Protein AF-0000000070714371 (afdb_homodimer)

Nearest PDB structures (foldseek):
  6lke-assembly1_B  TM=9.193E-01  e=9.922E-43  Rattus norvegicus
  6foz-assembly2_B  TM=9.085E-01  e=3.001E-38  Pseudomonas fluorescens
  5x68-assembly2_B  TM=9.202E-01  e=1.089E-36  Homo sapiens
  5x68-assembly1_A  TM=9.246E-01  e=1.220E-36  Homo sapiens
  6foy-assembly1_A  TM=8.933E-01  e=9.713E-37  Pseudomonas fluorescens

Organism: Caenorhabditis briggsae (NCBI:txid6238)

Solvent-accessible surface area (backbone atoms only — not comparable to full-atom values): 45301 Å² total; per-residue (Å²): 120,60,30,35,36,28,32,17,60,47,65,49,24,22,52,42,40,32,55,42,23,73,72,57,25,39,30,41,33,28,15,54,53,70,65,81,81,48,89,62,75,68,80,64,85,72,48,72,39,55,34,26,41,34,26,46,52,35,33,46,74,70,69,46,37,70,63,49,58,70,61,28,42,58,33,57,35,31,34,42,26,44,78,96,41,74,64,41,79,41,73,60,74,64,79,51,91,84,62,56,35,34,34,32,55,44,63,61,52,43,46,51,36,45,54,56,19,54,69,30,87,46,30,46,79,39,59,31,20,29,57,56,34,48,41,77,91,78,65,32,38,32,32,32,38,79,87,66,49,76,46,78,46,79,56,66,28,35,39,37,26,49,30,72,78,24,44,42,58,62,55,47,60,79,44,82,76,44,26,37,37,36,42,52,59,68,42,26,37,46,76,45,74,42,82,41,85,88,60,85,88,60,54,77,37,38,41,37,33,37,47,41,81,44,31,41,35,36,39,39,50,46,84,84,40,30,35,42,35,39,40,36,29,30,52,68,50,41,60,72,41,43,69,40,31,69,40,36,38,52,45,34,50,72,77,33,46,70,59,33,67,70,62,34,61,64,52,48,28,52,48,50,66,75,47,74,71,40,78,44,55,30,31,44,39,39,59,29,41,45,93,50,29,34,34,45,35,34,34,40,25,45,18,43,54,70,88,73,45,43,45,66,21,50,18,32,35,50,46,45,54,47,50,55,42,47,69,69,52,45,90,91,20,52,49,55,36,29,52,51,47,19,59,56,47,31,52,23,49,52,40,44,47,51,50,36,52,53,51,45,55,51,47,52,53,40,20,70,39,67,72,66,66,72,38,76,68,37,54,56,48,46,57,50,42,57,64,40,27,77,79,50,59,48,70,62,34,43,57,38,60,33,78,63,52,42,44,56,51,51,50,54,49,50,51,50,47,53,48,48,50,50,46,48,53,48,47,49,50,48,48,52,49,48,53,52,51,51,53,51,56,52,67,74,96,120,61,31,35,35,28,31,16,61,45,64,49,25,22,51,42,41,31,54,42,24,74,72,58,26,38,32,40,30,26,16,55,54,71,66,80,83,48,89,62,74,67,80,64,86,72,50,72,41,54,35,25,40,33,25,46,53,35,32,47,76,70,67,46,36,70,63,49,57,70,62,28,40,58,33,58,35,32,34,41,26,44,79,96,42,74,64,42,79,41,72,60,75,64,78,50,93,83,61,56,34,34,34,32,55,44,63,61,51,44,47,52,38,46,53,58,18,53,69,31,87,47,30,43,79,38,61,31,20,29,60,56,34,48,40,76,90,80,66,32,39,32,30,31,38,77,86,67,49,76,44,78,46,79,57,66,28,37,40,36,25,50,30,73,77,25,45,43,57,61,54,47,61,78,44,81,75,45,25,38,35,35,41,53,59,69,42,25,36,44,76,45,74,41,81,40,85,88,60,84,88,60,54,76,38,39,42,37,34,38,46,42,80,45,31,39,37,36,40,40,50,44,83,85,37,30,37,42,35,40,38,36,28,32,50,67,50,41,61,72,42,43,69,40,31,68,41,35,38,51,44,33,49,71,75,33,47,69,59,33,69,70,63,33,63,66,53,48,28,51,50,51,66,74,46,73,71,40,79,43,55,30,31,44,39,40,59,29,41,45,95,48,30,34,34,44,34,35,34,39,26,44,18,42,55,70,87,72,44,43,45,67,20,50,20,32,35,50,46,45,53,48,50,54,45,48,66,69,54,45,90,90,20,52,49,54,36,28,50,52,47,20,59,57,47,30,53,22,50,53,40,43,47,51,50,36,52,55,50,44,54,52,47,54,52,39,21,70,39,67,72,66,66,73,38,76,68,37,52,57,46,45,56,50,41,57,62,41,28,76,78,50,60,48,70,64,34,43,58,36,62,33,78,63,51,43,45,54,52,51,50,54,49,51,52,49,47,53,48,49,50,50,47,50,52,48,46,50,49,47,49,52,48,48,52,52,50,51,53,50,56,52,66,74,96

Secondary structure (DSSP, 8-state):
--EEEEE--SHHHHHHHHHHHHTT-EEEEEESSPPTTSSS---S---EEEE-HHHHHHHHHHT-HHHHHHHSEEE-EEEEE-TTS--EEEE---SSTT--EEEEEHHHHHHHHHHHHHTSTTEEEEET-EEEEEETTTTEEEEE-TTS-EEEE--SEEEE---TT-HHHHHTTTSTT-EEEEEEEEEEEEEEEEE-SS-SSS-TTEEEEEEETTEEEEEEE-TTSEEEEEEEEEHHHHHHH-SSHHHHHHHHHHH-HHHHHHH-HHHHHHHHHH--PEEEEEEEEE-SEETTTEEE-THHHH---GGGS-HHHHHHHHHHHHHHHHHHH-GGGHHHHHHHHHHHHHHHHHHHHHHHHHHHHHHHHHHH-TTGGGSHHHHHHHHHHHHHHHHS--HHHHHHH----HHHHHHHHHHHHHHHHHHHHHHHHHHHHHHHHHHHHHHH-/--EEEEE--SHHHHHHHHHHHHTT-EEEEEESSPPTTSSS---S---EEEE-HHHHHHHHHHT-HHHHHHHSEEE-EEEEE-TTS--EEEE---SSTT--EEEEEHHHHHHHHHHHHHTSTTEEEEET-EEEEEETTTTEEEEE-TTS-EEEE--SEEEE---TT-HHHHHTTTSTT-EEEEEEEEEEEEEEEEE-S--SSS-TTEEEEEEETTEEEEEEE-TTSEEEEEEEEEHHHHHHH-SSHHHHHHHHHHH-HHHHHHH-HHHHHHHHHH--PEEEEEEEEE-SEETTTEEE-THHHH---GGGS-HHHHHHHHHHHHHHHHHHH-TT-HHHHHHHHHHHHHHHHHHHHHHHHHHHHHHHHHHH-TTGGGSHHHHHHHHHHHHHHHHS--HHHHHHH----HHHHHHHHHHHHHHHHHHHHHHHHHHHHHHHHHHHHHHH-

pLDDT: mean 87.04, std 13.79, range [39.34, 98.81]

InterPro domains:
  IPR002938 FAD-binding domain [PF01494] (3-346)
  IPR036188 FAD/NAD(P)-binding domain superfamily [G3DSA:3.50.50.60] (1-364)
  IPR036188 FAD/NAD(P)-binding domain superfamily [SSF51905] (3-361)

Radius of gyration: 31.08 Å; Cα contacts (8 Å, |Δi|>4): 1631; chains: 2; bounding box: 62×80×95 Å

Foldseek 3Di:
DFEEEEAALADLSLLLLLLVLVVPHQYEYEHQAADLPDPPPPVDFWDKAKAFDLLLVSCVVSPCSVVQQVFWFWAFKEWEAEPPDDTDIDGDQALDPPGTITIHTRSVSSNVSNVSSVVRVSYYYDYNKHFAEQDPVVRWIWIAHNVRDIDTDDGQAYEYDHALPGNHLVNCVPPPPKDKDKDWDQKFKFKAKDAFDDDPPDDTNYWYWYAAQQKIKIWHAGPVRMIMIMIIGGPVCCVVQVVALVSQLVVCCVRPVSVCVGCDSVRSSVRSVVDDTGIAMWMAIQFQFDPLHYGYAQSSHTRADPLLSCRSSLRSSLSVVLSVLPVVQDPVRSSVSRVVSRVQSNLQSVLVRVVRVVSVVVVNVCSNPVPPCPDPVNVVVVVVCSVCCNVVNDLSNCSRHHVPRNNVSNVVVVVVVVVVVVVVVVVVVVVVVVVVVVVVVVVVD/DFEEEEAALADLSLLLLLLVLVVPHQYEYEHQAADLPDPPPPVDFWDKAKAFDLLLVSCVVSPCSVVQQVFWFWAFKEWEAEPPDDTDIDGDQALDPPGTITIHTRSVSSNVSNVSSVVRVSYYYDYNKHFAEQDPVVRWIWIAHNVRDIDTDDGQAYEYDHALPGNHLVNCVPPPPKDKDKDWDQKFKFKAKDAFDDDPPDDTNYWYWYAAQQKIKIWHAGPVRMIMIMIIGGVVCCVVQVVALVSQLVVCCVRPVSVCVGCDSVRSSVRSVVDDTGIAMWMAIQFQFDPLHYGYAQSSHTRADPLLSCRSSLRSSLSVVLSVLDVVQDPVQSSVSRVVSRVQSNLQSVLVRVVRVVSVVVVNVCSNPVPPCPDPVNVVVVVVCSVCCNVVNDLSNCSRHHVPRNNVSNVVVVVVVVVVVVVVVVVVVVVVVVVVVVVVVVVVD

Structure (mmCIF, N/CA/C/O backbone):
data_AF-0000000070714371-model_v1
#
loop_
_entity.id
_entity.type
_entity.pdbx_description
1 polymer 'Protein CBG23367'
#
loop_
_atom_site.group_PDB
_atom_site.id
_atom_site.type_symbol
_atom_site.label_atom_id
_atom_site.label_alt_id
_atom_site.label_comp_id
_atom_site.label_asym_id
_atom_site.label_entity_id
_atom_site.label_seq_id
_atom_site.pdbx_PDB_ins_code
_atom_site.Cartn_x
_atom_site.Cartn_y
_atom_site.Cartn_z
_atom_site.occupancy
_atom_site.B_iso_or_equiv
_atom_site.auth_seq_id
_atom_site.auth_comp_id
_atom_site.auth_asym_id
_atom_site.auth_atom_id
_atom_site.pdbx_PDB_model_num
ATOM 1 N N . MET A 1 1 ? 25.922 26.562 -10.766 1 81.81 1 MET A N 1
ATOM 2 C CA . MET A 1 1 ? 24.953 26.531 -9.68 1 81.81 1 MET A CA 1
ATOM 3 C C . MET A 1 1 ? 24.047 25.297 -9.789 1 81.81 1 MET A C 1
ATOM 5 O O . MET A 1 1 ? 23.453 25.047 -10.836 1 81.81 1 MET A O 1
ATOM 9 N N . PRO A 1 2 ? 24.094 24.469 -8.773 1 92.38 2 PRO A N 1
ATOM 10 C CA . PRO A 1 2 ? 23.234 23.297 -8.875 1 92.38 2 PRO A CA 1
ATOM 11 C C . PRO A 1 2 ? 21.75 23.656 -8.906 1 92.38 2 PRO A C 1
ATOM 13 O O . PRO A 1 2 ? 21.359 24.719 -8.43 1 92.38 2 PRO A O 1
ATOM 16 N N . SER A 1 3 ? 20.984 22.891 -9.547 1 96.75 3 SER A N 1
ATOM 17 C CA . SER A 1 3 ? 19.562 23.188 -9.711 1 96.75 3 SER A CA 1
ATOM 18 C C . SER A 1 3 ? 18.688 22.156 -8.992 1 96.75 3 SER A C 1
ATOM 20 O O . SER A 1 3 ? 19.062 20.969 -8.906 1 96.75 3 SER A O 1
ATOM 22 N N . VAL A 1 4 ? 17.594 22.656 -8.5 1 97.69 4 VAL A N 1
ATOM 23 C CA . VAL A 1 4 ? 16.625 21.766 -7.871 1 97.69 4 VAL A CA 1
ATOM 24 C C . VAL A 1 4 ? 15.219 22.078 -8.391 1 97.69 4 VAL A C 1
ATOM 26 O O . VAL A 1 4 ? 14.836 23.234 -8.484 1 97.69 4 VAL A O 1
ATOM 29 N N . LEU A 1 5 ? 14.539 21.094 -8.859 1 98.56 5 LEU A N 1
ATOM 30 C CA . LEU A 1 5 ? 13.133 21.172 -9.242 1 98.56 5 LEU A CA 1
ATOM 31 C C . LEU A 1 5 ? 12.234 20.672 -8.125 1 98.56 5 LEU A C 1
ATOM 33 O O . LEU A 1 5 ? 12.492 19.609 -7.547 1 98.56 5 LEU A O 1
ATOM 37 N N . ILE A 1 6 ? 11.234 21.391 -7.812 1 98.81 6 ILE A N 1
ATOM 38 C CA . ILE A 1 6 ? 10.297 21 -6.766 1 98.81 6 ILE A CA 1
ATOM 39 C C . ILE A 1 6 ? 8.898 20.844 -7.359 1 98.81 6 ILE A C 1
ATOM 41 O O . ILE A 1 6 ? 8.328 21.797 -7.895 1 98.81 6 ILE A O 1
ATOM 45 N N . ALA A 1 7 ? 8.367 19.625 -7.305 1 98.62 7 ALA A N 1
ATOM 46 C CA . ALA A 1 7 ? 6.988 19.375 -7.73 1 98.62 7 ALA A CA 1
ATOM 47 C C . ALA A 1 7 ? 6.012 19.578 -6.578 1 98.62 7 ALA A C 1
ATOM 49 O O . ALA A 1 7 ? 5.883 18.719 -5.703 1 98.62 7 ALA A O 1
ATOM 50 N N . GLY A 1 8 ? 5.258 20.641 -6.602 1 98.12 8 GLY A N 1
ATOM 51 C CA . GLY A 1 8 ? 4.332 20.969 -5.531 1 98.12 8 GLY A CA 1
ATOM 52 C C . GLY A 1 8 ? 4.781 22.172 -4.715 1 98.12 8 GLY A C 1
ATOM 53 O O . GLY A 1 8 ? 5.855 22.156 -4.113 1 98.12 8 GLY A O 1
ATOM 54 N N . GLY A 1 9 ? 3.951 23.141 -4.715 1 97.31 9 GLY A N 1
ATOM 55 C CA . GLY A 1 9 ? 4.25 24.344 -3.959 1 97.31 9 GLY A CA 1
ATOM 56 C C . GLY A 1 9 ? 3.463 24.453 -2.666 1 97.31 9 GLY A C 1
ATOM 57 O O . GLY A 1 9 ? 3.072 25.547 -2.258 1 97.31 9 GLY A O 1
ATOM 58 N N . GLY A 1 10 ? 3.137 23.312 -2.066 1 95.94 10 GLY A N 1
ATOM 59 C CA . GLY A 1 10 ? 2.514 23.312 -0.751 1 95.94 10 GLY A CA 1
ATOM 60 C C . GLY A 1 10 ? 3.48 23.656 0.367 1 95.94 10 GLY A C 1
ATOM 61 O O . GLY A 1 10 ? 4.527 24.25 0.128 1 95.94 10 GLY A O 1
ATOM 62 N N . LEU A 1 11 ? 3.162 23.234 1.542 1 96.81 11 LEU A N 1
ATOM 63 C CA . LEU A 1 11 ? 3.963 23.594 2.711 1 96.81 11 LEU A CA 1
ATOM 64 C C . LEU A 1 11 ? 5.379 23.047 2.584 1 96.81 11 LEU A C 1
ATOM 66 O O . LEU A 1 11 ? 6.352 23.797 2.643 1 96.81 11 LEU A O 1
ATOM 70 N N . VAL A 1 12 ? 5.523 21.781 2.316 1 98.5 12 VAL A N 1
ATOM 71 C CA . VAL A 1 12 ? 6.824 21.125 2.27 1 98.5 12 VAL A CA 1
ATOM 72 C C . VAL A 1 12 ? 7.625 21.656 1.08 1 98.5 12 VAL A C 1
ATOM 74 O O . VAL A 1 12 ? 8.828 21.906 1.195 1 98.5 12 VAL A O 1
ATOM 77 N N . GLY A 1 13 ? 6.969 21.812 -0.07 1 98.75 13 GLY A N 1
ATOM 78 C CA . GLY A 1 13 ? 7.637 22.375 -1.237 1 98.75 13 GLY A CA 1
ATOM 79 C C . GLY A 1 13 ? 8.164 23.781 -1.012 1 98.75 13 GLY A C 1
ATOM 80 O O . GLY A 1 13 ? 9.289 24.094 -1.404 1 98.75 13 GLY A O 1
ATOM 81 N N . SER A 1 14 ? 7.391 24.578 -0.401 1 98.62 14 SER A N 1
ATOM 82 C CA . SER A 1 14 ? 7.773 25.969 -0.151 1 98.62 14 SER A CA 1
ATOM 83 C C . SER A 1 14 ? 8.914 26.047 0.858 1 98.62 14 SER A C 1
ATOM 85 O O . SER A 1 14 ? 9.789 26.906 0.741 1 98.62 14 SER A O 1
ATOM 87 N N . VAL A 1 15 ? 8.859 25.219 1.86 1 98.75 15 VAL A N 1
ATOM 88 C CA . VAL A 1 15 ? 9.945 25.172 2.832 1 98.75 15 VAL A CA 1
ATOM 89 C C . VAL A 1 15 ? 11.25 24.781 2.137 1 98.75 15 VAL A C 1
ATOM 91 O O . VAL A 1 15 ? 12.289 25.422 2.354 1 98.75 15 VAL A O 1
ATOM 94 N N . ASN A 1 16 ? 11.195 23.766 1.3 1 98.81 16 ASN A N 1
ATOM 95 C CA . ASN A 1 16 ? 12.375 23.375 0.54 1 98.81 16 ASN A CA 1
ATOM 96 C C . ASN A 1 16 ? 12.867 24.5 -0.358 1 98.81 16 ASN A C 1
ATOM 98 O O . ASN A 1 16 ? 14.078 24.703 -0.5 1 98.81 16 ASN A O 1
ATOM 102 N N . ALA A 1 17 ? 11.93 25.203 -0.981 1 98.81 17 ALA A N 1
ATOM 103 C CA . ALA A 1 17 ? 12.289 26.328 -1.829 1 98.81 17 ALA A CA 1
ATOM 104 C C . ALA A 1 17 ? 13.078 27.375 -1.041 1 98.81 17 ALA A C 1
ATOM 106 O O . ALA A 1 17 ? 14.07 27.922 -1.538 1 98.81 17 ALA A O 1
ATOM 107 N N . CYS A 1 18 ? 12.656 27.672 0.184 1 98.69 18 CYS A N 1
ATOM 108 C CA . CYS A 1 18 ? 13.352 28.625 1.041 1 98.69 18 CYS A CA 1
ATOM 109 C C . CYS A 1 18 ? 14.758 28.125 1.367 1 98.69 18 CYS A C 1
ATOM 111 O O . CYS A 1 18 ? 15.727 28.891 1.248 1 98.69 18 CYS A O 1
ATOM 113 N N . LEU A 1 19 ? 14.891 26.875 1.747 1 97.94 19 LEU A N 1
ATOM 114 C CA . LEU A 1 19 ? 16.156 26.344 2.221 1 97.94 19 LEU A CA 1
ATOM 115 C C . LEU A 1 19 ? 17.172 26.266 1.086 1 97.94 19 LEU A C 1
ATOM 117 O O . LEU A 1 19 ? 18.312 26.688 1.243 1 97.94 19 LEU A O 1
ATOM 121 N N . PHE A 1 20 ? 16.781 25.766 -0.048 1 97.38 20 PHE A N 1
ATOM 122 C CA . PHE A 1 20 ? 17.688 25.656 -1.183 1 97.38 20 PHE A CA 1
ATOM 123 C C . PHE A 1 20 ? 17.984 27.031 -1.777 1 97.38 20 PHE A C 1
ATOM 125 O O . PHE A 1 20 ? 19.078 27.281 -2.273 1 97.38 20 PHE A O 1
ATOM 132 N N . GLY A 1 21 ? 16.969 27.891 -1.792 1 97.44 21 GLY A N 1
ATOM 133 C CA . GLY A 1 21 ? 17.203 29.25 -2.213 1 97.44 21 GLY A CA 1
ATOM 134 C C . GLY A 1 21 ? 18.281 29.953 -1.406 1 97.44 21 GLY A C 1
ATOM 135 O O . GLY A 1 21 ? 19.172 30.594 -1.971 1 97.44 21 GLY A O 1
ATOM 136 N N . ARG A 1 22 ? 18.172 29.797 -0.14 1 95.75 22 ARG A N 1
ATOM 137 C CA . ARG A 1 22 ? 19.141 30.375 0.774 1 95.75 22 ARG A CA 1
ATOM 138 C C . ARG A 1 22 ? 20.547 29.828 0.503 1 95.75 22 ARG A C 1
ATOM 140 O O . ARG A 1 22 ? 21.531 30.562 0.615 1 95.75 22 ARG A O 1
ATOM 147 N N . GLU A 1 23 ? 20.641 28.609 0.071 1 93.25 23 GLU A N 1
ATOM 148 C CA . GLU A 1 23 ? 21.922 27.953 -0.162 1 93.25 23 GLU A CA 1
ATOM 149 C C . GLU A 1 23 ? 22.469 28.281 -1.547 1 93.25 23 GLU A C 1
ATOM 151 O O . GLU A 1 23 ? 23.547 27.797 -1.929 1 93.25 23 GLU A O 1
ATOM 156 N N . GLY A 1 24 ? 21.703 28.938 -2.375 1 94.62 24 GLY A N 1
ATOM 157 C CA . GLY A 1 24 ? 22.203 29.453 -3.639 1 94.62 24 GLY A CA 1
ATOM 158 C C . GLY A 1 24 ? 21.891 28.547 -4.816 1 94.62 24 GLY A C 1
ATOM 159 O O . GLY A 1 24 ? 22.422 28.734 -5.91 1 94.62 24 GLY A O 1
ATOM 160 N N . TRP A 1 25 ? 21.047 27.578 -4.633 1 95.94 25 TRP A N 1
ATOM 161 C CA . TRP A 1 25 ? 20.625 26.719 -5.73 1 95.94 25 TRP A CA 1
ATOM 162 C C . TRP A 1 25 ? 19.656 27.438 -6.656 1 95.94 25 TRP A C 1
ATOM 164 O O . TRP A 1 25 ? 18.969 28.375 -6.238 1 95.94 25 TRP A O 1
ATOM 174 N N . ARG A 1 26 ? 19.703 27.109 -7.875 1 98.12 26 ARG A N 1
ATOM 175 C CA . ARG A 1 26 ? 18.609 27.547 -8.75 1 98.12 26 ARG A CA 1
ATOM 176 C C . ARG A 1 26 ? 17.359 26.719 -8.5 1 98.12 26 ARG A C 1
ATOM 178 O O . ARG A 1 26 ? 17.312 25.516 -8.805 1 98.12 26 ARG A O 1
ATOM 185 N N . VAL A 1 27 ? 16.328 27.328 -7.992 1 98.56 27 VAL A N 1
ATOM 186 C CA . VAL A 1 27 ? 15.148 26.609 -7.531 1 98.56 27 VAL A CA 1
ATOM 187 C C . VAL A 1 27 ? 13.961 26.938 -8.438 1 98.56 27 VAL A C 1
ATOM 189 O O . VAL A 1 27 ? 13.648 28.094 -8.672 1 98.56 27 VAL A O 1
ATOM 192 N N . THR A 1 28 ? 13.328 25.953 -8.969 1 98.75 28 THR A N 1
ATOM 193 C CA . THR A 1 28 ? 12.062 26.109 -9.68 1 98.75 28 THR A CA 1
ATOM 194 C C . THR A 1 28 ? 10.969 25.266 -9.039 1 98.75 28 THR A C 1
ATOM 196 O O . THR A 1 28 ? 11.117 24.047 -8.922 1 98.75 28 THR A O 1
ATOM 199 N N . VAL A 1 29 ? 9.867 25.875 -8.641 1 98.81 29 VAL A N 1
ATOM 200 C CA . VAL A 1 29 ? 8.742 25.188 -8.023 1 98.81 29 VAL A CA 1
ATOM 201 C C . VAL A 1 29 ? 7.566 25.125 -9 1 98.81 29 VAL A C 1
ATOM 203 O O . VAL A 1 29 ? 7.125 26.172 -9.508 1 98.81 29 VAL A O 1
ATOM 206 N N . PHE A 1 30 ? 7.109 23.984 -9.281 1 98.62 30 PHE A N 1
ATOM 207 C CA . PHE A 1 30 ? 5.926 23.812 -10.109 1 98.62 30 PHE A CA 1
ATOM 208 C C . PHE A 1 30 ? 4.695 23.531 -9.258 1 98.62 30 PHE A C 1
ATOM 210 O O . PHE A 1 30 ? 4.668 22.562 -8.5 1 98.62 30 PHE A O 1
ATOM 217 N N . GLU A 1 31 ? 3.717 24.328 -9.336 1 97.81 31 GLU A N 1
ATOM 218 C CA . GLU A 1 31 ? 2.471 24.203 -8.586 1 97.81 31 GLU A CA 1
ATOM 219 C C . GLU A 1 31 ? 1.261 24.234 -9.516 1 97.81 31 GLU A C 1
ATOM 221 O O . GLU A 1 31 ? 1.125 25.141 -10.336 1 97.81 31 GLU A O 1
ATOM 226 N N . SER A 1 32 ? 0.458 23.203 -9.414 1 95.81 32 SER A N 1
ATOM 227 C CA . SER A 1 32 ? -0.694 23.078 -10.297 1 95.81 32 SER A CA 1
ATOM 228 C C . SER A 1 32 ? -1.728 24.156 -10.023 1 95.81 32 SER A C 1
ATOM 230 O O . SER A 1 32 ? -2.408 24.625 -10.945 1 95.81 32 SER A O 1
ATOM 232 N N . ARG A 1 33 ? -1.866 24.625 -8.82 1 93 33 ARG A N 1
ATOM 233 C CA . ARG A 1 33 ? -2.869 25.609 -8.43 1 93 33 ARG A CA 1
ATOM 234 C C . ARG A 1 33 ? -2.402 27.016 -8.75 1 93 33 ARG A C 1
ATOM 236 O O . ARG A 1 33 ? -1.229 27.234 -9.062 1 93 33 ARG A O 1
ATOM 243 N N . SER A 1 34 ? -3.34 27.906 -8.625 1 92.5 34 SER A N 1
ATOM 244 C CA . SER A 1 34 ? -3.016 29.312 -8.797 1 92.5 34 SER A CA 1
ATOM 245 C C . SER A 1 34 ? -2.324 29.875 -7.562 1 92.5 34 SER A C 1
ATOM 247 O O . SER A 1 34 ? -2.348 29.266 -6.496 1 92.5 34 SER A O 1
ATOM 249 N N . ASP A 1 35 ? -1.784 31.016 -7.723 1 92.75 35 ASP A N 1
ATOM 250 C CA . ASP A 1 35 ? -1.095 31.688 -6.629 1 92.75 35 ASP A CA 1
ATOM 251 C C . ASP A 1 35 ? -2.059 32.031 -5.492 1 92.75 35 ASP A C 1
ATOM 253 O O . ASP A 1 35 ? -3.035 32.75 -5.688 1 92.75 35 ASP A O 1
ATOM 257 N N . PRO A 1 36 ? -1.816 31.438 -4.355 1 87.94 36 PRO A N 1
ATOM 258 C CA . PRO A 1 36 ? -2.744 31.641 -3.242 1 87.94 36 PRO A CA 1
ATOM 259 C C . PRO A 1 36 ? -2.725 33.062 -2.719 1 87.94 36 PRO A C 1
ATOM 261 O O . PRO A 1 36 ? -3.613 33.469 -1.958 1 87.94 36 PRO A O 1
ATOM 264 N N . ARG A 1 37 ? -1.804 33.969 -2.994 1 85.88 37 ARG A N 1
ATOM 265 C CA . ARG A 1 37 ? -1.688 35.344 -2.51 1 85.88 37 ARG A CA 1
ATOM 266 C C . ARG A 1 37 ? -2.615 36.25 -3.283 1 85.88 37 ARG A C 1
ATOM 268 O O . ARG A 1 37 ? -2.934 37.344 -2.812 1 85.88 37 ARG A O 1
ATOM 275 N N . GLY A 1 38 ? -2.99 35.75 -4.387 1 74.44 38 GLY A N 1
ATOM 276 C CA . GLY A 1 38 ? -3.947 36.531 -5.133 1 74.44 38 GLY A CA 1
ATOM 277 C C . GLY A 1 38 ? -5.379 36.344 -4.676 1 74.44 38 GLY A C 1
ATOM 278 O O . GLY A 1 38 ? -5.629 35.625 -3.693 1 74.44 38 GLY A O 1
ATOM 279 N N . ASN A 1 39 ? -6.469 37.281 -5.102 1 58.94 39 ASN A N 1
ATOM 280 C CA . ASN A 1 39 ? -7.863 37.438 -4.707 1 58.94 39 ASN A CA 1
ATOM 281 C C . ASN A 1 39 ? -8.633 36.125 -4.867 1 58.94 39 ASN A C 1
ATOM 283 O O . ASN A 1 39 ? -9.867 36.125 -4.762 1 58.94 39 ASN A O 1
ATOM 287 N N . ALA A 1 40 ? -8.117 35.219 -5.41 1 49.75 40 ALA A N 1
ATOM 288 C CA . ALA A 1 40 ? -9.031 34.156 -5.801 1 49.75 40 ALA A CA 1
ATOM 289 C C . ALA A 1 40 ? -9.594 33.438 -4.574 1 49.75 40 ALA A C 1
ATOM 291 O O . ALA A 1 40 ? -8.898 33.281 -3.564 1 49.75 40 ALA A O 1
ATOM 292 N N . LEU A 1 41 ? -10.867 33.594 -4.348 1 47.28 41 LEU A N 1
ATOM 293 C CA . LEU A 1 41 ? -11.695 32.812 -3.422 1 47.28 41 LEU A CA 1
ATOM 294 C C . LEU A 1 41 ? -11.109 31.422 -3.184 1 47.28 41 LEU A C 1
ATOM 296 O O . LEU A 1 41 ? -11.18 30.562 -4.055 1 47.28 41 LEU A O 1
ATOM 300 N N . GLN A 1 42 ? -9.922 31.453 -2.807 1 49.91 42 GLN A N 1
ATOM 301 C CA . GLN A 1 42 ? -9.438 30.094 -2.598 1 49.91 42 GLN A CA 1
ATOM 302 C C . GLN A 1 42 ? -10.445 29.266 -1.803 1 49.91 42 GLN A C 1
ATOM 304 O O . GLN A 1 42 ? -10.844 29.656 -0.705 1 49.91 42 GLN A O 1
ATOM 309 N N . ARG A 1 43 ? -11.375 28.859 -2.436 1 45.03 43 ARG A N 1
ATOM 310 C CA . ARG A 1 43 ? -12.422 27.938 -2.008 1 45.03 43 ARG A CA 1
ATOM 311 C C . ARG A 1 43 ? -11.922 27.016 -0.901 1 45.03 43 ARG A C 1
ATOM 313 O O . ARG A 1 43 ? -12.664 26.156 -0.416 1 45.03 43 ARG A O 1
ATOM 320 N N . GLY A 1 44 ? -10.539 26.922 -0.721 1 49.38 44 GLY A N 1
ATOM 321 C CA . GLY A 1 44 ? -10.156 25.672 -0.067 1 49.38 44 GLY A CA 1
ATOM 322 C C . GLY A 1 44 ? -10.273 25.734 1.444 1 49.38 44 GLY A C 1
ATOM 323 O O . GLY A 1 44 ? -10.367 26.828 2.021 1 49.38 44 GLY A O 1
ATOM 324 N N . ARG A 1 45 ? -10.836 24.719 2.029 1 51.91 45 ARG A N 1
ATOM 325 C CA . ARG A 1 45 ? -11.062 24.406 3.436 1 51.91 45 ARG A CA 1
ATOM 326 C C . ARG A 1 45 ? -9.844 24.75 4.277 1 51.91 45 ARG A C 1
ATOM 328 O O . ARG A 1 45 ? -8.727 24.328 3.957 1 51.91 45 ARG A O 1
ATOM 335 N N . SER A 1 46 ? -9.82 26.031 4.871 1 57.94 46 SER A N 1
ATOM 336 C CA . SER A 1 46 ? -8.75 26.484 5.758 1 57.94 46 SER A CA 1
ATOM 337 C C . SER A 1 46 ? -8.766 25.703 7.074 1 57.94 46 SER A C 1
ATOM 339 O O . SER A 1 46 ? -9.789 25.656 7.758 1 57.94 46 SER A O 1
ATOM 341 N N . PHE A 1 47 ? -7.824 24.75 7.16 1 71.69 47 PHE A N 1
ATOM 342 C CA . PHE A 1 47 ? -7.762 24.094 8.461 1 71.69 47 PHE A CA 1
ATOM 343 C C . PHE A 1 47 ? -6.527 24.531 9.234 1 71.69 47 PHE A C 1
ATOM 345 O O . PHE A 1 47 ? -5.594 25.094 8.656 1 71.69 47 PHE A O 1
ATOM 352 N N . ASN A 1 48 ? -6.645 24.516 10.461 1 83.62 48 ASN A N 1
ATOM 353 C CA . ASN A 1 48 ? -5.535 24.875 11.336 1 83.62 48 ASN A CA 1
ATOM 354 C C . ASN A 1 48 ? -4.523 23.75 11.469 1 83.62 48 ASN A C 1
ATOM 356 O O . ASN A 1 48 ? -4.898 22.578 11.5 1 83.62 48 ASN A O 1
ATOM 360 N N . LEU A 1 49 ? -3.357 24.234 11.461 1 91.06 49 LEU A N 1
ATOM 361 C CA . LEU A 1 49 ? -2.25 23.312 11.727 1 91.06 49 LEU A CA 1
ATOM 362 C C . LEU A 1 49 ? -1.777 23.438 13.172 1 91.06 49 LEU A C 1
ATOM 364 O O . LEU A 1 49 ? -1.915 24.5 13.789 1 91.06 49 LEU A O 1
ATOM 368 N N . ALA A 1 50 ? -1.362 22.406 13.703 1 93 50 ALA A N 1
ATOM 369 C CA . ALA A 1 50 ? -0.694 22.391 15 1 93 50 ALA A CA 1
ATOM 370 C C . ALA A 1 50 ? 0.806 22.156 14.844 1 93 50 ALA A C 1
ATOM 372 O O . ALA A 1 50 ? 1.235 21.031 14.547 1 93 50 ALA A O 1
ATOM 373 N N . LEU A 1 51 ? 1.559 23.141 15.102 1 96.38 51 LEU A N 1
ATOM 374 C CA . LEU A 1 51 ? 3.002 23.047 14.914 1 96.38 51 LEU A CA 1
ATOM 375 C C . LEU A 1 51 ? 3.707 22.75 16.234 1 96.38 51 LEU A C 1
ATOM 377 O O . LEU A 1 51 ? 3.52 23.484 17.219 1 96.38 51 LEU A O 1
ATOM 381 N N . GLY A 1 52 ? 4.453 21.734 16.234 1 95.81 52 GLY A N 1
ATOM 382 C CA . GLY A 1 52 ? 5.293 21.391 17.375 1 95.81 52 GLY A CA 1
ATOM 383 C C . GLY A 1 52 ? 6.734 21.828 17.203 1 95.81 52 GLY A C 1
ATOM 384 O O . GLY A 1 52 ? 7.031 22.719 16.406 1 95.81 52 GLY A O 1
ATOM 385 N N . PHE A 1 53 ? 7.594 21.219 17.969 1 95.94 53 PHE A N 1
ATOM 386 C CA . PHE A 1 53 ? 9 21.609 18.031 1 95.94 53 PHE A CA 1
ATOM 387 C C . PHE A 1 53 ? 9.672 21.406 16.672 1 95.94 53 PHE A C 1
ATOM 389 O O . PHE A 1 53 ? 10.453 22.25 16.234 1 95.94 53 PHE A O 1
ATOM 396 N N . ARG A 1 54 ? 9.375 20.391 15.992 1 97 54 ARG A N 1
ATOM 397 C CA . ARG A 1 54 ? 10.031 20.016 14.742 1 97 54 ARG A CA 1
ATOM 398 C C . ARG A 1 54 ? 9.758 21.062 13.664 1 97 54 ARG A C 1
ATOM 400 O O . ARG A 1 54 ? 10.688 21.484 12.961 1 97 54 ARG A O 1
ATOM 407 N N . ALA A 1 55 ? 8.539 21.391 13.523 1 97.75 55 ALA A N 1
ATOM 408 C CA . ALA A 1 55 ? 8.18 22.422 12.539 1 97.75 55 ALA A CA 1
ATOM 409 C C . ALA A 1 55 ? 8.773 23.766 12.914 1 97.75 55 ALA A C 1
ATOM 411 O O . ALA A 1 55 ? 9.273 24.5 12.047 1 97.75 55 ALA A O 1
ATOM 412 N N . MET A 1 56 ? 8.75 24.094 14.148 1 97.25 56 MET A N 1
ATOM 413 C CA . MET A 1 56 ? 9.25 25.375 14.602 1 97.25 56 MET A CA 1
ATOM 414 C C . MET A 1 56 ? 10.758 25.484 14.391 1 97.25 56 MET A C 1
ATOM 416 O O . MET A 1 56 ? 11.273 26.547 14.031 1 97.25 56 MET A O 1
ATOM 420 N N . GLU A 1 57 ? 11.414 24.391 14.633 1 97.56 57 GLU A N 1
ATOM 421 C CA . GLU A 1 57 ? 12.852 24.375 14.375 1 97.56 57 GLU A CA 1
ATOM 422 C C . GLU A 1 57 ? 13.141 24.625 12.898 1 97.56 57 GLU A C 1
ATOM 424 O O . GLU A 1 57 ? 14.102 25.328 12.562 1 97.56 57 GLU A O 1
ATOM 429 N N . THR A 1 58 ? 12.391 24.062 12.078 1 98.12 58 THR A N 1
ATOM 430 C CA . THR A 1 58 ? 12.555 24.25 10.641 1 98.12 58 THR A CA 1
ATOM 431 C C . THR A 1 58 ? 12.297 25.719 10.266 1 98.12 58 THR A C 1
ATOM 433 O O . THR A 1 58 ? 13.062 26.297 9.5 1 98.12 58 THR A O 1
ATOM 436 N N . LEU A 1 59 ? 11.258 26.25 10.82 1 98.31 59 LEU A N 1
ATOM 437 C CA . LEU A 1 59 ? 10.906 27.641 10.539 1 98.31 59 LEU A CA 1
ATOM 438 C C . LEU A 1 59 ? 11.977 28.594 11.055 1 98.31 59 LEU A C 1
ATOM 440 O O . LEU A 1 59 ? 12.219 29.641 10.453 1 98.31 59 LEU A O 1
ATOM 444 N N . LYS A 1 60 ? 12.57 28.203 12.141 1 97.62 60 LYS A N 1
ATOM 445 C CA . LYS A 1 60 ? 13.695 28.984 12.672 1 97.62 60 LYS A CA 1
ATOM 446 C C . LYS A 1 60 ? 14.852 29 11.68 1 97.62 60 LYS A C 1
ATOM 448 O O . LYS A 1 60 ? 15.461 30.062 11.453 1 97.62 60 LYS A O 1
ATOM 453 N N . HIS A 1 61 ? 15.102 27.922 11.078 1 95.94 61 HIS A N 1
ATOM 454 C CA . HIS A 1 61 ? 16.203 27.797 10.125 1 95.94 61 HIS A CA 1
ATOM 455 C C . HIS A 1 61 ? 15.938 28.641 8.875 1 95.94 61 HIS A C 1
ATOM 457 O O . HIS A 1 61 ? 16.875 29.125 8.25 1 95.94 61 HIS A O 1
ATOM 463 N N . ILE A 1 62 ? 14.742 28.797 8.539 1 96.5 62 ILE A N 1
ATOM 464 C CA . ILE A 1 62 ? 14.352 29.594 7.379 1 96.5 62 ILE A CA 1
ATOM 465 C C . ILE A 1 62 ? 14.312 31.078 7.754 1 96.5 62 ILE A C 1
ATOM 467 O O . ILE A 1 62 ? 14.328 31.953 6.879 1 96.5 62 ILE A O 1
ATOM 471 N N . GLY A 1 63 ? 14.164 31.375 9.031 1 96.12 63 GLY A N 1
ATOM 472 C CA . GLY A 1 63 ? 14.234 32.75 9.523 1 96.12 63 GLY A CA 1
ATOM 473 C C . GLY A 1 63 ? 12.875 33.406 9.625 1 96.12 63 GLY A C 1
ATOM 474 O O . GLY A 1 63 ? 12.773 34.625 9.531 1 96.12 63 GLY A O 1
ATOM 475 N N . ILE A 1 64 ? 11.789 32.625 9.805 1 97.19 64 ILE A N 1
ATOM 476 C CA . ILE A 1 64 ? 10.492 33.281 9.836 1 97.19 64 ILE A CA 1
ATOM 477 C C . ILE A 1 64 ? 9.734 32.844 11.102 1 97.19 64 ILE A C 1
ATOM 479 O O . ILE A 1 64 ? 8.531 33.094 11.219 1 97.19 64 ILE A O 1
ATOM 483 N N . LEU A 1 65 ? 10.336 32.188 11.992 1 97.62 65 LEU A N 1
ATOM 484 C CA . LEU A 1 65 ? 9.672 31.656 13.18 1 97.62 65 LEU A CA 1
ATOM 485 C C . LEU A 1 65 ? 8.961 32.75 13.945 1 97.62 65 LEU A C 1
ATOM 487 O O . LEU A 1 65 ? 7.82 32.594 14.375 1 97.62 65 LEU A O 1
ATOM 491 N N . GLU A 1 66 ? 9.586 33.906 14.125 1 96.94 66 GLU A N 1
ATOM 492 C CA . GLU A 1 66 ? 9 35 14.883 1 96.94 66 GLU A CA 1
ATOM 493 C C . GLU A 1 66 ? 7.711 35.5 14.242 1 96.94 66 GLU A C 1
ATOM 495 O O . GLU A 1 66 ? 6.723 35.75 14.93 1 96.94 66 GLU A O 1
ATOM 500 N N . ASP A 1 67 ? 7.742 35.625 12.945 1 96.56 67 ASP A N 1
ATOM 501 C CA . ASP A 1 67 ? 6.551 36.062 12.219 1 96.56 67 ASP A CA 1
ATOM 502 C C . ASP A 1 67 ? 5.422 35.031 12.375 1 96.56 67 ASP A C 1
ATOM 504 O O . ASP A 1 67 ? 4.258 35.406 12.516 1 96.56 67 ASP A O 1
ATOM 508 N N . VAL A 1 68 ? 5.77 33.781 12.344 1 96.69 68 VAL A N 1
ATOM 509 C CA . VAL A 1 68 ? 4.777 32.719 12.445 1 96.69 68 VAL A CA 1
ATOM 510 C C . VAL A 1 68 ? 4.172 32.719 13.852 1 96.69 68 VAL A C 1
ATOM 512 O O . VAL A 1 68 ? 2.963 32.531 14.008 1 96.69 68 VAL A O 1
ATOM 515 N N . ILE A 1 69 ? 4.992 32.906 14.852 1 95.44 69 ILE A N 1
ATOM 516 C CA . ILE A 1 69 ? 4.523 32.938 16.234 1 95.44 69 ILE A CA 1
ATOM 517 C C . ILE A 1 69 ? 3.551 34.094 16.422 1 95.44 69 ILE A C 1
ATOM 519 O O . ILE A 1 69 ? 2.539 33.969 17.125 1 95.44 69 ILE A O 1
ATOM 523 N N . LYS A 1 70 ? 3.795 35.188 15.781 1 94.25 70 LYS A N 1
ATOM 524 C CA . LYS A 1 70 ? 2.93 36.344 15.883 1 94.25 70 LYS A CA 1
ATOM 525 C C . LYS A 1 70 ? 1.576 36.094 15.227 1 94.25 70 LYS A C 1
ATOM 527 O O . LYS A 1 70 ? 0.558 36.625 15.656 1 94.25 70 LYS A O 1
ATOM 532 N N . MET A 1 71 ? 1.603 35.281 14.297 1 92.44 71 MET A N 1
ATOM 533 C CA . MET A 1 71 ? 0.388 35 13.539 1 92.44 71 MET A CA 1
ATOM 534 C C . MET A 1 71 ? -0.419 33.875 14.18 1 92.44 71 MET A C 1
ATOM 536 O O . MET A 1 71 ? -1.645 33.844 14.055 1 92.44 71 MET A O 1
ATOM 540 N N . GLY A 1 72 ? 0.266 33 14.844 1 93.88 72 GLY A N 1
ATOM 541 C CA . GLY A 1 72 ? -0.39 31.812 15.398 1 93.88 72 GLY A CA 1
ATOM 542 C C . GLY A 1 72 ? -0.847 32 16.828 1 93.88 72 GLY A C 1
ATOM 543 O O . GLY A 1 72 ? -0.852 33.125 17.344 1 93.88 72 GLY A O 1
ATOM 544 N N . VAL A 1 73 ? -1.391 30.984 17.422 1 94.19 73 VAL A N 1
ATOM 545 C CA . VAL A 1 73 ? -1.867 30.969 18.812 1 94.19 73 VAL A CA 1
ATOM 546 C C . VAL A 1 73 ? -1.251 29.797 19.562 1 94.19 73 VAL A C 1
ATOM 548 O O . VAL A 1 73 ? -1.493 28.641 19.219 1 94.19 73 VAL A O 1
ATOM 551 N N . PRO A 1 74 ? -0.474 30.062 20.578 1 94.06 74 PRO A N 1
ATOM 552 C CA . PRO A 1 74 ? 0.054 28.969 21.391 1 94.06 74 PRO A CA 1
ATOM 553 C C . PRO A 1 74 ? -1.03 28.266 22.203 1 94.06 74 PRO A C 1
ATOM 555 O O . PRO A 1 74 ? -1.894 28.922 22.797 1 94.06 74 PRO A O 1
ATOM 558 N N . ILE A 1 75 ? -0.957 26.984 22.141 1 91.25 75 ILE A N 1
ATOM 559 C CA . ILE A 1 75 ? -1.894 26.156 22.891 1 91.25 75 ILE A CA 1
ATOM 560 C C . ILE A 1 75 ? -1.154 25.422 24 1 91.25 75 ILE A C 1
ATOM 562 O O . ILE A 1 75 ? -0.16 24.734 23.766 1 91.25 75 ILE A O 1
ATOM 566 N N . LYS A 1 76 ? -1.751 25.578 25.234 1 83.31 76 LYS A N 1
ATOM 567 C CA . LYS A 1 76 ? -1.133 24.906 26.375 1 83.31 76 LYS A CA 1
ATOM 568 C C . LYS A 1 76 ? -2.152 24.062 27.141 1 83.31 76 LYS A C 1
ATOM 570 O O . LYS A 1 76 ? -1.788 23.297 28.031 1 83.31 76 LYS A O 1
ATOM 575 N N . GLN A 1 77 ? -3.41 24.266 26.75 1 87.94 77 GLN A N 1
ATOM 576 C CA . GLN A 1 77 ? -4.473 23.594 27.484 1 87.94 77 GLN A CA 1
ATOM 577 C C . GLN A 1 77 ? -5.562 23.094 26.547 1 87.94 77 GLN A C 1
ATOM 579 O O . GLN A 1 77 ? -5.668 23.562 25.406 1 87.94 77 GLN A O 1
ATOM 584 N N . LYS A 1 78 ? -6.27 22.125 27.109 1 88.69 78 LYS A N 1
ATOM 585 C CA . LYS A 1 78 ? -7.402 21.562 26.391 1 88.69 78 LYS A CA 1
ATOM 586 C C . LYS A 1 78 ? -8.625 21.422 27.297 1 88.69 78 LYS A C 1
ATOM 588 O O . LYS A 1 78 ? -8.484 21.141 28.484 1 88.69 78 LYS A O 1
ATOM 593 N N . ILE A 1 79 ? -9.773 21.703 26.766 1 88.62 79 ILE A N 1
ATOM 594 C CA . ILE A 1 79 ? -11.031 21.469 27.469 1 88.62 79 ILE A CA 1
ATOM 595 C C . ILE A 1 79 ? -11.867 20.438 26.703 1 88.62 79 ILE A C 1
ATOM 597 O O . ILE A 1 79 ? -12.195 20.641 25.531 1 88.62 79 ILE A O 1
ATOM 601 N N . ASN A 1 80 ? -12.172 19.406 27.359 1 87.88 80 ASN A N 1
ATOM 602 C CA . ASN A 1 80 ? -12.977 18.328 26.766 1 87.88 80 ASN A CA 1
ATOM 603 C C . ASN A 1 80 ? -14.406 18.344 27.297 1 87.88 80 ASN A C 1
ATOM 605 O O . ASN A 1 80 ? -14.617 18.312 28.516 1 87.88 80 ASN A O 1
ATOM 609 N N . HIS A 1 81 ? -15.258 18.469 26.422 1 86.62 81 HIS A N 1
ATOM 610 C CA . HIS A 1 81 ? -16.672 18.438 26.766 1 86.62 81 HIS A CA 1
ATOM 611 C C . HIS A 1 81 ? -17.281 17.078 26.438 1 86.62 81 HIS A C 1
ATOM 613 O O . HIS A 1 81 ? -17.375 16.703 25.266 1 86.62 81 HIS A O 1
ATOM 619 N N . LEU A 1 82 ? -17.609 16.359 27.484 1 82.88 82 LEU A N 1
ATOM 620 C CA . LEU A 1 82 ? -18.344 15.109 27.312 1 82.88 82 LEU A CA 1
ATOM 621 C C . LEU A 1 82 ? -19.844 15.352 27.328 1 82.88 82 LEU A C 1
ATOM 623 O O . LEU A 1 82 ? -20.297 16.453 27.609 1 82.88 82 LEU A O 1
ATOM 627 N N . GLU A 1 83 ? -20.453 14.227 26.984 1 77.38 83 GLU A N 1
ATOM 628 C CA . GLU A 1 83 ? -21.906 14.383 26.969 1 77.38 83 GLU A CA 1
ATOM 629 C C . GLU A 1 83 ? -22.438 14.672 28.375 1 77.38 83 GLU A C 1
ATOM 631 O O . GLU A 1 83 ? -22.141 13.938 29.312 1 77.38 83 GLU A O 1
ATOM 636 N N . ASP A 1 84 ? -23.188 15.703 28.469 1 67.06 84 ASP A N 1
ATOM 637 C CA . ASP A 1 84 ? -23.938 16.062 29.672 1 67.06 84 ASP A CA 1
ATOM 638 C C . ASP A 1 84 ? -22.984 16.438 30.812 1 67.06 84 ASP A C 1
ATOM 640 O O . ASP A 1 84 ? -23.344 16.312 31.984 1 67.06 84 ASP A O 1
ATOM 644 N N . GLU A 1 85 ? -21.719 16.562 30.5 1 69.81 85 GLU A N 1
ATOM 645 C CA . GLU A 1 85 ? -20.781 16.938 31.562 1 69.81 85 GLU A CA 1
ATOM 646 C C . GLU A 1 85 ? -20.141 18.297 31.281 1 69.81 85 GLU A C 1
ATOM 648 O O . GLU A 1 85 ? -20.125 18.75 30.141 1 69.81 85 GLU A O 1
ATOM 653 N N . GLU A 1 86 ? -19.906 18.859 32.344 1 70.56 86 GLU A N 1
ATOM 654 C CA . GLU A 1 86 ? -19.141 20.094 32.219 1 70.56 86 GLU A CA 1
ATOM 655 C C . GLU A 1 86 ? -17.766 19.828 31.594 1 70.56 86 GLU A C 1
ATOM 657 O O . GLU A 1 86 ? -17.219 18.734 31.734 1 70.56 86 GLU A O 1
ATOM 662 N N . GLY A 1 87 ? -17.328 20.797 30.938 1 76.19 87 GLY A N 1
ATOM 663 C CA . GLY A 1 87 ? -16.016 20.688 30.312 1 76.19 87 GLY A CA 1
ATOM 664 C C . GLY A 1 87 ? -14.914 20.406 31.312 1 76.19 87 GLY A C 1
ATOM 665 O O . GLY A 1 87 ? -14.906 20.984 32.406 1 76.19 87 GLY A O 1
ATOM 666 N N . VAL A 1 88 ? -14.117 19.516 30.938 1 76 88 VAL A N 1
ATOM 667 C CA . VAL A 1 88 ? -12.992 19.172 31.812 1 76 88 VAL A CA 1
ATOM 668 C C . VAL A 1 88 ? -11.703 19.75 31.234 1 76 88 VAL A C 1
ATOM 670 O O . VAL A 1 88 ? -11.359 19.5 30.078 1 76 88 VAL A O 1
ATOM 673 N N . LEU A 1 89 ? -11.141 20.531 32.062 1 72.88 89 LEU A N 1
ATOM 674 C CA . LEU A 1 89 ? -9.875 21.141 31.672 1 72.88 89 LEU A CA 1
ATOM 675 C C . LEU A 1 89 ? -8.719 20.156 31.828 1 72.88 89 LEU A C 1
ATOM 677 O O . LEU A 1 89 ? -8.609 19.484 32.844 1 72.88 89 LEU A O 1
ATOM 681 N N . GLU A 1 90 ? -7.973 20.031 30.734 1 77.94 90 GLU A N 1
ATOM 682 C CA . GLU A 1 90 ? -6.773 19.203 30.75 1 77.94 90 GLU A CA 1
ATOM 683 C C . GLU A 1 90 ? -5.559 19.984 30.266 1 77.94 90 GLU A C 1
ATOM 685 O O . GLU A 1 90 ? -5.617 20.656 29.234 1 77.94 90 GLU A O 1
ATOM 690 N N . LYS A 1 91 ? -4.523 19.875 31.078 1 75.62 91 LYS A N 1
ATOM 691 C CA . LYS A 1 91 ? -3.277 20.516 30.656 1 75.62 91 LYS A CA 1
ATOM 692 C C . LYS A 1 91 ? -2.447 19.578 29.797 1 75.62 91 LYS A C 1
ATOM 694 O O . LYS A 1 91 ? -2.389 18.375 30.047 1 75.62 91 LYS A O 1
ATOM 699 N N . LEU A 1 92 ? -1.894 20.188 28.812 1 75.12 92 LEU A N 1
ATOM 700 C CA . LEU A 1 92 ? -0.996 19.406 27.984 1 75.12 92 LEU A CA 1
ATOM 701 C C . LEU A 1 92 ? 0.247 18.984 28.766 1 75.12 92 LEU A C 1
ATOM 703 O O . LEU A 1 92 ? 0.788 19.781 29.531 1 75.12 92 LEU A O 1
ATOM 707 N N . LEU A 1 93 ? 0.629 17.781 28.516 1 72.06 93 LEU A N 1
ATOM 708 C CA . LEU A 1 93 ? 1.886 17.328 29.094 1 72.06 93 LEU A CA 1
ATOM 709 C C . LEU A 1 93 ? 3.074 17.828 28.281 1 72.06 93 LEU A C 1
ATOM 711 O O . LEU A 1 93 ? 3.318 17.344 27.172 1 72.06 93 LEU A O 1
ATOM 715 N N . LEU A 1 94 ? 3.752 18.703 28.906 1 76.06 94 LEU A N 1
ATOM 716 C CA . LEU A 1 94 ? 4.883 19.328 28.219 1 76.06 94 LEU A CA 1
ATOM 717 C C . LEU A 1 94 ? 6.18 18.594 28.547 1 76.06 94 LEU A C 1
ATOM 719 O O . LEU A 1 94 ? 6.262 17.875 29.547 1 76.06 94 LEU A O 1
ATOM 723 N N . LEU A 1 95 ? 7.098 18.609 27.609 1 76.5 95 LEU A N 1
ATOM 724 C CA . LEU A 1 95 ? 8.414 18.031 27.859 1 76.5 95 LEU A CA 1
ATOM 725 C C . LEU A 1 95 ? 9.25 18.938 28.75 1 76.5 95 LEU A C 1
ATOM 727 O O . LEU A 1 95 ? 9.945 18.484 29.656 1 76.5 95 LEU A O 1
ATOM 731 N N . LYS A 1 96 ? 9.289 20.25 28.359 1 82.19 96 LYS A N 1
ATOM 732 C CA . LYS A 1 96 ? 9.984 21.281 29.125 1 82.19 96 LYS A CA 1
ATOM 733 C C . LYS A 1 96 ? 9.07 22.469 29.391 1 82.19 96 LYS A C 1
ATOM 735 O O . LYS A 1 96 ? 8.094 22.688 28.672 1 82.19 96 LYS A O 1
ATOM 740 N N . GLU A 1 97 ? 9.609 23.188 30.375 1 81.75 97 GLU A N 1
ATOM 741 C CA . GLU A 1 97 ? 8.875 24.406 30.672 1 81.75 97 GLU A CA 1
ATOM 742 C C . GLU A 1 97 ? 8.961 25.406 29.516 1 81.75 97 GLU A C 1
ATOM 744 O O . GLU A 1 97 ? 10.031 25.609 28.953 1 81.75 97 GLU A O 1
ATOM 749 N N . GLY A 1 98 ? 7.836 25.828 29.031 1 84.38 98 GLY A N 1
ATOM 750 C CA . GLY A 1 98 ? 7.82 26.797 27.953 1 84.38 98 GLY A CA 1
ATOM 751 C C . GLY A 1 98 ? 7.398 26.203 26.625 1 84.38 98 GLY A C 1
ATOM 752 O O . GLY A 1 98 ? 7.117 26.938 25.672 1 84.38 98 GLY A O 1
ATOM 753 N N . ASP A 1 99 ? 7.406 24.891 26.641 1 89.62 99 ASP A N 1
ATOM 754 C CA . ASP A 1 99 ? 6.965 24.234 25.422 1 89.62 99 ASP A CA 1
ATOM 755 C C . ASP A 1 99 ? 5.512 24.578 25.094 1 89.62 99 ASP A C 1
ATOM 757 O O . ASP A 1 99 ? 4.73 24.891 26 1 89.62 99 ASP A O 1
ATOM 761 N N . PHE A 1 100 ? 5.203 24.641 23.859 1 91.62 100 PHE A N 1
ATOM 762 C CA . PHE A 1 100 ? 3.824 24.828 23.422 1 91.62 100 PHE A CA 1
ATOM 763 C C . PHE A 1 100 ? 3.621 24.312 22.016 1 91.62 100 PHE A C 1
ATOM 765 O O . PHE A 1 100 ? 4.59 24.078 21.281 1 91.62 100 PHE A O 1
ATOM 772 N N . ILE A 1 101 ? 2.418 24.094 21.703 1 94 101 ILE A N 1
ATOM 773 C CA . ILE A 1 101 ? 2.002 23.812 20.328 1 94 101 ILE A CA 1
ATOM 774 C C . ILE A 1 101 ? 1.399 25.062 19.703 1 94 101 ILE A C 1
ATOM 776 O O . ILE A 1 101 ? 0.552 25.719 20.312 1 94 101 ILE A O 1
ATOM 780 N N . LEU A 1 102 ? 1.855 25.406 18.609 1 95.38 102 LEU A N 1
ATOM 781 C CA . LEU A 1 102 ? 1.373 26.625 17.953 1 95.38 102 LEU A CA 1
ATOM 782 C C . LEU A 1 102 ? 0.33 26.281 16.891 1 95.38 102 LEU A C 1
ATOM 784 O O . LEU A 1 102 ? 0.614 25.531 15.961 1 95.38 102 LEU A O 1
ATOM 788 N N . THR A 1 103 ? -0.837 26.75 17.031 1 93.69 103 THR A N 1
ATOM 789 C CA . THR A 1 103 ? -1.854 26.578 16 1 93.69 103 THR A CA 1
ATOM 790 C C . THR A 1 103 ? -1.851 27.766 15.039 1 93.69 103 THR A C 1
ATOM 792 O O . THR A 1 103 ? -1.718 28.906 15.453 1 93.69 103 THR A O 1
ATOM 795 N N . ILE A 1 104 ? -1.907 27.484 13.797 1 92.56 104 ILE A N 1
ATOM 796 C CA . ILE A 1 104 ? -1.858 28.547 12.797 1 92.56 104 ILE A CA 1
ATOM 797 C C . ILE A 1 104 ? -2.707 28.156 11.586 1 92.56 104 ILE A C 1
ATOM 799 O O . ILE A 1 104 ? -2.842 26.969 11.273 1 92.56 104 ILE A O 1
ATOM 803 N N . ASN A 1 105 ? -3.248 29.172 10.953 1 88.56 105 ASN A N 1
ATOM 804 C CA . ASN A 1 105 ? -4 28.938 9.727 1 88.56 105 ASN A CA 1
ATOM 805 C C . ASN A 1 105 ? -3.094 28.469 8.594 1 88.56 105 ASN A C 1
ATOM 807 O O . ASN A 1 105 ? -2.088 29.125 8.289 1 88.56 105 ASN A O 1
ATOM 811 N N . ARG A 1 106 ? -3.467 27.453 7.973 1 90.19 106 ARG A N 1
ATOM 812 C CA . ARG A 1 106 ? -2.65 26.812 6.945 1 90.19 106 ARG A CA 1
ATOM 813 C C . ARG A 1 106 ? -2.398 27.766 5.777 1 90.19 106 ARG A C 1
ATOM 815 O O . ARG A 1 106 ? -1.279 27.844 5.266 1 90.19 106 ARG A O 1
ATOM 822 N N . GLN A 1 107 ? -3.391 28.438 5.305 1 88 107 GLN A N 1
ATOM 823 C CA . GLN A 1 107 ? -3.279 29.328 4.152 1 88 107 GLN A CA 1
ATOM 824 C C . GLN A 1 107 ? -2.336 30.5 4.445 1 88 107 GLN A C 1
ATOM 826 O O . GLN A 1 107 ? -1.543 30.891 3.586 1 88 107 GLN A O 1
ATOM 831 N N . LYS A 1 108 ? -2.488 31 5.613 1 89.56 108 LYS A N 1
ATOM 832 C CA . LYS A 1 108 ? -1.623 32.094 5.996 1 89.56 108 LYS A CA 1
ATOM 833 C C . LYS A 1 108 ? -0.16 31.672 6.043 1 89.56 108 LYS A C 1
ATOM 835 O O . LYS A 1 108 ? 0.723 32.406 5.59 1 89.56 108 LYS A O 1
ATOM 840 N N . LEU A 1 109 ? 0.051 30.562 6.59 1 93.88 109 LEU A N 1
ATOM 841 C CA . LEU A 1 109 ? 1.414 30.047 6.652 1 93.88 109 LEU A CA 1
ATOM 842 C C . LEU A 1 109 ? 1.97 29.812 5.254 1 93.88 109 LEU A C 1
ATOM 844 O O . LEU A 1 109 ? 3.123 30.141 4.973 1 93.88 109 LEU A O 1
ATOM 848 N N . SER A 1 110 ? 1.187 29.25 4.426 1 94.12 110 SER A N 1
ATOM 849 C CA . SER A 1 110 ? 1.598 28.969 3.055 1 94.12 110 SER A CA 1
ATOM 850 C C . SER A 1 110 ? 2.004 30.25 2.33 1 94.12 110 SER A C 1
ATOM 852 O O . SER A 1 110 ? 3.031 30.281 1.649 1 94.12 110 SER A O 1
ATOM 854 N N . LYS A 1 111 ? 1.198 31.25 2.465 1 94.5 111 LYS A N 1
ATOM 855 C CA . LYS A 1 111 ? 1.487 32.531 1.829 1 94.5 111 LYS A CA 1
ATOM 856 C C . LYS A 1 111 ? 2.812 33.094 2.322 1 94.5 111 LYS A C 1
ATOM 858 O O . LYS A 1 111 ? 3.605 33.625 1.531 1 94.5 111 LYS A O 1
ATOM 863 N N . LEU A 1 112 ? 2.977 32.969 3.602 1 96 112 LEU A N 1
ATOM 864 C CA . LEU A 1 112 ? 4.203 33.5 4.199 1 96 112 LEU A CA 1
ATOM 865 C C . LEU A 1 112 ? 5.422 32.75 3.678 1 96 112 LEU A C 1
ATOM 867 O O . LEU A 1 112 ? 6.457 33.344 3.396 1 96 112 LEU A O 1
ATOM 871 N N . LEU A 1 113 ? 5.324 31.484 3.543 1 97.75 113 LEU A N 1
ATOM 872 C CA . LEU A 1 113 ? 6.422 30.656 3.062 1 97.75 113 LEU A CA 1
ATOM 873 C C . LEU A 1 113 ? 6.766 30.984 1.616 1 97.75 113 LEU A C 1
ATOM 875 O O . LEU A 1 113 ? 7.941 31.109 1.264 1 97.75 113 LEU A O 1
ATOM 879 N N . ILE A 1 114 ? 5.781 31.125 0.795 1 97.81 114 ILE A N 1
ATOM 880 C CA . ILE A 1 114 ? 5.984 31.438 -0.616 1 97.81 114 ILE A CA 1
ATOM 881 C C . ILE A 1 114 ? 6.656 32.812 -0.75 1 97.81 114 ILE A C 1
ATOM 883 O O . ILE A 1 114 ? 7.609 32.969 -1.515 1 97.81 114 ILE A O 1
ATOM 887 N N . LYS A 1 115 ? 6.133 33.75 0.042 1 97.19 115 LYS A N 1
ATOM 888 C CA . LYS A 1 115 ? 6.719 35.094 0.027 1 97.19 115 LYS A CA 1
ATOM 889 C C . LYS A 1 115 ? 8.188 35.062 0.423 1 97.19 115 LYS A C 1
ATOM 891 O O . LYS A 1 115 ? 9.031 35.688 -0.222 1 97.19 115 LYS A O 1
ATOM 896 N N . LYS A 1 116 ? 8.461 34.344 1.455 1 97.88 116 LYS A N 1
ATOM 897 C CA . LYS A 1 116 ? 9.844 34.219 1.91 1 97.88 116 LYS A CA 1
ATOM 898 C C . LYS A 1 116 ? 10.711 33.594 0.841 1 97.88 116 LYS A C 1
ATOM 900 O O . LYS A 1 116 ? 11.828 34.031 0.574 1 97.88 116 LYS A O 1
ATOM 905 N N . ALA A 1 117 ? 10.258 32.531 0.238 1 98.38 117 ALA A N 1
ATOM 906 C CA . ALA A 1 117 ? 11.016 31.828 -0.794 1 98.38 117 ALA A CA 1
ATOM 907 C C . ALA A 1 117 ? 11.312 32.75 -1.98 1 98.38 117 ALA A C 1
ATOM 909 O O . ALA A 1 117 ? 12.43 32.75 -2.492 1 98.38 117 ALA A O 1
ATOM 910 N N . GLU A 1 118 ? 10.414 33.5 -2.371 1 97.19 118 GLU A N 1
ATOM 911 C CA . GLU A 1 118 ? 10.547 34.344 -3.547 1 97.19 118 GLU A CA 1
ATOM 912 C C . GLU A 1 118 ? 11.422 35.562 -3.25 1 97.19 118 GLU A C 1
ATOM 914 O O . GLU A 1 118 ? 11.781 36.312 -4.16 1 97.19 118 GLU A O 1
ATOM 919 N N . SER A 1 119 ? 11.648 35.781 -2.016 1 97.31 119 SER A N 1
ATOM 920 C CA . SER A 1 119 ? 12.578 36.844 -1.672 1 97.31 119 SER A CA 1
ATOM 921 C C . SER A 1 119 ? 13.984 36.531 -2.15 1 97.31 119 SER A C 1
ATOM 923 O O . SER A 1 119 ? 14.828 37.438 -2.27 1 97.31 119 SER A O 1
ATOM 925 N N . TYR A 1 120 ? 14.258 35.312 -2.406 1 97.62 120 TYR A N 1
ATOM 926 C CA . TYR A 1 120 ? 15.523 34.906 -3.016 1 97.62 120 TYR A CA 1
ATOM 927 C C . TYR A 1 120 ? 15.445 35 -4.535 1 97.62 120 TYR A C 1
ATOM 929 O O . TYR A 1 120 ? 14.555 34.438 -5.156 1 97.62 120 TYR A O 1
ATOM 937 N N . SER A 1 121 ? 16.359 35.594 -5.191 1 97.44 121 SER A N 1
ATOM 938 C CA . SER A 1 121 ? 16.328 35.875 -6.621 1 97.44 121 SER A CA 1
ATOM 939 C C . SER A 1 121 ? 16.484 34.594 -7.445 1 97.44 121 SER A C 1
ATOM 941 O O . SER A 1 121 ? 16.078 34.562 -8.617 1 97.44 121 SER A O 1
ATOM 943 N N . ASN A 1 122 ? 17.062 33.594 -6.801 1 98.06 122 ASN A N 1
ATOM 944 C CA . ASN A 1 122 ? 17.312 32.344 -7.512 1 98.06 122 ASN A CA 1
ATOM 945 C C . ASN A 1 122 ? 16.156 31.375 -7.363 1 98.06 122 ASN A C 1
ATOM 947 O O . ASN A 1 122 ? 16.281 30.203 -7.703 1 98.06 122 ASN A O 1
ATOM 951 N N . VAL A 1 123 ? 15 31.828 -6.844 1 98.62 123 VAL A N 1
ATOM 952 C CA . VAL A 1 123 ? 13.828 30.984 -6.664 1 98.62 123 VAL A CA 1
ATOM 953 C C . VAL A 1 123 ? 12.695 31.469 -7.574 1 98.62 123 VAL A C 1
ATOM 955 O O . VAL A 1 123 ? 12.391 32.656 -7.609 1 98.62 123 VAL A O 1
ATOM 958 N N . LYS A 1 124 ? 12.102 30.547 -8.266 1 98.25 124 LYS A N 1
ATOM 959 C CA . LYS A 1 124 ? 10.984 30.875 -9.148 1 98.25 124 LYS A CA 1
ATOM 960 C C . LYS A 1 124 ? 9.82 29.922 -8.938 1 98.25 124 LYS A C 1
ATOM 962 O O . LYS A 1 124 ? 9.992 28.703 -8.992 1 98.25 124 LYS A O 1
ATOM 967 N N . PHE A 1 125 ? 8.648 30.453 -8.695 1 98.25 125 PHE A N 1
ATOM 968 C CA . PHE A 1 125 ? 7.422 29.672 -8.641 1 98.25 125 PHE A CA 1
ATOM 969 C C . PHE A 1 125 ? 6.684 29.734 -9.977 1 98.25 125 PHE A C 1
ATOM 971 O O . PHE A 1 125 ? 6.465 30.812 -10.516 1 98.25 125 PHE A O 1
ATOM 978 N N . ARG A 1 126 ? 6.41 28.609 -10.484 1 98.06 126 ARG A N 1
ATOM 979 C CA . ARG A 1 126 ? 5.57 28.531 -11.68 1 98.06 126 ARG A CA 1
ATOM 980 C C . ARG A 1 126 ? 4.188 27.984 -11.328 1 98.06 126 ARG A C 1
ATOM 982 O O . ARG A 1 126 ? 3.943 26.781 -11.414 1 98.06 126 ARG A O 1
ATOM 989 N N . PHE A 1 127 ? 3.26 28.875 -11.094 1 96.62 127 PHE A N 1
ATOM 990 C CA . PHE A 1 127 ? 1.89 28.516 -10.75 1 96.62 127 PHE A CA 1
ATOM 991 C C . PHE A 1 127 ? 1.12 28.078 -12 1 96.62 127 PHE A C 1
ATOM 993 O O . PHE A 1 127 ? 1.441 28.516 -13.109 1 96.62 127 PHE A O 1
ATOM 1000 N N . GLY A 1 128 ? 0.185 27.188 -11.812 1 95.81 128 GLY A N 1
ATOM 1001 C CA . GLY A 1 128 ? -0.585 26.672 -12.93 1 95.81 128 GLY A CA 1
ATOM 1002 C C . GLY A 1 128 ? 0.141 25.594 -13.711 1 95.81 128 GLY A C 1
ATOM 1003 O O . GLY A 1 128 ? -0.361 25.109 -14.727 1 95.81 128 GLY A O 1
ATOM 1004 N N . HIS A 1 129 ? 1.315 25.281 -13.273 1 97.25 129 HIS A N 1
ATOM 1005 C CA . HIS A 1 129 ? 2.096 24.203 -13.891 1 97.25 129 HIS A CA 1
ATOM 1006 C C . HIS A 1 129 ? 2.023 22.922 -13.062 1 97.25 129 HIS A C 1
ATOM 1008 O O . HIS A 1 129 ? 2.475 22.891 -11.914 1 97.25 129 HIS A O 1
ATOM 1014 N N . LYS A 1 130 ? 1.548 21.922 -13.641 1 96.69 130 LYS A N 1
ATOM 1015 C CA . LYS A 1 130 ? 1.345 20.656 -12.922 1 96.69 130 LYS A CA 1
ATOM 1016 C C . LYS A 1 130 ? 2.387 19.625 -13.328 1 96.69 130 LYS A C 1
ATOM 1018 O O . LYS A 1 130 ? 2.49 19.266 -14.5 1 96.69 130 LYS A O 1
ATOM 1023 N N . ALA A 1 131 ? 3.209 19.172 -12.375 1 96.44 131 ALA A N 1
ATOM 1024 C CA . ALA A 1 131 ? 4.059 18.016 -12.641 1 96.44 131 ALA A CA 1
ATOM 1025 C C . ALA A 1 131 ? 3.225 16.75 -12.82 1 96.44 131 ALA A C 1
ATOM 1027 O O . ALA A 1 131 ? 2.473 16.359 -11.922 1 96.44 131 ALA A O 1
ATOM 1028 N N . THR A 1 132 ? 3.4 16.062 -13.898 1 94.06 132 THR A N 1
ATOM 1029 C CA . THR A 1 132 ? 2.453 15 -14.227 1 94.06 132 THR A CA 1
ATOM 1030 C C . THR A 1 132 ? 3.137 13.641 -14.203 1 94.06 132 THR A C 1
ATOM 1032 O O . THR A 1 132 ? 2.494 12.617 -13.945 1 94.06 132 THR A O 1
ATOM 1035 N N . LYS A 1 133 ? 4.398 13.688 -14.5 1 93.69 133 LYS A N 1
ATOM 1036 C CA . LYS A 1 133 ? 5.059 12.391 -14.617 1 93.69 133 LYS A CA 1
ATOM 1037 C C . LYS A 1 133 ? 6.578 12.539 -14.531 1 93.69 133 LYS A C 1
ATOM 1039 O O . LYS A 1 133 ? 7.121 13.594 -14.859 1 93.69 133 LYS A O 1
ATOM 1044 N N . TYR A 1 134 ? 7.18 11.555 -13.984 1 95.38 134 TYR A N 1
ATOM 1045 C CA . TYR A 1 134 ? 8.625 11.391 -14.102 1 95.38 134 TYR A CA 1
ATOM 1046 C C . TYR A 1 134 ? 8.969 10.289 -15.102 1 95.38 134 TYR A C 1
ATOM 1048 O O . TYR A 1 134 ? 8.547 9.148 -14.938 1 95.38 134 TYR A O 1
ATOM 1056 N N . ASP A 1 135 ? 9.641 10.648 -16.078 1 93.06 135 ASP A N 1
ATOM 1057 C CA . ASP A 1 135 ? 10.086 9.672 -17.062 1 93.06 135 ASP A CA 1
ATOM 1058 C C . ASP A 1 135 ? 11.359 8.969 -16.609 1 93.06 135 ASP A C 1
ATOM 1060 O O . ASP A 1 135 ? 12.445 9.539 -16.672 1 93.06 135 ASP A O 1
ATOM 1064 N N . VAL A 1 136 ? 11.266 7.773 -16.297 1 89.38 136 VAL A N 1
ATOM 1065 C CA . VAL A 1 136 ? 12.352 7.004 -15.711 1 89.38 136 VAL A CA 1
ATOM 1066 C C . VAL A 1 136 ? 13.438 6.75 -16.766 1 89.38 136 VAL A C 1
ATOM 1068 O O . VAL A 1 136 ? 14.625 6.742 -16.438 1 89.38 136 VAL A O 1
ATOM 1071 N N . GLU A 1 137 ? 13.086 6.59 -17.984 1 87.12 137 GLU A N 1
ATOM 1072 C CA . GLU A 1 137 ? 14.039 6.273 -19.047 1 87.12 137 GLU A CA 1
ATOM 1073 C C . GLU A 1 137 ? 14.93 7.469 -19.375 1 87.12 137 GLU A C 1
ATOM 1075 O O . GLU A 1 137 ? 16.156 7.324 -19.484 1 87.12 137 GLU A O 1
ATOM 1080 N N . CYS A 1 138 ? 14.297 8.633 -19.438 1 89.81 138 CYS A N 1
ATOM 1081 C CA . CYS A 1 138 ? 15.078 9.812 -19.797 1 89.81 138 CYS A CA 1
ATOM 1082 C C . CYS A 1 138 ? 15.469 10.609 -18.562 1 89.81 138 CYS A C 1
ATOM 1084 O O . CYS A 1 138 ? 16.25 11.562 -18.656 1 89.81 138 CYS A O 1
ATOM 1086 N N . GLU A 1 139 ? 14.977 10.242 -17.406 1 89.88 139 GLU A N 1
ATOM 1087 C CA . GLU A 1 139 ? 15.258 10.867 -16.125 1 89.88 139 GLU A CA 1
ATOM 1088 C C . GLU A 1 139 ? 14.883 12.352 -16.141 1 89.88 139 GLU A C 1
ATOM 1090 O O . GLU A 1 139 ? 15.688 13.203 -15.742 1 89.88 139 GLU A O 1
ATOM 1095 N N . LYS A 1 140 ? 13.695 12.641 -16.641 1 94.62 140 LYS A N 1
ATOM 1096 C CA . LYS A 1 140 ? 13.188 14.008 -16.734 1 94.62 140 LYS A CA 1
ATOM 1097 C C . LYS A 1 140 ? 11.789 14.117 -16.141 1 94.62 140 LYS A C 1
ATOM 1099 O O . LYS A 1 140 ? 11.078 13.125 -16.016 1 94.62 140 LYS A O 1
ATOM 1104 N N . LEU A 1 141 ? 11.484 15.328 -15.734 1 96.62 141 LEU A N 1
ATOM 1105 C CA . LEU A 1 141 ? 10.164 15.625 -15.195 1 96.62 141 LEU A CA 1
ATOM 1106 C C . LEU A 1 141 ? 9.258 16.219 -16.266 1 96.62 141 LEU A C 1
ATOM 1108 O O . LEU A 1 141 ? 9.664 17.141 -16.984 1 96.62 141 LEU A O 1
ATOM 1112 N N . LEU A 1 142 ? 8.133 15.688 -16.422 1 97.38 142 LEU A N 1
ATOM 1113 C CA . LEU A 1 142 ? 7.133 16.234 -17.328 1 97.38 142 LEU A CA 1
ATOM 1114 C C . LEU A 1 142 ? 6.18 17.172 -16.594 1 97.38 142 LEU A C 1
ATOM 1116 O O . LEU A 1 142 ? 5.668 16.828 -15.523 1 97.38 142 LEU A O 1
ATOM 1120 N N . VAL A 1 143 ? 5.996 18.312 -17.141 1 97.81 143 VAL A N 1
ATOM 1121 C CA . VAL A 1 143 ? 5.152 19.344 -16.531 1 97.81 143 VAL A CA 1
ATOM 1122 C C . VAL A 1 143 ? 4.117 19.828 -17.531 1 97.81 143 VAL A C 1
ATOM 1124 O O . VAL A 1 143 ? 4.441 20.078 -18.703 1 97.81 143 VAL A O 1
ATOM 1127 N N . GLU A 1 144 ? 2.936 19.891 -17.109 1 97.12 144 GLU A N 1
ATOM 1128 C CA . GLU A 1 144 ? 1.867 20.453 -17.922 1 97.12 144 GLU A CA 1
ATOM 1129 C C . GLU A 1 144 ? 1.704 21.953 -17.656 1 97.12 144 GLU A C 1
ATOM 1131 O O . GLU A 1 144 ? 1.497 22.359 -16.5 1 97.12 144 GLU A O 1
ATOM 1136 N N . SER A 1 145 ? 1.716 22.734 -18.672 1 96.12 145 SER A N 1
ATOM 1137 C CA . SER A 1 145 ? 1.563 24.172 -18.562 1 96.12 145 SER A CA 1
ATOM 1138 C C . SER A 1 145 ? 0.093 24.578 -18.562 1 96.12 145 SER A C 1
ATOM 1140 O O . SER A 1 145 ? -0.777 23.766 -18.891 1 96.12 145 SER A O 1
ATOM 1142 N N . PRO A 1 146 ? -0.133 25.812 -18.156 1 94.12 146 PRO A N 1
ATOM 1143 C CA . PRO A 1 146 ? -1.521 26.281 -18.109 1 94.12 146 PRO A CA 1
ATOM 1144 C C . PRO A 1 146 ? -2.223 26.172 -19.469 1 94.12 146 PRO A C 1
ATOM 1146 O O . PRO A 1 146 ? -3.441 26 -19.516 1 94.12 146 PRO A O 1
ATOM 1149 N N . ASP A 1 147 ? -1.501 26.172 -20.609 1 93.44 147 ASP A N 1
ATOM 1150 C CA . ASP A 1 147 ? -2.09 26.125 -21.938 1 93.44 147 ASP A CA 1
ATOM 1151 C C . ASP A 1 147 ? -2.311 24.672 -22.391 1 93.44 147 ASP A C 1
ATOM 1153 O O . ASP A 1 147 ? -2.76 24.422 -23.5 1 93.44 147 ASP A O 1
ATOM 1157 N N . GLY A 1 148 ? -1.944 23.781 -21.531 1 91 148 GLY A N 1
ATOM 1158 C CA . GLY A 1 148 ? -2.172 22.375 -21.828 1 91 148 GLY A CA 1
ATOM 1159 C C . GLY A 1 148 ? -0.966 21.703 -22.453 1 91 148 GLY A C 1
ATOM 1160 O O . GLY A 1 148 ? -0.932 20.469 -22.578 1 91 148 GLY A O 1
ATOM 1161 N N . SER A 1 149 ? 0.027 22.5 -22.734 1 94.38 149 SER A N 1
ATOM 1162 C CA . SER A 1 149 ? 1.223 21.922 -23.344 1 94.38 149 SER A CA 1
ATOM 1163 C C . SER A 1 149 ? 2.092 21.219 -22.312 1 94.38 149 SER A C 1
ATOM 1165 O O . SER A 1 149 ? 2.086 21.594 -21.141 1 94.38 149 SER A O 1
ATOM 1167 N N . GLN A 1 150 ? 2.732 20.203 -22.797 1 94.5 150 GLN A N 1
ATOM 1168 C CA . GLN A 1 150 ? 3.645 19.453 -21.938 1 94.5 150 GLN A CA 1
ATOM 1169 C C . GLN A 1 150 ? 5.09 19.891 -22.172 1 94.5 150 GLN A C 1
ATOM 1171 O O . GLN A 1 150 ? 5.543 20 -23.312 1 94.5 150 GLN A O 1
ATOM 1176 N N . ILE A 1 151 ? 5.762 20.156 -21.094 1 94.94 151 ILE A N 1
ATOM 1177 C CA . ILE A 1 151 ? 7.176 20.516 -21.203 1 94.94 151 ILE A CA 1
ATOM 1178 C C . ILE A 1 151 ? 8.008 19.516 -20.391 1 94.94 151 ILE A C 1
ATOM 1180 O O . ILE A 1 151 ? 7.531 18.953 -19.406 1 94.94 151 ILE A O 1
ATOM 1184 N N . THR A 1 152 ? 9.188 19.297 -20.828 1 96.19 152 THR A N 1
ATOM 1185 C CA . THR A 1 152 ? 10.148 18.453 -20.141 1 96.19 152 THR A CA 1
ATOM 1186 C C . THR A 1 152 ? 11.227 19.281 -19.469 1 96.19 152 THR A C 1
ATOM 1188 O O . THR A 1 152 ? 11.828 20.156 -20.094 1 96.19 152 THR A O 1
ATOM 1191 N N . VAL A 1 153 ? 11.422 19.031 -18.219 1 96.44 153 VAL A N 1
ATOM 1192 C CA . VAL A 1 153 ? 12.398 19.828 -17.469 1 96.44 153 VAL A CA 1
ATOM 1193 C C . VAL A 1 153 ? 13.391 18.891 -16.766 1 96.44 153 VAL A C 1
ATOM 1195 O O . VAL A 1 153 ? 13.055 17.75 -16.438 1 96.44 153 VAL A O 1
ATOM 1198 N N . GLU A 1 154 ? 14.602 19.422 -16.641 1 95.06 154 GLU A N 1
ATOM 1199 C CA . GLU A 1 154 ? 15.664 18.656 -16 1 95.06 154 GLU A CA 1
ATOM 1200 C C . GLU A 1 154 ? 16.344 19.453 -14.898 1 95.06 154 GLU A C 1
ATOM 1202 O O . GLU A 1 154 ? 16.375 20.688 -14.953 1 95.06 154 GLU A O 1
ATOM 1207 N N . GLY A 1 155 ? 16.797 18.828 -13.859 1 94.75 155 GLY A N 1
ATOM 1208 C CA . GLY A 1 155 ? 17.516 19.406 -12.742 1 94.75 155 GLY A CA 1
ATOM 1209 C C . GLY A 1 155 ? 18.453 18.422 -12.062 1 94.75 155 GLY A C 1
ATOM 1210 O O . GLY A 1 155 ? 18.391 17.219 -12.328 1 94.75 155 GLY A O 1
ATOM 1211 N N . ASP A 1 156 ? 19.344 18.953 -11.32 1 94.75 156 ASP A N 1
ATOM 1212 C CA . ASP A 1 156 ? 20.312 18.109 -10.617 1 94.75 156 ASP A CA 1
ATOM 1213 C C . ASP A 1 156 ? 19.625 17.297 -9.516 1 94.75 156 ASP A C 1
ATOM 1215 O O . ASP A 1 156 ? 20.047 16.188 -9.219 1 94.75 156 ASP A O 1
ATOM 1219 N N . LEU A 1 157 ? 18.625 17.891 -8.922 1 96.12 157 LEU A N 1
ATOM 1220 C CA . LEU A 1 157 ? 17.828 17.266 -7.875 1 96.12 157 LEU A CA 1
ATOM 1221 C C . LEU A 1 157 ? 16.344 17.547 -8.094 1 96.12 157 LEU A C 1
ATOM 1223 O O . LEU A 1 157 ? 15.961 18.641 -8.523 1 96.12 157 LEU A O 1
ATOM 1227 N N . ILE A 1 158 ? 15.531 16.547 -7.844 1 98 158 ILE A N 1
ATOM 1228 C CA . ILE A 1 158 ? 14.086 16.688 -7.969 1 98 158 ILE A CA 1
ATOM 1229 C C . ILE A 1 158 ? 13.414 16.312 -6.648 1 98 158 ILE A C 1
ATOM 1231 O O . ILE A 1 158 ? 13.586 15.195 -6.156 1 98 158 ILE A O 1
ATOM 1235 N N . LEU A 1 159 ? 12.711 17.219 -6.078 1 98.62 159 LEU A N 1
ATOM 1236 C CA . LEU A 1 159 ? 11.961 16.984 -4.852 1 98.62 159 LEU A CA 1
ATOM 1237 C C . LEU A 1 159 ? 10.469 16.875 -5.141 1 98.62 159 LEU A C 1
ATOM 1239 O O . LEU A 1 159 ? 9.852 17.812 -5.645 1 98.62 159 LEU A O 1
ATOM 1243 N N . VAL A 1 160 ? 9.914 15.75 -4.848 1 98.75 160 VAL A N 1
ATOM 1244 C CA . VAL A 1 160 ? 8.5 15.492 -5.113 1 98.75 160 VAL A CA 1
ATOM 1245 C C . VAL A 1 160 ? 7.676 15.812 -3.867 1 98.75 160 VAL A C 1
ATOM 1247 O O . VAL A 1 160 ? 7.652 15.031 -2.914 1 98.75 160 VAL A O 1
ATOM 1250 N N . CYS A 1 161 ? 6.965 16.844 -3.93 1 98.56 161 CYS A N 1
ATOM 1251 C CA . CYS A 1 161 ? 6.141 17.344 -2.832 1 98.56 161 CYS A CA 1
ATOM 1252 C C . CYS A 1 161 ? 4.707 17.594 -3.297 1 98.56 161 CYS A C 1
ATOM 1254 O O . CYS A 1 161 ? 4.082 18.578 -2.891 1 98.56 161 CYS A O 1
ATOM 1256 N N . ASP A 1 162 ? 4.215 16.734 -4.113 1 97.5 162 ASP A N 1
ATOM 1257 C CA . ASP A 1 162 ? 2.945 17.016 -4.773 1 97.5 162 ASP A CA 1
ATOM 1258 C C . ASP A 1 162 ? 1.784 16.344 -4.039 1 97.5 162 ASP A C 1
ATOM 1260 O O . ASP A 1 162 ? 0.767 16.016 -4.652 1 97.5 162 ASP A O 1
ATOM 1264 N N . GLY A 1 163 ? 1.954 15.977 -2.855 1 96 163 GLY A N 1
ATOM 1265 C CA . GLY A 1 163 ? 0.827 15.68 -1.988 1 96 163 GLY A CA 1
ATOM 1266 C C . GLY A 1 163 ? 0.518 14.195 -1.902 1 96 163 GLY A C 1
ATOM 1267 O O . GLY A 1 163 ? 1.269 13.367 -2.424 1 96 163 GLY A O 1
ATOM 1268 N N . ALA A 1 164 ? -0.575 13.867 -1.216 1 95.31 164 ALA A N 1
ATOM 1269 C CA . ALA A 1 164 ? -0.966 12.5 -0.878 1 95.31 164 ALA A CA 1
ATOM 1270 C C . ALA A 1 164 ? -1.327 11.711 -2.131 1 95.31 164 ALA A C 1
ATOM 1272 O O . ALA A 1 164 ? -1.186 10.484 -2.162 1 95.31 164 ALA A O 1
ATOM 1273 N N . HIS A 1 165 ? -1.799 12.406 -3.148 1 94.62 165 HIS A N 1
ATOM 1274 C CA . HIS A 1 165 ? -2.141 11.766 -4.41 1 94.62 165 HIS A CA 1
ATOM 1275 C C . HIS A 1 165 ? -1.112 12.094 -5.492 1 94.62 165 HIS A C 1
ATOM 1277 O O . HIS A 1 165 ? -1.477 12.398 -6.629 1 94.62 165 HIS A O 1
ATOM 1283 N N . SER A 1 166 ? 0.05 12.016 -5.09 1 96.56 166 SER A N 1
ATOM 1284 C CA . SER A 1 166 ? 1.188 12.367 -5.934 1 96.56 166 SER A CA 1
ATOM 1285 C C . SER A 1 166 ? 1.123 11.648 -7.277 1 96.56 166 SER A C 1
ATOM 1287 O O . SER A 1 166 ? 1.086 10.414 -7.324 1 96.56 166 SER A O 1
ATOM 1289 N N . THR A 1 167 ? 1.194 12.414 -8.32 1 93.56 167 THR A N 1
ATOM 1290 C CA . THR A 1 167 ? 1.211 11.867 -9.672 1 93.56 167 THR A CA 1
ATOM 1291 C C . THR A 1 167 ? 2.592 11.32 -10.016 1 93.56 167 THR A C 1
ATOM 1293 O O . THR A 1 167 ? 2.707 10.336 -10.75 1 93.56 167 THR A O 1
ATOM 1296 N N . ILE A 1 168 ? 3.553 11.969 -9.508 1 96.12 168 ILE A N 1
ATOM 1297 C CA . ILE A 1 168 ? 4.914 11.516 -9.773 1 96.12 168 ILE A CA 1
ATOM 1298 C C . ILE A 1 168 ? 5.156 10.172 -9.094 1 96.12 168 ILE A C 1
ATOM 1300 O O . ILE A 1 168 ? 5.723 9.258 -9.695 1 96.12 168 ILE A O 1
ATOM 1304 N N . ARG A 1 169 ? 4.73 10.07 -7.832 1 96.12 169 ARG A N 1
ATOM 1305 C CA . ARG A 1 169 ? 4.859 8.797 -7.133 1 96.12 169 ARG A CA 1
ATOM 1306 C C . ARG A 1 169 ? 4.223 7.668 -7.93 1 96.12 169 ARG A C 1
ATOM 1308 O O . ARG A 1 169 ? 4.766 6.562 -8 1 96.12 169 ARG A O 1
ATOM 1315 N N . ARG A 1 170 ? 3.068 7.918 -8.508 1 92.19 170 ARG A N 1
ATOM 1316 C CA . ARG A 1 170 ? 2.354 6.91 -9.289 1 92.19 170 ARG A CA 1
ATOM 1317 C C . ARG A 1 170 ? 3.201 6.414 -10.453 1 92.19 170 ARG A C 1
ATOM 1319 O O . ARG A 1 170 ? 3.143 5.234 -10.812 1 92.19 170 ARG A O 1
ATOM 1326 N N . SER A 1 171 ? 4.008 7.328 -10.992 1 90.88 171 SER A N 1
ATOM 1327 C CA . SER A 1 171 ? 4.883 6.973 -12.102 1 90.88 171 SER A CA 1
ATOM 1328 C C . SER A 1 171 ? 6 6.035 -11.648 1 90.88 171 SER A C 1
ATOM 1330 O O . SER A 1 171 ? 6.613 5.348 -12.469 1 90.88 171 SER A O 1
ATOM 1332 N N . LEU A 1 172 ? 6.246 5.977 -10.383 1 94.25 172 LEU A N 1
ATOM 1333 C CA . LEU A 1 172 ? 7.375 5.223 -9.852 1 94.25 172 LEU A CA 1
ATOM 1334 C C . LEU A 1 172 ? 6.93 3.844 -9.375 1 94.25 172 LEU A C 1
ATOM 1336 O O . LEU A 1 172 ? 7.762 3.012 -9.008 1 94.25 172 LEU A O 1
ATOM 1340 N N . LEU A 1 173 ? 5.641 3.545 -9.422 1 92.88 173 LEU A N 1
ATOM 1341 C CA . LEU A 1 173 ? 5.082 2.34 -8.812 1 92.88 173 LEU A CA 1
ATOM 1342 C C . LEU A 1 173 ? 5.633 1.088 -9.484 1 92.88 173 LEU A C 1
ATOM 1344 O O . LEU A 1 173 ? 5.672 0.015 -8.883 1 92.88 173 LEU A O 1
ATOM 1348 N N . ARG A 1 174 ? 6.078 1.204 -10.695 1 89 174 ARG A N 1
ATOM 1349 C CA . ARG A 1 174 ? 6.578 0.039 -11.422 1 89 174 ARG A CA 1
ATOM 1350 C C . ARG A 1 174 ? 8.055 -0.197 -11.117 1 89 174 ARG A C 1
ATOM 1352 O O . ARG A 1 174 ? 8.617 -1.219 -11.516 1 89 174 ARG A O 1
ATOM 1359 N N . THR A 1 175 ? 8.664 0.768 -10.461 1 90.38 175 THR A N 1
ATOM 1360 C CA . THR A 1 175 ? 10.07 0.592 -10.109 1 90.38 175 THR A CA 1
ATOM 1361 C C . THR A 1 175 ? 10.242 -0.58 -9.148 1 90.38 175 THR A C 1
ATOM 1363 O O . THR A 1 175 ? 9.547 -0.67 -8.141 1 90.38 175 THR A O 1
ATOM 1366 N N . PRO A 1 176 ? 11.164 -1.469 -9.461 1 87.69 176 PRO A N 1
ATOM 1367 C CA . PRO A 1 176 ? 11.359 -2.633 -8.594 1 87.69 176 PRO A CA 1
ATOM 1368 C C . PRO A 1 176 ? 11.75 -2.25 -7.164 1 87.69 176 PRO A C 1
ATOM 1370 O O . PRO A 1 176 ? 12.438 -1.249 -6.961 1 87.69 176 PRO A O 1
ATOM 1373 N N . GLN A 1 177 ? 11.289 -3.025 -6.258 1 90.69 177 GLN A N 1
ATOM 1374 C CA . GLN A 1 177 ? 11.625 -2.936 -4.84 1 90.69 177 GLN A CA 1
ATOM 1375 C C . GLN A 1 177 ? 11.102 -1.635 -4.234 1 90.69 177 GLN A C 1
ATOM 1377 O O . GLN A 1 177 ? 11.719 -1.079 -3.322 1 90.69 177 GLN A O 1
ATOM 1382 N N . PHE A 1 178 ? 10.117 -1.023 -4.875 1 95.5 178 PHE A N 1
ATOM 1383 C CA . PHE A 1 178 ? 9.414 0.124 -4.312 1 95.5 178 PHE A CA 1
ATOM 1384 C C . PHE A 1 178 ? 8.156 -0.319 -3.578 1 95.5 178 PHE A C 1
ATOM 1386 O O . PHE A 1 178 ? 7.145 -0.649 -4.207 1 95.5 178 PHE A O 1
ATOM 1393 N N . ASN A 1 179 ? 8.211 -0.359 -2.266 1 97.25 179 ASN A N 1
ATOM 1394 C CA . ASN A 1 179 ? 7.031 -0.641 -1.452 1 97.25 179 ASN A CA 1
ATOM 1395 C C . ASN A 1 179 ? 6.148 0.594 -1.301 1 97.25 179 ASN A C 1
ATOM 1397 O O . ASN A 1 179 ? 6.648 1.696 -1.069 1 97.25 179 ASN A O 1
ATOM 1401 N N . PHE A 1 180 ? 4.918 0.421 -1.496 1 97.44 180 PHE A N 1
ATOM 1402 C CA . PHE A 1 180 ? 3.945 1.505 -1.418 1 97.44 180 PHE A CA 1
ATOM 1403 C C . PHE A 1 180 ? 2.648 1.023 -0.779 1 97.44 180 PHE A C 1
ATOM 1405 O O . PHE A 1 180 ? 2.207 -0.1 -1.028 1 97.44 180 PHE A O 1
ATOM 1412 N N . SER A 1 181 ? 2.098 1.854 0.089 1 97.25 181 SER A N 1
ATOM 1413 C CA . SER A 1 181 ? 0.787 1.552 0.654 1 97.25 181 SER A CA 1
ATOM 1414 C C . SER A 1 181 ? -0.035 2.82 0.856 1 97.25 181 SER A C 1
ATOM 1416 O O . SER A 1 181 ? 0.501 3.855 1.256 1 97.25 181 SER A O 1
ATOM 1418 N N . GLN A 1 182 ? -1.236 2.783 0.511 1 97.5 182 GLN A N 1
ATOM 1419 C CA . GLN A 1 182 ? -2.23 3.787 0.871 1 97.5 182 GLN A CA 1
ATOM 1420 C C . GLN A 1 182 ? -3.402 3.16 1.621 1 97.5 182 GLN A C 1
ATOM 1422 O O . GLN A 1 182 ? -3.904 2.105 1.227 1 97.5 182 GLN A O 1
ATOM 1427 N N . LYS A 1 183 ? -3.814 3.75 2.674 1 96.44 183 LYS A N 1
ATOM 1428 C CA . LYS A 1 183 ? -4.891 3.244 3.52 1 96.44 183 LYS A CA 1
ATOM 1429 C C . LYS A 1 183 ? -5.781 4.379 4.02 1 96.44 183 LYS A C 1
ATOM 1431 O O . LYS A 1 183 ? -5.281 5.426 4.434 1 96.44 183 LYS A O 1
ATOM 1436 N N . TYR A 1 184 ? -7.02 4.121 3.914 1 95.62 184 TYR A N 1
ATOM 1437 C CA . TYR A 1 184 ? -7.988 5.086 4.41 1 95.62 184 TYR A CA 1
ATOM 1438 C C . TYR A 1 184 ? -8.523 4.676 5.777 1 95.62 184 TYR A C 1
ATOM 1440 O O . TYR A 1 184 ? -8.633 3.484 6.074 1 95.62 184 TYR A O 1
ATOM 1448 N N . CYS A 1 185 ? -8.742 5.617 6.609 1 93.81 185 CYS A N 1
ATOM 1449 C CA . CYS A 1 185 ? -9.438 5.301 7.852 1 93.81 185 CYS A CA 1
ATOM 1450 C C . CYS A 1 185 ? -10.945 5.465 7.684 1 93.81 185 CYS A C 1
ATOM 1452 O O . CYS A 1 185 ? -11.414 5.93 6.641 1 93.81 185 CYS A O 1
ATOM 1454 N N . ASP A 1 186 ? -11.719 5.047 8.656 1 92.88 186 ASP A N 1
ATOM 1455 C CA . ASP A 1 186 ? -13.18 5.016 8.555 1 92.88 186 ASP A CA 1
ATOM 1456 C C . ASP A 1 186 ? -13.789 6.32 9.062 1 92.88 186 ASP A C 1
ATOM 1458 O O . ASP A 1 186 ? -15.016 6.469 9.094 1 92.88 186 ASP A O 1
ATOM 1462 N N . ILE A 1 187 ? -12.938 7.223 9.398 1 93.94 187 ILE A N 1
ATOM 1463 C CA . ILE A 1 187 ? -13.375 8.523 9.883 1 93.94 187 ILE A CA 1
ATOM 1464 C C . ILE A 1 187 ? -13.227 9.562 8.773 1 93.94 187 ILE A C 1
ATOM 1466 O O . ILE A 1 187 ? -12.25 9.555 8.031 1 93.94 187 ILE A O 1
ATOM 1470 N N . GLY A 1 188 ? -14.219 10.305 8.594 1 93.38 188 GLY A N 1
ATOM 1471 C CA . GLY A 1 188 ? -14.148 11.484 7.75 1 93.38 188 GLY A CA 1
ATOM 1472 C C . GLY A 1 188 ? -14.133 12.789 8.531 1 93.38 188 GLY A C 1
ATOM 1473 O O . GLY A 1 188 ? -14.273 12.781 9.758 1 93.38 188 GLY A O 1
ATOM 1474 N N . TYR A 1 189 ? -13.898 13.875 7.82 1 92.75 189 TYR A N 1
ATOM 1475 C CA . TYR A 1 189 ? -13.883 15.141 8.539 1 92.75 189 TYR A CA 1
ATOM 1476 C C . TYR A 1 189 ? -14.508 16.25 7.707 1 92.75 189 TYR A C 1
ATOM 1478 O O . TYR A 1 189 ? -14.586 16.141 6.48 1 92.75 189 TYR A O 1
ATOM 1486 N N . MET A 1 190 ? -15.062 17.234 8.359 1 93.31 190 MET A N 1
ATOM 1487 C CA . MET A 1 190 ? -15.641 18.469 7.812 1 93.31 190 MET A CA 1
ATOM 1488 C C . MET A 1 190 ? -15.172 19.688 8.602 1 93.31 190 MET A C 1
ATOM 1490 O O . MET A 1 190 ? -15.203 19.688 9.828 1 93.31 190 MET A O 1
ATOM 1494 N N . ASP A 1 191 ? -14.719 20.656 7.84 1 90.25 191 ASP A N 1
ATOM 1495 C CA . ASP A 1 191 ? -14.242 21.875 8.492 1 90.25 191 ASP A CA 1
ATOM 1496 C C . ASP A 1 191 ? -15.219 23.031 8.273 1 90.25 191 ASP A C 1
ATOM 1498 O O . ASP A 1 191 ? -15.781 23.172 7.188 1 90.25 191 ASP A O 1
ATOM 1502 N N . LEU A 1 192 ? -15.391 23.734 9.32 1 89.06 192 LEU A N 1
ATOM 1503 C CA . LEU A 1 192 ? -16.188 24.969 9.281 1 89.06 192 LEU A CA 1
ATOM 1504 C C . LEU A 1 192 ? -15.375 26.156 9.797 1 89.06 192 LEU A C 1
ATOM 1506 O O . LEU A 1 192 ? -14.594 26.016 10.742 1 89.06 192 LEU A O 1
ATOM 1510 N N . SER A 1 193 ? -15.367 27.172 9.102 1 83.69 193 SER A N 1
ATOM 1511 C CA . SER A 1 193 ? -14.703 28.391 9.539 1 83.69 193 SER A CA 1
ATOM 1512 C C . SER A 1 193 ? -15.656 29.594 9.477 1 83.69 193 SER A C 1
ATOM 1514 O O . SER A 1 193 ? -16.234 29.859 8.422 1 83.69 193 SER A O 1
ATOM 1516 N N . VAL A 1 194 ? -15.805 30.312 10.633 1 83.12 194 VAL A N 1
ATOM 1517 C CA . VAL A 1 194 ? -16.734 31.422 10.672 1 83.12 194 VAL A CA 1
ATOM 1518 C C . VAL A 1 194 ? -16.109 32.594 11.414 1 83.12 194 VAL A C 1
ATOM 1520 O O . VAL A 1 194 ? -15.352 32.406 12.375 1 83.12 194 VAL A O 1
ATOM 1523 N N . PRO A 1 195 ? -16.344 33.719 10.883 1 83.44 195 PRO A N 1
ATOM 1524 C CA . PRO A 1 195 ? -15.969 34.875 11.695 1 83.44 195 PRO A CA 1
ATOM 1525 C C . PRO A 1 195 ? -16.781 35 12.984 1 83.44 195 PRO A C 1
ATOM 1527 O O . PRO A 1 195 ? -17.969 34.688 12.992 1 83.44 195 PRO A O 1
ATOM 1530 N N . ILE A 1 196 ? -15.984 35.25 14.023 1 78.88 196 ILE A N 1
ATOM 1531 C CA . ILE A 1 196 ? -16.703 35.344 15.289 1 78.88 196 ILE A CA 1
ATOM 1532 C C . ILE A 1 196 ? -16.516 36.75 15.859 1 78.88 196 ILE A C 1
ATOM 1534 O O . ILE A 1 196 ? -15.438 37.344 15.727 1 78.88 196 ILE A O 1
ATOM 1538 N N . GLU A 1 197 ? -17.453 37.531 15.945 1 69.31 197 GLU A N 1
ATOM 1539 C CA . GLU A 1 197 ? -17.312 38.812 16.594 1 69.31 197 GLU A CA 1
ATOM 1540 C C . GLU A 1 197 ? -17.016 38.656 18.078 1 69.31 197 GLU A C 1
ATOM 1542 O O . GLU A 1 197 ? -15.875 38.781 18.516 1 69.31 197 GLU A O 1
ATOM 1547 N N . ASN A 1 198 ? -17.984 38.656 19.016 1 58.66 198 ASN A N 1
ATOM 1548 C CA . ASN A 1 198 ? -17.766 38.625 20.453 1 58.66 198 ASN A CA 1
ATOM 1549 C C . ASN A 1 198 ? -18.109 37.281 21.062 1 58.66 198 ASN A C 1
ATOM 1551 O O . ASN A 1 198 ? -19.266 36.969 21.328 1 58.66 198 ASN A O 1
ATOM 1555 N N . VAL A 1 199 ? -17.156 36.25 20.797 1 63.41 199 VAL A N 1
ATOM 1556 C CA . VAL A 1 199 ? -17.516 35 21.453 1 63.41 199 VAL A CA 1
ATOM 1557 C C . VAL A 1 199 ? -16.828 34.906 22.828 1 63.41 199 VAL A C 1
ATOM 1559 O O . VAL A 1 199 ? -15.617 34.719 22.906 1 63.41 199 VAL A O 1
ATOM 1562 N N . SER A 1 200 ? -17.531 35.188 23.906 1 68.81 200 SER A N 1
ATOM 1563 C CA . SER A 1 200 ? -17.031 35.156 25.266 1 68.81 200 SER A CA 1
ATOM 1564 C C . SER A 1 200 ? -16.875 33.719 25.766 1 68.81 200 SER A C 1
ATOM 1566 O O . SER A 1 200 ? -16.078 33.469 26.672 1 68.81 200 SER A O 1
ATOM 1568 N N . GLU A 1 201 ? -17.453 32.781 25.125 1 80.75 201 GLU A N 1
ATOM 1569 C CA . GLU A 1 201 ? -17.516 31.422 25.641 1 80.75 201 GLU A CA 1
ATOM 1570 C C . GLU A 1 201 ? -16.25 30.656 25.25 1 80.75 201 GLU A C 1
ATOM 1572 O O . GLU A 1 201 ? -15.914 29.641 25.891 1 80.75 201 GLU A O 1
ATOM 1577 N N . LEU A 1 202 ? -15.586 31.094 24.25 1 87.12 202 LEU A N 1
ATOM 1578 C CA . LEU A 1 202 ? -14.367 30.422 23.812 1 87.12 202 LEU A CA 1
ATOM 1579 C C . LEU A 1 202 ? -13.164 31.344 23.906 1 87.12 202 LEU A C 1
ATOM 1581 O O . LEU A 1 202 ? -13.227 32.5 23.469 1 87.12 202 LEU A O 1
ATOM 1585 N N . LYS A 1 203 ? -12.156 30.859 24.5 1 88.5 203 LYS A N 1
ATOM 1586 C CA . LYS A 1 203 ? -10.969 31.672 24.75 1 88.5 203 LYS A CA 1
ATOM 1587 C C . LYS A 1 203 ? -9.836 31.312 23.797 1 88.5 203 LYS A C 1
ATOM 1589 O O . LYS A 1 203 ? -9.742 30.172 23.344 1 88.5 203 LYS A O 1
ATOM 1594 N N . LEU A 1 204 ? -9.102 32.312 23.562 1 89.44 204 LEU A N 1
ATOM 1595 C CA . LEU A 1 204 ? -7.887 32.094 22.781 1 89.44 204 LEU A CA 1
ATOM 1596 C C . LEU A 1 204 ? -6.898 31.219 23.531 1 89.44 204 LEU A C 1
ATOM 1598 O O . LEU A 1 204 ? -6.738 31.375 24.75 1 89.44 204 LEU A O 1
ATOM 1602 N N . GLY A 1 205 ? -6.254 30.281 22.859 1 89.44 205 GLY A N 1
ATOM 1603 C CA . GLY A 1 205 ? -5.195 29.484 23.469 1 89.44 205 GLY A CA 1
ATOM 1604 C C . GLY A 1 205 ? -5.695 28.188 24.078 1 89.44 205 GLY A C 1
ATOM 1605 O O . GLY A 1 205 ? -4.941 27.484 24.75 1 89.44 205 GLY A O 1
ATOM 1606 N N . ILE A 1 206 ? -6.949 27.938 23.875 1 90.75 206 ILE A N 1
ATOM 1607 C CA . ILE A 1 206 ? -7.531 26.703 24.391 1 90.75 206 ILE A CA 1
ATOM 1608 C C . ILE A 1 206 ? -8.008 25.812 23.25 1 90.75 206 ILE A C 1
ATOM 1610 O O . ILE A 1 206 ? -8.617 26.312 22.297 1 90.75 206 ILE A O 1
ATOM 1614 N N . HIS A 1 207 ? -7.621 24.594 23.359 1 91.5 207 HIS A N 1
ATOM 1615 C CA . HIS A 1 207 ? -8.156 23.578 22.438 1 91.5 207 HIS A CA 1
ATOM 1616 C C . HIS A 1 207 ? -9.445 22.984 22.984 1 91.5 207 HIS A C 1
ATOM 1618 O O . HIS A 1 207 ? -9.422 22.25 23.984 1 91.5 207 HIS A O 1
ATOM 1624 N N . TYR A 1 208 ? -10.578 23.266 22.344 1 91.5 208 TYR A N 1
ATOM 1625 C CA . TYR A 1 208 ? -11.859 22.734 22.781 1 91.5 208 TYR A CA 1
ATOM 1626 C C . TYR A 1 208 ? -12.219 21.469 22.016 1 91.5 208 TYR A C 1
ATOM 1628 O O . TYR A 1 208 ? -11.992 21.391 20.812 1 91.5 208 TYR A O 1
ATOM 1636 N N . SER A 1 209 ? -12.727 20.547 22.672 1 91.88 209 SER A N 1
ATOM 1637 C CA . SER A 1 209 ? -13.18 19.312 22.031 1 91.88 209 SER A CA 1
ATOM 1638 C C . SER A 1 209 ? -14.5 18.844 22.625 1 91.88 209 SER A C 1
ATOM 1640 O O . SER A 1 209 ? -14.727 18.953 23.828 1 91.88 209 SER A O 1
ATOM 1642 N N . TRP A 1 210 ? -15.414 18.453 21.875 1 92 210 TRP A N 1
ATOM 1643 C CA . TRP A 1 210 ? -16.672 17.797 22.25 1 92 210 TRP A CA 1
ATOM 1644 C C . TRP A 1 210 ? -16.703 16.359 21.75 1 92 210 TRP A C 1
ATOM 1646 O O . TRP A 1 210 ? -16.594 16.094 20.547 1 92 210 TRP A O 1
ATOM 1656 N N . ARG A 1 211 ? -16.875 15.477 22.625 1 90.12 211 ARG A N 1
ATOM 1657 C CA . ARG A 1 211 ? -16.875 14.062 22.281 1 90.12 211 ARG A CA 1
ATOM 1658 C C . ARG A 1 211 ? -18.281 13.477 22.422 1 90.12 211 ARG A C 1
ATOM 1660 O O . ARG A 1 211 ? -18.953 13.68 23.438 1 90.12 211 ARG A O 1
ATOM 1667 N N . ARG A 1 212 ? -18.719 12.914 21.406 1 90.06 212 ARG A N 1
ATOM 1668 C CA . ARG A 1 212 ? -19.953 12.148 21.344 1 90.06 212 ARG A CA 1
ATOM 1669 C C . ARG A 1 212 ? -19.734 10.766 20.75 1 90.06 212 ARG A C 1
ATOM 1671 O O . ARG A 1 212 ? -18.641 10.477 20.25 1 90.06 212 ARG A O 1
ATOM 1678 N N . LYS A 1 213 ? -20.672 9.945 20.781 1 88.56 213 LYS A N 1
ATOM 1679 C CA . LYS A 1 213 ? -20.531 8.594 20.25 1 88.56 213 LYS A CA 1
ATOM 1680 C C . LYS A 1 213 ? -20.203 8.633 18.75 1 88.56 213 LYS A C 1
ATOM 1682 O O . LYS A 1 213 ? -21.047 9.016 17.938 1 88.56 213 LYS A O 1
ATOM 1687 N N . GLY A 1 214 ? -19 8.25 18.5 1 90.75 214 GLY A N 1
ATOM 1688 C CA . GLY A 1 214 ? -18.562 8.148 17.125 1 90.75 214 GLY A CA 1
ATOM 1689 C C . GLY A 1 214 ? -18.188 9.484 16.516 1 90.75 214 GLY A C 1
ATOM 1690 O O . GLY A 1 214 ? -17.984 9.594 15.305 1 90.75 214 GLY A O 1
ATOM 1691 N N . VAL A 1 215 ? -18.156 10.523 17.375 1 93.56 215 VAL A N 1
ATOM 1692 C CA . VAL A 1 215 ? -17.953 11.859 16.828 1 93.56 215 VAL A CA 1
ATOM 1693 C C . VAL A 1 215 ? -17.031 12.656 17.75 1 93.56 215 VAL A C 1
ATOM 1695 O O . VAL A 1 215 ? -17.094 12.508 18.984 1 93.56 215 VAL A O 1
ATOM 1698 N N . ILE A 1 216 ? -16.203 13.445 17.188 1 92.44 216 ILE A N 1
ATOM 1699 C CA . ILE A 1 216 ? -15.398 14.422 17.906 1 92.44 216 ILE A CA 1
ATOM 1700 C C . ILE A 1 216 ? -15.438 15.766 17.172 1 92.44 216 ILE A C 1
ATOM 1702 O O . ILE A 1 216 ? -15.211 15.82 15.969 1 92.44 216 ILE A O 1
ATOM 1706 N N . LEU A 1 217 ? -15.758 16.734 17.891 1 94.19 217 LEU A N 1
ATOM 1707 C CA . LEU A 1 217 ? -15.727 18.094 17.359 1 94.19 217 LEU A CA 1
ATOM 1708 C C . LEU A 1 217 ? -14.648 18.922 18.047 1 94.19 217 LEU A C 1
ATOM 1710 O O . LEU A 1 217 ? -14.547 18.922 19.281 1 94.19 217 LEU A O 1
ATOM 1714 N N . VAL A 1 218 ? -13.852 19.547 17.234 1 92.5 218 VAL A N 1
ATOM 1715 C CA . VAL A 1 218 ? -12.773 20.375 17.766 1 92.5 218 VAL A CA 1
ATOM 1716 C C . VAL A 1 218 ? -12.977 21.828 17.328 1 92.5 218 VAL A C 1
ATOM 1718 O O . VAL A 1 218 ? -13.375 22.094 16.188 1 92.5 218 VAL A O 1
ATOM 1721 N N . ALA A 1 219 ? -12.695 22.688 18.219 1 92.31 219 ALA A N 1
ATOM 1722 C CA . ALA A 1 219 ? -12.828 24.109 17.922 1 92.31 219 ALA A CA 1
ATOM 1723 C C . ALA A 1 219 ? -11.602 24.891 18.391 1 92.31 219 ALA A C 1
ATOM 1725 O O . ALA A 1 219 ? -11.094 24.641 19.5 1 92.31 219 ALA A O 1
ATOM 1726 N N . LEU A 1 220 ? -11.18 25.766 17.578 1 91 220 LEU A N 1
ATOM 1727 C CA . LEU A 1 220 ? -10.031 26.625 17.859 1 91 220 LEU A CA 1
ATOM 1728 C C . LEU A 1 220 ? -10.328 28.078 17.5 1 91 220 LEU A C 1
ATOM 1730 O O . LEU A 1 220 ? -10.828 28.359 16.422 1 91 220 LEU A O 1
ATOM 1734 N N . VAL A 1 221 ? -10.008 28.906 18.438 1 89.69 221 VAL A N 1
ATOM 1735 C CA . VAL A 1 221 ? -10.156 30.344 18.188 1 89.69 221 VAL A CA 1
ATOM 1736 C C . VAL A 1 221 ? -8.852 30.906 17.609 1 89.69 221 VAL A C 1
ATOM 1738 O O . VAL A 1 221 ? -7.77 30.625 18.125 1 89.69 221 VAL A O 1
ATOM 1741 N N . ASN A 1 222 ? -9.023 31.656 16.531 1 87.75 222 ASN A N 1
ATOM 1742 C CA . ASN A 1 222 ? -7.852 32.219 15.875 1 87.75 222 ASN A CA 1
ATOM 1743 C C . ASN A 1 222 ? -7.637 33.688 16.266 1 87.75 222 ASN A C 1
ATOM 1745 O O . ASN A 1 222 ? -8.547 34.312 16.781 1 87.75 222 ASN A O 1
ATOM 1749 N N . ARG A 1 223 ? -6.48 34.188 15.977 1 85.69 223 ARG A N 1
ATOM 1750 C CA . ARG A 1 223 ? -6.121 35.562 16.344 1 85.69 223 ARG A CA 1
ATOM 1751 C C . ARG A 1 223 ? -6.93 36.562 15.539 1 85.69 223 ARG A C 1
ATOM 1753 O O . ARG A 1 223 ? -7.18 37.688 16 1 85.69 223 ARG A O 1
ATOM 1760 N N . ASP A 1 224 ? -7.344 36.219 14.383 1 81.56 224 ASP A N 1
ATOM 1761 C CA . ASP A 1 224 ? -8.094 37.125 13.539 1 81.56 224 ASP A CA 1
ATOM 1762 C C . ASP A 1 224 ? -9.586 37.062 13.844 1 81.56 224 ASP A C 1
ATOM 1764 O O . ASP A 1 224 ? -10.414 37.406 13 1 81.56 224 ASP A O 1
ATOM 1768 N N . ARG A 1 225 ? -9.969 36.469 14.914 1 82.38 225 ARG A N 1
ATOM 1769 C CA . ARG A 1 225 ? -11.344 36.406 15.414 1 82.38 225 ARG A CA 1
ATOM 1770 C C . ARG A 1 225 ? -12.203 35.5 14.539 1 82.38 225 ARG A C 1
ATOM 1772 O O . ARG A 1 225 ? -13.344 35.844 14.227 1 82.38 225 ARG A O 1
ATOM 1779 N N . THR A 1 226 ? -11.562 34.562 14.078 1 86.12 226 THR A N 1
ATOM 1780 C CA . THR A 1 226 ? -12.312 33.5 13.422 1 86.12 226 THR A CA 1
ATOM 1781 C C . THR A 1 226 ? -12.289 32.219 14.258 1 86.12 226 THR A C 1
ATOM 1783 O O . THR A 1 226 ? -11.406 32.062 15.102 1 86.12 226 THR A O 1
ATOM 1786 N N . LEU A 1 227 ? -13.328 31.5 14.047 1 89.25 227 LEU A N 1
ATOM 1787 C CA . LEU A 1 227 ? -13.438 30.203 14.695 1 89.25 227 LEU A CA 1
ATOM 1788 C C . LEU A 1 227 ? -13.305 29.078 13.68 1 89.25 227 LEU A C 1
ATOM 1790 O O . LEU A 1 227 ? -14 29.078 12.656 1 89.25 227 LEU A O 1
ATOM 1794 N N . THR A 1 228 ? -12.367 28.234 13.906 1 90 228 THR A N 1
ATOM 1795 C CA . THR A 1 228 ? -12.25 27.031 13.086 1 90 228 THR A CA 1
ATOM 1796 C C . THR A 1 228 ? -12.82 25.812 13.82 1 90 228 THR A C 1
ATOM 1798 O O . THR A 1 228 ? -12.414 25.516 14.945 1 90 228 THR A O 1
ATOM 1801 N N . VAL A 1 229 ? -13.742 25.203 13.203 1 92.44 229 VAL A N 1
ATOM 1802 C CA . VAL A 1 229 ? -14.367 24.016 13.773 1 92.44 229 VAL A CA 1
ATOM 1803 C C . VAL A 1 229 ? -14.148 22.828 12.844 1 92.44 229 VAL A C 1
ATOM 1805 O O . VAL A 1 229 ? -14.391 22.906 11.641 1 92.44 229 VAL A O 1
ATOM 1808 N N . SER A 1 230 ? -13.664 21.75 13.383 1 92.88 230 SER A N 1
ATOM 1809 C CA . SER A 1 230 ? -13.469 20.5 12.633 1 92.88 230 SER A CA 1
ATOM 1810 C C . SER A 1 230 ? -14.312 19.375 13.211 1 92.88 230 SER A C 1
ATOM 1812 O O . SER A 1 230 ? -14.188 19.047 14.391 1 92.88 230 SER A O 1
ATOM 1814 N N . LEU A 1 231 ? -15.117 18.828 12.422 1 94.69 231 LEU A N 1
ATOM 1815 C CA . LEU A 1 231 ? -15.938 17.688 12.812 1 94.69 231 LEU A CA 1
ATOM 1816 C C . LEU A 1 231 ? -15.352 16.391 12.273 1 94.69 231 LEU A C 1
ATOM 1818 O O . LEU A 1 231 ? -15.203 16.234 11.055 1 94.69 231 LEU A O 1
ATOM 1822 N N . PHE A 1 232 ? -14.984 15.508 13.18 1 93.62 232 PHE A N 1
ATOM 1823 C CA . PHE A 1 232 ? -14.539 14.164 12.836 1 93.62 232 PHE A CA 1
ATOM 1824 C C . PHE A 1 232 ? -15.594 13.133 13.211 1 93.62 232 PHE A C 1
ATOM 1826 O O . PHE A 1 232 ? -16.047 13.094 14.359 1 93.62 232 PHE A O 1
ATOM 1833 N N . ALA A 1 233 ? -15.984 12.297 12.328 1 95.5 233 ALA A N 1
ATOM 1834 C CA . ALA A 1 233 ? -17 11.289 12.609 1 95.5 233 ALA A CA 1
ATOM 1835 C C . ALA A 1 233 ? -16.828 10.078 11.688 1 95.5 233 ALA A C 1
ATOM 1837 O O . ALA A 1 233 ? -16.281 10.195 10.594 1 95.5 233 ALA A O 1
ATOM 1838 N N . ASN A 1 234 ? -17.281 8.953 12.203 1 94.06 234 ASN A N 1
ATOM 1839 C CA . ASN A 1 234 ? -17.391 7.801 11.312 1 94.06 234 ASN A CA 1
ATOM 1840 C C . ASN A 1 234 ? -18.297 8.094 10.117 1 94.06 234 ASN A C 1
ATOM 1842 O O . ASN A 1 234 ? -19.297 8.797 10.242 1 94.06 234 ASN A O 1
ATOM 1846 N N . PHE A 1 235 ? -17.938 7.523 9.016 1 93.62 235 PHE A N 1
ATOM 1847 C CA . PHE A 1 235 ? -18.734 7.758 7.824 1 93.62 235 PHE A CA 1
ATOM 1848 C C . PHE A 1 235 ? -20.156 7.27 8.023 1 93.62 235 PHE A C 1
ATOM 1850 O O . PHE A 1 235 ? -21.109 7.836 7.457 1 93.62 235 PHE A O 1
ATOM 1857 N N . THR A 1 236 ? -20.359 6.266 8.844 1 92.56 236 THR A N 1
ATOM 1858 C CA . THR A 1 236 ? -21.688 5.789 9.164 1 92.56 236 THR A CA 1
ATOM 1859 C C . THR A 1 236 ? -22.484 6.867 9.891 1 92.56 236 THR A C 1
ATOM 1861 O O . THR A 1 236 ? -23.703 7.004 9.68 1 92.56 236 THR A O 1
ATOM 1864 N N . VAL A 1 237 ? -21.844 7.629 10.734 1 93.31 237 VAL A N 1
ATOM 1865 C CA . VAL A 1 237 ? -22.5 8.719 11.453 1 93.31 237 VAL A CA 1
ATOM 1866 C C . VAL A 1 237 ? -22.875 9.828 10.484 1 93.31 237 VAL A C 1
ATOM 1868 O O . VAL A 1 237 ? -23.984 10.383 10.555 1 93.31 237 VAL A O 1
ATOM 1871 N N . PHE A 1 238 ? -22 10.172 9.617 1 95 238 PHE A N 1
ATOM 1872 C CA . PHE A 1 238 ? -22.312 11.18 8.609 1 95 238 PHE A CA 1
ATOM 1873 C C . PHE A 1 238 ? -23.516 10.75 7.773 1 95 238 PHE A C 1
ATOM 1875 O O . PHE A 1 238 ? -24.391 11.562 7.484 1 95 238 PHE A O 1
ATOM 1882 N N . ALA A 1 239 ? -23.547 9.492 7.379 1 93.88 239 ALA A N 1
ATOM 1883 C CA . ALA A 1 239 ? -24.641 8.961 6.551 1 93.88 239 ALA A CA 1
ATOM 1884 C C . ALA A 1 239 ? -25.969 8.992 7.305 1 93.88 239 ALA A C 1
ATOM 1886 O O . ALA A 1 239 ? -27.016 9.258 6.715 1 93.88 239 ALA A O 1
ATOM 1887 N N . GLU A 1 240 ? -25.906 8.789 8.562 1 94.19 240 GLU A N 1
ATOM 1888 C CA . GLU A 1 240 ? -27.109 8.703 9.383 1 94.19 240 GLU A CA 1
ATOM 1889 C C . GLU A 1 240 ? -27.594 10.086 9.812 1 94.19 240 GLU A C 1
ATOM 1891 O O . GLU A 1 240 ? -28.797 10.344 9.867 1 94.19 240 GLU A O 1
ATOM 1896 N N . ASN A 1 241 ? -26.625 10.961 10.141 1 93.88 241 ASN A N 1
ATOM 1897 C CA . ASN A 1 241 ? -27 12.188 10.836 1 93.88 241 ASN A CA 1
ATOM 1898 C C . ASN A 1 241 ? -26.766 13.414 9.953 1 93.88 241 ASN A C 1
ATOM 1900 O O . ASN A 1 241 ? -27.281 14.492 10.242 1 93.88 241 ASN A O 1
ATOM 1904 N N . CYS A 1 242 ? -26.078 13.297 8.898 1 93.88 242 CYS A N 1
ATOM 1905 C CA . CYS A 1 242 ? -25.734 14.445 8.07 1 93.88 242 CYS A CA 1
ATOM 1906 C C . CYS A 1 242 ? -25.984 14.156 6.602 1 93.88 242 CYS A C 1
ATOM 1908 O O . CYS A 1 242 ? -25.203 14.578 5.738 1 93.88 242 CYS A O 1
ATOM 1910 N N . SER A 1 243 ? -26.953 13.367 6.32 1 92.31 243 SER A N 1
ATOM 1911 C CA . SER A 1 243 ? -27.266 12.984 4.949 1 92.31 243 SER A CA 1
ATOM 1912 C C . SER A 1 243 ? -27.828 14.164 4.156 1 92.31 243 SER A C 1
ATOM 1914 O O . SER A 1 243 ? -27.703 14.203 2.932 1 92.31 243 SER A O 1
ATOM 1916 N N . THR A 1 244 ? -28.438 15.094 4.836 1 95.12 244 THR A N 1
ATOM 1917 C CA . THR A 1 244 ? -28.922 16.344 4.25 1 95.12 244 THR A CA 1
ATOM 1918 C C . THR A 1 244 ? -28.469 17.531 5.082 1 95.12 244 THR A C 1
ATOM 1920 O O . THR A 1 244 ? -28.156 17.391 6.27 1 95.12 244 THR A O 1
ATOM 1923 N N . PRO A 1 245 ? -28.422 18.656 4.418 1 96.19 245 PRO A N 1
ATOM 1924 C CA . PRO A 1 245 ? -28.047 19.844 5.18 1 96.19 245 PRO A CA 1
ATOM 1925 C C . PRO A 1 245 ? -28.953 20.094 6.379 1 96.19 245 PRO A C 1
ATOM 1927 O O . PRO A 1 245 ? -28.5 20.547 7.43 1 96.19 245 PRO A O 1
ATOM 1930 N N . GLU A 1 246 ? -30.203 19.828 6.238 1 96.75 246 GLU A N 1
ATOM 1931 C CA . GLU A 1 246 ? -31.156 20 7.328 1 96.75 246 GLU A CA 1
ATOM 1932 C C . GLU A 1 246 ? -30.844 19.078 8.5 1 96.75 246 GLU A C 1
ATOM 1934 O O . GLU A 1 246 ? -30.875 19.5 9.656 1 96.75 246 GLU A O 1
ATOM 1939 N N . ASN A 1 247 ? -30.484 17.891 8.164 1 96.81 247 ASN A N 1
ATOM 1940 C CA . ASN A 1 247 ? -30.125 16.922 9.203 1 96.81 247 ASN A CA 1
ATOM 1941 C C . ASN A 1 247 ? -28.859 17.344 9.93 1 96.81 247 ASN A C 1
ATOM 1943 O O . ASN A 1 247 ? -28.719 17.109 11.133 1 96.81 247 ASN A O 1
ATOM 1947 N N . SER A 1 248 ? -28 17.906 9.172 1 96.69 248 SER A N 1
ATOM 1948 C CA . SER A 1 248 ? -26.75 18.359 9.773 1 96.69 248 SER A CA 1
ATOM 1949 C C . SER A 1 248 ? -26.984 19.469 10.781 1 96.69 248 SER A C 1
ATOM 1951 O O . SER A 1 248 ? -26.344 19.516 11.836 1 96.69 248 SER A O 1
ATOM 1953 N N . VAL A 1 249 ? -27.859 20.359 10.438 1 97.12 249 VAL A N 1
ATOM 1954 C CA . VAL A 1 249 ? -28.219 21.453 11.336 1 97.12 249 VAL A CA 1
ATOM 1955 C C . VAL A 1 249 ? -28.812 20.891 12.633 1 97.12 249 VAL A C 1
ATOM 1957 O O . VAL A 1 249 ? -28.422 21.297 13.727 1 97.12 249 VAL A O 1
ATOM 1960 N N . LEU A 1 250 ? -29.688 19.922 12.469 1 97.06 250 LEU A N 1
ATOM 1961 C CA . LEU A 1 250 ? -30.312 19.312 13.633 1 97.06 250 LEU A CA 1
ATOM 1962 C C . LEU A 1 250 ? -29.281 18.562 14.477 1 97.06 250 LEU A C 1
ATOM 1964 O O . LEU A 1 250 ? -29.359 18.578 15.711 1 97.06 250 LEU A O 1
ATOM 1968 N N . PHE A 1 251 ? -28.422 17.969 13.836 1 96.56 251 PHE A N 1
ATOM 1969 C CA . PHE A 1 251 ? -27.359 17.234 14.516 1 96.56 251 PHE A CA 1
ATOM 1970 C C . PHE A 1 251 ? -26.516 18.156 15.383 1 96.56 251 PHE A C 1
ATOM 1972 O O . PHE A 1 251 ? -26.234 17.859 16.547 1 96.56 251 PHE A O 1
ATOM 1979 N N . PHE A 1 252 ? -26.109 19.297 14.844 1 96.12 252 PHE A N 1
ATOM 1980 C CA . PHE A 1 252 ? -25.312 20.266 15.586 1 96.12 252 PHE A CA 1
ATOM 1981 C C . PHE A 1 252 ? -26.109 20.844 16.75 1 96.12 252 PHE A C 1
ATOM 1983 O O . PHE A 1 252 ? -25.578 21.047 17.828 1 96.12 252 PHE A O 1
ATOM 1990 N N . GLN A 1 253 ? -27.312 21.109 16.484 1 95.75 253 GLN A N 1
ATOM 1991 C CA . GLN A 1 253 ? -28.172 21.672 17.516 1 95.75 253 GLN A CA 1
ATOM 1992 C C . GLN A 1 253 ? -28.328 20.719 18.703 1 95.75 253 GLN A C 1
ATOM 1994 O O . GLN A 1 253 ? -28.281 21.141 19.859 1 95.75 253 GLN A O 1
ATOM 1999 N N . LYS A 1 254 ? -28.406 19.516 18.391 1 93.94 254 LYS A N 1
ATOM 2000 C CA . LYS A 1 254 ? -28.672 18.516 19.406 1 93.94 254 LYS A CA 1
ATOM 2001 C C . LYS A 1 254 ? -27.391 18.188 20.188 1 93.94 254 LYS A C 1
ATOM 2003 O O . LYS A 1 254 ? -27.422 18.094 21.422 1 93.94 254 LYS A O 1
ATOM 2008 N N . HIS A 1 255 ? -26.312 18.047 19.5 1 92.44 255 HIS A N 1
ATOM 2009 C CA . HIS A 1 255 ? -25.141 17.453 20.141 1 92.44 255 HIS A CA 1
ATOM 2010 C C . HIS A 1 255 ? -24.094 18.516 20.438 1 92.44 255 HIS A C 1
ATOM 2012 O O . HIS A 1 255 ? -23.219 18.312 21.297 1 92.44 255 HIS A O 1
ATOM 2018 N N . PHE A 1 256 ? -24.156 19.672 19.766 1 93.44 256 PHE A N 1
ATOM 2019 C CA . PHE A 1 256 ? -23.172 20.719 19.922 1 93.44 256 PHE A CA 1
ATOM 2020 C C . PHE A 1 256 ? -23.844 22.094 20.031 1 93.44 256 PHE A C 1
ATOM 2022 O O . PHE A 1 256 ? -23.516 23.016 19.297 1 93.44 256 PHE A O 1
ATOM 2029 N N . SER A 1 257 ? -24.594 22.234 21.031 1 91.75 257 SER A N 1
ATOM 2030 C CA . SER A 1 257 ? -25.453 23.391 21.188 1 91.75 257 SER A CA 1
ATOM 2031 C C . SER A 1 257 ? -24.656 24.688 21.234 1 91.75 257 SER A C 1
ATOM 2033 O O . SER A 1 257 ? -25.047 25.688 20.656 1 91.75 257 SER A O 1
ATOM 2035 N N . LEU A 1 258 ? -23.562 24.672 21.984 1 89.19 258 LEU A N 1
ATOM 2036 C CA . LEU A 1 258 ? -22.734 25.875 22.094 1 89.19 258 LEU A CA 1
ATOM 2037 C C . LEU A 1 258 ? -22.188 26.281 20.734 1 89.19 258 LEU A C 1
ATOM 2039 O O . LEU A 1 258 ? -22.281 27.453 20.344 1 89.19 258 LEU A O 1
ATOM 2043 N N . ILE A 1 259 ? -21.609 25.344 20.047 1 91.69 259 ILE A N 1
ATOM 2044 C CA . ILE A 1 259 ? -21.016 25.609 18.734 1 91.69 259 ILE A CA 1
ATOM 2045 C C . ILE A 1 259 ? -22.094 26.016 17.75 1 91.69 259 ILE A C 1
ATOM 2047 O O . ILE A 1 259 ? -21.891 26.906 16.922 1 91.69 259 ILE A O 1
ATOM 2051 N N . TYR A 1 260 ? -23.25 25.359 17.844 1 93.19 260 TYR A N 1
ATOM 2052 C CA . TYR A 1 260 ? -24.391 25.719 17.016 1 93.19 260 TYR A CA 1
ATOM 2053 C C . TYR A 1 260 ? -24.781 27.172 17.203 1 93.19 260 TYR A C 1
ATOM 2055 O O . TYR A 1 260 ? -25.047 27.891 16.234 1 93.19 260 TYR A O 1
ATOM 2063 N N . SER A 1 261 ? -24.781 27.562 18.391 1 91.81 261 SER A N 1
ATOM 2064 C CA . SER A 1 261 ? -25.172 28.938 18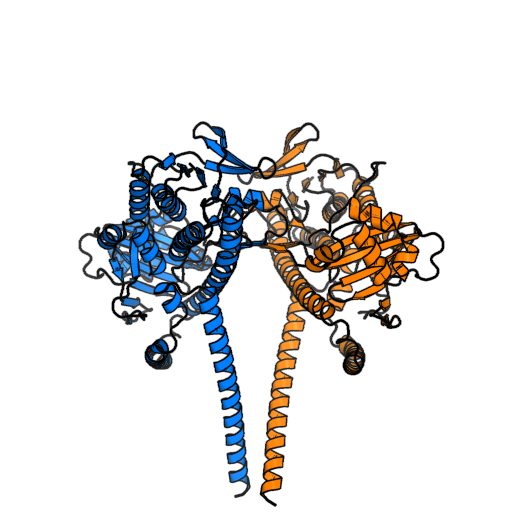.703 1 91.81 261 SER A CA 1
ATOM 2065 C C . SER A 1 261 ? -24.172 29.938 18.172 1 91.81 261 SER A C 1
ATOM 2067 O O . SER A 1 261 ? -24.531 31.062 17.797 1 91.81 261 SER A O 1
ATOM 2069 N N . ILE A 1 262 ? -22.969 29.562 18.094 1 90.62 262 ILE A N 1
ATOM 2070 C CA . ILE A 1 262 ? -21.906 30.469 17.672 1 90.62 262 ILE A CA 1
ATOM 2071 C C . ILE A 1 262 ? -21.859 30.516 16.156 1 90.62 262 ILE A C 1
ATOM 2073 O O . ILE A 1 262 ? -21.828 31.609 15.555 1 90.62 262 ILE A O 1
ATOM 2077 N N . ILE A 1 263 ? -21.906 29.391 15.445 1 89.75 263 ILE A N 1
ATOM 2078 C CA . ILE A 1 263 ? -21.734 29.281 14 1 89.75 263 ILE A CA 1
ATOM 2079 C C . ILE A 1 263 ? -23.031 29.641 13.289 1 89.75 263 ILE A C 1
ATOM 2081 O O . ILE A 1 263 ? -23.016 30.25 12.219 1 89.75 263 ILE A O 1
ATOM 2085 N N . GLY A 1 264 ? -24.094 29.219 13.852 1 91.31 264 GLY A N 1
ATOM 2086 C CA . GLY A 1 264 ? -25.406 29.547 13.297 1 91.31 264 GLY A CA 1
ATOM 2087 C C . GLY A 1 264 ? -25.906 28.5 12.328 1 91.31 264 GLY A C 1
ATOM 2088 O O . GLY A 1 264 ? -25.125 27.781 11.711 1 91.31 264 GLY A O 1
ATOM 2089 N N . GLU A 1 265 ? -27.156 28.5 12.141 1 94.81 265 GLU A N 1
ATOM 2090 C CA . GLU A 1 265 ? -27.828 27.547 11.281 1 94.81 265 GLU A CA 1
ATOM 2091 C C . GLU A 1 265 ? -27.438 27.719 9.82 1 94.81 265 GLU A C 1
ATOM 2093 O O . GLU A 1 265 ? -27.172 26.734 9.117 1 94.81 265 GLU A O 1
ATOM 2098 N N . ARG A 1 266 ? -27.375 28.875 9.367 1 94.38 266 ARG A N 1
ATOM 2099 C CA . ARG A 1 266 ? -27.141 29.188 7.965 1 94.38 266 ARG A CA 1
ATOM 2100 C C . ARG A 1 266 ? -25.766 28.688 7.527 1 94.38 266 ARG A C 1
ATOM 2102 O O . ARG A 1 266 ? -25.625 28.109 6.449 1 94.38 266 ARG A O 1
ATOM 2109 N N . HIS A 1 267 ? -24.859 28.922 8.328 1 92.25 267 HIS A N 1
ATOM 2110 C CA . HIS A 1 267 ? -23.5 28.547 7.973 1 92.25 267 HIS A CA 1
ATOM 2111 C C . HIS A 1 267 ? -23.344 27.016 7.934 1 92.25 267 HIS A C 1
ATOM 2113 O O . HIS A 1 267 ? -22.656 26.484 7.07 1 92.25 267 HIS A O 1
ATOM 2119 N N . ILE A 1 268 ? -23.953 26.359 8.891 1 94.75 268 ILE A N 1
ATOM 2120 C CA . ILE A 1 268 ? -23.906 24.891 8.914 1 94.75 268 ILE A CA 1
ATOM 2121 C C . ILE A 1 268 ? -24.594 24.344 7.676 1 94.75 268 ILE A C 1
ATOM 2123 O O . ILE A 1 268 ? -24.047 23.484 6.98 1 94.75 268 ILE A O 1
ATOM 2127 N N . PHE A 1 269 ? -25.75 24.891 7.426 1 95.25 269 PHE A N 1
ATOM 2128 C CA . PHE A 1 269 ? -26.531 24.469 6.273 1 95.25 269 PHE A CA 1
ATOM 2129 C C . PHE A 1 269 ? -25.734 24.641 4.984 1 95.25 269 PHE A C 1
ATOM 2131 O O . PHE A 1 269 ? -25.656 23.734 4.164 1 95.25 269 PHE A O 1
ATOM 2138 N N . TYR A 1 270 ? -25.172 25.766 4.836 1 93.31 270 TYR A N 1
ATOM 2139 C CA . TYR A 1 270 ? -24.453 26.094 3.615 1 93.31 270 TYR A CA 1
ATOM 2140 C C . TYR A 1 270 ? -23.219 25.203 3.459 1 93.31 270 TYR A C 1
ATOM 2142 O O . TYR A 1 270 ? -22.922 24.719 2.359 1 93.31 270 TYR A O 1
ATOM 2150 N N . THR A 1 271 ? -22.5 25 4.496 1 91.81 271 THR A N 1
ATOM 2151 C CA . THR A 1 271 ? -21.297 24.188 4.445 1 91.81 271 THR A CA 1
ATOM 2152 C C . THR A 1 271 ? -21.609 22.766 4.02 1 91.81 271 THR A C 1
ATOM 2154 O O . THR A 1 271 ? -20.984 22.219 3.109 1 91.81 271 THR A O 1
ATOM 2157 N N . PHE A 1 272 ? -22.641 22.125 4.59 1 94.44 272 PHE A N 1
ATOM 2158 C CA . PHE A 1 272 ? -22.969 20.734 4.32 1 94.44 272 PHE A CA 1
ATOM 2159 C C . PHE A 1 272 ? -23.703 20.609 2.986 1 94.44 272 PHE A C 1
ATOM 2161 O O . PHE A 1 272 ? -23.828 19.5 2.453 1 94.44 272 PHE A O 1
ATOM 2168 N N . SER A 1 273 ? -24.203 21.703 2.479 1 94.56 273 SER A N 1
ATOM 2169 C CA . SER A 1 273 ? -24.797 21.688 1.151 1 94.56 273 SER A CA 1
ATOM 2170 C C . SER A 1 273 ? -23.75 21.734 0.057 1 94.56 273 SER A C 1
ATOM 2172 O O . SER A 1 273 ? -23.969 21.234 -1.052 1 94.56 273 SER A O 1
ATOM 2174 N N . ARG A 1 274 ? -22.641 22.312 0.407 1 91.5 274 ARG A N 1
ATOM 2175 C CA . ARG A 1 274 ? -21.625 22.578 -0.6 1 91.5 274 ARG A CA 1
ATOM 2176 C C . ARG A 1 274 ? -20.531 21.5 -0.559 1 91.5 274 ARG A C 1
ATOM 2178 O O . ARG A 1 274 ? -19.906 21.219 -1.58 1 91.5 274 ARG A O 1
ATOM 2185 N N . TYR A 1 275 ? -20.344 21 0.618 1 89.94 275 TYR A N 1
ATOM 2186 C CA . TYR A 1 275 ? -19.203 20.094 0.766 1 89.94 275 TYR A CA 1
ATOM 2187 C C . TYR A 1 275 ? -19.625 18.75 1.347 1 89.94 275 TYR A C 1
ATOM 2189 O O . TYR A 1 275 ? -20.625 18.672 2.074 1 89.94 275 TYR A O 1
ATOM 2197 N N . LYS A 1 276 ? -18.844 17.672 0.962 1 91.44 276 LYS A N 1
ATOM 2198 C CA . LYS A 1 276 ? -18.984 16.344 1.558 1 91.44 276 LYS A CA 1
ATOM 2199 C C . LYS A 1 276 ? -17.844 16.047 2.529 1 91.44 276 LYS A C 1
ATOM 2201 O O . LYS A 1 276 ? -16.766 16.625 2.42 1 91.44 276 LYS A O 1
ATOM 2206 N N . PRO A 1 277 ? -18.172 15.203 3.48 1 93.12 277 PRO A N 1
ATOM 2207 C CA . PRO A 1 277 ? -17.078 14.805 4.367 1 93.12 277 PRO A CA 1
ATOM 2208 C C . PRO A 1 277 ? -15.883 14.234 3.611 1 93.12 277 PRO A C 1
ATOM 2210 O O . PRO A 1 277 ? -16.062 13.438 2.686 1 93.12 277 PRO A O 1
ATOM 2213 N N . GLN A 1 278 ? -14.766 14.68 4.016 1 92.62 278 GLN A N 1
ATOM 2214 C CA . GLN A 1 278 ? -13.539 14.273 3.324 1 92.62 278 GLN A CA 1
ATOM 2215 C C . GLN A 1 278 ? -12.922 13.047 3.977 1 92.62 278 GLN A C 1
ATOM 2217 O O . GLN A 1 278 ? -12.953 12.898 5.199 1 92.62 278 GLN A O 1
ATOM 2222 N N . ALA A 1 279 ? -12.344 12.195 3.111 1 94.06 279 ALA A N 1
ATOM 2223 C CA . ALA A 1 279 ? -11.672 11 3.602 1 94.06 279 ALA A CA 1
ATOM 2224 C C . ALA A 1 279 ? -10.242 11.305 4.031 1 94.06 279 ALA A C 1
ATOM 2226 O O . ALA A 1 279 ? -9.641 12.273 3.547 1 94.06 279 ALA A O 1
ATOM 2227 N N . ILE A 1 280 ? -9.766 10.578 4.922 1 94.38 280 ILE A N 1
ATOM 2228 C CA . ILE A 1 280 ? -8.398 10.711 5.414 1 94.38 280 ILE A CA 1
ATOM 2229 C C . ILE A 1 280 ? -7.562 9.516 4.957 1 94.38 280 ILE A C 1
ATOM 2231 O O . ILE A 1 280 ? -7.938 8.367 5.188 1 94.38 280 ILE A O 1
ATOM 2235 N N . ILE A 1 281 ? -6.453 9.812 4.312 1 95.69 281 ILE A N 1
ATOM 2236 C CA . ILE A 1 281 ? -5.629 8.766 3.719 1 95.69 281 ILE A CA 1
ATOM 2237 C C . ILE A 1 281 ? -4.262 8.742 4.398 1 95.69 281 ILE A C 1
ATOM 2239 O O . ILE A 1 281 ? -3.752 9.781 4.816 1 95.69 281 ILE A O 1
ATOM 2243 N N . SER A 1 282 ? -3.721 7.641 4.645 1 96.69 282 SER A N 1
ATOM 2244 C CA . SER A 1 282 ? -2.336 7.426 5.055 1 96.69 282 SER A CA 1
ATOM 2245 C C . SER A 1 282 ? -1.521 6.793 3.934 1 96.69 282 SER A C 1
ATOM 2247 O O . SER A 1 282 ? -1.983 5.859 3.271 1 96.69 282 SER A O 1
ATOM 2249 N N . VAL A 1 283 ? -0.378 7.32 3.645 1 97.5 283 VAL A N 1
ATOM 2250 C CA . VAL A 1 283 ? 0.506 6.844 2.586 1 97.5 283 VAL A CA 1
ATOM 2251 C C . VAL A 1 283 ? 1.87 6.488 3.174 1 97.5 283 VAL A C 1
ATOM 2253 O O . VAL A 1 283 ? 2.379 7.188 4.051 1 97.5 283 VAL A O 1
ATOM 2256 N N . GLN A 1 284 ? 2.422 5.422 2.736 1 97.38 284 GLN A N 1
ATOM 2257 C CA . GLN A 1 284 ? 3.77 5.012 3.121 1 97.38 284 GLN A CA 1
ATOM 2258 C C . GLN A 1 284 ? 4.57 4.551 1.908 1 97.38 284 GLN A C 1
ATOM 2260 O O . GLN A 1 284 ? 4.086 3.76 1.1 1 97.38 284 GLN A O 1
ATOM 2265 N N . CYS A 1 285 ? 5.703 5.094 1.817 1 97.88 285 CYS A N 1
ATOM 2266 C CA . CYS A 1 285 ? 6.613 4.715 0.745 1 97.88 285 CYS A CA 1
ATOM 2267 C C . CYS A 1 285 ? 7.922 4.176 1.308 1 97.88 285 CYS A C 1
ATOM 2269 O O . CYS A 1 285 ? 8.43 4.684 2.311 1 97.88 285 CYS A O 1
ATOM 2271 N N . SER A 1 286 ? 8.461 3.223 0.746 1 96.5 286 SER A N 1
ATOM 2272 C CA . SER A 1 286 ? 9.789 2.664 0.965 1 96.5 286 SER A CA 1
ATOM 2273 C C . SER A 1 286 ? 10.391 2.135 -0.333 1 96.5 286 SER A C 1
ATOM 2275 O O . SER A 1 286 ? 9.93 1.124 -0.869 1 96.5 286 SER A O 1
ATOM 2277 N N . ARG A 1 287 ? 11.25 2.975 -0.781 1 95.44 287 ARG A N 1
ATOM 2278 C CA . ARG A 1 287 ? 12.164 4.012 -0.323 1 95.44 287 ARG A CA 1
ATOM 2279 C C . ARG A 1 287 ? 11.672 5.398 -0.727 1 95.44 287 ARG A C 1
ATOM 2281 O O . ARG A 1 287 ? 10.664 5.523 -1.421 1 95.44 287 ARG A O 1
ATOM 2288 N N . HIS A 1 288 ? 12.406 6.469 -0.249 1 98.19 288 HIS A N 1
ATOM 2289 C CA . HIS A 1 288 ? 12.047 7.848 -0.56 1 98.19 288 HIS A CA 1
ATOM 2290 C C . HIS A 1 288 ? 12.914 8.398 -1.69 1 98.19 288 HIS A C 1
ATOM 2292 O O . HIS A 1 288 ? 12.578 9.422 -2.291 1 98.19 288 HIS A O 1
ATOM 2298 N N . GLY A 1 289 ? 14.039 7.738 -1.961 1 97.31 289 GLY A N 1
ATOM 2299 C CA . GLY A 1 289 ? 14.961 8.227 -2.975 1 97.31 289 GLY A CA 1
ATOM 2300 C C . GLY A 1 289 ? 15.047 7.32 -4.188 1 97.31 289 GLY A C 1
ATOM 2301 O O . GLY A 1 289 ? 15.023 6.094 -4.059 1 97.31 289 GLY A O 1
ATOM 2302 N N . PHE A 1 290 ? 15.109 7.945 -5.383 1 96.19 290 PHE A N 1
ATOM 2303 C CA . PHE A 1 290 ? 15.141 7.199 -6.637 1 96.19 290 PHE A CA 1
ATOM 2304 C C . PHE A 1 290 ? 16.188 7.773 -7.582 1 96.19 290 PHE A C 1
ATOM 2306 O O . PHE A 1 290 ? 16.375 8.992 -7.641 1 96.19 290 PHE A O 1
ATOM 2313 N N . PHE A 1 291 ? 16.875 7 -8.312 1 93.19 291 PHE A N 1
ATOM 2314 C CA . PHE A 1 291 ? 17.719 7.316 -9.461 1 93.19 291 PHE A CA 1
ATOM 2315 C C . PHE A 1 291 ? 18.781 8.344 -9.094 1 93.19 291 PHE A C 1
ATOM 2317 O O . PHE A 1 291 ? 19.125 9.211 -9.891 1 93.19 291 PHE A O 1
ATOM 2324 N N . ASP A 1 292 ? 19.172 8.477 -7.863 1 92.12 292 ASP A N 1
ATOM 2325 C CA . ASP A 1 292 ? 20.25 9.281 -7.324 1 92.12 292 ASP A CA 1
ATOM 2326 C C . ASP A 1 292 ? 19.953 10.773 -7.449 1 92.12 292 ASP A C 1
ATOM 2328 O O . ASP A 1 292 ? 20.844 11.609 -7.285 1 92.12 292 ASP A O 1
ATOM 2332 N N . LYS A 1 293 ? 18.672 11.117 -7.75 1 94.75 293 LYS A N 1
ATOM 2333 C CA . LYS A 1 293 ? 18.422 12.547 -7.867 1 94.75 293 LYS A CA 1
ATOM 2334 C C . LYS A 1 293 ? 16.984 12.891 -7.504 1 94.75 293 LYS A C 1
ATOM 2336 O O . LYS A 1 293 ? 16.594 14.055 -7.512 1 94.75 293 LYS A O 1
ATOM 2341 N N . LEU A 1 294 ? 16.141 11.922 -7.27 1 97.06 294 LEU A N 1
ATOM 2342 C CA . LEU A 1 294 ? 14.719 12.156 -7.008 1 97.06 294 LEU A CA 1
ATOM 2343 C C . LEU A 1 294 ? 14.359 11.758 -5.578 1 97.06 294 LEU A C 1
ATOM 2345 O O . LEU A 1 294 ? 14.695 10.656 -5.137 1 97.06 294 LEU A O 1
ATOM 2349 N N . LEU A 1 295 ? 13.672 12.648 -4.867 1 98.31 295 LEU A N 1
ATOM 2350 C CA . LEU A 1 295 ? 13.273 12.383 -3.488 1 98.31 295 LEU A CA 1
ATOM 2351 C C . LEU A 1 295 ? 11.781 12.609 -3.299 1 98.31 295 LEU A C 1
ATOM 2353 O O . LEU A 1 295 ? 11.25 13.656 -3.695 1 98.31 295 LEU A O 1
ATOM 2357 N N . LEU A 1 296 ? 11.055 11.656 -2.748 1 98.62 296 LEU A N 1
ATOM 2358 C CA . LEU A 1 296 ? 9.695 11.844 -2.254 1 98.62 296 LEU A CA 1
ATOM 2359 C C . LEU A 1 296 ? 9.703 12.469 -0.861 1 98.62 296 LEU A C 1
ATOM 2361 O O . LEU A 1 296 ? 10.43 12.008 0.025 1 98.62 296 LEU A O 1
ATOM 2365 N N . MET A 1 297 ? 8.891 13.484 -0.661 1 98.5 297 MET A N 1
ATOM 2366 C CA . MET A 1 297 ? 8.891 14.172 0.625 1 98.5 297 MET A CA 1
ATOM 2367 C C . MET A 1 297 ? 7.477 14.555 1.04 1 98.5 297 MET A C 1
ATOM 2369 O O . MET A 1 297 ? 6.594 14.703 0.191 1 98.5 297 MET A O 1
ATOM 2373 N N . GLY A 1 298 ? 7.285 14.711 2.324 1 97.94 298 GLY A N 1
ATOM 2374 C CA . GLY A 1 298 ? 5.98 15.117 2.83 1 97.94 298 GLY A CA 1
ATOM 2375 C C . GLY A 1 298 ? 4.891 14.094 2.543 1 97.94 298 GLY A C 1
ATOM 2376 O O . GLY A 1 298 ? 5.125 12.891 2.635 1 97.94 298 GLY A O 1
ATOM 2377 N N . ASP A 1 299 ? 3.723 14.617 2.186 1 97 299 ASP A N 1
ATOM 2378 C CA . ASP A 1 299 ? 2.562 13.758 1.97 1 97 299 ASP A CA 1
ATOM 2379 C C . ASP A 1 299 ? 2.775 12.844 0.767 1 97 299 ASP A C 1
ATOM 2381 O O . ASP A 1 299 ? 2.178 11.766 0.686 1 97 299 ASP A O 1
ATOM 2385 N N . ALA A 1 300 ? 3.631 13.281 -0.13 1 98.12 300 ALA A N 1
ATOM 2386 C CA . ALA A 1 300 ? 3.938 12.43 -1.276 1 98.12 300 ALA A CA 1
ATOM 2387 C C . ALA A 1 300 ? 4.637 11.141 -0.834 1 98.12 300 ALA A C 1
ATOM 2389 O O . ALA A 1 300 ? 4.5 10.102 -1.479 1 98.12 300 ALA A O 1
ATOM 2390 N N . ALA A 1 301 ? 5.355 11.203 0.276 1 98.31 301 ALA A N 1
ATOM 2391 C CA . ALA A 1 301 ? 6.117 10.062 0.772 1 98.31 301 ALA A CA 1
ATOM 2392 C C . ALA A 1 301 ? 5.387 9.375 1.927 1 98.31 301 ALA A C 1
ATOM 2394 O O . ALA A 1 301 ? 5.457 8.156 2.076 1 98.31 301 ALA A O 1
ATOM 2395 N N . HIS A 1 302 ? 4.746 10.211 2.754 1 98 302 HIS A N 1
ATOM 2396 C CA . HIS A 1 302 ? 4.266 9.664 4.016 1 98 302 HIS A CA 1
ATOM 2397 C C . HIS A 1 302 ? 3.061 10.438 4.535 1 98 302 HIS A C 1
ATOM 2399 O O . HIS A 1 302 ? 3.061 10.906 5.676 1 98 302 HIS A O 1
ATOM 2405 N N . ALA A 1 303 ? 2.031 10.547 3.744 1 96.75 303 ALA A N 1
ATOM 2406 C CA . ALA A 1 303 ? 0.806 11.148 4.266 1 96.75 303 ALA A CA 1
ATOM 2407 C C . ALA A 1 303 ? 0.337 10.43 5.527 1 96.75 303 ALA A C 1
ATOM 2409 O O . ALA A 1 303 ? 0.406 9.203 5.613 1 96.75 303 ALA A O 1
ATOM 2410 N N . MET A 1 304 ? -0.068 11.219 6.492 1 94.38 304 MET A N 1
ATOM 2411 C CA . MET A 1 304 ? -0.376 10.656 7.801 1 94.38 304 MET A CA 1
ATOM 2412 C C . MET A 1 304 ? -1.773 11.062 8.258 1 94.38 304 MET A C 1
ATOM 2414 O O . MET A 1 304 ? -2.326 12.047 7.762 1 94.38 304 MET A O 1
ATOM 2418 N N . LEU A 1 305 ? -2.287 10.266 9.195 1 92.94 305 LEU A N 1
ATOM 2419 C CA . LEU A 1 305 ? -3.52 10.656 9.867 1 92.94 305 LEU A CA 1
ATOM 2420 C C . LEU A 1 305 ? -3.285 11.852 10.789 1 92.94 305 LEU A C 1
ATOM 2422 O O . LEU A 1 305 ? -2.213 11.977 11.383 1 92.94 305 LEU A O 1
ATOM 2426 N N . PRO A 1 306 ? -4.258 12.648 10.938 1 87.44 306 PRO A N 1
ATOM 2427 C CA . PRO A 1 306 ? -4.051 13.898 11.664 1 87.44 306 PRO A CA 1
ATOM 2428 C C . PRO A 1 306 ? -4.238 13.75 13.172 1 87.44 306 PRO A C 1
ATOM 2430 O O . PRO A 1 306 ? -4.215 14.742 13.898 1 87.44 306 PRO A O 1
ATOM 2433 N N . PHE A 1 307 ? -4.297 12.664 13.727 1 83.69 307 PHE A N 1
ATOM 2434 C CA . PHE A 1 307 ? -4.762 12.477 15.102 1 83.69 307 PHE A CA 1
ATOM 2435 C C . PHE A 1 307 ? -3.627 12.688 16.094 1 83.69 307 PHE A C 1
ATOM 2437 O O . PHE A 1 307 ? -3.865 12.891 17.281 1 83.69 307 PHE A O 1
ATOM 2444 N N . GLN A 1 308 ? -2.424 12.711 15.602 1 81.88 308 GLN A N 1
ATOM 2445 C CA . GLN A 1 308 ? -1.306 13.055 16.469 1 81.88 308 GLN A CA 1
ATOM 2446 C C . GLN A 1 308 ? -0.668 14.383 16.062 1 81.88 308 GLN A C 1
ATOM 2448 O O . GLN A 1 308 ? 0.334 14.805 16.641 1 81.88 308 GLN A O 1
ATOM 2453 N N . GLY A 1 309 ? -1.153 14.922 15.039 1 84.88 309 GLY A N 1
ATOM 2454 C CA . GLY A 1 309 ? -0.722 16.234 14.602 1 84.88 309 GLY A CA 1
ATOM 2455 C C . GLY A 1 309 ? 0.694 16.25 14.055 1 84.88 309 GLY A C 1
ATOM 2456 O O . GLY A 1 309 ? 1.422 17.234 14.227 1 84.88 309 GLY A O 1
ATOM 2457 N N . GLN A 1 310 ? 1.103 15.18 13.453 1 89 310 GLN A N 1
ATOM 2458 C CA . GLN A 1 310 ? 2.506 15.109 13.055 1 89 310 GLN A CA 1
ATOM 2459 C C . GLN A 1 310 ? 2.66 15.242 11.547 1 89 310 GLN A C 1
ATOM 2461 O O . GLN A 1 310 ? 3.781 15.25 11.031 1 89 310 GLN A O 1
ATOM 2466 N N . GLY A 1 311 ? 1.671 15.438 10.805 1 92.69 311 GLY A N 1
ATOM 2467 C CA . GLY A 1 311 ? 1.782 15.523 9.359 1 92.69 311 GLY A CA 1
ATOM 2468 C C . GLY A 1 311 ? 2.689 16.641 8.898 1 92.69 311 GLY A C 1
ATOM 2469 O O . GLY A 1 311 ? 3.752 16.391 8.32 1 92.69 311 GLY A O 1
ATOM 2470 N N . ALA A 1 312 ? 2.256 17.844 9.25 1 94.25 312 ALA A N 1
ATOM 2471 C CA . ALA A 1 312 ? 3.051 19 8.859 1 94.25 312 ALA A CA 1
ATOM 2472 C C . ALA A 1 312 ? 4.398 19.016 9.578 1 94.25 312 ALA A C 1
ATOM 2474 O O . ALA A 1 312 ? 5.418 19.375 9 1 94.25 312 ALA A O 1
ATOM 2475 N N . ASN A 1 313 ? 4.367 18.609 10.836 1 97 313 ASN A N 1
ATOM 2476 C CA . ASN A 1 313 ? 5.598 18.578 11.617 1 97 313 ASN A CA 1
ATOM 2477 C C . ASN A 1 313 ? 6.629 17.641 11.008 1 97 313 ASN A C 1
ATOM 2479 O O . ASN A 1 313 ? 7.805 17.984 10.891 1 97 313 ASN A O 1
ATOM 2483 N N . CYS A 1 314 ? 6.184 16.516 10.641 1 97.44 314 CYS A N 1
ATOM 2484 C CA . CYS A 1 314 ? 7.062 15.531 10.008 1 97.44 314 CYS A CA 1
ATOM 2485 C C . CYS A 1 314 ? 7.539 16.031 8.648 1 97.44 314 CYS A C 1
ATOM 2487 O O . CYS A 1 314 ? 8.703 15.844 8.289 1 97.44 314 CYS A O 1
ATOM 2489 N N . GLY A 1 315 ? 6.668 16.594 7.879 1 97.81 315 GLY A N 1
ATOM 2490 C CA . GLY A 1 315 ? 7.027 17.141 6.582 1 97.81 315 GLY A CA 1
ATOM 2491 C C . GLY A 1 315 ? 8.086 18.234 6.672 1 97.81 315 GLY A C 1
ATOM 2492 O O . GLY A 1 315 ? 9.031 18.25 5.883 1 97.81 315 GLY A O 1
ATOM 2493 N N . PHE A 1 316 ? 7.898 19.125 7.598 1 98.44 316 PHE A N 1
ATOM 2494 C CA . PHE A 1 316 ? 8.883 20.172 7.809 1 98.44 316 PHE A CA 1
ATOM 2495 C C . PHE A 1 316 ? 10.227 19.594 8.227 1 98.44 316 PHE A C 1
ATOM 2497 O O . PHE A 1 316 ? 11.273 20.031 7.75 1 98.44 316 PHE A O 1
ATOM 2504 N N . GLU A 1 317 ? 10.156 18.609 9.055 1 98.06 317 GLU A N 1
ATOM 2505 C CA . GLU A 1 317 ? 11.391 17.969 9.492 1 98.06 317 GLU A CA 1
ATOM 2506 C C . GLU A 1 317 ? 12.102 17.266 8.336 1 98.06 317 GLU A C 1
ATOM 2508 O O . GLU A 1 317 ? 13.336 17.219 8.297 1 98.06 317 GLU A O 1
ATOM 2513 N N . ASP A 1 318 ? 11.344 16.703 7.402 1 98.5 318 ASP A N 1
ATOM 2514 C CA . ASP A 1 318 ? 11.953 16.156 6.195 1 98.5 318 ASP A CA 1
ATOM 2515 C C . ASP A 1 318 ? 12.922 17.156 5.566 1 98.5 318 ASP A C 1
ATOM 2517 O O . ASP A 1 318 ? 14.031 16.797 5.172 1 98.5 318 ASP A O 1
ATOM 2521 N N . CYS A 1 319 ? 12.492 18.375 5.445 1 98.62 319 CYS A N 1
ATOM 2522 C CA . CYS A 1 319 ? 13.266 19.422 4.797 1 98.62 319 CYS A CA 1
ATOM 2523 C C . CYS A 1 319 ? 14.531 19.734 5.582 1 98.62 319 CYS A C 1
ATOM 2525 O O . CYS A 1 319 ? 15.602 19.906 5 1 98.62 319 CYS A O 1
ATOM 2527 N N . LEU A 1 320 ? 14.336 19.828 6.859 1 97.94 320 LEU A N 1
ATOM 2528 C CA . LEU A 1 320 ? 15.469 20.156 7.711 1 97.94 320 LEU A CA 1
ATOM 2529 C C . LEU A 1 320 ? 16.516 19.031 7.672 1 97.94 320 LEU A C 1
ATOM 2531 O O . LEU A 1 320 ? 17.719 19.312 7.586 1 97.94 320 LEU A O 1
ATOM 2535 N N . VAL A 1 321 ? 16.062 17.797 7.762 1 97.88 321 VAL A N 1
ATOM 2536 C CA . VAL A 1 321 ? 16.969 16.656 7.707 1 97.88 321 VAL A CA 1
ATOM 2537 C C . VAL A 1 321 ? 17.703 16.625 6.371 1 97.88 321 VAL A C 1
ATOM 2539 O O . VAL A 1 321 ? 18.906 16.359 6.316 1 97.88 321 VAL A O 1
ATOM 2542 N N . LEU A 1 322 ? 16.969 16.891 5.289 1 97.25 322 LEU A N 1
ATOM 2543 C CA . LEU A 1 322 ? 17.594 16.938 3.971 1 97.25 322 LEU A CA 1
ATOM 2544 C C . LEU A 1 322 ? 18.703 18 3.936 1 97.25 322 LEU A C 1
ATOM 2546 O O . LEU A 1 322 ? 19.781 17.75 3.4 1 97.25 322 LEU A O 1
ATOM 2550 N N . GLN A 1 323 ? 18.438 19.141 4.488 1 95.56 323 GLN A N 1
ATOM 2551 C CA . GLN A 1 323 ? 19.422 20.219 4.531 1 95.56 323 GLN A CA 1
ATOM 2552 C C . GLN A 1 323 ? 20.641 19.812 5.344 1 95.56 323 GLN A C 1
ATOM 2554 O O . GLN A 1 323 ? 21.781 20.109 4.965 1 95.56 323 GLN A O 1
ATOM 2559 N N . GLU A 1 324 ? 20.406 19.188 6.477 1 95.56 324 GLU A N 1
ATOM 2560 C CA . GLU A 1 324 ? 21.5 18.734 7.332 1 95.56 324 GLU A CA 1
ATOM 2561 C C . GLU A 1 324 ? 22.391 17.734 6.605 1 95.56 324 GLU A C 1
ATOM 2563 O O . GLU A 1 324 ? 23.609 17.812 6.691 1 95.56 324 GLU A O 1
ATOM 2568 N N . ILE A 1 325 ? 21.812 16.828 5.875 1 95.44 325 ILE A N 1
ATOM 2569 C CA . ILE A 1 325 ? 22.578 15.836 5.129 1 95.44 325 ILE A CA 1
ATOM 2570 C C . ILE A 1 325 ? 23.312 16.516 3.977 1 95.44 325 ILE A C 1
ATOM 2572 O O . ILE A 1 325 ? 24.453 16.156 3.67 1 95.44 325 ILE A O 1
ATOM 2576 N N . LEU A 1 326 ? 22.672 17.438 3.299 1 93.12 326 LEU A N 1
ATOM 2577 C CA . LEU A 1 326 ? 23.281 18.188 2.211 1 93.12 326 LEU A CA 1
ATOM 2578 C C . LEU A 1 326 ? 24.547 18.906 2.689 1 93.12 326 LEU A C 1
ATOM 2580 O O . LEU A 1 326 ? 25.562 18.922 1.986 1 93.12 326 LEU A O 1
ATOM 2584 N N . GLU A 1 327 ? 24.469 19.453 3.863 1 90.38 327 GLU A N 1
ATOM 2585 C CA . GLU A 1 327 ? 25.609 20.156 4.441 1 90.38 327 GLU A CA 1
ATOM 2586 C C . GLU A 1 327 ? 26.75 19.203 4.758 1 90.38 327 GLU A C 1
ATOM 2588 O O . GLU A 1 327 ? 27.922 19.547 4.625 1 90.38 327 GLU A O 1
ATOM 2593 N N . GLU A 1 328 ? 26.422 18 5.109 1 89 328 GLU A N 1
ATOM 2594 C CA . GLU A 1 328 ? 27.406 17 5.473 1 89 328 GLU A CA 1
ATOM 2595 C C . GLU A 1 328 ? 28.062 16.391 4.234 1 89 328 GLU A C 1
ATOM 2597 O O . GLU A 1 328 ? 29.25 16.094 4.234 1 89 328 GLU A O 1
ATOM 2602 N N . THR A 1 329 ? 27.359 15.977 3.217 1 84.38 329 THR A N 1
ATOM 2603 C CA . THR A 1 329 ? 27.828 15.242 2.049 1 84.38 329 THR A CA 1
ATOM 2604 C C . THR A 1 329 ? 28.594 16.156 1.106 1 84.38 329 THR A C 1
ATOM 2606 O O . THR A 1 329 ? 29.469 15.711 0.363 1 84.38 329 THR A O 1
ATOM 2609 N N . GLY A 1 330 ? 28.641 17.297 1.148 1 66.5 330 GLY A N 1
ATOM 2610 C CA . GLY A 1 330 ? 29.266 18.234 0.229 1 66.5 330 GLY A CA 1
ATOM 2611 C C . GLY A 1 330 ? 28.703 18.172 -1.174 1 66.5 330 GLY A C 1
ATOM 2612 O O . GLY A 1 330 ? 27.766 17.406 -1.437 1 66.5 330 GLY A O 1
ATOM 2613 N N . GLU A 1 331 ? 29.078 19.078 -2.207 1 57.56 331 GLU A N 1
ATOM 2614 C CA . GLU A 1 331 ? 28.5 19.25 -3.537 1 57.56 331 GLU A CA 1
ATOM 2615 C C . GLU A 1 331 ? 28.734 18.016 -4.402 1 57.56 331 GLU A C 1
ATOM 2617 O O . GLU A 1 331 ? 27.938 17.719 -5.289 1 57.56 331 GLU A O 1
ATOM 2622 N N . ASP A 1 332 ? 29.703 17.266 -4.215 1 61.47 332 ASP A N 1
ATOM 2623 C CA . ASP A 1 332 ? 30 16.125 -5.078 1 61.47 332 ASP A CA 1
ATOM 2624 C C . ASP A 1 332 ? 29.172 14.898 -4.664 1 61.47 332 ASP A C 1
ATOM 2626 O O . ASP A 1 332 ? 29.266 13.844 -5.301 1 61.47 332 ASP A O 1
ATOM 2630 N N . GLY A 1 333 ? 28.078 15.195 -3.836 1 78.94 333 GLY A N 1
ATOM 2631 C CA . GLY A 1 333 ? 27.609 14.016 -3.125 1 78.94 333 GLY A CA 1
ATOM 2632 C C . GLY A 1 333 ? 26.109 13.812 -3.225 1 78.94 333 GLY A C 1
ATOM 2633 O O . GLY A 1 333 ? 25.469 13.344 -2.275 1 78.94 333 GLY A O 1
ATOM 2634 N N . LEU A 1 334 ? 25.562 14.242 -4.52 1 85.12 334 LEU A N 1
ATOM 2635 C CA . LEU A 1 334 ? 24.109 14.164 -4.609 1 85.12 334 LEU A CA 1
ATOM 2636 C C . LEU A 1 334 ? 23.625 12.727 -4.465 1 85.12 334 LEU A C 1
ATOM 2638 O O . LEU A 1 334 ? 22.594 12.469 -3.846 1 85.12 334 LEU A O 1
ATOM 2642 N N . LYS A 1 335 ? 24.406 11.844 -5.059 1 86.38 335 LYS A N 1
ATOM 2643 C CA . LYS A 1 335 ? 24.078 10.43 -4.93 1 86.38 335 LYS A CA 1
ATOM 2644 C C . LYS A 1 335 ? 24.016 10.008 -3.461 1 86.38 335 LYS A C 1
ATOM 2646 O O . LYS A 1 335 ? 23.062 9.359 -3.027 1 86.38 335 LYS A O 1
ATOM 2651 N N . SER A 1 336 ? 24.969 10.43 -2.791 1 90.69 336 SER A N 1
ATOM 2652 C CA . SER A 1 336 ? 25.031 10.117 -1.368 1 90.69 336 SER A CA 1
ATOM 2653 C C . SER A 1 336 ? 23.906 10.805 -0.601 1 90.69 336 SER A C 1
ATOM 2655 O O . SER A 1 336 ? 23.359 10.234 0.34 1 90.69 336 SER A O 1
ATOM 2657 N N . LEU A 1 337 ? 23.578 11.977 -1.019 1 94.5 337 LEU A N 1
ATOM 2658 C CA . LEU A 1 337 ? 22.5 12.734 -0.396 1 94.5 337 LEU A CA 1
ATOM 2659 C C . LEU A 1 337 ? 21.188 11.984 -0.493 1 94.5 337 LEU A C 1
ATOM 2661 O O . LEU A 1 337 ? 20.484 11.805 0.512 1 94.5 337 LEU A O 1
ATOM 2665 N N . VAL A 1 338 ? 20.844 11.531 -1.703 1 96.06 338 VAL A N 1
ATOM 2666 C CA . VAL A 1 338 ? 19.578 10.859 -1.973 1 96.06 338 VAL A CA 1
ATOM 2667 C C . VAL A 1 338 ? 19.516 9.547 -1.199 1 96.06 338 VAL A C 1
ATOM 2669 O O . VAL A 1 338 ? 18.484 9.234 -0.577 1 96.06 338 VAL A O 1
ATOM 2672 N N . GLN A 1 339 ? 20.578 8.875 -1.164 1 94.69 339 GLN A N 1
ATOM 2673 C CA . GLN A 1 339 ? 20.641 7.578 -0.488 1 94.69 339 GLN A CA 1
ATOM 2674 C C . GLN A 1 339 ? 20.516 7.746 1.024 1 94.69 339 GLN A C 1
ATOM 2676 O O . GLN A 1 339 ? 19.734 7.043 1.673 1 94.69 339 GLN A O 1
ATOM 2681 N N . GLN A 1 340 ? 21.266 8.625 1.557 1 95.19 340 GLN A N 1
ATOM 2682 C CA . GLN A 1 340 ? 21.281 8.836 3.002 1 95.19 340 GLN A CA 1
ATOM 2683 C C . GLN A 1 340 ? 19.922 9.336 3.494 1 95.19 340 GLN A C 1
ATOM 2685 O O . GLN A 1 340 ? 19.406 8.852 4.5 1 95.19 340 GLN A O 1
ATOM 2690 N N . TYR A 1 341 ? 19.375 10.32 2.797 1 97.19 341 TYR A N 1
ATOM 2691 C CA . TYR A 1 341 ? 18.062 10.828 3.172 1 97.19 341 TYR A CA 1
ATOM 2692 C C . TYR A 1 341 ? 17.031 9.711 3.166 1 97.19 341 TYR A C 1
ATOM 2694 O O . TYR A 1 341 ? 16.234 9.594 4.098 1 97.19 341 TYR A O 1
ATOM 2702 N N . SER A 1 342 ? 17.047 8.977 2.09 1 97.31 342 SER A N 1
ATOM 2703 C CA . SER A 1 342 ? 16.094 7.891 1.938 1 97.31 342 SER A CA 1
ATOM 2704 C C . SER A 1 342 ? 16.203 6.891 3.086 1 97.31 342 SER A C 1
ATOM 2706 O O . SER A 1 342 ? 15.188 6.449 3.631 1 97.31 342 SER A O 1
ATOM 2708 N N . GLU A 1 343 ? 17.375 6.543 3.42 1 94.88 343 GLU A N 1
ATOM 2709 C CA . GLU A 1 343 ? 17.594 5.566 4.484 1 94.88 343 GLU A CA 1
ATOM 2710 C C . GLU A 1 343 ? 17.109 6.094 5.828 1 94.88 343 GLU A C 1
ATOM 2712 O O . GLU A 1 343 ? 16.406 5.391 6.555 1 94.88 343 GLU A O 1
ATOM 2717 N N . VAL A 1 344 ? 17.375 7.266 6.125 1 95.06 344 VAL A N 1
ATOM 2718 C CA . VAL A 1 344 ? 17.062 7.852 7.426 1 95.06 344 VAL A CA 1
ATOM 2719 C C . VAL A 1 344 ? 15.562 8.109 7.535 1 95.06 344 VAL A C 1
ATOM 2721 O O . VAL A 1 344 ? 14.922 7.707 8.508 1 95.06 344 VAL A O 1
ATOM 2724 N N . ARG A 1 345 ? 15.016 8.688 6.547 1 97.25 345 ARG A N 1
ATOM 2725 C CA . ARG A 1 345 ? 13.648 9.18 6.668 1 97.25 345 ARG A CA 1
ATOM 2726 C C . ARG A 1 345 ? 12.641 8.055 6.43 1 97.25 345 ARG A C 1
ATOM 2728 O O . ARG A 1 345 ? 11.555 8.055 7.012 1 97.25 345 ARG A O 1
ATOM 2735 N N . THR A 1 346 ? 12.984 7.113 5.605 1 96.94 346 THR A N 1
ATOM 2736 C CA . THR A 1 346 ? 12.078 5.996 5.383 1 96.94 346 THR A CA 1
ATOM 2737 C C . THR A 1 346 ? 11.758 5.289 6.695 1 96.94 346 THR A C 1
ATOM 2739 O O . THR A 1 346 ? 10.586 5.035 7 1 96.94 346 THR A O 1
ATOM 2742 N N . ASN A 1 347 ? 12.758 5.012 7.43 1 94.88 347 ASN A N 1
ATOM 2743 C CA . ASN A 1 347 ? 12.555 4.332 8.703 1 94.88 347 ASN A CA 1
ATOM 2744 C C . ASN A 1 347 ? 11.742 5.188 9.672 1 94.88 347 ASN A C 1
ATOM 2746 O O . ASN A 1 347 ? 10.812 4.691 10.312 1 94.88 347 ASN A O 1
ATOM 2750 N N . ASP A 1 348 ? 12.023 6.375 9.75 1 96.38 348 ASP A N 1
ATOM 2751 C CA . ASP A 1 348 ? 11.367 7.273 10.688 1 96.38 348 ASP A CA 1
ATOM 2752 C C . ASP A 1 348 ? 9.898 7.477 10.32 1 96.38 348 ASP A C 1
ATOM 2754 O O . ASP A 1 348 ? 9.023 7.414 11.188 1 96.38 348 ASP A O 1
ATOM 2758 N N . THR A 1 349 ? 9.648 7.73 9.086 1 96.44 349 THR A N 1
ATOM 2759 C CA . THR A 1 349 ? 8.281 8.023 8.68 1 96.44 349 THR A CA 1
ATOM 2760 C C . THR A 1 349 ? 7.402 6.781 8.766 1 96.44 349 THR A C 1
ATOM 2762 O O . THR A 1 349 ? 6.211 6.871 9.07 1 96.44 349 THR A O 1
ATOM 2765 N N . ASN A 1 350 ? 7.992 5.648 8.516 1 93.19 350 ASN A N 1
ATOM 2766 C CA . ASN A 1 350 ? 7.246 4.406 8.695 1 93.19 350 ASN A CA 1
ATOM 2767 C C . ASN A 1 350 ? 6.828 4.207 10.148 1 93.19 350 ASN A C 1
ATOM 2769 O O . ASN A 1 350 ? 5.703 3.795 10.422 1 93.19 350 ASN A O 1
ATOM 2773 N N . MET A 1 351 ? 7.77 4.516 11.008 1 92.44 351 MET A N 1
ATOM 2774 C CA . MET A 1 351 ? 7.48 4.371 12.43 1 92.44 351 MET A CA 1
ATOM 2775 C C . MET A 1 351 ? 6.441 5.395 12.883 1 92.44 351 MET A C 1
ATOM 2777 O O . MET A 1 351 ? 5.566 5.082 13.695 1 92.44 351 MET A O 1
ATOM 2781 N N . MET A 1 352 ? 6.555 6.531 12.367 1 93.44 352 MET A N 1
ATOM 2782 C CA . MET A 1 352 ? 5.582 7.562 12.727 1 93.44 352 MET A CA 1
ATOM 2783 C C . MET A 1 352 ? 4.184 7.184 12.25 1 93.44 352 MET A C 1
ATOM 2785 O O . MET A 1 352 ? 3.199 7.406 12.953 1 93.44 352 MET A O 1
ATOM 2789 N N . ASN A 1 353 ? 4.129 6.688 11.055 1 93.75 353 ASN A N 1
ATOM 2790 C CA . ASN A 1 353 ? 2.84 6.238 10.531 1 93.75 353 ASN A CA 1
ATOM 2791 C C . ASN A 1 353 ? 2.234 5.141 11.398 1 93.75 353 ASN A C 1
ATOM 2793 O O . ASN A 1 353 ? 1.022 5.113 11.617 1 93.75 353 ASN A O 1
ATOM 2797 N N . LYS A 1 354 ? 3.064 4.277 11.828 1 89.69 354 LYS A N 1
ATOM 2798 C CA . LYS A 1 354 ? 2.6 3.234 12.734 1 89.69 354 LYS A CA 1
ATOM 2799 C C . LYS A 1 354 ? 2.029 3.834 14.016 1 89.69 354 LYS A C 1
ATOM 2801 O O . LYS A 1 354 ? 0.977 3.404 14.492 1 89.69 354 LYS A O 1
ATOM 2806 N N . MET A 1 355 ? 2.721 4.762 14.484 1 87.88 355 MET A N 1
ATOM 2807 C CA . MET A 1 355 ? 2.271 5.445 15.695 1 87.88 355 MET A CA 1
ATOM 2808 C C . MET A 1 355 ? 0.929 6.129 15.469 1 87.88 355 MET A C 1
ATOM 2810 O O . MET A 1 355 ? 0.067 6.125 16.344 1 87.88 355 MET A O 1
ATOM 2814 N N . GLU A 1 356 ? 0.771 6.691 14.352 1 90.56 356 GLU A N 1
ATOM 2815 C CA . GLU A 1 356 ? -0.474 7.379 14.023 1 90.56 356 GLU A CA 1
ATOM 2816 C C . GLU A 1 356 ? -1.643 6.402 13.953 1 90.56 356 GLU A C 1
ATOM 2818 O O . GLU A 1 356 ? -2.748 6.711 14.398 1 90.56 356 GLU A O 1
ATOM 2823 N N . TRP A 1 357 ? -1.421 5.297 13.414 1 91.31 357 TRP A N 1
ATOM 2824 C CA . TRP A 1 357 ? -2.482 4.297 13.32 1 91.31 357 TRP A CA 1
ATOM 2825 C C . TRP A 1 357 ? -2.836 3.75 14.703 1 91.31 357 TRP A C 1
ATOM 2827 O O . TRP A 1 357 ? -4 3.457 14.977 1 91.31 357 TRP A O 1
ATOM 2837 N N . GLU A 1 358 ? -1.811 3.574 15.531 1 85.69 358 GLU A N 1
ATOM 2838 C CA . GLU A 1 358 ? -2.088 3.188 16.906 1 85.69 358 GLU A CA 1
ATOM 2839 C C . GLU A 1 358 ? -2.961 4.227 17.609 1 85.69 358 GLU A C 1
ATOM 2841 O O . GLU A 1 358 ? -3.885 3.873 18.344 1 85.69 358 GLU A O 1
ATOM 2846 N N . GLY A 1 359 ? -2.594 5.457 17.359 1 84.94 359 GLY A N 1
ATOM 2847 C CA . GLY A 1 359 ? -3.414 6.535 17.891 1 84.94 359 GLY A CA 1
ATOM 2848 C C . GLY A 1 359 ? -4.832 6.527 17.344 1 84.94 359 GLY A C 1
ATOM 2849 O O . GLY A 1 359 ? -5.781 6.805 18.078 1 84.94 359 GLY A O 1
ATOM 2850 N N . TYR A 1 360 ? -4.984 6.102 16.172 1 90.94 360 TYR A N 1
ATOM 2851 C CA . TYR A 1 360 ? -6.293 6.008 15.547 1 90.94 360 TYR A CA 1
ATOM 2852 C C . TYR A 1 360 ? -7.148 4.938 16.219 1 90.94 360 TYR A C 1
ATOM 2854 O O . TYR A 1 360 ? -8.328 5.16 16.5 1 90.94 360 TYR A O 1
ATOM 2862 N N . VAL A 1 361 ? -6.578 3.871 16.422 1 87.44 361 VAL A N 1
ATOM 2863 C CA . VAL A 1 361 ? -7.305 2.775 17.062 1 87.44 361 VAL A CA 1
ATOM 2864 C C . VAL A 1 361 ? -7.789 3.209 18.438 1 87.44 361 VAL A C 1
ATOM 2866 O O . VAL A 1 361 ? -8.938 2.953 18.812 1 87.44 361 VAL A O 1
ATOM 2869 N N . GLN A 1 362 ? -6.945 3.883 19.109 1 82.62 362 GLN A N 1
ATOM 2870 C CA . GLN A 1 362 ? -7.309 4.383 20.438 1 82.62 362 GLN A CA 1
ATOM 2871 C C . GLN A 1 362 ? -8.422 5.422 20.344 1 82.62 362 GLN A C 1
ATOM 2873 O O . GLN A 1 362 ? -9.344 5.43 21.156 1 82.62 362 GLN A O 1
ATOM 2878 N N . LEU A 1 363 ? -8.305 6.23 19.406 1 85.69 363 LEU A N 1
ATOM 2879 C CA . LEU A 1 363 ? -9.312 7.266 19.203 1 85.69 363 LEU A CA 1
ATOM 2880 C C . LEU A 1 363 ? -10.672 6.648 18.922 1 85.69 363 LEU A C 1
ATOM 2882 O O . LEU A 1 363 ? -11.688 7.078 19.469 1 85.69 363 LEU A O 1
ATOM 2886 N N . VAL A 1 364 ? -10.695 5.715 18.062 1 85.75 364 VAL A N 1
ATOM 2887 C CA . VAL A 1 364 ? -11.945 5.059 17.688 1 85.75 364 VAL A CA 1
ATOM 2888 C C . VAL A 1 364 ? -12.555 4.363 18.891 1 85.75 364 VAL A C 1
ATOM 2890 O O . VAL A 1 364 ? -13.766 4.406 19.109 1 85.75 364 VAL A O 1
ATOM 2893 N N . GLU A 1 365 ? -11.703 3.775 19.625 1 82.12 365 GLU A N 1
ATOM 2894 C CA . GLU A 1 365 ? -12.18 3.129 20.844 1 82.12 365 GLU A CA 1
ATOM 2895 C C . GLU A 1 365 ? -12.781 4.145 21.812 1 82.12 365 GLU A C 1
ATOM 2897 O O . GLU A 1 365 ? -13.828 3.891 22.422 1 82.12 365 GLU A O 1
ATOM 2902 N N . ASN A 1 366 ? -12.148 5.258 21.906 1 77.62 366 ASN A N 1
ATOM 2903 C CA . ASN A 1 366 ? -12.625 6.316 22.797 1 77.62 366 ASN A CA 1
ATOM 2904 C C . ASN A 1 366 ? -13.93 6.93 22.281 1 77.62 366 ASN A C 1
ATOM 2906 O O . ASN A 1 366 ? -14.773 7.352 23.062 1 77.62 366 ASN A O 1
ATOM 2910 N N . MET A 1 367 ? -14.016 6.98 21.047 1 81.75 367 MET A N 1
ATOM 2911 C CA . MET A 1 367 ? -15.219 7.527 20.438 1 81.75 367 MET A CA 1
ATOM 2912 C C . MET A 1 367 ? -16.422 6.617 20.688 1 81.75 367 MET A C 1
ATOM 2914 O O . MET A 1 367 ? -17.547 7.094 20.797 1 81.75 367 MET A O 1
ATOM 2918 N N . GLN A 1 368 ? -16.094 5.363 20.719 1 80.81 368 GLN A N 1
ATOM 2919 C CA . GLN A 1 368 ? -17.188 4.41 20.938 1 80.81 368 GLN A CA 1
ATOM 2920 C C . GLN A 1 368 ? -17.594 4.371 22.406 1 80.81 368 GLN A C 1
ATOM 2922 O O . GLN A 1 368 ? -18.734 4.062 22.719 1 80.81 368 GLN A O 1
ATOM 2927 N N . ASN A 1 369 ? -16.609 4.613 23.234 1 77 369 ASN A N 1
ATOM 2928 C CA . ASN A 1 369 ? -16.875 4.648 24.672 1 77 369 ASN A CA 1
ATOM 2929 C C . ASN A 1 369 ? -16.438 5.969 25.281 1 77 369 ASN A C 1
ATOM 2931 O O . ASN A 1 369 ? -15.477 6.008 26.062 1 77 369 ASN A O 1
ATOM 2935 N N . PRO A 1 370 ? -17.172 6.93 25.078 1 64.88 370 PRO A N 1
ATOM 2936 C CA . PRO A 1 370 ? -16.719 8.25 25.516 1 64.88 370 PRO A CA 1
ATOM 2937 C C . PRO A 1 370 ? -16.625 8.391 27.031 1 64.88 370 PRO A C 1
ATOM 2939 O O . PRO A 1 370 ? -15.844 9.195 27.531 1 64.88 370 PRO A O 1
ATOM 2942 N N . ASN A 1 371 ? -17.391 7.582 27.781 1 59.56 371 ASN A N 1
ATOM 2943 C CA . ASN A 1 371 ? -17.438 7.711 29.234 1 59.56 371 ASN A CA 1
ATOM 2944 C C . ASN A 1 371 ? -16.359 6.871 29.906 1 59.56 371 ASN A C 1
ATOM 2946 O O . ASN A 1 371 ? -16.141 6.98 31.125 1 59.56 371 ASN A O 1
ATOM 2950 N N . ARG A 1 372 ? -15.812 5.941 29.281 1 54 372 ARG A N 1
ATOM 2951 C CA . ARG A 1 372 ? -14.875 5.031 29.922 1 54 372 ARG A CA 1
ATOM 2952 C C . ARG A 1 372 ? -13.641 5.773 30.422 1 54 372 ARG A C 1
ATOM 2954 O O . ARG A 1 372 ? -13.031 5.383 31.422 1 54 372 ARG A O 1
ATOM 2961 N N . SER A 1 373 ? -13.102 6.566 29.703 1 51.16 373 SER A N 1
ATOM 2962 C CA . SER A 1 373 ? -11.75 7.039 29.969 1 51.16 373 SER A CA 1
ATOM 2963 C C . SER A 1 373 ? -11.703 7.887 31.234 1 51.16 373 SER A C 1
ATOM 2965 O O . SER A 1 373 ? -10.617 8.164 31.766 1 51.16 373 SER A O 1
ATOM 2967 N N . PHE A 1 374 ? -12.781 8.562 31.688 1 47.12 374 PHE A N 1
ATOM 2968 C CA . PHE A 1 374 ? -12.617 9.594 32.719 1 47.12 374 PHE A CA 1
ATOM 2969 C C . PHE A 1 374 ? -13.008 9.055 34.094 1 47.12 374 PHE A C 1
ATOM 2971 O O . PHE A 1 374 ? -13.078 9.812 35.062 1 47.12 374 PHE A O 1
ATOM 2978 N N . GLY A 1 375 ? -13.117 7.801 34.188 1 39.34 375 GLY A N 1
ATOM 2979 C CA . GLY A 1 375 ? -13.445 7.402 35.562 1 39.34 375 GLY A CA 1
ATOM 2980 C C . GLY A 1 375 ? -12.297 7.586 36.531 1 39.34 375 GLY A C 1
ATOM 2981 O O . GLY A 1 375 ? -11.195 7.98 36.125 1 39.34 375 GLY A O 1
ATOM 2982 N N . TRP A 1 376 ? -12.547 7.426 37.875 1 42.59 376 TRP A N 1
ATOM 2983 C CA . TRP A 1 376 ? -11.633 7.625 39 1 42.59 376 TRP A CA 1
ATOM 2984 C C . TRP A 1 376 ? -10.289 6.957 38.719 1 42.59 376 TRP A C 1
ATOM 2986 O O . TRP A 1 376 ? -9.242 7.484 39.094 1 42.59 376 TRP A O 1
ATOM 2996 N N . PHE A 1 377 ? -10.312 5.906 38 1 41.91 377 PHE A N 1
ATOM 2997 C CA . PHE A 1 377 ? -9.109 5.137 37.719 1 41.91 377 PHE A CA 1
ATOM 2998 C C . PHE A 1 377 ? -8.242 5.863 36.688 1 41.91 377 PHE A C 1
ATOM 3000 O O . PHE A 1 377 ? -7.012 5.801 36.75 1 41.91 377 PHE A O 1
ATOM 3007 N N . ASN A 1 378 ? -8.773 6.652 35.969 1 46.69 378 ASN A N 1
ATOM 3008 C CA . ASN A 1 378 ? -8.047 7.352 34.906 1 46.69 378 ASN A CA 1
ATOM 3009 C C . ASN A 1 378 ? -7.363 8.609 35.438 1 46.69 378 ASN A C 1
ATOM 3011 O O . ASN A 1 378 ? -6.27 8.961 35 1 46.69 378 ASN A O 1
ATOM 3015 N N . LYS A 1 379 ? -7.984 9.266 36.469 1 46.09 379 LYS A N 1
ATOM 3016 C CA . LYS A 1 379 ? -7.309 10.367 37.156 1 46.09 379 LYS A CA 1
ATOM 3017 C C . LYS A 1 379 ? -6.035 9.883 37.844 1 46.09 379 LYS A C 1
ATOM 3019 O O . LYS A 1 379 ? -5.012 10.57 37.812 1 46.09 379 LYS A O 1
ATOM 3024 N N . MET A 1 380 ? -6.254 8.789 38.562 1 42.88 380 MET A N 1
ATOM 3025 C CA . MET A 1 380 ? -5.07 8.219 39.219 1 42.88 380 MET A CA 1
ATOM 3026 C C . MET A 1 380 ? -4.012 7.855 38.188 1 42.88 380 MET A C 1
ATOM 3028 O O . MET A 1 380 ? -2.82 8.094 38.406 1 42.88 380 MET A O 1
ATOM 3032 N N . LYS A 1 381 ? -4.504 7.48 37.094 1 50.53 381 LYS A N 1
ATOM 3033 C CA . LYS A 1 381 ? -3.586 7.094 36.031 1 50.53 381 LYS A CA 1
ATOM 3034 C C . LYS A 1 381 ? -2.939 8.32 35.375 1 50.53 381 LYS A C 1
ATOM 3036 O O . LYS A 1 381 ? -1.758 8.297 35.031 1 50.53 381 LYS A O 1
ATOM 3041 N N . SER A 1 382 ? -3.703 9.367 35.5 1 51.12 382 SER A N 1
ATOM 3042 C CA . SER A 1 382 ? -3.201 10.609 34.906 1 51.12 382 SER A CA 1
ATOM 3043 C C . SER A 1 382 ? -2.127 11.242 35.781 1 51.12 382 SER A C 1
ATOM 3045 O O . SER A 1 382 ? -1.12 11.742 35.281 1 51.12 382 SER A O 1
ATOM 3047 N N . SER A 1 383 ? -2.398 11.273 37.125 1 50.75 383 SER A N 1
ATOM 3048 C CA . SER A 1 383 ? -1.397 11.812 38.031 1 50.75 383 SER A CA 1
ATOM 3049 C C . SER A 1 383 ? -0.123 10.969 38.031 1 50.75 383 SER A C 1
ATOM 3051 O O . SER A 1 383 ? 0.983 11.516 38.062 1 50.75 383 SER A O 1
ATOM 3053 N N . LEU A 1 384 ? -0.322 9.688 37.938 1 51.03 384 LEU A N 1
ATOM 3054 C CA . LEU A 1 384 ? 0.836 8.805 37.844 1 51.03 384 LEU A CA 1
ATOM 3055 C C . LEU A 1 384 ? 1.55 8.977 36.5 1 51.03 384 LEU A C 1
ATOM 3057 O O . LEU A 1 384 ? 2.781 8.961 36.469 1 51.03 384 LEU A O 1
ATOM 3061 N N . LYS A 1 385 ? 0.813 9.25 35.625 1 55.03 385 LYS A N 1
ATOM 3062 C CA . LYS A 1 385 ? 1.379 9.445 34.281 1 55.03 385 LYS A CA 1
ATOM 3063 C C . LYS A 1 385 ? 2.203 10.727 34.219 1 55.03 385 LYS A C 1
ATOM 3065 O O . LYS A 1 385 ? 3.262 10.758 33.594 1 55.03 385 LYS A O 1
ATOM 3070 N N . LYS A 1 386 ? 1.713 11.789 34.875 1 54.25 386 LYS A N 1
ATOM 3071 C CA . LYS A 1 386 ? 2.447 13.047 34.906 1 54.25 386 LYS A CA 1
ATOM 3072 C C . LYS A 1 386 ? 3.797 12.883 35.594 1 54.25 386 LYS A C 1
ATOM 3074 O O . LYS A 1 386 ? 4.812 13.391 35.125 1 54.25 386 LYS A O 1
ATOM 3079 N N . LYS A 1 387 ? 3.723 12.164 36.719 1 53.22 387 LYS A N 1
ATOM 3080 C CA . LYS A 1 387 ? 4.965 11.93 37.438 1 53.22 387 LYS A CA 1
ATOM 3081 C C . LYS A 1 387 ? 5.895 11 36.688 1 53.22 387 LYS A C 1
ATOM 3083 O O . LYS A 1 387 ? 7.109 11.211 36.656 1 53.22 387 LYS A O 1
ATOM 3088 N N . LEU A 1 388 ? 5.289 10.016 36 1 55.44 388 LEU A N 1
ATOM 3089 C CA . LEU A 1 388 ? 6.074 9.039 35.25 1 55.44 388 LEU A CA 1
ATOM 3090 C C . LEU A 1 388 ? 6.57 9.625 33.938 1 55.44 388 LEU A C 1
ATOM 3092 O O . LEU A 1 388 ? 7.617 9.227 33.438 1 55.44 388 LEU A O 1
ATOM 3096 N N . ASN A 1 389 ? 5.871 10.594 33.5 1 53 389 ASN A N 1
ATOM 3097 C CA . ASN A 1 389 ? 6.227 11.227 32.25 1 53 389 ASN A CA 1
ATOM 3098 C C . ASN A 1 389 ? 7.578 11.93 32.344 1 53 389 ASN A C 1
ATOM 3100 O O . ASN A 1 389 ? 8.258 12.102 31.312 1 53 389 ASN A O 1
ATOM 3104 N N . VAL A 1 390 ? 7.82 12.422 33.469 1 54.03 390 VAL A N 1
ATOM 3105 C CA . VAL A 1 390 ? 9.117 13.07 33.688 1 54.03 390 VAL A CA 1
ATOM 3106 C C . VAL A 1 390 ? 10.234 12.055 33.438 1 54.03 390 VAL A C 1
ATOM 3108 O O . VAL A 1 390 ? 11.258 12.383 32.844 1 54.03 390 VAL A O 1
ATOM 3111 N N . TRP A 1 391 ? 9.891 10.914 33.781 1 59.44 391 TRP A N 1
ATOM 3112 C CA . TRP A 1 391 ? 10.922 9.891 33.656 1 59.44 391 TRP A CA 1
ATOM 3113 C C . TRP A 1 391 ? 10.727 9.062 32.406 1 59.44 391 TRP A C 1
ATOM 3115 O O . TRP A 1 391 ? 11.703 8.609 31.781 1 59.44 391 TRP A O 1
ATOM 3125 N N . PHE A 1 392 ? 9.438 9.086 31.984 1 72.38 392 PHE A N 1
ATOM 3126 C CA . PHE A 1 392 ? 9.125 8.312 30.797 1 72.38 392 PHE A CA 1
ATOM 3127 C C . PHE A 1 392 ? 8.109 9.039 29.922 1 72.38 392 PHE A C 1
ATOM 3129 O O . PHE A 1 392 ? 6.918 8.711 29.938 1 72.38 392 PHE A O 1
ATOM 3136 N N . PRO A 1 393 ? 8.68 10.008 29.281 1 77.5 393 PRO A N 1
ATOM 3137 C CA . PRO A 1 393 ? 7.758 10.789 28.453 1 77.5 393 PRO A CA 1
ATOM 3138 C C . PRO A 1 393 ? 7.004 9.93 27.438 1 77.5 393 PRO A C 1
ATOM 3140 O O . PRO A 1 393 ? 7.535 8.93 26.938 1 77.5 393 PRO A O 1
ATOM 3143 N N . SER A 1 394 ? 5.781 10.344 27.219 1 82.62 394 SER A N 1
ATOM 3144 C CA . SER A 1 394 ? 4.945 9.625 26.266 1 82.62 394 SER A CA 1
ATOM 3145 C C . SER A 1 394 ? 5.477 9.766 24.844 1 82.62 394 SER A C 1
ATOM 3147 O O . SER A 1 394 ? 6.281 10.656 24.562 1 82.62 394 SER A O 1
ATOM 3149 N N . LYS A 1 395 ? 5.047 8.875 23.953 1 86.44 395 LYS A N 1
ATOM 3150 C CA . LYS A 1 395 ? 5.41 8.961 22.547 1 86.44 395 LYS A CA 1
ATOM 3151 C C . LYS A 1 395 ? 4.984 10.297 21.938 1 86.44 395 LYS A C 1
ATOM 3153 O O . LYS A 1 395 ? 5.734 10.906 21.172 1 86.44 395 LYS A O 1
ATOM 3158 N N . PHE A 1 396 ? 3.879 10.758 22.406 1 85.69 396 PHE A N 1
ATOM 3159 C CA . PHE A 1 396 ? 3.35 12.023 21.891 1 85.69 396 PHE A CA 1
ATOM 3160 C C . PHE A 1 396 ? 4.234 13.188 22.328 1 85.69 396 PHE A C 1
ATOM 3162 O O . PHE A 1 396 ? 4.555 14.062 21.516 1 85.69 396 PHE A O 1
ATOM 3169 N N . THR A 1 397 ? 4.535 13.195 23.531 1 87.06 397 THR A N 1
ATOM 3170 C CA . THR A 1 397 ? 5.32 14.297 24.078 1 87.06 397 THR A CA 1
ATOM 3171 C C . THR A 1 397 ? 6.684 14.383 23.391 1 87.06 397 THR A C 1
ATOM 3173 O O . THR A 1 397 ? 7.141 15.477 23.047 1 87.06 397 THR A O 1
ATOM 3176 N N . LEU A 1 398 ? 7.27 13.258 23.203 1 89.12 398 LEU A N 1
ATOM 3177 C CA . LEU A 1 398 ? 8.57 13.25 22.547 1 89.12 398 LEU A CA 1
ATOM 3178 C C . LEU A 1 398 ? 8.438 13.664 21.078 1 89.12 398 LEU A C 1
ATOM 3180 O O . LEU A 1 398 ? 9.289 14.398 20.562 1 89.12 398 LEU A O 1
ATOM 3184 N N . ALA A 1 399 ? 7.43 13.25 20.469 1 90.75 399 ALA A N 1
ATOM 3185 C CA . ALA A 1 399 ? 7.215 13.57 19.047 1 90.75 399 ALA A CA 1
ATOM 3186 C C . ALA A 1 399 ? 6.898 15.055 18.875 1 90.75 399 ALA A C 1
ATOM 3188 O O . ALA A 1 399 ? 7.336 15.672 17.891 1 90.75 399 ALA A O 1
ATOM 3189 N N . ALA A 1 400 ? 6.1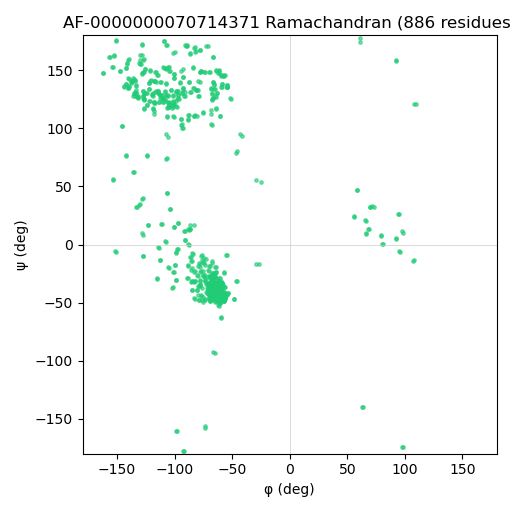76 15.648 19.812 1 90.88 400 ALA A N 1
ATOM 3190 C CA . ALA A 1 400 ? 5.672 17.016 19.688 1 90.88 400 ALA A CA 1
ATOM 3191 C C . ALA A 1 400 ? 6.723 18.031 20.125 1 90.88 400 ALA A C 1
ATOM 3193 O O . ALA A 1 400 ? 6.781 19.141 19.578 1 90.88 400 ALA A O 1
ATOM 3194 N N . PHE A 1 401 ? 7.582 17.609 21.109 1 93.12 401 PHE A N 1
ATOM 3195 C CA . PHE A 1 401 ? 8.367 18.656 21.75 1 93.12 401 PHE A CA 1
ATOM 3196 C C . PHE A 1 401 ? 9.859 18.359 21.625 1 93.12 401 PHE A C 1
ATOM 3198 O O . PHE A 1 401 ? 10.672 18.938 22.359 1 93.12 401 PHE A O 1
ATOM 3205 N N . SER A 1 402 ? 10.227 17.469 20.719 1 93.56 402 SER A N 1
ATOM 3206 C CA . SER A 1 402 ? 11.633 17.203 20.469 1 93.56 402 SER A CA 1
ATOM 3207 C C . SER A 1 402 ? 11.859 16.766 19.031 1 93.56 402 SER A C 1
ATOM 3209 O O . SER A 1 402 ? 10.906 16.578 18.266 1 93.56 402 SER A O 1
ATOM 3211 N N . ARG A 1 403 ? 13.133 16.578 18.672 1 94.56 403 ARG A N 1
ATOM 3212 C CA . ARG A 1 403 ? 13.492 16.062 17.359 1 94.56 403 ARG A CA 1
ATOM 3213 C C . ARG A 1 403 ? 14.086 14.664 17.453 1 94.56 403 ARG A C 1
ATOM 3215 O O . ARG A 1 403 ? 14.891 14.258 16.609 1 94.56 403 ARG A O 1
ATOM 3222 N N . GLU A 1 404 ? 13.797 14.109 18.594 1 94.12 404 GLU A N 1
ATOM 3223 C CA . GLU A 1 404 ? 14.18 12.703 18.641 1 94.12 404 GLU A CA 1
ATOM 3224 C C . GLU A 1 404 ? 13.57 11.922 17.484 1 94.12 404 GLU A C 1
ATOM 3226 O O . GLU A 1 404 ? 12.391 12.102 17.172 1 94.12 404 GLU A O 1
ATOM 3231 N N . ARG A 1 405 ? 14.414 11.102 16.891 1 95.69 405 ARG A N 1
ATOM 3232 C CA . ARG A 1 405 ? 13.945 10.375 15.719 1 95.69 405 ARG A CA 1
ATOM 3233 C C . ARG A 1 405 ? 12.727 9.523 16.047 1 95.69 405 ARG A C 1
ATOM 3235 O O . ARG A 1 405 ? 12.68 8.891 17.109 1 95.69 405 ARG A O 1
ATOM 3242 N N . TYR A 1 406 ? 11.773 9.508 15.203 1 94.06 406 TYR A N 1
ATOM 3243 C CA . TYR A 1 406 ? 10.555 8.734 15.422 1 94.06 406 TYR A CA 1
ATOM 3244 C C . TYR A 1 406 ? 10.875 7.266 15.664 1 94.06 406 TYR A C 1
ATOM 3246 O O . TYR A 1 406 ? 10.242 6.613 16.484 1 94.06 406 TYR A O 1
ATOM 3254 N N . SER A 1 407 ? 11.82 6.73 14.875 1 92.75 407 SER A N 1
ATOM 3255 C CA . SER A 1 407 ? 12.242 5.34 15.031 1 92.75 407 SER A CA 1
ATOM 3256 C C . SER A 1 407 ? 12.805 5.086 16.422 1 92.75 407 SER A C 1
ATOM 3258 O O . SER A 1 407 ? 12.555 4.031 17.016 1 92.75 407 SER A O 1
ATOM 3260 N N . GLU A 1 408 ? 13.508 6.039 16.938 1 90.94 408 GLU A N 1
ATOM 3261 C CA . GLU A 1 408 ? 14.086 5.914 18.281 1 90.94 408 GLU A CA 1
ATOM 3262 C C . GLU A 1 408 ? 13.008 6.004 19.344 1 90.94 408 GLU A C 1
ATOM 3264 O O . GLU A 1 408 ? 13.062 5.289 20.359 1 90.94 408 GLU A O 1
ATOM 3269 N N . ILE A 1 409 ? 12.078 6.895 19.172 1 89.62 409 ILE A N 1
ATOM 3270 C CA . ILE A 1 409 ? 10.961 7.031 20.094 1 89.62 409 ILE A CA 1
ATOM 3271 C C . ILE A 1 409 ? 10.219 5.703 20.203 1 89.62 409 ILE A C 1
ATOM 3273 O O . ILE A 1 409 ? 9.93 5.238 21.312 1 89.62 409 ILE A O 1
ATOM 3277 N N . THR A 1 410 ? 9.945 5.086 19.094 1 85.88 410 THR A N 1
ATOM 3278 C CA . THR A 1 410 ? 9.195 3.83 19.062 1 85.88 410 THR A CA 1
ATOM 3279 C C . THR A 1 410 ? 10.008 2.707 19.703 1 85.88 410 THR A C 1
ATOM 3281 O O . THR A 1 410 ? 9.453 1.884 20.438 1 85.88 410 THR A O 1
ATOM 3284 N N . ARG A 1 411 ? 11.242 2.697 19.344 1 83.25 411 ARG A N 1
ATOM 3285 C CA . ARG A 1 411 ? 12.109 1.677 19.922 1 83.25 411 ARG A CA 1
ATOM 3286 C C . ARG A 1 411 ? 12.156 1.779 21.438 1 83.25 411 ARG A C 1
ATOM 3288 O O . ARG A 1 411 ? 12.047 0.769 22.141 1 83.25 411 ARG A O 1
ATOM 3295 N N . LYS A 1 412 ? 12.305 2.994 21.969 1 81.56 412 LYS A N 1
ATOM 3296 C CA . LYS A 1 412 ? 12.352 3.232 23.406 1 81.56 412 LYS A CA 1
ATOM 3297 C C . LYS A 1 412 ? 11.062 2.775 24.094 1 81.56 412 LYS A C 1
ATOM 3299 O O . LYS A 1 412 ? 11.102 2.172 25.156 1 81.56 412 LYS A O 1
ATOM 3304 N N . HIS A 1 413 ? 10.039 2.99 23.484 1 81.56 413 HIS A N 1
ATOM 3305 C CA . HIS A 1 413 ? 8.75 2.648 24.078 1 81.56 413 HIS A CA 1
ATOM 3306 C C . HIS A 1 413 ? 8.477 1.15 23.984 1 81.56 413 HIS A C 1
ATOM 3308 O O . HIS A 1 413 ? 7.828 0.573 24.859 1 81.56 413 HIS A O 1
ATOM 3314 N N . GLN A 1 414 ? 8.906 0.538 22.891 1 77 414 GLN A N 1
ATOM 3315 C CA . GLN A 1 414 ? 8.773 -0.91 22.781 1 77 414 GLN A CA 1
ATOM 3316 C C . GLN A 1 414 ? 9.594 -1.625 23.844 1 77 414 GLN A C 1
ATOM 3318 O O . GLN A 1 414 ? 9.141 -2.615 24.422 1 77 414 GLN A O 1
ATOM 3323 N N . LEU A 1 415 ? 10.719 -1.106 24.078 1 70.25 415 LEU A N 1
ATOM 3324 C CA . LEU A 1 415 ? 11.578 -1.673 25.109 1 70.25 415 LEU A CA 1
ATOM 3325 C C . LEU A 1 415 ? 10.953 -1.49 26.484 1 70.25 415 LEU A C 1
ATOM 3327 O O . LEU A 1 415 ? 10.992 -2.402 27.312 1 70.25 415 LEU A O 1
ATOM 3331 N N . ALA A 1 416 ? 10.375 -0.323 26.672 1 70.56 416 ALA A N 1
ATOM 3332 C CA . ALA A 1 416 ? 9.711 -0.044 27.938 1 70.56 416 ALA A CA 1
ATOM 3333 C C . ALA A 1 416 ? 8.516 -0.975 28.156 1 70.56 416 ALA A C 1
ATOM 3335 O O . ALA A 1 416 ? 8.289 -1.457 29.266 1 70.56 416 ALA A O 1
ATOM 3336 N N . GLN A 1 417 ? 7.836 -1.228 27.109 1 69.19 417 GLN A N 1
ATOM 3337 C CA . GLN A 1 417 ? 6.688 -2.125 27.188 1 69.19 417 GLN A CA 1
ATOM 3338 C C . GLN A 1 417 ? 7.129 -3.559 27.484 1 69.19 417 GLN A C 1
ATOM 3340 O O . GLN A 1 417 ? 6.48 -4.27 28.25 1 69.19 417 GLN A O 1
ATOM 3345 N N . LYS A 1 418 ? 8.102 -3.969 26.766 1 65.25 418 LYS A N 1
ATOM 3346 C CA . LYS A 1 418 ? 8.633 -5.305 27.016 1 65.25 418 LYS A CA 1
ATOM 3347 C C . LYS A 1 418 ? 9.094 -5.441 28.469 1 65.25 418 LYS A C 1
ATOM 3349 O O . LYS A 1 418 ? 8.859 -6.473 29.109 1 65.25 418 LYS A O 1
ATOM 3354 N N . PHE A 1 419 ? 9.625 -4.387 28.938 1 63.66 419 PHE A N 1
ATOM 3355 C CA . PHE A 1 419 ? 10.102 -4.379 30.312 1 63.66 419 PHE A CA 1
ATOM 3356 C C . PHE A 1 419 ? 8.93 -4.422 31.281 1 63.66 419 PHE A C 1
ATOM 3358 O O . PHE A 1 419 ? 8.961 -5.152 32.281 1 63.66 419 PHE A O 1
ATOM 3365 N N . GLN A 1 420 ? 7.918 -3.676 30.984 1 64.06 420 GLN A N 1
ATOM 3366 C CA . GLN A 1 420 ? 6.719 -3.66 31.812 1 64.06 420 GLN A CA 1
ATOM 3367 C C . GLN A 1 420 ? 6.043 -5.027 31.828 1 64.06 420 GLN A C 1
ATOM 3369 O O . GLN A 1 420 ? 5.574 -5.484 32.875 1 64.06 420 GLN A O 1
ATOM 3374 N N . LEU A 1 421 ? 6.031 -5.609 30.641 1 62.81 421 LEU A N 1
ATOM 3375 C CA . LEU A 1 421 ? 5.445 -6.941 30.547 1 62.81 421 LEU A CA 1
ATOM 3376 C C . LEU A 1 421 ? 6.262 -7.953 31.344 1 62.81 421 LEU A C 1
ATOM 3378 O O . LEU A 1 421 ? 5.703 -8.828 32 1 62.81 421 LEU A O 1
ATOM 3382 N N . SER A 1 422 ? 7.453 -7.742 31.281 1 62.75 422 SER A N 1
ATOM 3383 C CA . SER A 1 422 ? 8.328 -8.625 32.062 1 62.75 422 SER A CA 1
ATOM 3384 C C . SER A 1 422 ? 8.141 -8.43 33.562 1 62.75 422 SER A C 1
ATOM 3386 O O . SER A 1 422 ? 8.109 -9.406 34.312 1 62.75 422 SER A O 1
ATOM 3388 N N . ILE A 1 423 ? 7.922 -7.223 33.906 1 60.34 423 ILE A N 1
ATOM 3389 C CA . ILE A 1 423 ? 7.703 -6.914 35.312 1 60.34 423 ILE A CA 1
ATOM 3390 C C . ILE A 1 423 ? 6.348 -7.469 35.781 1 60.34 423 ILE A C 1
ATOM 3392 O O . ILE A 1 423 ? 6.242 -8.086 36.844 1 60.34 423 ILE A O 1
ATOM 3396 N N . LYS A 1 424 ? 5.391 -7.242 35 1 61.72 424 LYS A N 1
ATOM 3397 C CA . LYS A 1 424 ? 4.062 -7.766 35.312 1 61.72 424 LYS A CA 1
ATOM 3398 C C . LYS A 1 424 ? 4.078 -9.289 35.375 1 61.72 424 LYS A C 1
ATOM 3400 O O . LYS A 1 424 ? 3.445 -9.875 36.281 1 61.72 424 LYS A O 1
ATOM 3405 N N . ALA A 1 425 ? 4.816 -9.789 34.438 1 62.91 425 ALA A N 1
ATOM 3406 C CA . ALA A 1 425 ? 4.938 -11.242 34.438 1 62.91 425 ALA A CA 1
ATOM 3407 C C . ALA A 1 425 ? 5.641 -11.711 35.719 1 62.91 425 ALA A C 1
ATOM 3409 O O . ALA A 1 425 ? 5.219 -12.688 36.344 1 62.91 425 ALA A O 1
ATOM 3410 N N . THR A 1 426 ? 6.578 -10.93 36.094 1 62.03 426 THR A N 1
ATOM 3411 C CA . THR A 1 426 ? 7.312 -11.258 37.312 1 62.03 426 THR A CA 1
ATOM 3412 C C . THR A 1 426 ? 6.43 -11.062 38.562 1 62.03 426 THR A C 1
ATOM 3414 O O . THR A 1 426 ? 6.414 -11.906 39.469 1 62.03 426 THR A O 1
ATOM 3417 N N . PHE A 1 427 ? 5.699 -10.008 38.5 1 63.56 427 PHE A N 1
ATOM 3418 C CA . PHE A 1 427 ? 4.797 -9.734 39.594 1 63.56 427 PHE A CA 1
ATOM 3419 C C . PHE A 1 427 ? 3.699 -10.789 39.688 1 63.56 427 PHE A C 1
ATOM 3421 O O . PHE A 1 427 ? 3.328 -11.219 40.781 1 63.56 427 PHE A O 1
ATOM 3428 N N . ALA A 1 428 ? 3.264 -11.086 38.594 1 64.19 428 ALA A N 1
ATOM 3429 C CA . ALA A 1 428 ? 2.252 -12.141 38.531 1 64.19 428 ALA A CA 1
ATOM 3430 C C . ALA A 1 428 ? 2.795 -13.445 39.094 1 64.19 428 ALA A C 1
ATOM 3432 O O . ALA A 1 428 ? 2.104 -14.141 39.844 1 64.19 428 ALA A O 1
ATOM 3433 N N . ILE A 1 429 ? 3.949 -13.641 38.812 1 63.47 429 ILE A N 1
ATOM 3434 C CA . ILE A 1 429 ? 4.602 -14.844 39.312 1 63.47 429 ILE A CA 1
ATOM 3435 C C . ILE A 1 429 ? 4.762 -14.742 40.844 1 63.47 429 ILE A C 1
ATOM 3437 O O . ILE A 1 429 ? 4.488 -15.695 41.562 1 63.47 429 ILE A O 1
ATOM 3441 N N . ILE A 1 430 ? 5.043 -13.586 41.219 1 64.5 430 ILE A N 1
ATOM 3442 C CA . ILE A 1 430 ? 5.227 -13.359 42.656 1 64.5 430 ILE A CA 1
ATOM 3443 C C . ILE A 1 430 ? 3.893 -13.516 43.375 1 64.5 430 ILE A C 1
ATOM 3445 O O . ILE A 1 430 ? 3.818 -14.156 44.438 1 64.5 430 ILE A O 1
ATOM 3449 N N . ILE A 1 431 ? 2.943 -13 42.812 1 65.38 431 ILE A N 1
ATOM 3450 C CA . ILE A 1 431 ? 1.614 -13.094 43.438 1 65.38 431 ILE A CA 1
ATOM 3451 C C . ILE A 1 431 ? 1.178 -14.555 43.469 1 65.38 431 ILE A C 1
ATOM 3453 O O . ILE A 1 431 ? 0.64 -15.008 44.5 1 65.38 431 ILE A O 1
ATOM 3457 N N . ILE A 1 432 ? 1.435 -15.172 42.5 1 64.88 432 ILE A N 1
ATOM 3458 C CA . ILE A 1 432 ? 1.098 -16.594 42.438 1 64.88 432 ILE A CA 1
ATOM 3459 C C . ILE A 1 432 ? 1.856 -17.344 43.531 1 64.88 432 ILE A C 1
ATOM 3461 O O . ILE A 1 432 ? 1.28 -18.172 44.25 1 64.88 432 ILE A O 1
ATOM 3465 N N . ILE A 1 433 ? 2.959 -16.891 43.719 1 65.25 433 ILE A N 1
ATOM 3466 C CA . ILE A 1 433 ? 3.789 -17.5 44.75 1 65.25 433 ILE A CA 1
ATOM 3467 C C . ILE A 1 433 ? 3.236 -17.172 46.125 1 65.25 433 ILE A C 1
ATOM 3469 O O . ILE A 1 433 ? 3.121 -18.047 47 1 65.25 433 ILE A O 1
ATOM 3473 N N . ILE A 1 434 ? 2.838 -16 46.219 1 67.44 434 ILE A N 1
ATOM 3474 C CA . ILE A 1 434 ? 2.316 -15.547 47.5 1 67.44 434 ILE A CA 1
ATOM 3475 C C . ILE A 1 434 ? 0.996 -16.25 47.812 1 67.44 434 ILE A C 1
ATOM 3477 O O . ILE A 1 434 ? 0.776 -16.719 48.938 1 67.44 434 ILE A O 1
ATOM 3481 N N . VAL A 1 435 ? 0.219 -16.297 46.875 1 66.62 435 VAL A N 1
ATOM 3482 C CA . VAL A 1 435 ? -1.068 -16.969 47.031 1 66.62 435 VAL A CA 1
ATOM 3483 C C . VAL A 1 435 ? -0.848 -18.438 47.375 1 66.62 435 VAL A C 1
ATOM 3485 O O . VAL A 1 435 ? -1.52 -18.969 48.25 1 66.62 435 VAL A O 1
ATOM 3488 N N . PHE A 1 436 ? 0.029 -18.922 46.812 1 66.25 436 PHE A N 1
ATOM 3489 C CA . PHE A 1 436 ? 0.365 -20.312 47.094 1 66.25 436 PHE A CA 1
ATOM 3490 C C . PHE A 1 436 ? 0.906 -20.469 48.5 1 66.25 436 PHE A C 1
ATOM 3492 O O . PHE A 1 436 ? 0.578 -21.438 49.219 1 66.25 436 PHE A O 1
ATOM 3499 N N . MET A 1 437 ? 1.609 -19.516 48.906 1 66.56 437 MET A N 1
ATOM 3500 C CA . MET A 1 437 ? 2.152 -19.516 50.25 1 66.56 437 MET A CA 1
ATOM 3501 C C . MET A 1 437 ? 1.043 -19.344 51.281 1 66.56 437 MET A C 1
ATOM 3503 O O . MET A 1 437 ? 1.054 -20 52.312 1 66.56 437 MET A O 1
ATOM 3507 N N . ILE A 1 438 ? 0.155 -18.594 50.969 1 67.56 438 ILE A N 1
ATOM 3508 C CA . ILE A 1 438 ? -0.969 -18.359 51.875 1 67.56 438 ILE A CA 1
ATOM 3509 C C . ILE A 1 438 ? -1.838 -19.609 51.969 1 67.56 438 ILE A C 1
ATOM 3511 O O . ILE A 1 438 ? -2.25 -20 53.062 1 67.56 438 ILE A O 1
ATOM 3515 N N . ILE A 1 439 ? -2.066 -20.188 50.938 1 65.94 439 ILE A N 1
ATOM 3516 C CA . ILE A 1 439 ? -2.855 -21.406 50.906 1 65.94 439 ILE A CA 1
ATOM 3517 C C . ILE A 1 439 ? -2.158 -22.5 51.719 1 65.94 439 ILE A C 1
ATOM 3519 O O . ILE A 1 439 ? -2.805 -23.219 52.469 1 65.94 439 ILE A O 1
ATOM 3523 N N . ARG A 1 440 ? -1 -22.5 51.75 1 60.62 440 ARG A N 1
ATOM 3524 C CA . ARG A 1 440 ? -0.209 -23.453 52.5 1 60.62 440 ARG A CA 1
ATOM 3525 C C . ARG A 1 440 ? -0.297 -23.156 54 1 60.62 440 ARG A C 1
ATOM 3527 O O . ARG A 1 440 ? -0.394 -24.078 54.812 1 60.62 440 ARG A O 1
ATOM 3534 N N . LEU A 1 441 ? -0.386 -22.016 54.281 1 64.81 441 LEU A N 1
ATOM 3535 C CA . LEU A 1 441 ? -0.467 -21.594 55.656 1 64.81 441 LEU A CA 1
ATOM 3536 C C . LEU A 1 441 ? -1.841 -21.906 56.25 1 64.81 441 LEU A C 1
ATOM 3538 O O . LEU A 1 441 ? -1.953 -22.297 57.406 1 64.81 441 LEU A O 1
ATOM 3542 N N . ILE A 1 442 ? -2.725 -21.859 55.438 1 65.88 442 ILE A N 1
ATOM 3543 C CA . ILE A 1 442 ? -4.074 -22.141 55.906 1 65.88 442 ILE A CA 1
ATOM 3544 C C . ILE A 1 442 ? -4.281 -23.641 56.031 1 65.88 442 ILE A C 1
ATOM 3546 O O . ILE A 1 442 ? -4.949 -24.125 56.938 1 65.88 442 ILE A O 1
ATOM 3550 N N . SER A 1 443 ? -3.721 -24.297 55.188 1 61.03 443 SER A N 1
ATOM 3551 C CA . SER A 1 443 ? -3.889 -25.75 55.25 1 61.03 443 SER A CA 1
ATOM 3552 C C . SER A 1 443 ? -3.096 -26.359 56.406 1 61.03 443 SER A C 1
ATOM 3554 O O . SER A 1 443 ? -3.465 -27.406 56.938 1 61.03 443 SER A O 1
ATOM 3556 N N . ASP A 1 444 ? -2.178 -25.812 56.688 1 56.44 444 ASP A N 1
ATOM 3557 C CA . ASP A 1 444 ? -1.408 -26.328 57.844 1 56.44 444 ASP A CA 1
ATOM 3558 C C . ASP A 1 444 ? -2.086 -25.969 59.156 1 56.44 444 ASP A C 1
ATOM 3560 O O . ASP A 1 444 ? -1.825 -26.609 60.188 1 56.44 444 ASP A O 1
ATOM 3564 N N . ASP A 1 445 ? -3.041 -25.188 59.125 1 45.12 445 ASP A N 1
ATOM 3565 C CA . ASP A 1 445 ? -3.791 -25.031 60.375 1 45.12 445 ASP A CA 1
ATOM 3566 C C . ASP A 1 445 ? -5.102 -25.812 60.312 1 45.12 445 ASP A C 1
ATOM 3568 O O . ASP A 1 445 ? -5.828 -25.766 59.344 1 45.12 445 ASP A O 1
ATOM 3572 N N . MET B 1 1 ? -27.516 -9.422 -25.453 1 81.62 1 MET B N 1
ATOM 3573 C CA . MET B 1 1 ? -26.453 -10.211 -24.844 1 81.62 1 MET B CA 1
ATOM 3574 C C . MET B 1 1 ? -25.516 -9.336 -24.031 1 81.62 1 MET B C 1
ATOM 3576 O O . MET B 1 1 ? -25 -8.336 -24.531 1 81.62 1 MET B O 1
ATOM 3580 N N . PRO B 1 2 ? -25.422 -9.617 -22.766 1 92.38 2 PRO B N 1
ATOM 3581 C CA . PRO B 1 2 ? -24.516 -8.773 -21.969 1 92.38 2 PRO B CA 1
ATOM 3582 C C . PRO B 1 2 ? -23.062 -8.922 -22.406 1 92.38 2 PRO B C 1
ATOM 3584 O O . PRO B 1 2 ? -22.688 -9.938 -22.984 1 92.38 2 PRO B O 1
ATOM 3587 N N . SER B 1 3 ? -22.312 -7.914 -22.25 1 96.69 3 SER B N 1
ATOM 3588 C CA . SER B 1 3 ? -20.922 -7.91 -22.703 1 96.69 3 SER B CA 1
ATOM 3589 C C . SER B 1 3 ? -19.953 -7.805 -21.531 1 96.69 3 SER B C 1
ATOM 3591 O O . SER B 1 3 ? -20.266 -7.164 -20.531 1 96.69 3 SER B O 1
ATOM 3593 N N . VAL B 1 4 ? -18.844 -8.461 -21.719 1 97.56 4 VAL B N 1
ATOM 3594 C CA . VAL B 1 4 ? -17.781 -8.367 -20.719 1 97.56 4 VAL B CA 1
ATOM 3595 C C . VAL B 1 4 ? -16.453 -8.086 -21.406 1 97.56 4 VAL B C 1
ATOM 3597 O O . VAL B 1 4 ? -16.125 -8.711 -22.406 1 97.56 4 VAL B O 1
ATOM 3600 N N . LEU B 1 5 ? -15.758 -7.09 -20.984 1 98.56 5 LEU B N 1
ATOM 3601 C CA . LEU B 1 5 ? -14.398 -6.777 -21.406 1 98.56 5 LEU B CA 1
ATOM 3602 C C . LEU B 1 5 ? -13.383 -7.305 -20.391 1 98.56 5 LEU B C 1
ATOM 3604 O O . LEU B 1 5 ? -13.547 -7.113 -19.188 1 98.56 5 LEU B O 1
ATOM 3608 N N . ILE B 1 6 ? -12.391 -7.961 -20.859 1 98.81 6 ILE B N 1
ATOM 3609 C CA . ILE B 1 6 ? -11.352 -8.5 -19.984 1 98.81 6 ILE B CA 1
ATOM 3610 C C . ILE B 1 6 ? -10 -7.879 -20.344 1 98.81 6 ILE B C 1
ATOM 3612 O O . ILE B 1 6 ? -9.523 -8.023 -21.469 1 98.81 6 ILE B O 1
ATOM 3616 N N . ALA B 1 7 ? -9.422 -7.152 -19.406 1 98.69 7 ALA B N 1
ATOM 3617 C CA . ALA B 1 7 ? -8.078 -6.605 -19.594 1 98.69 7 ALA B CA 1
ATOM 3618 C C . ALA B 1 7 ? -7.016 -7.598 -19.125 1 98.69 7 ALA B C 1
ATOM 3620 O O . ALA B 1 7 ? -6.777 -7.75 -17.922 1 98.69 7 ALA B O 1
ATOM 3621 N N . GLY B 1 8 ? -6.301 -8.195 -20.047 1 98.12 8 GLY B N 1
ATOM 3622 C CA . GLY B 1 8 ? -5.309 -9.211 -19.734 1 98.12 8 GLY B CA 1
ATOM 3623 C C . GLY B 1 8 ? -5.734 -10.609 -20.141 1 98.12 8 GLY B C 1
ATOM 3624 O O . GLY B 1 8 ? -6.754 -11.117 -19.656 1 98.12 8 GLY B O 1
ATOM 3625 N N . GLY B 1 9 ? -4.949 -11.172 -20.969 1 97.25 9 GLY B N 1
ATOM 3626 C CA . GLY B 1 9 ? -5.234 -12.523 -21.422 1 97.25 9 GLY B CA 1
ATOM 3627 C C . GLY B 1 9 ? -4.344 -13.57 -20.781 1 97.25 9 GLY B C 1
ATOM 3628 O O . GLY B 1 9 ? -3.971 -14.555 -21.438 1 97.25 9 GLY B O 1
ATOM 3629 N N . GLY B 1 10 ? -3.916 -13.328 -19.562 1 95.88 10 GLY B N 1
ATOM 3630 C CA . GLY B 1 10 ? -3.186 -14.336 -18.797 1 95.88 10 GLY B CA 1
ATOM 3631 C C . GLY B 1 10 ? -4.066 -15.461 -18.297 1 95.88 10 GLY B C 1
ATOM 3632 O O . GLY B 1 10 ? -5.156 -15.688 -18.828 1 95.88 10 GLY B O 1
ATOM 3633 N N . LEU B 1 11 ? -3.633 -16.125 -17.281 1 96.75 11 LEU B N 1
ATOM 3634 C CA . LEU B 1 11 ? -4.344 -17.297 -16.781 1 96.75 11 LEU B CA 1
ATOM 3635 C C . LEU B 1 11 ? -5.742 -16.906 -16.312 1 96.75 11 LEU B C 1
ATOM 3637 O O . LEU B 1 11 ? -6.734 -17.469 -16.781 1 96.75 11 LEU B O 1
ATOM 3641 N N . VAL B 1 12 ? -5.848 -15.93 -15.469 1 98.5 12 VAL B N 1
ATOM 3642 C CA . VAL B 1 12 ? -7.121 -15.547 -14.867 1 98.5 12 VAL B CA 1
ATOM 3643 C C . VAL B 1 12 ? -8.039 -14.961 -15.938 1 98.5 12 VAL B C 1
ATOM 3645 O O . VAL B 1 12 ? -9.242 -15.266 -15.961 1 98.5 12 VAL B O 1
ATOM 3648 N N . GLY B 1 13 ? -7.492 -14.133 -16.828 1 98.75 13 GLY B N 1
ATOM 3649 C CA . GLY B 1 13 ? -8.281 -13.586 -17.922 1 98.75 13 GLY B CA 1
ATOM 3650 C C . GLY B 1 13 ? -8.844 -14.648 -18.828 1 98.75 13 GLY B C 1
ATOM 3651 O O . GLY B 1 13 ? -10.016 -14.578 -19.219 1 98.75 13 GLY B O 1
ATOM 3652 N N . SER B 1 14 ? -8.062 -15.594 -19.172 1 98.62 14 SER B N 1
ATOM 3653 C CA . SER B 1 14 ? -8.484 -16.656 -20.062 1 98.62 14 SER B CA 1
ATOM 3654 C C . SER B 1 14 ? -9.539 -17.547 -19.422 1 98.62 14 SER B C 1
ATOM 3656 O O . SER B 1 14 ? -10.461 -18.016 -20.094 1 98.62 14 SER B O 1
ATOM 3658 N N . VAL B 1 15 ? -9.359 -17.828 -18.156 1 98.75 15 VAL B N 1
ATOM 3659 C CA . VAL B 1 15 ? -10.359 -18.609 -17.438 1 98.75 15 VAL B CA 1
ATOM 3660 C C . VAL B 1 15 ? -11.703 -17.875 -17.438 1 98.75 15 VAL B C 1
ATOM 3662 O O . VAL B 1 15 ? -12.742 -18.484 -17.719 1 98.75 15 VAL B O 1
ATOM 3665 N N . ASN B 1 16 ? -11.672 -16.594 -17.156 1 98.75 16 ASN B N 1
ATOM 3666 C CA . ASN B 1 16 ? -12.898 -15.797 -17.203 1 98.75 16 ASN B CA 1
ATOM 3667 C C . ASN B 1 16 ? -13.516 -15.812 -18.594 1 98.75 16 ASN B C 1
ATOM 3669 O O . ASN B 1 16 ? -14.734 -15.875 -18.734 1 98.75 16 ASN B O 1
ATOM 3673 N N . ALA B 1 17 ? -12.656 -15.703 -19.609 1 98.81 17 ALA B N 1
ATOM 3674 C CA . ALA B 1 17 ? -13.141 -15.75 -20.984 1 98.81 17 ALA B CA 1
ATOM 3675 C C . ALA B 1 17 ? -13.906 -17.047 -21.266 1 98.81 17 ALA B C 1
ATOM 3677 O O . ALA B 1 17 ? -14.953 -17.031 -21.906 1 98.81 17 ALA B O 1
ATOM 3678 N N . CYS B 1 18 ? -13.391 -18.172 -20.781 1 98.69 18 CYS B N 1
ATOM 3679 C CA . CYS B 1 18 ? -14.055 -19.469 -20.938 1 98.69 18 CYS B CA 1
ATOM 3680 C C . CYS B 1 18 ? -15.398 -19.484 -20.234 1 98.69 18 CYS B C 1
ATOM 3682 O O . CYS B 1 18 ? -16.406 -19.891 -20.812 1 98.69 18 CYS B O 1
ATOM 3684 N N . LEU B 1 19 ? -15.445 -19.016 -19.016 1 97.94 19 LEU B N 1
ATOM 3685 C CA . LEU B 1 19 ? -16.641 -19.109 -18.188 1 97.94 19 LEU B CA 1
ATOM 3686 C C . LEU B 1 19 ? -17.75 -18.203 -18.734 1 97.94 19 LEU B C 1
ATOM 3688 O O . LEU B 1 19 ? -18.891 -18.641 -18.875 1 97.94 19 LEU B O 1
ATOM 3692 N N . PHE B 1 20 ? -17.438 -16.984 -19.062 1 97.25 20 PHE B N 1
ATOM 3693 C CA . PHE B 1 20 ? -18.438 -16.062 -19.594 1 97.25 20 PHE B CA 1
ATOM 3694 C C . PHE B 1 20 ? -18.828 -16.469 -21.016 1 97.25 20 PHE B C 1
ATOM 3696 O O . PHE B 1 20 ? -19.984 -16.266 -21.422 1 97.25 20 PHE B O 1
ATOM 3703 N N . GLY B 1 21 ? -17.859 -16.938 -21.781 1 97.38 21 GLY B N 1
ATOM 3704 C CA . GLY B 1 21 ? -18.203 -17.453 -23.094 1 97.38 21 GLY B CA 1
ATOM 3705 C C . GLY B 1 21 ? -19.234 -18.562 -23.062 1 97.38 21 GLY B C 1
ATOM 3706 O O . GLY B 1 21 ? -20.188 -18.562 -23.828 1 97.38 21 GLY B O 1
ATOM 3707 N N . ARG B 1 22 ? -19 -19.469 -22.172 1 95.69 22 ARG B N 1
ATOM 3708 C CA . ARG B 1 22 ? -19.906 -20.578 -21.984 1 95.69 22 ARG B CA 1
ATOM 3709 C C . ARG B 1 22 ? -21.297 -20.094 -21.594 1 95.69 22 ARG B C 1
ATOM 3711 O O . ARG B 1 22 ? -22.312 -20.672 -22 1 95.69 22 ARG B O 1
ATOM 3718 N N . GLU B 1 23 ? -21.391 -19 -20.891 1 93.12 23 GLU B N 1
ATOM 3719 C CA . GLU B 1 23 ? -22.656 -18.453 -20.406 1 93.12 23 GLU B CA 1
ATOM 3720 C C . GLU B 1 23 ? -23.344 -17.594 -21.469 1 93.12 23 GLU B C 1
ATOM 3722 O O . GLU B 1 23 ? -24.422 -17.047 -21.234 1 93.12 23 GLU B O 1
ATOM 3727 N N . GLY B 1 24 ? -22.672 -17.328 -22.562 1 94.5 24 GLY B N 1
ATOM 3728 C CA . GLY B 1 24 ? -23.312 -16.672 -23.688 1 94.5 24 GLY B CA 1
ATOM 3729 C C . GLY B 1 24 ? -23.047 -15.18 -23.734 1 94.5 24 GLY B C 1
ATOM 3730 O O . GLY B 1 24 ? -23.672 -14.453 -24.516 1 94.5 24 GLY B O 1
ATOM 3731 N N . TRP B 1 25 ? -22.156 -14.68 -22.938 1 95.75 25 TRP B N 1
ATOM 3732 C CA . TRP B 1 25 ? -21.797 -13.266 -22.969 1 95.75 25 TRP B CA 1
ATOM 3733 C C . TRP B 1 25 ? -20.953 -12.953 -24.188 1 95.75 25 TRP B C 1
ATOM 3735 O O . TRP B 1 25 ? -20.266 -13.828 -24.719 1 95.75 25 TRP B O 1
ATOM 3745 N N . ARG B 1 26 ? -21.078 -11.789 -24.672 1 98.12 26 ARG B N 1
ATOM 3746 C CA . ARG B 1 26 ? -20.078 -11.32 -25.625 1 98.12 26 ARG B CA 1
ATOM 3747 C C . ARG B 1 26 ? -18.781 -10.953 -24.938 1 98.12 26 ARG B C 1
ATOM 3749 O O . ARG B 1 26 ? -18.719 -9.977 -24.188 1 98.12 26 ARG B O 1
ATOM 3756 N N . VAL B 1 27 ? -17.75 -11.695 -25.203 1 98.56 27 VAL B N 1
ATOM 3757 C CA . VAL B 1 27 ? -16.5 -11.57 -24.453 1 98.56 27 VAL B CA 1
ATOM 3758 C C . VAL B 1 27 ? -15.414 -11 -25.359 1 98.56 27 VAL B C 1
ATOM 3760 O O . VAL B 1 27 ? -15.172 -11.516 -26.453 1 98.56 27 VAL B O 1
ATOM 3763 N N . THR B 1 28 ? -14.773 -9.953 -24.969 1 98.69 28 THR B N 1
ATOM 3764 C CA . THR B 1 28 ? -13.586 -9.43 -25.641 1 98.69 28 THR B CA 1
ATOM 3765 C C . THR B 1 28 ? -12.414 -9.359 -24.672 1 98.69 28 THR B C 1
ATOM 3767 O O . THR B 1 28 ? -12.492 -8.719 -23.625 1 98.69 28 THR B O 1
ATOM 3770 N N . VAL B 1 29 ? -11.297 -10.016 -25.016 1 98.75 29 VAL B N 1
ATOM 3771 C CA . VAL B 1 29 ? -10.094 -10.031 -24.188 1 98.75 29 VAL B CA 1
ATOM 3772 C C . VAL B 1 29 ? -9.008 -9.18 -24.859 1 98.75 29 VAL B C 1
ATOM 3774 O O . VAL B 1 29 ? -8.656 -9.406 -26.016 1 98.75 29 VAL B O 1
ATOM 3777 N N . PHE B 1 30 ? -8.523 -8.234 -24.156 1 98.62 30 PHE B N 1
ATOM 3778 C CA . PHE B 1 30 ? -7.41 -7.426 -24.641 1 98.62 30 PHE B CA 1
ATOM 3779 C C . PHE B 1 30 ? -6.102 -7.871 -24 1 98.62 30 PHE B C 1
ATOM 3781 O O . PHE B 1 30 ? -5.969 -7.867 -22.781 1 98.62 30 PHE B O 1
ATOM 3788 N N . GLU B 1 31 ? -5.164 -8.266 -24.766 1 97.81 31 GLU B N 1
ATOM 3789 C CA . GLU B 1 31 ? -3.854 -8.719 -24.297 1 97.81 31 GLU B CA 1
ATOM 3790 C C . GLU B 1 31 ? -2.732 -7.961 -25 1 97.81 31 GLU B C 1
ATOM 3792 O O . GLU B 1 31 ? -2.709 -7.871 -26.234 1 97.81 31 GLU B O 1
ATOM 3797 N N . SER B 1 32 ? -1.877 -7.367 -24.203 1 95.81 32 SER B N 1
ATOM 3798 C CA . SER B 1 32 ? -0.803 -6.543 -24.75 1 95.81 32 SER B CA 1
ATOM 3799 C C . SER B 1 32 ? 0.201 -7.387 -25.531 1 95.81 32 SER B C 1
ATOM 3801 O O . SER B 1 32 ? 0.772 -6.922 -26.516 1 95.81 32 SER B O 1
ATOM 3803 N N . ARG B 1 33 ? 0.433 -8.609 -25.172 1 93 33 ARG B N 1
ATOM 3804 C CA . ARG B 1 33 ? 1.423 -9.484 -25.797 1 93 33 ARG B CA 1
ATOM 3805 C C . ARG B 1 33 ? 0.866 -10.125 -27.062 1 93 33 ARG B C 1
ATOM 3807 O O . ARG B 1 33 ? -0.339 -10.07 -27.312 1 93 33 ARG B O 1
ATOM 3814 N N . SER B 1 34 ? 1.763 -10.734 -27.75 1 92.38 34 SER B N 1
ATOM 3815 C CA . SER B 1 34 ? 1.365 -11.484 -28.938 1 92.38 34 SER B CA 1
ATOM 3816 C C . SER B 1 34 ? 0.759 -12.828 -28.562 1 92.38 34 SER B C 1
ATOM 3818 O O . SER B 1 34 ? 0.9 -13.289 -27.422 1 92.38 34 SER B O 1
ATOM 3820 N N . ASP B 1 35 ? 0.16 -13.438 -29.516 1 92.62 35 ASP B N 1
ATOM 3821 C CA . ASP B 1 35 ? -0.459 -14.742 -29.312 1 92.62 35 ASP B CA 1
ATOM 3822 C C . ASP B 1 35 ? 0.587 -15.797 -28.969 1 92.62 35 ASP B C 1
ATOM 3824 O O . ASP B 1 35 ? 1.515 -16.047 -29.734 1 92.62 35 ASP B O 1
ATOM 3828 N N . PRO B 1 36 ? 0.472 -16.344 -27.797 1 87.69 36 PRO B N 1
ATOM 3829 C CA . PRO B 1 36 ? 1.484 -17.312 -27.359 1 87.69 36 PRO B CA 1
ATOM 3830 C C . PRO B 1 36 ? 1.45 -18.609 -28.172 1 87.69 36 PRO B C 1
ATOM 3832 O O . PRO B 1 36 ? 2.385 -19.406 -28.094 1 87.69 36 PRO B O 1
ATOM 3835 N N . ARG B 1 37 ? 0.479 -19 -28.938 1 85.25 37 ARG B N 1
ATOM 3836 C CA . ARG B 1 37 ? 0.348 -20.219 -29.719 1 85.25 37 ARG B CA 1
ATOM 3837 C C . ARG B 1 37 ? 1.156 -20.141 -31 1 85.25 37 ARG B C 1
ATOM 3839 O O . ARG B 1 37 ? 1.473 -21.172 -31.609 1 85.25 37 ARG B O 1
ATOM 3846 N N . GLY B 1 38 ? 1.436 -18.938 -31.312 1 74 38 GLY B N 1
ATOM 3847 C CA . GLY B 1 38 ? 2.281 -18.797 -32.469 1 74 38 GLY B CA 1
ATOM 3848 C C . GLY B 1 38 ? 3.758 -18.984 -32.188 1 74 38 GLY B C 1
ATOM 3849 O O . GLY B 1 38 ? 4.129 -19.297 -31.047 1 74 38 GLY B O 1
ATOM 3850 N N . ASN B 1 39 ? 4.754 -19.172 -33.281 1 58.53 39 ASN B N 1
ATOM 3851 C CA . ASN B 1 39 ? 6.172 -19.516 -33.281 1 58.53 39 ASN B CA 1
ATOM 3852 C C . ASN B 1 39 ? 6.988 -18.562 -32.406 1 58.53 39 ASN B C 1
ATOM 3854 O O . ASN B 1 39 ? 8.219 -18.594 -32.438 1 58.53 39 ASN B O 1
ATOM 3858 N N . ALA B 1 40 ? 6.469 -17.578 -31.969 1 49.41 40 ALA B N 1
ATOM 3859 C CA . ALA B 1 40 ? 7.398 -16.578 -31.453 1 49.41 40 ALA B CA 1
ATOM 3860 C C . ALA B 1 40 ? 8.094 -17.094 -30.188 1 49.41 40 ALA B C 1
ATOM 3862 O O . ALA B 1 40 ? 7.496 -17.828 -29.406 1 49.41 40 ALA B O 1
ATOM 3863 N N . LEU B 1 41 ? 9.375 -17.25 -30.297 1 47.41 41 LEU B N 1
ATOM 3864 C CA . LEU B 1 41 ? 10.312 -17.484 -29.188 1 47.41 41 LEU B CA 1
ATOM 3865 C C . LEU B 1 41 ? 9.797 -16.844 -27.906 1 47.41 41 LEU B C 1
ATOM 3867 O O . LEU B 1 41 ? 9.781 -15.617 -27.781 1 47.41 41 LEU B O 1
ATOM 3871 N N . GLN B 1 42 ? 8.672 -17.203 -27.594 1 50 42 GLN B N 1
ATOM 3872 C CA . GLN B 1 42 ? 8.258 -16.562 -26.359 1 50 42 GLN B CA 1
ATOM 3873 C C . GLN B 1 42 ? 9.367 -16.625 -25.297 1 50 42 GLN B C 1
ATOM 3875 O O . GL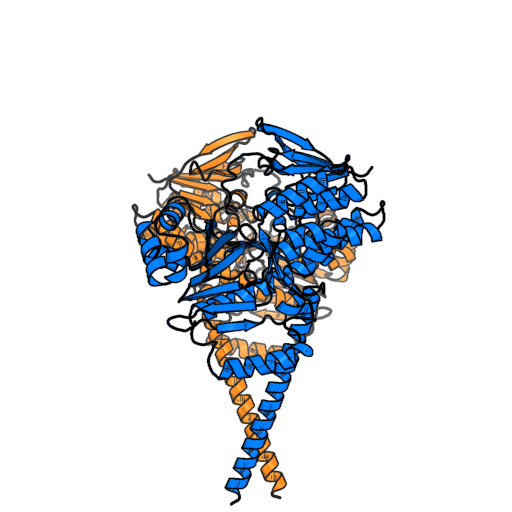N B 1 42 ? 9.859 -17.703 -24.969 1 50 42 GLN B O 1
ATOM 3880 N N . ARG B 1 43 ? 10.234 -15.797 -25.422 1 44.91 43 ARG B N 1
ATOM 3881 C CA . ARG B 1 43 ? 11.352 -15.516 -24.531 1 44.91 43 ARG B CA 1
ATOM 3882 C C . ARG B 1 43 ? 11 -15.836 -23.078 1 44.91 43 ARG B C 1
ATOM 3884 O O . ARG B 1 43 ? 11.828 -15.68 -22.188 1 44.91 43 ARG B O 1
ATOM 3891 N N . GLY B 1 44 ? 9.641 -15.984 -22.781 1 49.44 44 GLY B N 1
ATOM 3892 C CA . GLY B 1 44 ? 9.375 -15.742 -21.359 1 49.44 44 GLY B CA 1
ATOM 3893 C C . GLY B 1 44 ? 9.617 -16.969 -20.5 1 49.44 44 GLY B C 1
ATOM 3894 O O . GLY B 1 44 ? 9.688 -18.094 -21.016 1 49.44 44 GLY B O 1
ATOM 3895 N N . ARG B 1 45 ? 10.289 -16.797 -19.391 1 52.28 45 ARG B N 1
ATOM 3896 C CA . ARG B 1 45 ? 10.664 -17.719 -18.328 1 52.28 45 ARG B CA 1
ATOM 3897 C C . ARG B 1 45 ? 9.5 -18.625 -17.953 1 52.28 45 ARG B C 1
ATOM 3899 O O . ARG B 1 45 ? 8.383 -18.156 -17.734 1 52.28 45 ARG B O 1
ATOM 3906 N N . SER B 1 46 ? 9.469 -19.906 -18.594 1 58.12 46 SER B N 1
ATOM 3907 C CA . SER B 1 46 ? 8.461 -20.922 -18.297 1 58.12 46 SER B CA 1
ATOM 3908 C C . SER B 1 46 ? 8.633 -21.484 -16.891 1 58.12 46 SER B C 1
ATOM 3910 O O . SER B 1 46 ? 9.719 -21.922 -16.516 1 58.12 46 SER B O 1
ATOM 3912 N N . PHE B 1 47 ? 7.73 -21.016 -16 1 71.38 47 PHE B N 1
ATOM 3913 C CA . PHE B 1 47 ? 7.816 -21.641 -14.68 1 71.38 47 PHE B CA 1
ATOM 3914 C C . PHE B 1 47 ? 6.633 -22.578 -14.445 1 71.38 47 PHE B C 1
ATOM 3916 O O . PHE B 1 47 ? 5.633 -22.5 -15.164 1 71.38 47 PHE B O 1
ATOM 3923 N N . ASN B 1 48 ? 6.852 -23.516 -13.68 1 83.62 48 ASN B N 1
ATOM 3924 C CA . ASN B 1 48 ? 5.805 -24.469 -13.344 1 83.62 48 ASN B CA 1
ATOM 3925 C C . ASN B 1 48 ? 4.859 -23.922 -12.281 1 83.62 48 ASN B C 1
ATOM 3927 O O . ASN B 1 48 ? 5.289 -23.203 -11.367 1 83.62 48 ASN B O 1
ATOM 3931 N N . LEU B 1 49 ? 3.67 -24.266 -12.562 1 90.94 49 LEU B N 1
ATOM 3932 C CA . LEU B 1 49 ? 2.631 -23.953 -11.586 1 90.94 49 LEU B CA 1
ATOM 3933 C C . LEU B 1 49 ? 2.273 -25.188 -10.758 1 90.94 49 LEU B C 1
ATOM 3935 O O . LEU B 1 49 ? 2.406 -26.312 -11.242 1 90.94 49 LEU B O 1
ATOM 3939 N N . ALA B 1 50 ? 1.955 -24.969 -9.578 1 93 50 ALA B N 1
ATOM 3940 C CA . ALA B 1 50 ? 1.401 -26.016 -8.719 1 93 50 ALA B CA 1
ATOM 3941 C C . ALA B 1 50 ? -0.094 -25.812 -8.5 1 93 50 ALA B C 1
ATOM 3943 O O . ALA B 1 50 ? -0.498 -24.906 -7.762 1 93 50 ALA B O 1
ATOM 3944 N N . LEU B 1 51 ? -0.867 -26.656 -9.047 1 96.38 51 LEU B N 1
ATOM 3945 C CA . LEU B 1 51 ? -2.316 -26.516 -8.969 1 96.38 51 LEU B CA 1
ATOM 3946 C C . LEU B 1 51 ? -2.893 -27.406 -7.867 1 96.38 51 LEU B C 1
ATOM 3948 O O . LEU B 1 51 ? -2.654 -28.609 -7.852 1 96.38 51 LEU B O 1
ATOM 3952 N N . GLY B 1 52 ? -3.584 -26.797 -6.988 1 95.81 52 GLY B N 1
ATOM 3953 C CA . GLY B 1 52 ? -4.309 -27.516 -5.953 1 95.81 52 GLY B CA 1
ATOM 3954 C C . GLY B 1 52 ? -5.777 -27.719 -6.281 1 95.81 52 GLY B C 1
ATOM 3955 O O . GLY B 1 52 ? -6.176 -27.641 -7.445 1 95.81 52 GLY B O 1
ATOM 3956 N N . PHE B 1 53 ? -6.543 -27.984 -5.27 1 96 53 PHE B N 1
ATOM 3957 C CA . PHE B 1 53 ? -7.953 -28.328 -5.414 1 96 53 PHE B CA 1
ATOM 3958 C C . PHE B 1 53 ? -8.727 -27.172 -6.031 1 96 53 PHE B C 1
ATOM 3960 O O . PHE B 1 53 ? -9.586 -27.375 -6.895 1 96 53 PHE B O 1
ATOM 3967 N N . ARG B 1 54 ? -8.453 -25.984 -5.664 1 97 54 ARG B N 1
ATOM 3968 C CA . ARG B 1 54 ? -9.195 -24.812 -6.082 1 97 54 ARG B CA 1
ATOM 3969 C C . ARG B 1 54 ? -9.07 -24.578 -7.586 1 97 54 ARG B C 1
ATOM 3971 O O . ARG B 1 54 ? -10.07 -24.344 -8.266 1 97 54 ARG B O 1
ATOM 3978 N N . ALA B 1 55 ? -7.875 -24.625 -8.039 1 97.69 55 ALA B N 1
ATOM 3979 C CA . ALA B 1 55 ? -7.648 -24.469 -9.469 1 97.69 55 ALA B CA 1
ATOM 3980 C C . ALA B 1 55 ? -8.266 -25.625 -10.258 1 97.69 55 ALA B C 1
ATOM 3982 O O . ALA B 1 55 ? -8.867 -25.406 -11.312 1 97.69 55 ALA B O 1
ATOM 3983 N N . MET B 1 56 ? -8.156 -26.781 -9.75 1 97.25 56 MET B N 1
ATOM 3984 C CA . MET B 1 56 ? -8.672 -27.953 -10.461 1 97.25 56 MET B CA 1
ATOM 3985 C C . MET B 1 56 ? -10.195 -27.922 -10.531 1 97.25 56 MET B C 1
ATOM 3987 O O . MET B 1 56 ? -10.781 -28.312 -11.547 1 97.25 56 MET B O 1
ATOM 3991 N N . GLU B 1 57 ? -10.766 -27.469 -9.469 1 97.56 57 GLU B N 1
ATOM 3992 C CA . GLU B 1 57 ? -12.219 -27.312 -9.492 1 97.56 57 GLU B CA 1
ATOM 3993 C C . GLU B 1 57 ? -12.648 -26.312 -10.57 1 97.56 57 GLU B C 1
ATOM 3995 O O . GLU B 1 57 ? -13.656 -26.516 -11.242 1 97.56 57 GLU B O 1
ATOM 4000 N N . THR B 1 58 ? -11.953 -25.281 -10.68 1 98.12 58 THR B N 1
ATOM 4001 C CA . THR B 1 58 ? -12.242 -24.281 -11.703 1 98.12 58 THR B CA 1
ATOM 4002 C C . THR B 1 58 ? -12.086 -24.875 -13.102 1 98.12 58 THR B C 1
ATOM 4004 O O . THR B 1 58 ? -12.938 -24.672 -13.969 1 98.12 58 THR B O 1
ATOM 4007 N N . LEU B 1 59 ? -11.023 -25.609 -13.273 1 98.25 59 LEU B N 1
ATOM 4008 C CA . LEU B 1 59 ? -10.758 -26.219 -14.562 1 98.25 59 LEU B CA 1
ATOM 4009 C C . LEU B 1 59 ? -11.82 -27.266 -14.906 1 98.25 59 LEU B C 1
ATOM 4011 O O . LEU B 1 59 ? -12.156 -27.438 -16.078 1 98.25 59 LEU B O 1
ATOM 4015 N N . LYS B 1 60 ? -12.305 -27.906 -13.891 1 97.62 60 LYS B N 1
ATOM 4016 C CA . LYS B 1 60 ? -13.406 -28.844 -14.078 1 97.62 60 LYS B CA 1
ATOM 4017 C C . LYS B 1 60 ? -14.648 -28.125 -14.609 1 97.62 60 LYS B C 1
ATOM 4019 O O . LYS B 1 60 ? -15.32 -28.625 -15.516 1 97.62 60 LYS B O 1
ATOM 4024 N N . HIS B 1 61 ? -14.906 -27 -14.094 1 95.88 61 HIS B N 1
ATOM 4025 C CA . HIS B 1 61 ? -16.078 -26.219 -14.492 1 95.88 61 HIS B CA 1
ATOM 4026 C C . HIS B 1 61 ? -15.953 -25.734 -15.938 1 95.88 61 HIS B C 1
ATOM 4028 O O . HIS B 1 61 ? -16.969 -25.609 -16.625 1 95.88 61 HIS B O 1
ATOM 4034 N N . ILE B 1 62 ? -14.805 -25.531 -16.375 1 96.44 62 ILE B N 1
ATOM 4035 C CA . ILE B 1 62 ? -14.547 -25.094 -17.75 1 96.44 62 ILE B CA 1
ATOM 4036 C C . ILE B 1 62 ? -14.547 -26.297 -18.688 1 96.44 62 ILE B C 1
ATOM 4038 O O . ILE B 1 62 ? -14.672 -26.141 -19.891 1 96.44 62 ILE B O 1
ATOM 4042 N N . GLY B 1 63 ? -14.289 -27.469 -18.156 1 96.06 63 GLY B N 1
ATOM 4043 C CA . GLY B 1 63 ? -14.375 -28.703 -18.922 1 96.06 63 GLY B CA 1
ATOM 4044 C C . GLY B 1 63 ? -13.047 -29.141 -19.5 1 96.06 63 GLY B C 1
ATOM 4045 O O . GLY B 1 63 ? -13.008 -29.812 -20.531 1 96.06 63 GLY B O 1
ATOM 4046 N N . ILE B 1 64 ? -11.914 -28.75 -18.859 1 97.12 64 ILE B N 1
ATOM 4047 C CA . ILE B 1 64 ? -10.648 -29.125 -19.469 1 97.12 64 ILE B CA 1
ATOM 4048 C C . ILE B 1 64 ? -9.766 -29.844 -18.438 1 97.12 64 ILE B C 1
ATOM 4050 O O . ILE B 1 64 ? -8.57 -30.031 -18.656 1 97.12 64 ILE B O 1
ATOM 4054 N N . LEU B 1 65 ? -10.273 -30.156 -17.297 1 97.56 65 LEU B N 1
ATOM 4055 C CA . LEU B 1 65 ? -9.484 -30.734 -16.219 1 97.56 65 LEU B CA 1
ATOM 4056 C C . LEU B 1 65 ? -8.758 -31.984 -16.672 1 97.56 65 LEU B C 1
ATOM 4058 O O . LEU B 1 65 ? -7.578 -32.156 -16.391 1 97.56 65 LEU B O 1
ATOM 4062 N N . GLU B 1 66 ? -9.414 -32.844 -17.406 1 96.94 66 GLU B N 1
ATOM 4063 C CA . GLU B 1 66 ? -8.812 -34.094 -17.859 1 96.94 66 GLU B CA 1
ATOM 4064 C C . GLU B 1 66 ? -7.602 -33.844 -18.75 1 96.94 66 GLU B C 1
ATOM 4066 O O . GLU B 1 66 ? -6.574 -34.5 -18.625 1 96.94 66 GLU B O 1
ATOM 4071 N N . ASP B 1 67 ? -7.75 -32.906 -19.656 1 96.5 67 ASP B N 1
ATOM 4072 C CA . ASP B 1 67 ? -6.645 -32.562 -20.531 1 96.5 67 ASP B CA 1
ATOM 4073 C C . ASP B 1 67 ? -5.461 -32 -19.734 1 96.5 67 ASP B C 1
ATOM 4075 O O . ASP B 1 67 ? -4.305 -32.281 -20.047 1 96.5 67 ASP B O 1
ATOM 4079 N N . VAL B 1 68 ? -5.75 -31.219 -18.734 1 96.69 68 VAL B N 1
ATOM 4080 C CA . VAL B 1 68 ? -4.711 -30.594 -17.906 1 96.69 68 VAL B CA 1
ATOM 4081 C C . VAL B 1 68 ? -3.99 -31.672 -17.094 1 96.69 68 VAL B C 1
ATOM 4083 O O . VAL B 1 68 ? -2.766 -31.641 -16.969 1 96.69 68 VAL B O 1
ATOM 4086 N N . ILE B 1 69 ? -4.738 -32.625 -16.594 1 95.5 69 ILE B N 1
ATOM 4087 C CA . ILE B 1 69 ? -4.152 -33.719 -15.805 1 95.5 69 ILE B CA 1
ATOM 4088 C C . ILE B 1 69 ? -3.219 -34.531 -16.688 1 95.5 69 ILE B C 1
ATOM 4090 O O . ILE B 1 69 ? -2.146 -34.938 -16.25 1 95.5 69 ILE B O 1
ATOM 4094 N N . LYS B 1 70 ? -3.557 -34.688 -17.906 1 94.25 70 LYS B N 1
ATOM 4095 C CA . LYS B 1 70 ? -2.736 -35.469 -18.844 1 94.25 70 LYS B CA 1
ATOM 4096 C C . LYS B 1 70 ? -1.433 -34.719 -19.156 1 94.25 70 LYS B C 1
ATOM 4098 O O . LYS B 1 70 ? -0.406 -35.375 -19.406 1 94.25 70 LYS B O 1
ATOM 4103 N N . MET B 1 71 ? -1.508 -33.5 -19.078 1 92.38 71 MET B N 1
ATOM 4104 C CA . MET B 1 71 ? -0.351 -32.688 -19.438 1 92.38 71 MET B CA 1
ATOM 4105 C C . MET B 1 71 ? 0.554 -32.469 -18.219 1 92.38 71 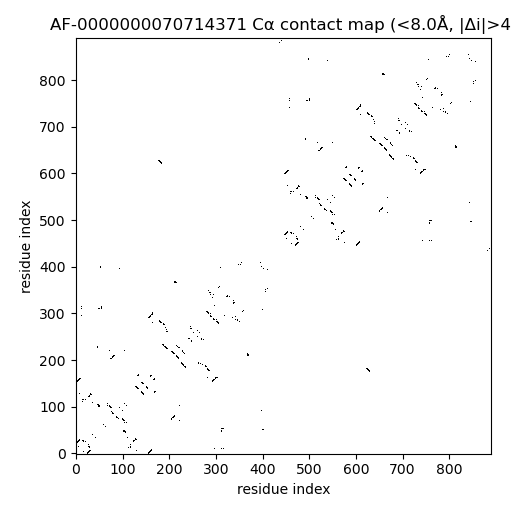MET B C 1
ATOM 4107 O O . MET B 1 71 ? 1.765 -32.281 -18.375 1 92.38 71 MET B O 1
ATOM 4111 N N . GLY B 1 72 ? -0.035 -32.469 -17.078 1 93.88 72 GLY B N 1
ATOM 4112 C CA . GLY B 1 72 ? 0.715 -32.156 -15.867 1 93.88 72 GLY B CA 1
ATOM 4113 C C . GLY B 1 72 ? 1.287 -33.375 -15.18 1 93.88 72 GLY B C 1
ATOM 4114 O O . GLY B 1 72 ? 1.288 -34.469 -15.758 1 93.88 72 GLY B O 1
ATOM 4115 N N . VAL B 1 73 ? 1.934 -33.188 -14.055 1 94.19 73 VAL B N 1
ATOM 4116 C CA . VAL B 1 73 ? 2.529 -34.25 -13.25 1 94.19 73 VAL B CA 1
ATOM 4117 C C . VAL B 1 73 ? 2.031 -34.156 -11.805 1 94.19 73 VAL B C 1
ATOM 4119 O O . VAL B 1 73 ? 2.297 -33.156 -11.117 1 94.19 73 VAL B O 1
ATOM 4122 N N . PRO B 1 74 ? 1.322 -35.156 -11.32 1 94.12 74 PRO B N 1
ATOM 4123 C CA . PRO B 1 74 ? 0.912 -35.125 -9.914 1 94.12 74 PRO B CA 1
ATOM 4124 C C . PRO B 1 74 ? 2.09 -35.281 -8.953 1 94.12 74 PRO B C 1
ATOM 4126 O O . PRO B 1 74 ? 2.975 -36.125 -9.188 1 94.12 74 PRO B O 1
ATOM 4129 N N . ILE B 1 75 ? 2.086 -34.469 -7.984 1 91.31 75 ILE B N 1
ATOM 4130 C CA . ILE B 1 75 ? 3.117 -34.5 -6.953 1 91.31 75 ILE B CA 1
ATOM 4131 C C . ILE B 1 75 ? 2.508 -34.969 -5.629 1 91.31 75 ILE B C 1
ATOM 4133 O O . ILE B 1 75 ? 1.526 -34.375 -5.16 1 91.31 75 ILE B O 1
ATOM 4137 N N . LYS B 1 76 ? 3.199 -36 -5.051 1 83.44 76 LYS B N 1
ATOM 4138 C CA . LYS B 1 76 ? 2.709 -36.5 -3.77 1 83.44 76 LYS B CA 1
ATOM 4139 C C . LYS B 1 76 ? 3.826 -36.531 -2.729 1 83.44 76 LYS B C 1
ATOM 4141 O O . LYS B 1 76 ? 3.574 -36.781 -1.549 1 83.44 76 LYS B O 1
ATOM 4146 N N . GLN B 1 77 ? 5.035 -36.312 -3.236 1 88 77 GLN B N 1
ATOM 4147 C CA . GLN B 1 77 ? 6.184 -36.406 -2.344 1 88 77 GLN B CA 1
ATOM 4148 C C . GLN B 1 77 ? 7.207 -35.312 -2.629 1 88 77 GLN B C 1
ATOM 4150 O O . GLN B 1 77 ? 7.191 -34.719 -3.701 1 88 77 GLN B O 1
ATOM 4155 N N . LYS B 1 78 ? 8 -35.125 -1.588 1 88.81 78 LYS B N 1
ATOM 4156 C CA . LYS B 1 78 ? 9.094 -34.156 -1.69 1 88.81 78 LYS B CA 1
ATOM 4157 C C . LYS B 1 78 ? 10.391 -34.75 -1.129 1 88.81 78 LYS B C 1
ATOM 4159 O O . LYS B 1 78 ? 10.367 -35.531 -0.172 1 88.81 78 LYS B O 1
ATOM 4164 N N . ILE B 1 79 ? 11.484 -34.438 -1.78 1 88.69 79 ILE B N 1
ATOM 4165 C CA . ILE B 1 79 ? 12.805 -34.812 -1.27 1 88.69 79 ILE B CA 1
ATOM 4166 C C . ILE B 1 79 ? 13.617 -33.531 -1.001 1 88.69 79 ILE B C 1
ATOM 4168 O O . ILE B 1 79 ? 13.828 -32.719 -1.905 1 88.69 79 ILE B O 1
ATOM 4172 N N . ASN B 1 80 ? 14.016 -33.406 0.188 1 87.88 80 ASN B N 1
ATOM 4173 C CA . ASN B 1 80 ? 14.805 -32.25 0.605 1 87.88 80 ASN B CA 1
ATOM 4174 C C . ASN B 1 80 ? 16.281 -32.594 0.803 1 87.88 80 ASN B C 1
ATOM 4176 O O . ASN B 1 80 ? 16.594 -33.531 1.547 1 87.88 80 ASN B O 1
ATOM 4180 N N . HIS B 1 81 ? 17.047 -31.953 0.087 1 86.62 81 HIS B N 1
ATOM 4181 C CA . HIS B 1 81 ? 18.484 -32.125 0.208 1 86.62 81 HIS B CA 1
ATOM 4182 C C . HIS B 1 81 ? 19.125 -31.016 1.021 1 86.62 81 HIS B C 1
ATOM 4184 O O . HIS B 1 81 ? 19.109 -29.859 0.597 1 86.62 81 HIS B O 1
ATOM 4190 N N . LEU B 1 82 ? 19.578 -31.375 2.197 1 82.81 82 LEU B N 1
ATOM 4191 C CA . LEU B 1 82 ? 20.344 -30.438 3.002 1 82.81 82 LEU B CA 1
ATOM 4192 C C . LEU B 1 82 ? 21.828 -30.531 2.688 1 82.81 82 LEU B C 1
ATOM 4194 O O . LEU B 1 82 ? 22.25 -31.422 1.95 1 82.81 82 LEU B O 1
ATOM 4198 N N . GLU B 1 83 ? 22.469 -29.531 3.301 1 77.38 83 GLU B N 1
ATOM 4199 C CA . GLU B 1 83 ? 23.891 -29.562 3.037 1 77.38 83 GLU B CA 1
ATOM 4200 C C . GLU B 1 83 ? 24.547 -30.828 3.617 1 77.38 83 GLU B C 1
ATOM 4202 O O . GLU B 1 83 ? 24.359 -31.141 4.793 1 77.38 83 GLU B O 1
ATOM 4207 N N . ASP B 1 84 ? 25.25 -31.516 2.787 1 67.06 84 ASP B N 1
ATOM 4208 C CA . ASP B 1 84 ? 26.078 -32.656 3.16 1 67.06 84 ASP B CA 1
ATOM 4209 C C . ASP B 1 84 ? 25.219 -33.812 3.662 1 67.06 84 ASP B C 1
ATOM 4211 O O . ASP B 1 84 ? 25.703 -34.656 4.438 1 67.06 84 ASP B O 1
ATOM 4215 N N . GLU B 1 85 ? 23.922 -33.719 3.498 1 70.12 85 GLU B N 1
ATOM 4216 C CA . GLU B 1 85 ? 23.078 -34.812 3.938 1 70.12 85 GLU B CA 1
ATOM 4217 C C . GLU B 1 85 ? 22.344 -35.438 2.76 1 70.12 85 GLU B C 1
ATOM 4219 O O . GLU B 1 85 ? 22.203 -34.844 1.701 1 70.12 85 GLU B O 1
ATOM 4224 N N . GLU B 1 86 ? 22.188 -36.625 3.002 1 71.06 86 GLU B N 1
ATOM 4225 C CA . GLU B 1 86 ? 21.359 -37.344 2.018 1 71.06 86 GLU B CA 1
ATOM 4226 C C . GLU B 1 86 ? 19.953 -36.75 1.969 1 71.06 86 GLU B C 1
ATOM 4228 O O . GLU B 1 86 ? 19.469 -36.188 2.961 1 71.06 86 GLU B O 1
ATOM 4233 N N . GLY B 1 87 ? 19.406 -36.844 0.84 1 76.38 87 GLY B N 1
ATOM 4234 C CA . GLY B 1 87 ? 18.047 -36.344 0.676 1 76.38 87 GLY B CA 1
ATOM 4235 C C . GLY B 1 87 ? 17.047 -37.031 1.597 1 76.38 87 GLY B C 1
ATOM 4236 O O . GLY B 1 87 ? 17.125 -38.219 1.818 1 76.38 87 GLY B O 1
ATOM 4237 N N . VAL B 1 88 ? 16.25 -36.188 2.146 1 76.19 88 VAL B N 1
ATOM 4238 C CA . VAL B 1 88 ? 15.227 -36.719 3.037 1 76.19 88 VAL B CA 1
ATOM 4239 C C . VAL B 1 88 ? 13.867 -36.688 2.338 1 76.19 88 VAL B C 1
ATOM 4241 O O . VAL B 1 88 ? 13.438 -35.625 1.864 1 76.19 88 VAL B O 1
ATOM 4244 N N . LEU B 1 89 ? 13.336 -37.844 2.289 1 73.5 89 LEU B N 1
ATOM 4245 C CA . LEU B 1 89 ? 12.023 -37.969 1.674 1 73.5 89 LEU B CA 1
ATOM 4246 C C . LEU B 1 89 ? 10.93 -37.531 2.643 1 73.5 89 LEU B C 1
ATOM 4248 O O . LEU B 1 89 ? 10.93 -37.906 3.811 1 73.5 89 LEU B O 1
ATOM 4252 N N . GLU B 1 90 ? 10.094 -36.625 2.133 1 78.31 90 GLU B N 1
ATOM 4253 C CA . GLU B 1 90 ? 8.938 -36.156 2.896 1 78.31 90 GLU B CA 1
ATOM 4254 C C . GLU B 1 90 ? 7.648 -36.312 2.092 1 78.31 90 GLU B C 1
ATOM 4256 O O . GLU B 1 90 ? 7.59 -35.906 0.926 1 78.31 90 GLU B O 1
ATOM 4261 N N . LYS B 1 91 ? 6.695 -36.938 2.764 1 75.81 91 LYS B N 1
ATOM 4262 C CA . LYS B 1 91 ? 5.391 -37.062 2.115 1 75.81 91 LYS B CA 1
ATOM 4263 C C . LYS B 1 91 ? 4.527 -35.844 2.396 1 75.81 91 LYS B C 1
ATOM 4265 O O . LYS B 1 91 ? 4.543 -35.312 3.51 1 75.81 91 LYS B O 1
ATOM 4270 N N . LEU B 1 92 ? 3.861 -35.469 1.362 1 75.56 92 LEU B N 1
ATOM 4271 C CA . LEU B 1 92 ? 2.93 -34.375 1.556 1 75.56 92 LEU B CA 1
ATOM 4272 C C . LEU B 1 92 ? 1.78 -34.781 2.469 1 75.56 92 LEU B C 1
ATOM 4274 O O . LEU B 1 92 ? 1.273 -35.906 2.369 1 75.56 92 LEU B O 1
ATOM 4278 N N . LEU B 1 93 ? 1.431 -33.844 3.305 1 72.38 93 LEU B N 1
ATOM 4279 C CA . LEU B 1 93 ? 0.251 -34.094 4.129 1 72.38 93 LEU B CA 1
ATOM 4280 C C . LEU B 1 93 ? -1.026 -33.781 3.348 1 72.38 93 LEU B C 1
ATOM 4282 O O . LEU B 1 93 ? -1.353 -32.625 3.092 1 72.38 93 LEU B O 1
ATOM 4286 N N . LEU B 1 94 ? -1.682 -34.875 3.088 1 76.44 94 LEU B N 1
ATOM 4287 C CA . LEU B 1 94 ? -2.891 -34.75 2.281 1 76.44 94 LEU B CA 1
ATOM 4288 C C . LEU B 1 94 ? -4.125 -34.594 3.166 1 76.44 94 LEU B C 1
ATOM 4290 O O . LEU B 1 94 ? -4.09 -34.938 4.352 1 76.44 94 LEU B O 1
ATOM 4294 N N . LEU B 1 95 ? -5.121 -33.906 2.656 1 77.12 95 LEU B N 1
ATOM 4295 C CA . LEU B 1 95 ? -6.383 -33.812 3.381 1 77.12 95 LEU B CA 1
ATOM 4296 C C . LEU B 1 95 ? -7.184 -35.094 3.271 1 77.12 95 LEU B C 1
ATOM 4298 O O . LEU B 1 95 ? -7.77 -35.562 4.254 1 77.12 95 LEU B O 1
ATOM 4302 N N . LYS B 1 96 ? -7.312 -35.625 2.031 1 82.56 96 LYS B N 1
ATOM 4303 C CA . LYS B 1 96 ? -7.984 -36.875 1.751 1 82.56 96 LYS B CA 1
ATOM 4304 C C . LYS B 1 96 ? -7.109 -37.781 0.887 1 82.56 96 LYS B C 1
ATOM 4306 O O . LYS B 1 96 ? -6.199 -37.312 0.203 1 82.56 96 LYS B O 1
ATOM 4311 N N . GLU B 1 97 ? -7.586 -39.031 0.962 1 81.81 97 GLU B N 1
ATOM 4312 C CA . GLU B 1 97 ? -6.887 -39.969 0.117 1 81.81 97 GLU B CA 1
ATOM 4313 C C . GLU B 1 97 ? -7.113 -39.688 -1.362 1 81.81 97 GLU B C 1
ATOM 4315 O O . GLU B 1 97 ? -8.234 -39.406 -1.779 1 81.81 97 GLU B O 1
ATOM 4320 N N . GLY B 1 98 ? -6.047 -39.531 -2.096 1 84.5 98 GLY B N 1
ATOM 4321 C CA . GLY B 1 98 ? -6.172 -39.25 -3.523 1 84.5 98 GLY B CA 1
ATOM 4322 C C . GLY B 1 98 ? -5.836 -37.844 -3.904 1 84.5 98 GLY B C 1
ATOM 4323 O O . GLY B 1 98 ? -5.672 -37.531 -5.086 1 84.5 98 GLY B O 1
ATOM 4324 N N . ASP B 1 99 ? -5.789 -37.062 -2.865 1 89.69 99 ASP B N 1
ATOM 4325 C CA . ASP B 1 99 ? -5.422 -35.656 -3.131 1 89.69 99 ASP B CA 1
ATOM 4326 C C . ASP B 1 99 ? -4.016 -35.562 -3.717 1 89.69 99 ASP B C 1
ATOM 4328 O O . ASP B 1 99 ? -3.178 -36.438 -3.48 1 89.69 99 ASP B O 1
ATOM 4332 N N . PHE B 1 100 ? -3.816 -34.594 -4.547 1 91.56 100 PHE B N 1
ATOM 4333 C CA . PHE B 1 100 ? -2.488 -34.344 -5.086 1 91.56 100 PHE B CA 1
ATOM 4334 C C . PHE B 1 100 ? -2.383 -32.875 -5.555 1 91.56 100 PHE B C 1
ATOM 4336 O O . PHE B 1 100 ? -3.398 -32.219 -5.73 1 91.56 100 PHE B O 1
ATOM 4343 N N . ILE B 1 101 ? -1.206 -32.469 -5.68 1 94 101 ILE B N 1
ATOM 4344 C CA . ILE B 1 101 ? -0.894 -31.203 -6.332 1 94 101 ILE B CA 1
ATOM 4345 C C . ILE B 1 101 ? -0.4 -31.453 -7.754 1 94 101 ILE B C 1
ATOM 4347 O O . ILE B 1 101 ? 0.464 -32.312 -7.973 1 94 101 ILE B O 1
ATOM 4351 N N . LEU B 1 102 ? -0.961 -30.828 -8.656 1 95.38 102 LEU B N 1
ATOM 4352 C CA . LEU B 1 102 ? -0.589 -31.031 -10.055 1 95.38 102 LEU B CA 1
ATOM 4353 C C . LEU B 1 102 ? 0.372 -29.953 -10.523 1 95.38 102 LEU B C 1
ATOM 4355 O O . LEU B 1 102 ? 0.042 -28.766 -10.484 1 95.38 102 LEU B O 1
ATOM 4359 N N . THR B 1 103 ? 1.529 -30.297 -10.914 1 93.69 103 THR B N 1
ATOM 4360 C CA . THR B 1 103 ? 2.461 -29.344 -11.492 1 93.69 103 THR B CA 1
ATOM 4361 C C . THR B 1 103 ? 2.328 -29.312 -13.016 1 93.69 103 THR B C 1
ATOM 4363 O O . THR B 1 103 ? 2.184 -30.359 -13.648 1 93.69 103 THR B O 1
ATOM 4366 N N . ILE B 1 104 ? 2.291 -28.156 -13.57 1 92.5 104 ILE B N 1
ATOM 4367 C CA . ILE B 1 104 ? 2.111 -28.031 -15.008 1 92.5 104 ILE B CA 1
ATOM 4368 C C . ILE B 1 104 ? 2.869 -26.797 -15.516 1 92.5 104 ILE B C 1
ATOM 4370 O O . ILE B 1 104 ? 3.012 -25.812 -14.789 1 92.5 104 ILE B O 1
ATOM 4374 N N . ASN B 1 105 ? 3.312 -26.906 -16.734 1 88.56 105 ASN B N 1
ATOM 4375 C CA . ASN B 1 105 ? 3.967 -25.766 -17.375 1 88.56 105 ASN B CA 1
ATOM 4376 C C . ASN B 1 105 ? 2.986 -24.625 -17.625 1 88.56 105 ASN B C 1
ATOM 4378 O O . ASN B 1 105 ? 1.934 -24.828 -18.234 1 88.56 105 ASN B O 1
ATOM 4382 N N . ARG B 1 106 ? 3.35 -23.5 -17.234 1 90.19 106 ARG B N 1
ATOM 4383 C CA . ARG B 1 106 ? 2.473 -22.328 -17.297 1 90.19 106 ARG B CA 1
ATOM 4384 C C . ARG B 1 106 ? 2.082 -22 -18.734 1 90.19 106 ARG B C 1
ATOM 4386 O O . ARG B 1 106 ? 0.92 -21.703 -19.016 1 90.19 106 ARG B O 1
ATOM 4393 N N . GLN B 1 107 ? 3.004 -22.016 -19.641 1 87.88 107 GLN B N 1
ATOM 4394 C CA . GLN B 1 107 ? 2.756 -21.656 -21.031 1 87.88 107 GLN B CA 1
ATOM 4395 C C . GLN B 1 107 ? 1.793 -22.641 -21.688 1 87.88 107 GLN B C 1
ATOM 4397 O O . GLN B 1 107 ? 0.914 -22.25 -22.453 1 87.88 107 GLN B O 1
ATOM 4402 N N . LYS B 1 108 ? 2.014 -23.859 -21.375 1 89.5 108 LYS B N 1
ATOM 4403 C CA . LYS B 1 108 ? 1.139 -24.891 -21.938 1 89.5 108 LYS B CA 1
ATOM 4404 C C . LYS B 1 108 ? -0.294 -24.719 -21.438 1 89.5 108 LYS B C 1
ATOM 4406 O O . LYS B 1 108 ? -1.244 -24.844 -22.219 1 89.5 108 LYS B O 1
ATOM 4411 N N . LEU B 1 109 ? -0.408 -24.484 -20.219 1 93.81 109 LEU B N 1
ATOM 4412 C CA . LEU B 1 109 ? -1.737 -24.281 -19.656 1 93.81 109 LEU B CA 1
ATOM 4413 C C . LEU B 1 109 ? -2.4 -23.047 -20.281 1 93.81 109 LEU B C 1
ATOM 4415 O O . LEU B 1 109 ? -3.588 -23.078 -20.609 1 93.81 109 LEU B O 1
ATOM 4419 N N . SER B 1 110 ? -1.67 -22.016 -20.406 1 94.12 110 SER B N 1
ATOM 4420 C CA . SER B 1 110 ? -2.188 -20.781 -20.984 1 94.12 110 SER B CA 1
ATOM 4421 C C . SER B 1 110 ? -2.709 -21.016 -22.406 1 94.12 110 SER B C 1
ATOM 4423 O O . SER B 1 110 ? -3.793 -20.547 -22.766 1 94.12 110 SER B O 1
ATOM 4425 N N . LYS B 1 111 ? -1.938 -21.703 -23.188 1 94.44 111 LYS B N 1
ATOM 4426 C CA . LYS B 1 111 ? -2.336 -22 -24.562 1 94.44 111 LYS B CA 1
ATOM 4427 C C . LYS B 1 111 ? -3.637 -22.797 -24.594 1 94.44 111 LYS B C 1
ATOM 4429 O O . LYS B 1 111 ? -4.516 -22.531 -25.422 1 94.44 111 LYS B O 1
ATOM 4434 N N . LEU B 1 112 ? -3.686 -23.734 -23.703 1 95.88 112 LEU B N 1
ATOM 4435 C CA . LEU B 1 112 ? -4.875 -24.578 -23.641 1 95.88 112 LEU B CA 1
ATOM 4436 C C . LEU B 1 112 ? -6.102 -23.75 -23.266 1 95.88 112 LEU B C 1
ATOM 4438 O O . LEU B 1 112 ? -7.184 -23.953 -23.828 1 95.88 112 LEU B O 1
ATOM 4442 N N . LEU B 1 113 ? -5.965 -22.875 -22.344 1 97.75 113 LEU B N 1
ATOM 4443 C CA . LEU B 1 113 ? -7.066 -22.031 -21.891 1 97.75 113 LEU B CA 1
ATOM 4444 C C . LEU B 1 113 ? -7.547 -21.109 -23.016 1 97.75 113 LEU B C 1
ATOM 4446 O O . LEU B 1 113 ? -8.75 -20.953 -23.219 1 97.75 113 LEU B O 1
ATOM 4450 N N . ILE B 1 114 ? -6.641 -20.5 -23.719 1 97.75 114 ILE B N 1
ATOM 4451 C CA . ILE B 1 114 ? -6.977 -19.594 -24.812 1 97.75 114 ILE B CA 1
ATOM 4452 C C . ILE B 1 114 ? -7.719 -20.359 -25.906 1 97.75 114 ILE B C 1
ATOM 4454 O O . ILE B 1 114 ? -8.742 -19.891 -26.406 1 97.75 114 ILE B O 1
ATOM 4458 N N . LYS B 1 115 ? -7.172 -21.547 -26.219 1 97.12 115 LYS B N 1
ATOM 4459 C CA . LYS B 1 115 ? -7.812 -22.391 -27.234 1 97.12 115 LYS B CA 1
ATOM 4460 C C . LYS B 1 115 ? -9.242 -22.734 -26.828 1 97.12 115 LYS B C 1
ATOM 4462 O O . LYS B 1 115 ? -10.164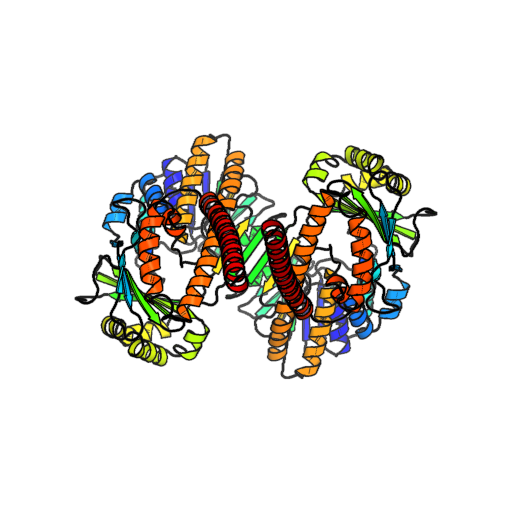 -22.656 -27.656 1 97.12 115 LYS B O 1
ATOM 4467 N N . LYS B 1 116 ? -9.391 -23.125 -25.625 1 97.88 116 LYS B N 1
ATOM 4468 C CA . LYS B 1 116 ? -10.719 -23.453 -25.125 1 97.88 116 LYS B CA 1
ATOM 4469 C C . LYS B 1 116 ? -11.656 -22.25 -25.188 1 97.88 116 LYS B C 1
ATOM 4471 O O . LYS B 1 116 ? -12.805 -22.375 -25.609 1 97.88 116 LYS B O 1
ATOM 4476 N N . ALA B 1 117 ? -11.219 -21.109 -24.766 1 98.38 117 ALA B N 1
ATOM 4477 C CA . ALA B 1 117 ? -12.031 -19.906 -24.781 1 98.38 117 ALA B CA 1
ATOM 4478 C C . ALA B 1 117 ? -12.461 -19.547 -26.203 1 98.38 117 ALA B C 1
ATOM 4480 O O . ALA B 1 117 ? -13.625 -19.203 -26.438 1 98.38 117 ALA B O 1
ATOM 4481 N N . GLU B 1 118 ? -11.625 -19.656 -27.109 1 97.19 118 GLU B N 1
ATOM 4482 C CA . GLU B 1 118 ? -11.898 -19.266 -28.484 1 97.19 118 GLU B CA 1
ATOM 4483 C C . GLU B 1 118 ? -12.797 -20.281 -29.188 1 97.19 118 GLU B C 1
ATOM 4485 O O . GLU B 1 118 ? -13.266 -20.047 -30.297 1 97.19 118 GLU B O 1
ATOM 4490 N N . SER B 1 119 ? -12.922 -21.422 -28.594 1 97.31 119 SER B N 1
ATOM 4491 C CA . SER B 1 119 ? -13.859 -22.391 -29.141 1 97.31 119 SER B CA 1
ATOM 4492 C C . SER B 1 119 ? -15.297 -21.875 -29.062 1 97.31 119 SER B C 1
ATOM 4494 O O . SER B 1 119 ? -16.172 -22.359 -29.766 1 97.31 119 SER B O 1
ATOM 4496 N N . TYR B 1 120 ? -15.539 -20.922 -28.234 1 97.56 120 TYR B N 1
ATOM 4497 C CA . TYR B 1 120 ? -16.828 -20.25 -28.188 1 97.56 120 TYR B CA 1
ATOM 4498 C C . TYR B 1 120 ? -16.891 -19.109 -29.188 1 97.56 120 TYR B C 1
ATOM 4500 O O . TYR B 1 120 ? -16.031 -18.219 -29.188 1 97.56 120 TYR B O 1
ATOM 4508 N N . SER B 1 121 ? -17.875 -18.984 -29.984 1 97.44 121 SER B N 1
ATOM 4509 C CA . SER B 1 121 ? -17.984 -18.047 -31.078 1 97.44 121 SER B CA 1
ATOM 4510 C C . SER B 1 121 ? -18.141 -16.609 -30.578 1 97.44 121 SER B C 1
ATOM 4512 O O . SER B 1 121 ? -17.844 -15.656 -31.281 1 97.44 121 SER B O 1
ATOM 4514 N N . ASN B 1 122 ? -18.625 -16.531 -29.344 1 98.06 122 ASN B N 1
ATOM 4515 C CA . ASN B 1 122 ? -18.891 -15.211 -28.781 1 98.06 122 ASN B CA 1
ATOM 4516 C C . ASN B 1 122 ? -17.688 -14.68 -28.016 1 98.06 122 ASN B C 1
ATOM 4518 O O . ASN B 1 122 ? -17.797 -13.688 -27.297 1 98.06 122 ASN B O 1
ATOM 4522 N N . VAL B 1 123 ? -16.516 -15.328 -28.156 1 98.62 123 VAL B N 1
ATOM 4523 C CA . VAL B 1 123 ? -15.297 -14.891 -27.469 1 98.62 123 VAL B CA 1
ATOM 4524 C C . VAL B 1 123 ? -14.273 -14.43 -28.5 1 98.62 123 VAL B C 1
ATOM 4526 O O . VAL B 1 123 ? -14.008 -15.125 -29.484 1 98.62 123 VAL B O 1
ATOM 4529 N N . LYS B 1 124 ? -13.695 -13.289 -28.266 1 98.25 124 LYS B N 1
ATOM 4530 C CA . LYS B 1 124 ? -12.672 -12.75 -29.156 1 98.25 124 LYS B CA 1
ATOM 4531 C C . LYS B 1 124 ? -11.453 -12.273 -28.375 1 98.25 124 LYS B C 1
ATOM 4533 O O . LYS B 1 124 ? -11.578 -11.484 -27.438 1 98.25 124 LYS B O 1
ATOM 4538 N N . PHE B 1 125 ? -10.289 -12.75 -28.734 1 98.25 125 PHE B N 1
ATOM 4539 C CA . PHE B 1 125 ? -9.031 -12.258 -28.203 1 98.25 125 PHE B CA 1
ATOM 4540 C C . PHE B 1 125 ? -8.414 -11.219 -29.141 1 98.25 125 PHE B C 1
ATOM 4542 O O . PHE B 1 125 ? -8.289 -11.453 -30.344 1 98.25 125 PHE B O 1
ATOM 4549 N N . ARG B 1 126 ? -8.141 -10.109 -28.609 1 98.06 126 ARG B N 1
ATOM 4550 C CA . ARG B 1 126 ? -7.402 -9.086 -29.328 1 98.06 126 ARG B CA 1
ATOM 4551 C C . ARG B 1 126 ? -5.969 -8.969 -28.828 1 98.06 126 ARG B C 1
ATOM 4553 O O . ARG B 1 126 ? -5.684 -8.156 -27.938 1 98.06 126 ARG B O 1
ATOM 4560 N N . PHE B 1 127 ? -5.062 -9.672 -29.453 1 96.56 127 PHE B N 1
ATOM 4561 C CA . PHE B 1 127 ? -3.652 -9.648 -29.078 1 96.56 127 PHE B CA 1
ATOM 4562 C C . PHE B 1 127 ? -2.975 -8.383 -29.578 1 96.56 127 PHE B C 1
ATOM 4564 O O . PHE B 1 127 ? -3.408 -7.785 -30.562 1 96.56 127 PHE B O 1
ATOM 4571 N N . GLY B 1 128 ? -1.982 -7.934 -28.828 1 95.69 128 GLY B N 1
ATOM 4572 C CA . GLY B 1 128 ? -1.292 -6.703 -29.172 1 95.69 128 GLY B CA 1
ATOM 4573 C C . GLY B 1 128 ? -2.035 -5.457 -28.734 1 95.69 128 GLY B C 1
ATOM 4574 O O . GLY B 1 128 ? -1.604 -4.34 -29.016 1 95.69 128 GLY B O 1
ATOM 4575 N N . HIS B 1 129 ? -3.158 -5.648 -28.109 1 97.19 129 HIS B N 1
ATOM 4576 C CA . HIS B 1 129 ? -3.939 -4.539 -27.578 1 97.19 129 HIS B CA 1
ATOM 4577 C C . HIS B 1 129 ? -3.738 -4.398 -26.078 1 97.19 129 HIS B C 1
ATOM 4579 O O . HIS B 1 129 ? -4.082 -5.301 -25.312 1 97.19 129 HIS B O 1
ATOM 4585 N N . LYS B 1 130 ? -3.271 -3.293 -25.672 1 96.69 130 LYS B N 1
ATOM 4586 C CA . LYS B 1 130 ? -2.949 -3.072 -24.266 1 96.69 130 LYS B CA 1
ATOM 4587 C C . LYS B 1 130 ? -3.977 -2.158 -23.609 1 96.69 130 LYS B C 1
ATOM 4589 O O . LYS B 1 130 ? -4.164 -1.017 -24.031 1 96.69 130 LYS B O 1
ATOM 4594 N N . ALA B 1 131 ? -4.695 -2.67 -22.609 1 96.38 131 ALA B N 1
ATOM 4595 C CA . ALA B 1 131 ? -5.516 -1.784 -21.781 1 96.38 131 ALA B CA 1
ATOM 4596 C C . ALA B 1 131 ? -4.645 -0.828 -20.969 1 96.38 131 ALA B C 1
ATOM 4598 O O . ALA B 1 131 ? -3.797 -1.264 -20.188 1 96.38 131 ALA B O 1
ATOM 4599 N N . THR B 1 132 ? -4.891 0.441 -21.078 1 94.06 132 THR B N 1
ATOM 4600 C CA . THR B 1 132 ? -3.93 1.391 -20.531 1 94.06 132 THR B CA 1
ATOM 4601 C C . THR B 1 132 ? -4.551 2.178 -19.375 1 94.06 132 THR B C 1
ATOM 4603 O O . THR B 1 132 ? -3.842 2.621 -18.469 1 94.06 132 THR B O 1
ATOM 4606 N N . LYS B 1 133 ? -5.828 2.326 -19.484 1 93.69 133 LYS B N 1
ATOM 4607 C CA . LYS B 1 133 ? -6.445 3.189 -18.484 1 93.69 133 LYS B CA 1
ATOM 4608 C C . LYS B 1 133 ? -7.953 2.967 -18.406 1 93.69 133 LYS B C 1
ATOM 4610 O O . LYS B 1 133 ? -8.57 2.551 -19.391 1 93.69 133 LYS B O 1
ATOM 4615 N N . TYR B 1 134 ? -8.469 3.133 -17.25 1 95.38 134 TYR B N 1
ATOM 4616 C CA . TYR B 1 134 ? -9.906 3.268 -17.078 1 95.38 134 TYR B CA 1
ATOM 4617 C C . TYR B 1 134 ? -10.289 4.715 -16.797 1 95.38 134 TYR B C 1
ATOM 4619 O O . TYR B 1 134 ? -9.805 5.312 -15.828 1 95.38 134 TYR B O 1
ATOM 4627 N N . ASP B 1 135 ? -11.055 5.234 -17.609 1 93.12 135 ASP B N 1
ATOM 4628 C CA . ASP B 1 135 ? -11.539 6.594 -17.406 1 93.12 135 ASP B CA 1
ATOM 4629 C C . ASP B 1 135 ? -12.734 6.609 -16.453 1 93.12 135 ASP B C 1
ATOM 4631 O O . ASP B 1 135 ? -13.852 6.258 -16.859 1 93.12 135 ASP B O 1
ATOM 4635 N N . VAL B 1 136 ? -12.57 7.102 -15.352 1 89.31 136 VAL B N 1
ATOM 4636 C CA . VAL B 1 136 ? -13.578 7.066 -14.289 1 89.31 136 VAL B CA 1
ATOM 4637 C C . VAL B 1 136 ? -14.734 8 -14.641 1 89.31 136 VAL B C 1
ATOM 4639 O O . VAL B 1 136 ? -15.891 7.703 -14.344 1 89.31 136 VAL B O 1
ATOM 4642 N N . GLU B 1 137 ? -14.484 9.086 -15.281 1 87.12 137 GLU B N 1
ATOM 4643 C CA . GLU B 1 137 ? -15.5 10.078 -15.602 1 87.12 137 GLU B CA 1
ATOM 4644 C C . GLU B 1 137 ? -16.469 9.555 -16.672 1 87.12 137 GLU B C 1
ATOM 4646 O O . GLU B 1 137 ? -17.688 9.672 -16.516 1 87.12 137 GLU B O 1
ATOM 4651 N N . CYS B 1 138 ? -15.898 8.922 -17.672 1 89.81 138 CYS B N 1
ATOM 4652 C CA . CYS B 1 138 ? -16.75 8.453 -18.766 1 89.81 138 CYS B CA 1
ATOM 4653 C C . CYS B 1 138 ? -17.078 6.973 -18.609 1 89.81 138 CYS B C 1
ATOM 4655 O O . CYS B 1 138 ? -17.891 6.43 -19.344 1 89.81 138 CYS B O 1
ATOM 4657 N N . GLU B 1 139 ? -16.469 6.309 -17.656 1 89.75 139 GLU B N 1
ATOM 4658 C CA . GLU B 1 139 ? -16.672 4.898 -17.344 1 89.75 139 GLU B CA 1
ATOM 4659 C C . GLU B 1 139 ? -16.359 4.016 -18.547 1 89.75 139 GLU B C 1
ATOM 4661 O O . GLU B 1 139 ? -17.156 3.152 -18.906 1 89.75 139 GLU B O 1
ATOM 4666 N N . LYS B 1 140 ? -15.227 4.281 -19.172 1 94.5 140 LYS B N 1
ATOM 4667 C CA . LYS B 1 140 ? -14.797 3.535 -20.344 1 94.5 140 LYS B CA 1
ATOM 4668 C C . LYS B 1 140 ? -13.359 3.051 -20.188 1 94.5 140 LYS B C 1
ATOM 4670 O O . LYS B 1 140 ? -12.594 3.609 -19.391 1 94.5 140 LYS B O 1
ATOM 4675 N N . LEU B 1 141 ? -13.07 2.004 -20.906 1 96.56 141 LEU B N 1
ATOM 4676 C CA . LEU B 1 141 ? -11.719 1.448 -20.922 1 96.56 141 LEU B CA 1
ATOM 4677 C C . LEU B 1 141 ? -10.938 1.961 -22.141 1 96.56 141 LEU B C 1
ATOM 4679 O O . LEU B 1 141 ? -11.445 1.949 -23.266 1 96.56 141 LEU B O 1
ATOM 4683 N N . LEU B 1 142 ? -9.812 2.461 -21.906 1 97.38 142 LEU B N 1
ATOM 4684 C CA . LEU B 1 142 ? -8.914 2.885 -22.984 1 97.38 142 LEU B CA 1
ATOM 4685 C C . LEU B 1 142 ? -7.941 1.769 -23.344 1 97.38 142 LEU B C 1
ATOM 4687 O O . LEU B 1 142 ? -7.324 1.163 -22.469 1 97.38 142 LEU B O 1
ATOM 4691 N N . VAL B 1 143 ? -7.852 1.491 -24.609 1 97.75 143 VAL B N 1
ATOM 4692 C CA . VAL B 1 143 ? -7 0.414 -25.109 1 97.75 143 VAL B CA 1
ATOM 4693 C C . VAL B 1 143 ? -6.078 0.948 -26.203 1 97.75 143 VAL B C 1
ATOM 4695 O O . VAL B 1 143 ? -6.512 1.699 -27.078 1 97.75 143 VAL B O 1
ATOM 4698 N N . GLU B 1 144 ? -4.867 0.619 -26.078 1 97.12 144 GLU B N 1
ATOM 4699 C CA . GLU B 1 144 ? -3.898 0.952 -27.109 1 97.12 144 GLU B CA 1
ATOM 4700 C C . GLU B 1 144 ? -3.781 -0.172 -28.141 1 97.12 144 GLU B C 1
ATOM 4702 O O . GLU B 1 144 ? -3.492 -1.316 -27.781 1 97.12 144 GLU B O 1
ATOM 4707 N N . SER B 1 145 ? -3.914 0.152 -29.375 1 96.06 145 SER B N 1
ATOM 4708 C CA . SER B 1 145 ? -3.818 -0.818 -30.469 1 96.06 145 SER B CA 1
ATOM 4709 C C . SER B 1 145 ? -2.375 -1 -30.922 1 96.06 145 SER B C 1
ATOM 4711 O O . SER B 1 145 ? -1.499 -0.214 -30.547 1 96.06 145 SER B O 1
ATOM 4713 N N . PRO B 1 146 ? -2.168 -2.078 -31.656 1 94 146 PRO B N 1
ATOM 4714 C CA . PRO B 1 146 ? -0.803 -2.348 -32.125 1 94 146 PRO B CA 1
ATOM 4715 C C . PRO B 1 146 ? -0.212 -1.19 -32.938 1 94 146 PRO B C 1
ATOM 4717 O O . PRO B 1 146 ? 1.005 -0.988 -32.906 1 94 146 PRO B O 1
ATOM 4720 N N . ASP B 1 147 ? -1.025 -0.318 -33.562 1 93.38 147 ASP B N 1
ATOM 4721 C CA . ASP B 1 147 ? -0.55 0.792 -34.375 1 93.38 147 ASP B CA 1
ATOM 4722 C C . ASP B 1 147 ? -0.305 2.037 -33.531 1 93.38 147 ASP B C 1
ATOM 4724 O O . ASP B 1 147 ? 0.059 3.092 -34.062 1 93.38 147 ASP B O 1
ATOM 4728 N N . GLY B 1 148 ? -0.554 1.909 -32.281 1 91.06 148 GLY B N 1
ATOM 4729 C CA . GLY B 1 148 ? -0.294 3.02 -31.375 1 91.06 148 GLY B CA 1
ATOM 4730 C C . GLY B 1 148 ? -1.519 3.875 -31.109 1 91.06 148 GLY B C 1
ATOM 4731 O O . GLY B 1 148 ? -1.511 4.727 -30.219 1 91.06 148 GLY B O 1
ATOM 4732 N N . SER B 1 149 ? -2.564 3.566 -31.828 1 94.31 149 SER B N 1
ATOM 4733 C CA . SER B 1 149 ? -3.781 4.352 -31.641 1 94.31 149 SER B CA 1
ATOM 4734 C C . SER B 1 149 ? -4.527 3.936 -30.375 1 94.31 149 SER B C 1
ATOM 4736 O O . SER B 1 149 ? -4.434 2.785 -29.953 1 94.31 149 SER B O 1
ATOM 4738 N N . GLN B 1 150 ? -5.156 4.906 -29.828 1 94.5 150 GLN B N 1
ATOM 4739 C CA . GLN B 1 150 ? -5.961 4.652 -28.641 1 94.5 150 GLN B CA 1
ATOM 4740 C C . GLN B 1 150 ? -7.438 4.504 -29 1 94.5 150 GLN B C 1
ATOM 4742 O O . GLN B 1 150 ? -7.988 5.316 -29.734 1 94.5 150 GLN B O 1
ATOM 4747 N N . ILE B 1 151 ? -8.031 3.477 -28.484 1 94.94 151 ILE B N 1
ATOM 4748 C CA . ILE B 1 151 ? -9.461 3.283 -28.703 1 94.94 151 ILE B CA 1
ATOM 4749 C C . ILE B 1 151 ? -10.18 3.229 -27.359 1 94.94 151 ILE B C 1
ATOM 4751 O O . ILE B 1 151 ? -9.594 2.832 -26.344 1 94.94 151 ILE B O 1
ATOM 4755 N N . THR B 1 152 ? -11.383 3.65 -27.359 1 96.19 152 THR B N 1
ATOM 4756 C CA . THR B 1 152 ? -12.25 3.594 -26.188 1 96.19 152 THR B CA 1
ATOM 4757 C C . THR B 1 152 ? -13.297 2.496 -26.344 1 96.19 152 THR B C 1
ATOM 4759 O O . THR B 1 152 ? -13.992 2.428 -27.359 1 96.19 152 THR B O 1
ATOM 4762 N N . VAL B 1 153 ? -13.375 1.661 -25.344 1 96.38 153 VAL B N 1
ATOM 4763 C CA . VAL B 1 153 ? -14.32 0.548 -25.422 1 96.38 153 VAL B CA 1
ATOM 4764 C C . VAL B 1 153 ? -15.211 0.54 -24.188 1 96.38 153 VAL B C 1
ATOM 4766 O O . VAL B 1 153 ? -14.797 0.996 -23.109 1 96.38 153 VAL B O 1
ATOM 4769 N N . GLU B 1 154 ? -16.422 0.073 -24.422 1 95.06 154 GLU B N 1
ATOM 4770 C CA . GLU B 1 154 ? -17.391 -0 -23.328 1 95.06 154 GLU B CA 1
ATOM 4771 C C . GLU B 1 154 ? -18 -1.395 -23.219 1 95.06 154 GLU B C 1
ATOM 4773 O O . GLU B 1 154 ? -18.109 -2.109 -24.219 1 95.06 154 GLU B O 1
ATOM 4778 N N . GLY B 1 155 ? -18.344 -1.839 -22.062 1 94.62 155 GLY B N 1
ATOM 4779 C CA . GLY B 1 155 ? -18.984 -3.107 -21.781 1 94.62 155 GLY B CA 1
ATOM 4780 C C . GLY B 1 155 ? -19.828 -3.078 -20.516 1 94.62 155 GLY B C 1
ATOM 4781 O O . GLY B 1 155 ? -19.734 -2.133 -19.734 1 94.62 155 GLY B O 1
ATOM 4782 N N . ASP B 1 156 ? -20.672 -4.027 -20.391 1 94.56 156 ASP B N 1
ATOM 4783 C CA . ASP B 1 156 ? -21.531 -4.109 -19.219 1 94.56 156 ASP B CA 1
ATOM 4784 C C . ASP B 1 156 ? -20.734 -4.449 -17.969 1 94.56 156 ASP B C 1
ATOM 4786 O O . ASP B 1 156 ? -21.062 -4.008 -16.859 1 94.56 156 ASP B O 1
ATOM 4790 N N . LEU B 1 157 ? -19.703 -5.23 -18.156 1 96.06 157 LEU B N 1
ATOM 4791 C CA . LEU B 1 157 ? -18.781 -5.641 -17.094 1 96.06 157 LEU B CA 1
ATOM 4792 C C . LEU B 1 157 ? -17.344 -5.578 -17.562 1 96.06 157 LEU B C 1
ATOM 4794 O O . LEU B 1 157 ? -17.047 -5.891 -18.719 1 96.06 157 LEU B O 1
ATOM 4798 N N . ILE B 1 158 ? -16.469 -5.129 -16.703 1 97.94 158 ILE B N 1
ATOM 4799 C CA . ILE B 1 158 ? -15.047 -5.055 -17.016 1 97.94 158 ILE B CA 1
ATOM 4800 C C . ILE B 1 158 ? -14.25 -5.828 -15.969 1 97.94 158 ILE B C 1
ATOM 4802 O O . ILE B 1 158 ? -14.328 -5.531 -14.781 1 97.94 158 ILE B O 1
ATOM 4806 N N . LEU B 1 159 ? -13.539 -6.816 -16.391 1 98.62 159 LEU B N 1
ATOM 4807 C CA . LEU B 1 159 ? -12.68 -7.602 -15.523 1 98.62 159 LEU B CA 1
ATOM 4808 C C . LEU B 1 159 ? -11.211 -7.238 -15.742 1 98.62 159 LEU B C 1
ATOM 4810 O O . LEU B 1 159 ? -10.688 -7.398 -16.844 1 98.62 159 LEU B O 1
ATOM 4814 N N . VAL B 1 160 ? -10.578 -6.754 -14.727 1 98.75 160 VAL B N 1
ATOM 4815 C CA . VAL B 1 160 ? -9.188 -6.328 -14.812 1 98.75 160 VAL B CA 1
ATOM 4816 C C . VAL B 1 160 ? -8.273 -7.465 -14.367 1 98.75 160 VAL B C 1
ATOM 4818 O O . VAL B 1 160 ? -8.125 -7.727 -13.172 1 98.75 160 VAL B O 1
ATOM 4821 N N . CYS B 1 161 ? -7.613 -8.039 -15.281 1 98.56 161 CYS B N 1
ATOM 4822 C CA . CYS B 1 161 ? -6.715 -9.172 -15.07 1 98.56 161 CYS B CA 1
ATOM 4823 C C . CYS B 1 161 ? -5.344 -8.898 -15.672 1 98.56 161 CYS B C 1
ATOM 4825 O O . CYS B 1 161 ? -4.727 -9.797 -16.25 1 98.56 161 CYS B O 1
ATOM 4827 N N . ASP B 1 162 ? -4.883 -7.695 -15.531 1 97.5 162 ASP B N 1
ATOM 4828 C CA . ASP B 1 162 ? -3.688 -7.293 -16.266 1 97.5 162 ASP B CA 1
ATOM 4829 C C . ASP B 1 162 ? -2.441 -7.41 -15.391 1 97.5 162 ASP B C 1
ATOM 4831 O O . ASP B 1 162 ? -1.469 -6.68 -15.586 1 97.5 162 ASP B O 1
ATOM 4835 N N . GLY B 1 163 ? -2.498 -8.125 -14.375 1 95.94 163 GLY B N 1
ATOM 4836 C CA . GLY B 1 163 ? -1.29 -8.578 -13.703 1 95.94 163 GLY B CA 1
ATOM 4837 C C . GLY B 1 163 ? -0.911 -7.719 -12.508 1 95.94 163 GLY B C 1
ATOM 4838 O O . GLY B 1 163 ? -1.667 -6.828 -12.117 1 95.94 163 GLY B O 1
ATOM 4839 N N . ALA B 1 164 ? 0.254 -8.008 -11.93 1 95.31 164 ALA B N 1
ATOM 4840 C CA . ALA B 1 164 ? 0.73 -7.414 -10.68 1 95.31 164 ALA B CA 1
ATOM 4841 C C . ALA B 1 164 ? 1.014 -5.926 -10.859 1 95.31 164 ALA B C 1
ATOM 4843 O O . ALA B 1 164 ? 0.92 -5.152 -9.898 1 95.31 164 ALA B O 1
ATOM 4844 N N . HIS B 1 165 ? 1.365 -5.539 -12.07 1 94.56 165 HIS B N 1
ATOM 4845 C CA . HIS B 1 165 ? 1.625 -4.137 -12.367 1 94.56 165 HIS B CA 1
ATOM 4846 C C . HIS B 1 165 ? 0.495 -3.527 -13.195 1 94.56 165 HIS B C 1
ATOM 4848 O O . HIS B 1 165 ? 0.746 -2.807 -14.164 1 94.56 165 HIS B O 1
ATOM 4854 N N . SER B 1 166 ? -0.629 -3.842 -12.789 1 96.56 166 SER B N 1
ATOM 4855 C CA . SER B 1 166 ? -1.85 -3.439 -13.477 1 96.56 166 SER B CA 1
ATOM 4856 C C . SER B 1 166 ? -1.869 -1.937 -13.742 1 96.56 166 SER B C 1
ATOM 4858 O O . SER B 1 166 ? -1.787 -1.139 -12.805 1 96.56 166 SER B O 1
ATOM 4860 N N . THR B 1 167 ? -2.059 -1.591 -14.977 1 93.56 167 THR B N 1
ATOM 4861 C CA . THR B 1 167 ? -2.168 -0.191 -15.367 1 93.56 167 THR B CA 1
ATOM 4862 C C . THR B 1 167 ? -3.551 0.36 -15.031 1 93.56 167 THR B C 1
ATOM 4864 O O . THR B 1 167 ? -3.688 1.538 -14.695 1 93.56 167 THR B O 1
ATOM 4867 N N . ILE B 1 168 ? -4.5 -0.477 -15.148 1 96.06 168 ILE B N 1
ATOM 4868 C CA . ILE B 1 168 ? -5.859 -0.049 -14.836 1 96.06 168 ILE B CA 1
ATOM 4869 C C . ILE B 1 168 ? -5.98 0.23 -13.344 1 96.06 168 ILE B C 1
ATOM 4871 O O . ILE B 1 168 ? -6.555 1.244 -12.938 1 96.06 168 ILE B O 1
ATOM 4875 N N . ARG B 1 169 ? -5.445 -0.684 -12.531 1 96.19 169 ARG B N 1
ATOM 4876 C CA . ARG B 1 169 ? -5.457 -0.458 -11.086 1 96.19 169 ARG B CA 1
ATOM 4877 C C . ARG B 1 169 ? -4.84 0.894 -10.742 1 96.19 169 ARG B C 1
ATOM 4879 O O . ARG B 1 169 ? -5.344 1.604 -9.867 1 96.19 169 ARG B O 1
ATOM 4886 N N . ARG B 1 170 ? -3.748 1.245 -11.391 1 92.25 170 ARG B N 1
ATOM 4887 C CA . ARG B 1 170 ? -3.061 2.506 -11.141 1 92.25 170 ARG B CA 1
ATOM 4888 C C . ARG B 1 170 ? -3.982 3.695 -11.383 1 92.25 170 ARG B C 1
ATOM 4890 O O . ARG B 1 170 ? -3.902 4.707 -10.68 1 92.25 170 ARG B O 1
ATOM 4897 N N . SER B 1 171 ? -4.879 3.52 -12.359 1 90.88 171 SER B N 1
ATOM 4898 C CA . SER B 1 171 ? -5.832 4.578 -12.68 1 90.88 171 SER B CA 1
ATOM 4899 C C . SER B 1 171 ? -6.863 4.75 -11.57 1 90.88 171 SER B C 1
ATOM 4901 O O . SER B 1 171 ? -7.52 5.789 -11.477 1 90.88 171 SER B O 1
ATOM 4903 N N . LEU B 1 172 ? -6.992 3.775 -10.742 1 94.25 172 LEU B N 1
ATOM 4904 C CA . LEU B 1 172 ? -8.039 3.773 -9.727 1 94.25 172 LEU B CA 1
ATOM 4905 C C . LEU B 1 172 ? -7.496 4.266 -8.383 1 94.25 172 LEU B C 1
ATOM 4907 O O . LEU B 1 172 ? -8.258 4.449 -7.434 1 94.25 172 LEU B O 1
ATOM 4911 N N . LEU B 1 173 ? -6.199 4.543 -8.281 1 92.94 173 LEU B N 1
ATOM 4912 C CA . LEU B 1 173 ? -5.547 4.832 -7.008 1 92.94 173 LEU B CA 1
ATOM 4913 C C . LEU B 1 173 ? -6.102 6.109 -6.391 1 92.94 173 LEU B C 1
ATOM 4915 O O . LEU B 1 173 ? -6.039 6.293 -5.172 1 92.94 173 LEU B O 1
ATOM 4919 N N . ARG B 1 174 ? -6.648 6.984 -7.172 1 89.12 174 ARG B N 1
ATOM 4920 C CA . ARG B 1 174 ? -7.164 8.25 -6.652 1 89.12 174 ARG B CA 1
ATOM 4921 C C . ARG B 1 174 ? -8.594 8.094 -6.156 1 89.12 174 ARG B C 1
ATOM 4923 O O . ARG B 1 174 ? -9.148 9.008 -5.547 1 89.12 174 ARG B O 1
ATOM 4930 N N . THR B 1 175 ? -9.188 6.953 -6.469 1 90.38 175 THR B N 1
ATOM 4931 C CA . THR B 1 175 ? -10.555 6.723 -6.004 1 90.38 175 THR B CA 1
ATOM 4932 C C . THR B 1 175 ? -10.602 6.684 -4.477 1 90.38 175 THR B C 1
ATOM 4934 O O . THR B 1 175 ? -9.82 5.973 -3.846 1 90.38 175 THR B O 1
ATOM 4937 N N . PRO B 1 176 ? -11.516 7.438 -3.898 1 87.69 176 PRO B N 1
ATOM 4938 C CA . PRO B 1 176 ? -11.594 7.465 -2.438 1 87.69 176 PRO B CA 1
ATOM 4939 C C . PRO B 1 176 ? -11.867 6.09 -1.834 1 87.69 176 PRO B C 1
ATOM 4941 O O . PRO B 1 176 ? -12.578 5.285 -2.434 1 87.69 176 PRO B O 1
ATOM 4944 N N . GLN B 1 177 ? -11.289 5.867 -0.711 1 90.62 177 GLN B N 1
ATOM 4945 C CA . GLN B 1 177 ? -11.5 4.684 0.118 1 90.62 177 GLN B CA 1
ATOM 4946 C C . GLN B 1 177 ? -10.977 3.428 -0.578 1 90.62 177 GLN B C 1
ATOM 4948 O O . GLN B 1 177 ? -11.523 2.338 -0.39 1 90.62 177 GLN B O 1
ATOM 4953 N N . PHE B 1 178 ? -10.086 3.596 -1.54 1 95.5 178 PHE B N 1
ATOM 4954 C CA . PHE B 1 178 ? -9.391 2.477 -2.158 1 95.5 178 PHE B CA 1
ATOM 4955 C C . PHE B 1 178 ? -8.055 2.227 -1.465 1 95.5 178 PHE B C 1
ATOM 4957 O O . PHE B 1 178 ? -7.094 2.973 -1.668 1 95.5 178 PHE B O 1
ATOM 4964 N N . ASN B 1 179 ? -7.988 1.211 -0.639 1 97.31 179 ASN B N 1
ATOM 4965 C CA . ASN B 1 179 ? -6.738 0.794 -0.017 1 97.31 179 ASN B CA 1
ATOM 4966 C C . ASN B 1 179 ? -5.895 -0.054 -0.967 1 97.31 179 ASN B C 1
ATOM 4968 O O . ASN B 1 179 ? -6.422 -0.942 -1.643 1 97.31 179 ASN B O 1
ATOM 4972 N N . PHE B 1 180 ? -4.684 0.257 -1.056 1 97.44 180 PHE B N 1
ATOM 4973 C CA . PHE B 1 180 ? -3.758 -0.431 -1.946 1 97.44 180 PHE B CA 1
ATOM 4974 C C . PHE B 1 180 ? -2.391 -0.582 -1.291 1 97.44 180 PHE B C 1
ATOM 4976 O O . PHE B 1 180 ? -1.925 0.325 -0.597 1 97.44 180 PHE B O 1
ATOM 4983 N N . SER B 1 181 ? -1.799 -1.747 -1.455 1 97.25 181 SER B N 1
ATOM 4984 C CA . SER B 1 181 ? -0.432 -1.947 -0.985 1 97.25 181 SER B CA 1
ATOM 4985 C C . SER B 1 181 ? 0.35 -2.854 -1.931 1 97.25 181 SER B C 1
ATOM 4987 O O . SER B 1 181 ? -0.191 -3.83 -2.453 1 97.25 181 SER B O 1
ATOM 4989 N N . GLN B 1 182 ? 1.521 -2.508 -2.223 1 97.5 182 GLN B N 1
ATOM 4990 C CA . GLN B 1 182 ? 2.502 -3.369 -2.877 1 97.5 182 GLN B CA 1
ATOM 4991 C C . GLN B 1 182 ? 3.758 -3.521 -2.023 1 97.5 182 GLN B C 1
ATOM 4993 O O . GLN B 1 182 ? 4.27 -2.539 -1.48 1 97.5 182 GLN B O 1
ATOM 4998 N N . LYS B 1 183 ? 4.23 -4.695 -1.872 1 96.44 183 LYS B N 1
ATOM 4999 C CA . LYS B 1 183 ? 5.398 -5 -1.047 1 96.44 183 LYS B CA 1
ATOM 5000 C C . LYS B 1 183 ? 6.277 -6.055 -1.709 1 96.44 183 LYS B C 1
ATOM 5002 O O . LYS B 1 183 ? 5.773 -7.051 -2.236 1 96.44 183 LYS B O 1
ATOM 5007 N N . TYR B 1 184 ? 7.508 -5.758 -1.678 1 95.56 184 TYR B N 1
ATOM 5008 C CA . TYR B 1 184 ? 8.477 -6.703 -2.221 1 95.56 184 TYR B CA 1
ATOM 5009 C C . TYR B 1 184 ? 9.141 -7.504 -1.105 1 95.56 184 TYR B C 1
ATOM 5011 O O . TYR B 1 184 ? 9.328 -6.996 0.004 1 95.56 184 TYR B O 1
ATOM 5019 N N . CYS B 1 185 ? 9.391 -8.734 -1.359 1 93.75 185 CYS B N 1
ATOM 5020 C CA . CYS B 1 185 ? 10.203 -9.484 -0.412 1 93.75 185 CYS B CA 1
ATOM 5021 C C . CYS B 1 185 ? 11.68 -9.391 -0.771 1 93.75 185 CYS B C 1
ATOM 5023 O O . CYS B 1 185 ? 12.039 -8.844 -1.813 1 93.75 185 CYS B O 1
ATOM 5025 N N . ASP B 1 186 ? 12.562 -9.875 0.084 1 92.88 186 ASP B N 1
ATOM 5026 C CA . ASP B 1 186 ? 14.008 -9.719 -0.078 1 92.88 186 ASP B CA 1
ATOM 5027 C C . ASP B 1 186 ? 14.609 -10.891 -0.851 1 92.88 186 ASP B C 1
ATOM 5029 O O . ASP B 1 186 ? 15.82 -10.953 -1.055 1 92.88 186 ASP B O 1
ATOM 5033 N N . ILE B 1 187 ? 13.742 -11.742 -1.275 1 93.94 187 ILE B N 1
ATOM 5034 C CA . ILE B 1 187 ? 14.172 -12.906 -2.043 1 93.94 187 ILE B CA 1
ATOM 5035 C C . ILE B 1 187 ? 13.883 -12.68 -3.525 1 93.94 187 ILE B C 1
ATOM 5037 O O . ILE B 1 187 ? 12.844 -12.125 -3.885 1 93.94 187 ILE B O 1
ATOM 5041 N N . GLY B 1 188 ? 14.82 -12.961 -4.309 1 93.38 188 GLY B N 1
ATOM 5042 C CA . GLY B 1 188 ? 14.625 -13.023 -5.746 1 93.38 188 GLY B CA 1
ATOM 5043 C C . GLY B 1 188 ? 14.633 -14.438 -6.289 1 93.38 188 GLY B C 1
ATOM 5044 O O . GLY B 1 188 ? 14.883 -15.391 -5.547 1 93.38 188 GLY B O 1
ATOM 5045 N N . TYR B 1 189 ? 14.281 -14.555 -7.562 1 92.75 189 TYR B N 1
ATOM 5046 C CA . TYR B 1 189 ? 14.281 -15.898 -8.117 1 92.75 189 TYR B CA 1
ATOM 5047 C C . TYR B 1 189 ? 14.781 -15.898 -9.555 1 92.75 189 TYR B C 1
ATOM 5049 O O . TYR B 1 189 ? 14.75 -14.867 -10.227 1 92.75 189 TYR B O 1
ATOM 5057 N N . MET B 1 190 ? 15.359 -17 -9.977 1 93.31 190 MET B N 1
ATOM 5058 C CA . MET B 1 190 ? 15.828 -17.312 -11.328 1 93.31 190 MET B CA 1
ATOM 5059 C C . MET B 1 190 ? 15.383 -18.703 -11.766 1 93.31 190 MET B C 1
ATOM 5061 O O . MET B 1 190 ? 15.516 -19.656 -11.008 1 93.31 190 MET B O 1
ATOM 5065 N N . ASP B 1 191 ? 14.82 -18.719 -12.953 1 90.31 191 ASP B N 1
ATOM 5066 C CA . ASP B 1 191 ? 14.352 -20 -13.469 1 90.31 191 ASP B CA 1
ATOM 5067 C C . ASP B 1 191 ? 15.258 -20.5 -14.594 1 90.31 191 ASP B C 1
ATOM 5069 O O . ASP B 1 191 ? 15.711 -19.719 -15.43 1 90.31 191 ASP B O 1
ATOM 5073 N N . LEU B 1 192 ? 15.484 -21.766 -14.531 1 89.06 192 LEU B N 1
ATOM 5074 C CA . LEU B 1 192 ? 16.219 -22.453 -15.586 1 89.06 192 LEU B CA 1
ATOM 5075 C C . LEU B 1 192 ? 15.406 -23.625 -16.141 1 89.06 192 LEU B C 1
ATOM 5077 O O . LEU B 1 192 ? 14.727 -24.312 -15.375 1 89.06 192 LEU B O 1
ATOM 5081 N N . SER B 1 193 ? 15.289 -23.703 -17.359 1 84 193 SER B N 1
ATOM 5082 C CA . SER B 1 193 ? 14.617 -24.828 -17.984 1 84 193 SER B CA 1
ATOM 5083 C C . SER B 1 193 ? 15.5 -25.469 -19.062 1 84 193 SER B C 1
ATOM 5085 O O . SER B 1 193 ? 15.984 -24.797 -19.969 1 84 193 SER B O 1
ATOM 5087 N N . VAL B 1 194 ? 15.719 -26.828 -18.938 1 83.19 194 VAL B N 1
ATOM 5088 C CA . VAL B 1 194 ? 16.594 -27.516 -19.891 1 83.19 194 VAL B CA 1
ATOM 5089 C C . VAL B 1 194 ? 15.977 -28.844 -20.297 1 83.19 194 VAL B C 1
ATOM 5091 O O . VAL B 1 194 ? 15.328 -29.516 -19.469 1 83.19 194 VAL B O 1
ATOM 5094 N N . PRO B 1 195 ? 16.125 -29.109 -21.516 1 83.69 195 PRO B N 1
ATOM 5095 C CA . PRO B 1 195 ? 15.766 -30.484 -21.891 1 83.69 195 PRO B CA 1
ATOM 5096 C C . PRO B 1 195 ? 16.688 -31.531 -21.266 1 83.69 195 PRO B C 1
ATOM 5098 O O . PRO B 1 195 ? 17.891 -31.281 -21.109 1 83.69 195 PRO B O 1
ATOM 5101 N N . ILE B 1 196 ? 15.977 -32.531 -20.75 1 79.06 196 ILE B N 1
ATOM 5102 C CA . ILE B 1 196 ? 16.797 -33.562 -20.141 1 79.06 196 ILE B CA 1
ATOM 5103 C C . ILE B 1 196 ? 16.609 -34.875 -20.859 1 79.06 196 ILE B C 1
ATOM 5105 O O . ILE B 1 196 ? 15.5 -35.188 -21.312 1 79.06 196 ILE B O 1
ATOM 5109 N N . GLU B 1 197 ? 17.5 -35.406 -21.469 1 69.5 197 GLU B N 1
ATOM 5110 C CA . GLU B 1 197 ? 17.359 -36.719 -22.078 1 69.5 197 GLU B CA 1
ATOM 5111 C C . GLU B 1 197 ? 17.203 -37.812 -21.016 1 69.5 197 GLU B C 1
ATOM 5113 O O . GLU B 1 197 ? 16.109 -38.281 -20.766 1 69.5 197 GLU B O 1
ATOM 5118 N N . ASN B 1 198 ? 18.25 -38.5 -20.516 1 58.56 198 ASN B N 1
ATOM 5119 C CA . ASN B 1 198 ? 18.172 -39.625 -19.609 1 58.56 198 ASN B CA 1
ATOM 5120 C C . ASN B 1 198 ? 18.625 -39.25 -18.203 1 58.56 198 ASN B C 1
ATOM 5122 O O . ASN B 1 198 ? 19.812 -39.25 -17.891 1 58.56 198 ASN B O 1
ATOM 5126 N N . VAL B 1 199 ? 17.703 -38.438 -17.469 1 63.41 199 VAL B N 1
ATOM 5127 C CA . VAL B 1 199 ? 18.172 -38.156 -16.109 1 63.41 199 VAL B CA 1
ATOM 5128 C C . VAL B 1 199 ? 17.609 -39.219 -15.148 1 63.41 199 VAL B C 1
ATOM 5130 O O . VAL B 1 199 ? 16.422 -39.188 -14.836 1 63.41 199 VAL B O 1
ATOM 5133 N N . SER B 1 200 ? 18.375 -40.219 -14.773 1 69.06 200 SER B N 1
ATOM 5134 C CA . SER B 1 200 ? 18 -41.281 -13.859 1 69.06 200 SER B CA 1
ATOM 5135 C C . SER B 1 200 ? 17.938 -40.781 -12.422 1 69.06 200 SER B C 1
ATOM 5137 O O . SER B 1 200 ? 17.25 -41.375 -11.578 1 69.06 200 SER B O 1
ATOM 5139 N N . GLU B 1 201 ? 18.516 -39.688 -12.125 1 80.44 201 GLU B N 1
ATOM 5140 C CA . GLU B 1 201 ? 18.672 -39.25 -10.75 1 80.44 201 GLU B CA 1
ATOM 5141 C C . GLU B 1 201 ? 17.406 -38.5 -10.273 1 80.44 201 GLU B C 1
ATOM 5143 O O . GLU B 1 201 ? 17.172 -38.375 -9.07 1 80.44 201 GLU B O 1
ATOM 5148 N N . LEU B 1 202 ? 16.641 -38.031 -11.172 1 87 202 LEU B N 1
ATOM 5149 C CA . LEU B 1 202 ? 15.43 -37.312 -10.812 1 87 202 LEU B CA 1
ATOM 5150 C C . LEU B 1 202 ? 14.203 -38 -11.375 1 87 202 LEU B C 1
ATOM 5152 O O . LEU B 1 202 ? 14.172 -38.375 -12.555 1 87 202 LEU B O 1
ATOM 5156 N N . LYS B 1 203 ? 13.266 -38.219 -10.562 1 88.38 203 LYS B N 1
ATOM 5157 C CA . LYS B 1 203 ? 12.07 -38.969 -10.938 1 88.38 203 LYS B CA 1
ATOM 5158 C C . LYS B 1 203 ? 10.875 -38.031 -11.148 1 88.38 203 LYS B C 1
ATOM 5160 O O . LYS B 1 203 ? 10.789 -36.969 -10.516 1 88.38 203 LYS B O 1
ATOM 5165 N N . LEU B 1 204 ? 10.086 -38.5 -12.008 1 89.38 204 LEU B N 1
ATOM 5166 C CA . LEU B 1 204 ? 8.828 -37.812 -12.219 1 89.38 204 LEU B CA 1
ATOM 5167 C C . LEU B 1 204 ? 7.938 -37.906 -10.984 1 89.38 204 LEU B C 1
ATOM 5169 O O . LEU B 1 204 ? 7.871 -38.969 -10.344 1 89.38 204 LEU B O 1
ATOM 5173 N N . GLY B 1 205 ? 7.277 -36.812 -10.602 1 89.44 205 GLY B N 1
ATOM 5174 C CA . GLY B 1 205 ? 6.309 -36.844 -9.516 1 89.44 205 GLY B CA 1
ATOM 5175 C C . GLY B 1 205 ? 6.91 -36.5 -8.164 1 89.44 205 GLY B C 1
ATOM 5176 O O . GLY B 1 205 ? 6.254 -36.656 -7.133 1 89.44 205 GLY B O 1
ATOM 5177 N N . ILE B 1 206 ? 8.156 -36.125 -8.195 1 90.81 206 ILE B N 1
ATOM 5178 C CA . ILE B 1 206 ? 8.828 -35.781 -6.953 1 90.81 206 ILE B CA 1
ATOM 5179 C C . ILE B 1 206 ? 9.242 -34.312 -7.008 1 90.81 206 ILE B C 1
ATOM 5181 O O . ILE B 1 206 ? 9.758 -33.844 -8.023 1 90.81 206 ILE B O 1
ATOM 5185 N N . HIS B 1 207 ? 8.906 -33.656 -5.941 1 91.56 207 HIS B N 1
ATOM 5186 C CA . HIS B 1 207 ? 9.406 -32.281 -5.758 1 91.56 207 HIS B CA 1
ATOM 5187 C C . HIS B 1 207 ? 10.766 -32.281 -5.062 1 91.56 207 HIS B C 1
ATOM 5189 O O . HIS B 1 207 ? 10.859 -32.625 -3.879 1 91.56 207 HIS B O 1
ATOM 5195 N N . TYR B 1 208 ? 11.828 -31.906 -5.773 1 91.5 208 TYR B N 1
ATOM 5196 C CA . TYR B 1 208 ? 13.164 -31.875 -5.191 1 91.5 208 TYR B CA 1
ATOM 5197 C C . TYR B 1 208 ? 13.508 -30.469 -4.695 1 91.5 208 TYR B C 1
ATOM 5199 O O . TYR B 1 208 ? 13.188 -29.484 -5.355 1 91.5 208 TYR B O 1
ATOM 5207 N N . SER B 1 209 ? 14.109 -30.391 -3.627 1 91.81 209 SER B N 1
ATOM 5208 C CA . SER B 1 209 ? 14.555 -29.109 -3.09 1 91.81 209 SER B CA 1
ATOM 5209 C C . SER B 1 209 ? 15.945 -29.234 -2.469 1 91.81 209 SER B C 1
ATOM 5211 O O . SER B 1 209 ? 16.266 -30.234 -1.832 1 91.81 209 SER B O 1
ATOM 5213 N N . TRP B 1 210 ? 16.797 -28.359 -2.693 1 91.94 210 TRP B N 1
ATOM 5214 C CA . TRP B 1 210 ? 18.109 -28.203 -2.062 1 91.94 210 TRP B CA 1
ATOM 5215 C C . TRP B 1 210 ? 18.156 -26.922 -1.23 1 91.94 210 TRP B C 1
ATOM 5217 O O . TRP B 1 210 ? 17.969 -25.828 -1.755 1 91.94 210 TRP B O 1
ATOM 5227 N N . ARG B 1 211 ? 18.438 -27.062 -0.022 1 90.12 211 ARG B N 1
ATOM 5228 C CA . ARG B 1 211 ? 18.484 -25.922 0.879 1 90.12 211 ARG B CA 1
ATOM 5229 C C . ARG B 1 211 ? 19.906 -25.609 1.302 1 90.12 211 ARG B C 1
ATOM 5231 O O . ARG B 1 211 ? 20.656 -26.5 1.703 1 90.12 211 ARG B O 1
ATOM 5238 N N . ARG B 1 212 ? 20.281 -24.438 1.091 1 90.06 212 ARG B N 1
ATOM 5239 C CA . ARG B 1 212 ? 21.547 -23.875 1.555 1 90.06 212 ARG B CA 1
ATOM 5240 C C . ARG B 1 212 ? 21.328 -22.562 2.299 1 90.06 212 ARG B C 1
ATOM 5242 O O . ARG B 1 212 ? 20.203 -22.031 2.318 1 90.06 212 ARG B O 1
ATOM 5249 N N . LYS B 1 213 ? 22.312 -22.047 2.881 1 88.5 213 LYS B N 1
ATOM 5250 C CA . LYS B 1 213 ? 22.172 -20.797 3.623 1 88.5 213 LYS B CA 1
ATOM 5251 C C . LYS B 1 213 ? 21.719 -19.656 2.709 1 88.5 213 LYS B C 1
ATOM 5253 O O . LYS B 1 213 ? 22.469 -19.234 1.831 1 88.5 213 LYS B O 1
ATOM 5258 N N . GLY B 1 214 ? 20.516 -19.266 2.959 1 90.62 214 GLY B N 1
ATOM 5259 C CA . GLY B 1 214 ? 19.969 -18.141 2.227 1 90.62 214 GLY B CA 1
ATOM 5260 C C . GLY B 1 214 ? 19.484 -18.5 0.835 1 90.62 214 GLY B C 1
ATOM 5261 O O . GLY B 1 214 ? 19.156 -17.625 0.031 1 90.62 214 GLY B O 1
ATOM 5262 N N . VAL B 1 215 ? 19.484 -19.812 0.556 1 93.5 215 VAL B N 1
ATOM 5263 C CA . VAL B 1 215 ? 19.188 -20.234 -0.811 1 93.5 215 VAL B CA 1
ATOM 5264 C C . VAL B 1 215 ? 18.297 -21.484 -0.792 1 93.5 215 VAL B C 1
ATOM 5266 O O . VAL B 1 215 ? 18.469 -22.344 0.063 1 93.5 215 VAL B O 1
ATOM 5269 N N . ILE B 1 216 ? 17.406 -21.547 -1.7 1 92.38 216 ILE B N 1
ATOM 5270 C CA . ILE B 1 216 ? 16.625 -22.766 -1.955 1 92.38 216 ILE B CA 1
ATOM 5271 C C . ILE B 1 216 ? 16.531 -23.016 -3.459 1 92.38 216 ILE B C 1
ATOM 527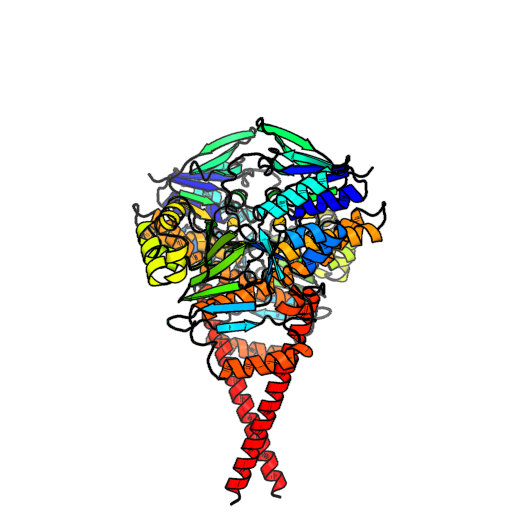3 O O . ILE B 1 216 ? 16.219 -22.109 -4.23 1 92.38 216 ILE B O 1
ATOM 5277 N N . LEU B 1 217 ? 16.875 -24.172 -3.824 1 94.12 217 LEU B N 1
ATOM 5278 C CA . LEU B 1 217 ? 16.75 -24.594 -5.215 1 94.12 217 LEU B CA 1
ATOM 5279 C C . LEU B 1 217 ? 15.695 -25.688 -5.352 1 94.12 217 LEU B C 1
ATOM 5281 O O . LEU B 1 217 ? 15.695 -26.656 -4.582 1 94.12 217 LEU B O 1
ATOM 5285 N N . VAL B 1 218 ? 14.805 -25.469 -6.266 1 92.44 218 VAL B N 1
ATOM 5286 C CA . VAL B 1 218 ? 13.742 -26.438 -6.5 1 92.44 218 VAL B CA 1
ATOM 5287 C C . VAL B 1 218 ? 13.844 -26.984 -7.926 1 92.44 218 VAL B C 1
ATOM 5289 O O . VAL B 1 218 ? 14.133 -26.234 -8.859 1 92.44 218 VAL B O 1
ATOM 5292 N N . ALA B 1 219 ? 13.609 -28.219 -8.031 1 92.38 219 ALA B N 1
ATOM 5293 C CA . ALA B 1 219 ? 13.656 -28.859 -9.344 1 92.38 219 ALA B CA 1
ATOM 5294 C C . ALA B 1 219 ? 12.445 -29.766 -9.555 1 92.38 219 ALA B C 1
ATOM 5296 O O . ALA B 1 219 ? 12.047 -30.5 -8.656 1 92.38 219 ALA B O 1
ATOM 5297 N N . LEU B 1 220 ? 11.906 -29.672 -10.719 1 91 220 LEU B N 1
ATOM 5298 C CA . LEU B 1 220 ? 10.758 -30.484 -11.117 1 91 220 LEU B CA 1
ATOM 5299 C C . LEU B 1 220 ? 10.969 -31.078 -12.5 1 91 220 LEU B C 1
ATOM 5301 O O . LEU B 1 220 ? 11.359 -30.375 -13.438 1 91 220 LEU B O 1
ATOM 5305 N N . VAL B 1 221 ? 10.68 -32.344 -12.562 1 89.69 221 VAL B N 1
ATOM 5306 C CA . VAL B 1 221 ? 10.742 -33 -13.852 1 89.69 221 VAL B CA 1
ATOM 5307 C C . VAL B 1 221 ? 9.375 -32.969 -14.531 1 89.69 221 VAL B C 1
ATOM 5309 O O . VAL B 1 221 ? 8.352 -33.25 -13.906 1 89.69 221 VAL B O 1
ATOM 5312 N N . ASN B 1 222 ? 9.414 -32.594 -15.789 1 87.81 222 ASN B N 1
ATOM 5313 C CA . ASN B 1 222 ? 8.164 -32.469 -16.531 1 87.81 222 ASN B CA 1
ATOM 5314 C C . ASN B 1 222 ? 7.922 -33.656 -17.422 1 87.81 222 ASN B C 1
ATOM 5316 O O . ASN B 1 222 ? 8.844 -34.438 -17.688 1 87.81 222 ASN B O 1
ATOM 5320 N N . ARG B 1 223 ? 6.719 -33.812 -17.906 1 85.62 223 ARG B N 1
ATOM 5321 C CA . ARG B 1 223 ? 6.336 -34.969 -18.719 1 85.62 223 ARG B CA 1
ATOM 5322 C C . ARG B 1 223 ? 7.031 -34.906 -20.078 1 85.62 223 ARG B C 1
ATOM 5324 O O . ARG B 1 223 ? 7.285 -35.969 -20.688 1 85.62 223 ARG B O 1
ATOM 5331 N N . ASP B 1 224 ? 7.359 -33.781 -20.531 1 81.56 224 ASP B N 1
ATOM 5332 C CA . ASP B 1 224 ? 8 -33.656 -21.844 1 81.56 224 ASP B CA 1
ATOM 5333 C C . ASP B 1 224 ? 9.516 -33.781 -21.734 1 81.56 224 ASP B C 1
ATOM 5335 O O . ASP B 1 224 ? 10.258 -33.312 -22.594 1 81.56 224 ASP B O 1
ATOM 5339 N N . ARG B 1 225 ? 10.016 -34.219 -20.641 1 82.44 225 ARG B N 1
ATOM 5340 C CA . ARG B 1 225 ? 11.422 -34.531 -20.406 1 82.44 225 ARG B CA 1
ATOM 5341 C C . ARG B 1 225 ? 12.242 -33.25 -20.297 1 82.44 225 ARG B C 1
ATOM 5343 O O . ARG B 1 225 ? 13.344 -33.156 -20.844 1 82.44 225 ARG B O 1
ATOM 5350 N N . THR B 1 226 ? 11.602 -32.312 -19.797 1 86.12 226 THR B N 1
ATOM 5351 C CA . THR B 1 226 ? 12.336 -31.125 -19.438 1 86.12 226 THR B CA 1
ATOM 5352 C C . THR B 1 226 ? 12.438 -30.984 -17.922 1 86.12 226 THR B C 1
ATOM 5354 O O . THR B 1 226 ? 11.641 -31.578 -17.188 1 86.12 226 THR B O 1
ATOM 5357 N N . LEU B 1 227 ? 13.492 -30.344 -17.578 1 89.19 227 LEU B N 1
ATOM 5358 C CA . LEU B 1 227 ? 13.719 -30.047 -16.156 1 89.19 227 LEU B CA 1
ATOM 5359 C C . LEU B 1 227 ? 13.555 -28.562 -15.891 1 89.19 227 LEU B C 1
ATOM 5361 O O . LEU B 1 227 ? 14.148 -27.719 -16.578 1 89.19 227 LEU B O 1
ATOM 5365 N N . THR B 1 228 ? 12.672 -28.25 -15 1 90.06 228 THR B N 1
ATOM 5366 C CA . THR B 1 228 ? 12.539 -26.875 -14.547 1 90.06 228 THR B CA 1
ATOM 5367 C C . THR B 1 228 ? 13.219 -26.672 -13.195 1 90.06 228 THR B C 1
ATOM 5369 O O . THR B 1 228 ? 12.922 -27.391 -12.234 1 90.06 228 THR B O 1
ATOM 5372 N N . VAL B 1 229 ? 14.117 -25.766 -13.164 1 92.44 229 VAL B N 1
ATOM 5373 C CA . VAL B 1 229 ? 14.844 -25.453 -11.938 1 92.44 229 VAL B CA 1
ATOM 5374 C C . VAL B 1 229 ? 14.594 -24 -11.539 1 92.44 229 VAL B C 1
ATOM 5376 O O . VAL B 1 229 ? 14.742 -23.094 -12.367 1 92.44 229 VAL B O 1
ATOM 5379 N N . SER B 1 230 ? 14.195 -23.797 -10.328 1 92.81 230 SER B N 1
ATOM 5380 C CA . SER B 1 230 ? 13.984 -22.453 -9.797 1 92.81 230 SER B CA 1
ATOM 5381 C C . SER B 1 230 ? 14.922 -22.172 -8.625 1 92.81 230 SER B C 1
ATOM 5383 O O . SER B 1 230 ? 14.906 -22.891 -7.625 1 92.81 230 SER B O 1
ATOM 5385 N N . LEU B 1 231 ? 15.688 -21.172 -8.742 1 94.69 231 LEU B N 1
ATOM 5386 C CA . LEU B 1 231 ? 16.578 -20.75 -7.68 1 94.69 231 LEU B CA 1
ATOM 5387 C C . LEU B 1 231 ? 16.016 -19.547 -6.938 1 94.69 231 LEU B C 1
ATOM 5389 O O . LEU B 1 231 ? 15.773 -18.5 -7.539 1 94.69 231 LEU B O 1
ATOM 5393 N N . PHE B 1 232 ? 15.758 -19.734 -5.672 1 93.5 232 PHE B N 1
ATOM 5394 C CA . PHE B 1 232 ? 15.336 -18.656 -4.785 1 93.5 232 PHE B CA 1
ATOM 5395 C C . PHE B 1 232 ? 16.469 -18.281 -3.832 1 93.5 232 PHE B C 1
ATOM 5397 O O . PHE B 1 232 ? 17.016 -19.141 -3.139 1 93.5 232 PHE B O 1
ATOM 5404 N N . ALA B 1 233 ? 16.812 -17.031 -3.744 1 95.44 233 ALA B N 1
ATOM 5405 C CA . ALA B 1 233 ? 17.891 -16.594 -2.863 1 95.44 233 ALA B CA 1
ATOM 5406 C C . ALA B 1 233 ? 17.703 -15.133 -2.461 1 95.44 233 ALA B C 1
ATOM 5408 O O . ALA B 1 233 ? 17.047 -14.367 -3.174 1 95.44 233 ALA B O 1
ATOM 5409 N N . ASN B 1 234 ? 18.234 -14.82 -1.309 1 94 234 ASN B N 1
ATOM 5410 C CA . ASN B 1 234 ? 18.312 -13.406 -0.954 1 94 234 ASN B CA 1
ATOM 5411 C C . ASN B 1 234 ? 19.094 -12.609 -1.998 1 94 234 ASN B C 1
ATOM 5413 O O . ASN B 1 234 ? 20.078 -13.109 -2.562 1 94 234 ASN B O 1
ATOM 5417 N N . PHE B 1 235 ? 18.672 -11.414 -2.188 1 93.62 235 PHE B N 1
ATOM 5418 C CA . PHE B 1 235 ? 19.359 -10.586 -3.174 1 93.62 235 PHE B CA 1
ATOM 5419 C C . PHE B 1 235 ? 20.812 -10.383 -2.793 1 93.62 235 PHE B C 1
ATOM 5421 O O . PHE B 1 235 ? 21.688 -10.25 -3.666 1 93.62 235 PHE B O 1
ATOM 5428 N N . THR B 1 236 ? 21.125 -10.406 -1.519 1 92.56 236 THR B N 1
ATOM 5429 C CA . THR B 1 236 ? 22.516 -10.305 -1.066 1 92.56 236 THR B CA 1
ATOM 5430 C C . THR B 1 236 ? 23.328 -11.508 -1.541 1 92.56 236 THR B C 1
ATOM 5432 O O . THR B 1 236 ? 24.5 -11.375 -1.884 1 92.56 236 THR B O 1
ATOM 5435 N N . VAL B 1 237 ? 22.719 -12.664 -1.57 1 93.38 237 VAL B N 1
ATOM 5436 C CA . VAL B 1 237 ? 23.375 -13.883 -2.043 1 93.38 237 VAL B CA 1
ATOM 5437 C C . VAL B 1 237 ? 23.625 -13.781 -3.545 1 93.38 237 VAL B C 1
ATOM 5439 O O . VAL B 1 237 ? 24.703 -14.125 -4.027 1 93.38 237 VAL B O 1
ATOM 5442 N N . PHE B 1 238 ? 22.656 -13.352 -4.262 1 95 238 PHE B N 1
ATOM 5443 C CA . PHE B 1 238 ? 22.844 -13.156 -5.695 1 95 238 PHE B CA 1
ATOM 5444 C C . PHE B 1 238 ? 23.984 -12.188 -5.977 1 95 238 PHE B C 1
ATOM 5446 O O . PHE B 1 238 ? 24.797 -12.414 -6.867 1 95 238 PHE B O 1
ATOM 5453 N N . ALA B 1 239 ? 24.047 -11.102 -5.23 1 93.88 239 ALA B N 1
ATOM 5454 C CA . ALA B 1 239 ? 25.062 -10.078 -5.414 1 93.88 239 ALA B CA 1
ATOM 5455 C C . ALA B 1 239 ? 26.453 -10.633 -5.094 1 93.88 239 ALA B C 1
ATOM 5457 O O . ALA B 1 239 ? 27.438 -10.289 -5.762 1 93.88 239 ALA B O 1
ATOM 5458 N N . GLU B 1 240 ? 26.516 -11.5 -4.16 1 94.19 240 GLU B N 1
ATOM 5459 C CA . GLU B 1 240 ? 27.797 -12.039 -3.701 1 94.19 240 GLU B CA 1
ATOM 5460 C C . GLU B 1 240 ? 28.234 -13.211 -4.566 1 94.19 240 GLU B C 1
ATOM 5462 O O . GLU B 1 240 ? 29.422 -13.359 -4.852 1 94.19 240 GLU B O 1
ATOM 5467 N N . ASN B 1 241 ? 27.281 -14.047 -4.961 1 93.94 241 ASN B N 1
ATOM 5468 C CA . ASN B 1 241 ? 27.656 -15.336 -5.535 1 93.94 241 ASN B CA 1
ATOM 5469 C C . ASN B 1 241 ? 27.297 -15.414 -7.016 1 93.94 241 ASN B C 1
ATOM 5471 O O . ASN B 1 241 ? 27.781 -16.281 -7.734 1 93.94 241 ASN B O 1
ATOM 5475 N N . CYS B 1 242 ? 26.516 -14.539 -7.508 1 93.94 242 CYS B N 1
ATOM 5476 C CA . CYS B 1 242 ? 26.047 -14.609 -8.883 1 93.94 242 CYS B CA 1
ATOM 5477 C C . CYS B 1 242 ? 26.188 -13.258 -9.578 1 93.94 242 CYS B C 1
ATOM 5479 O O . CYS B 1 242 ? 25.328 -12.875 -10.375 1 93.94 242 CYS B O 1
ATOM 5481 N N . SER B 1 243 ? 27.172 -12.523 -9.219 1 92.44 243 SER B N 1
ATOM 5482 C CA . SER B 1 243 ? 27.375 -11.188 -9.781 1 92.44 243 SER B CA 1
ATOM 5483 C C . SER B 1 243 ? 27.812 -11.273 -11.242 1 92.44 243 SER B C 1
ATOM 5485 O O . SER B 1 243 ? 27.594 -10.336 -12.008 1 92.44 243 SER B O 1
ATOM 5487 N N . THR B 1 244 ? 28.453 -12.352 -11.609 1 95.19 244 THR B N 1
ATOM 5488 C CA . THR B 1 244 ? 28.812 -12.641 -12.992 1 95.19 244 THR B CA 1
ATOM 5489 C C . THR B 1 244 ? 28.375 -14.055 -13.383 1 95.19 244 THR B C 1
ATOM 5491 O O . THR B 1 244 ? 28.188 -14.906 -12.516 1 95.19 244 THR B O 1
ATOM 5494 N N . PRO B 1 245 ? 28.25 -14.227 -14.672 1 96.19 245 PRO B N 1
ATOM 5495 C CA . PRO B 1 245 ? 27.875 -15.578 -15.102 1 96.19 245 PRO B CA 1
ATOM 5496 C C . PRO B 1 245 ? 28.875 -16.641 -14.641 1 96.19 245 PRO B C 1
ATOM 5498 O O . PRO B 1 245 ? 28.484 -17.75 -14.305 1 96.19 245 PRO B O 1
ATOM 5501 N N . GLU B 1 246 ? 30.109 -16.297 -14.625 1 96.75 246 GLU B N 1
ATOM 5502 C CA . GLU B 1 246 ? 31.156 -17.219 -14.172 1 96.75 246 GLU B CA 1
ATOM 5503 C C . GLU B 1 246 ? 30.969 -17.578 -12.703 1 96.75 246 GLU B C 1
ATOM 5505 O O . GLU B 1 246 ? 31.094 -18.75 -12.328 1 96.75 246 GLU B O 1
ATOM 5510 N N . ASN B 1 247 ? 30.641 -16.609 -11.945 1 96.81 247 ASN B N 1
ATOM 5511 C CA . ASN B 1 247 ? 30.422 -16.844 -10.523 1 96.81 247 ASN B CA 1
ATOM 5512 C C . ASN B 1 247 ? 29.188 -17.719 -10.289 1 96.81 247 ASN B C 1
ATOM 5514 O O . ASN B 1 247 ? 29.172 -18.531 -9.359 1 96.81 247 ASN B O 1
ATOM 5518 N N . SER B 1 248 ? 28.25 -17.516 -11.125 1 96.69 248 SER B N 1
ATOM 5519 C CA . SER B 1 248 ? 27.047 -18.328 -11 1 96.69 248 SER B CA 1
ATOM 5520 C C . SER B 1 248 ? 27.312 -19.797 -11.281 1 96.69 248 SER B C 1
ATOM 5522 O O . SER B 1 248 ? 26.766 -20.672 -10.617 1 96.69 248 SER B O 1
ATOM 5524 N N . VAL B 1 249 ? 28.125 -20.016 -12.258 1 97.12 249 VAL B N 1
ATOM 5525 C CA . VAL B 1 249 ? 28.516 -21.391 -12.602 1 97.12 249 VAL B CA 1
ATOM 5526 C C . VAL B 1 249 ? 29.234 -22.031 -11.422 1 97.12 249 VAL B C 1
ATOM 5528 O O . VAL B 1 249 ? 28.922 -23.172 -11.039 1 97.12 249 VAL B O 1
ATOM 5531 N N . LEU B 1 250 ? 30.141 -21.281 -10.844 1 97.06 250 LEU B N 1
ATOM 5532 C CA . LEU B 1 250 ? 30.891 -21.781 -9.695 1 97.06 250 LEU B CA 1
ATOM 5533 C C . LEU B 1 250 ? 29.969 -22.047 -8.508 1 97.06 250 LEU B C 1
ATOM 5535 O O . LEU B 1 250 ? 30.156 -23.016 -7.773 1 97.06 250 LEU B O 1
ATOM 5539 N N . PHE B 1 251 ? 29.078 -21.203 -8.359 1 96.56 251 PHE B N 1
ATOM 5540 C CA . PHE B 1 251 ? 28.109 -21.328 -7.27 1 96.56 251 PHE B CA 1
ATOM 5541 C C . PHE B 1 251 ? 27.312 -22.625 -7.402 1 96.56 251 PHE B C 1
ATOM 5543 O O . PHE B 1 251 ? 27.156 -23.359 -6.43 1 96.56 251 PHE B O 1
ATOM 5550 N N . PHE B 1 252 ? 26.812 -22.906 -8.586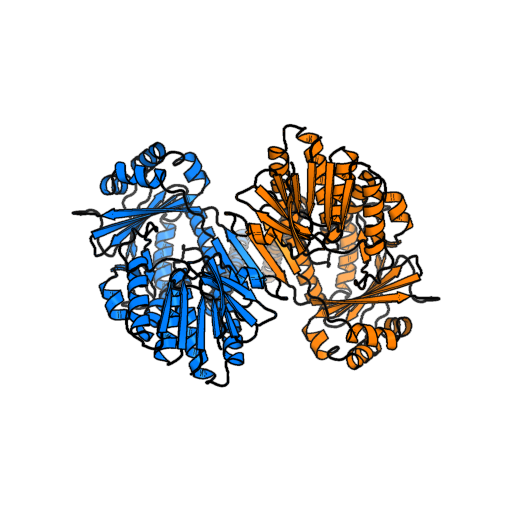 1 96.06 252 PHE B N 1
ATOM 5551 C CA . PHE B 1 252 ? 26.047 -24.125 -8.828 1 96.06 252 PHE B CA 1
ATOM 5552 C C . PHE B 1 252 ? 26.906 -25.359 -8.648 1 96.06 252 PHE B C 1
ATOM 5554 O O . PHE B 1 252 ? 26.453 -26.375 -8.086 1 96.06 252 PHE B O 1
ATOM 5561 N N . GLN B 1 253 ? 28.078 -25.266 -9.117 1 95.81 253 GLN B N 1
ATOM 5562 C CA . GLN B 1 253 ? 29 -26.391 -9.008 1 95.81 253 GLN B CA 1
ATOM 5563 C C . GLN B 1 253 ? 29.281 -26.719 -7.543 1 95.81 253 GLN B C 1
ATOM 5565 O O . GLN B 1 253 ? 29.328 -27.891 -7.164 1 95.81 253 GLN B O 1
ATOM 5570 N N . LYS B 1 254 ? 29.406 -25.734 -6.801 1 93.94 254 LYS B N 1
ATOM 5571 C CA . LYS B 1 254 ? 29.781 -25.906 -5.402 1 93.94 254 LYS B CA 1
ATOM 5572 C C . LYS B 1 254 ? 28.609 -26.375 -4.559 1 93.94 254 LYS B C 1
ATOM 5574 O O . LYS B 1 254 ? 28.75 -27.281 -3.732 1 93.94 254 LYS B O 1
ATOM 5579 N N . HIS B 1 255 ? 27.469 -25.781 -4.781 1 92.44 255 HIS B N 1
ATOM 5580 C CA . HIS B 1 255 ? 26.391 -25.969 -3.826 1 92.44 255 HIS B CA 1
ATOM 5581 C C . HIS B 1 255 ? 25.328 -26.922 -4.383 1 92.44 255 HIS B C 1
ATOM 5583 O O . HIS B 1 255 ? 24.547 -27.5 -3.621 1 92.44 255 HIS B O 1
ATOM 5589 N N . PHE B 1 256 ? 25.281 -27.094 -5.695 1 93.44 256 PHE B N 1
ATOM 5590 C CA . PHE B 1 256 ? 24.266 -27.922 -6.344 1 93.44 256 PHE B CA 1
ATOM 5591 C C . PHE B 1 256 ? 24.891 -28.812 -7.406 1 93.44 256 PHE B C 1
ATOM 5593 O O . PHE B 1 256 ? 24.453 -28.812 -8.562 1 93.44 256 PHE B O 1
ATOM 5600 N N . SER B 1 257 ? 25.719 -29.641 -6.973 1 91.75 257 SER B N 1
ATOM 5601 C CA . SER B 1 257 ? 26.547 -30.453 -7.867 1 91.75 257 SER B CA 1
ATOM 5602 C C . SER B 1 257 ? 25.688 -31.312 -8.781 1 91.75 257 SER B C 1
ATOM 5604 O O . SER B 1 257 ? 26 -31.469 -9.969 1 91.75 257 SER B O 1
ATOM 5606 N N . LEU B 1 258 ? 24.688 -31.953 -8.219 1 89.12 258 LEU B N 1
ATOM 5607 C CA . LEU B 1 258 ? 23.828 -32.812 -9.016 1 89.12 258 LEU B CA 1
ATOM 5608 C C . LEU B 1 258 ? 23.125 -32.031 -10.117 1 89.12 258 LEU B C 1
ATOM 5610 O O . LEU B 1 258 ? 23.141 -32.438 -11.281 1 89.12 258 LEU B O 1
ATOM 5614 N N . ILE B 1 259 ? 22.531 -30.922 -9.766 1 91.69 259 ILE B N 1
ATOM 5615 C CA . ILE B 1 259 ? 21.812 -30.078 -10.719 1 91.69 259 ILE B CA 1
ATOM 5616 C C . ILE B 1 259 ? 22.797 -29.5 -11.742 1 91.69 259 ILE B C 1
ATOM 5618 O O . ILE B 1 259 ? 22.469 -29.406 -12.93 1 91.69 259 ILE B O 1
ATOM 5622 N N . TYR B 1 260 ? 23.969 -29.125 -11.258 1 93.19 260 TYR B N 1
ATOM 5623 C CA . TYR B 1 260 ? 25.031 -28.641 -12.141 1 93.19 260 TYR B CA 1
ATOM 5624 C C . TYR B 1 260 ? 25.359 -29.672 -13.211 1 93.19 260 TYR B C 1
ATOM 5626 O O . TYR B 1 260 ? 25.516 -29.344 -14.383 1 93.19 260 TYR B O 1
ATOM 5634 N N . SER B 1 261 ? 25.453 -30.859 -12.797 1 91.81 261 SER B N 1
ATOM 5635 C CA . SER B 1 261 ? 25.812 -31.922 -13.719 1 91.81 261 SER B CA 1
ATOM 5636 C C . SER B 1 261 ? 24.719 -32.156 -14.75 1 91.81 261 SER B C 1
ATOM 5638 O O . SER B 1 261 ? 25 -32.562 -15.883 1 91.81 261 SER B O 1
ATOM 5640 N N . ILE B 1 262 ? 23.531 -31.922 -14.398 1 90.62 262 ILE B N 1
ATOM 5641 C CA . ILE B 1 262 ? 22.406 -32.188 -15.273 1 90.62 262 ILE B CA 1
ATOM 5642 C C . ILE B 1 262 ? 22.219 -31.031 -16.25 1 90.62 262 ILE B C 1
ATOM 5644 O O . ILE B 1 262 ? 22.094 -31.234 -17.453 1 90.62 262 ILE B O 1
ATOM 5648 N N . ILE B 1 263 ? 22.25 -29.766 -15.781 1 89.75 263 ILE B N 1
ATOM 5649 C CA . ILE B 1 263 ? 21.953 -28.578 -16.562 1 89.75 263 ILE B CA 1
ATOM 5650 C C . ILE B 1 263 ? 23.172 -28.188 -17.406 1 89.75 263 ILE B C 1
ATOM 5652 O O . ILE B 1 263 ? 23.031 -27.719 -18.531 1 89.75 263 ILE B O 1
ATOM 5656 N N . GLY B 1 264 ? 24.297 -28.328 -16.812 1 91.44 264 GLY B N 1
ATOM 5657 C CA . GLY B 1 264 ? 25.531 -28.031 -17.531 1 91.44 264 GLY B CA 1
ATOM 5658 C C . GLY B 1 264 ? 26 -26.609 -17.344 1 91.44 264 GLY B C 1
ATOM 5659 O O . GLY B 1 264 ? 25.203 -25.703 -17.094 1 91.44 264 GLY B O 1
ATOM 5660 N N . GLU B 1 265 ? 27.219 -26.406 -17.562 1 94.88 265 GLU B N 1
ATOM 5661 C CA . GLU B 1 265 ? 27.859 -25.109 -17.391 1 94.88 265 GLU B CA 1
ATOM 5662 C C . GLU B 1 265 ? 27.344 -24.094 -18.391 1 94.88 265 GLU B C 1
ATOM 5664 O O . GLU B 1 265 ? 27.062 -22.938 -18.031 1 94.88 265 GLU B O 1
ATOM 5669 N N . ARG B 1 266 ? 27.188 -24.453 -19.578 1 94.38 266 ARG B N 1
ATOM 5670 C CA . ARG B 1 266 ? 26.812 -23.547 -20.656 1 94.38 266 ARG B CA 1
ATOM 5671 C C . ARG B 1 266 ? 25.438 -22.953 -20.406 1 94.38 266 ARG B C 1
ATOM 5673 O O . ARG B 1 266 ? 25.219 -21.75 -20.609 1 94.38 266 ARG B O 1
ATOM 5680 N N . HIS B 1 267 ? 24.594 -23.766 -20.031 1 92.44 267 HIS B N 1
ATOM 5681 C CA . HIS B 1 267 ? 23.219 -23.312 -19.828 1 92.44 267 HIS B CA 1
ATOM 5682 C C . HIS B 1 267 ? 23.141 -22.344 -18.656 1 92.44 267 HIS B C 1
ATOM 5684 O O . HIS B 1 267 ? 22.406 -21.359 -18.703 1 92.44 267 HIS B O 1
ATOM 5690 N N . ILE B 1 268 ? 23.844 -22.672 -17.594 1 94.81 268 ILE B N 1
ATOM 5691 C CA . ILE B 1 268 ? 23.859 -21.781 -16.422 1 94.81 268 ILE B CA 1
ATOM 5692 C C . ILE B 1 268 ? 24.469 -20.438 -16.812 1 94.81 268 ILE B C 1
ATOM 5694 O O . ILE B 1 268 ? 23.906 -19.391 -16.516 1 94.81 268 ILE B O 1
ATOM 5698 N N . PHE B 1 269 ? 25.578 -20.531 -17.5 1 95.25 269 PHE B N 1
ATOM 5699 C CA . PHE B 1 269 ? 26.266 -19.328 -17.938 1 95.25 269 PHE B CA 1
ATOM 5700 C C . PHE B 1 269 ? 25.359 -18.453 -18.797 1 95.25 269 PHE B C 1
ATOM 5702 O O . PHE B 1 269 ? 25.25 -17.25 -18.562 1 95.25 269 PHE B O 1
ATOM 5709 N N . TYR B 1 270 ? 24.75 -19.062 -19.719 1 93.38 270 TYR B N 1
ATOM 5710 C CA . TYR B 1 270 ? 23.891 -18.328 -20.656 1 93.38 270 TYR B CA 1
ATOM 5711 C C . TYR B 1 270 ? 22.703 -17.719 -19.938 1 93.38 270 TYR B C 1
ATOM 5713 O O . TYR B 1 270 ? 22.328 -16.562 -20.219 1 93.38 270 TYR B O 1
ATOM 5721 N N . THR B 1 271 ? 22.078 -18.438 -19.094 1 91.81 271 THR B N 1
ATOM 5722 C CA . THR B 1 271 ? 20.906 -17.953 -18.391 1 91.81 271 THR B CA 1
ATOM 5723 C C . THR B 1 271 ? 21.25 -16.719 -17.547 1 91.81 271 THR B C 1
ATOM 5725 O O . THR B 1 271 ? 20.562 -15.695 -17.641 1 91.81 271 THR B O 1
ATOM 5728 N N . PHE B 1 272 ? 22.344 -16.734 -16.797 1 94.44 272 PHE B N 1
ATOM 5729 C CA . PHE B 1 272 ? 22.719 -15.656 -15.898 1 94.44 272 PHE B CA 1
ATOM 5730 C C . PHE B 1 272 ? 23.328 -14.492 -16.672 1 94.44 272 PHE B C 1
ATOM 5732 O O . PHE B 1 272 ? 23.453 -13.383 -16.141 1 94.44 272 PHE B O 1
ATOM 5739 N N . SER B 1 273 ? 23.734 -14.742 -17.891 1 94.56 273 SER B N 1
ATOM 5740 C CA . SER B 1 273 ? 24.219 -13.656 -18.734 1 94.56 273 SER B CA 1
ATOM 5741 C C . SER B 1 273 ? 23.062 -12.875 -19.359 1 94.56 273 SER B C 1
ATOM 5743 O O . SER B 1 273 ? 23.219 -11.688 -19.672 1 94.56 273 SER B O 1
ATOM 5745 N N . ARG B 1 274 ? 21.984 -13.555 -19.5 1 91.5 274 ARG B N 1
ATOM 5746 C CA . ARG B 1 274 ? 20.859 -12.969 -20.234 1 91.5 274 ARG B CA 1
ATOM 5747 C C . ARG B 1 274 ? 19.828 -12.391 -19.281 1 91.5 274 ARG B C 1
ATOM 5749 O O . ARG B 1 274 ? 19.125 -11.438 -19.609 1 91.5 274 ARG B O 1
ATOM 5756 N N . TYR B 1 275 ? 19.766 -13.016 -18.141 1 89.88 275 TYR B N 1
ATOM 5757 C CA . TYR B 1 275 ? 18.688 -12.633 -17.25 1 89.88 275 TYR B CA 1
ATOM 5758 C C . TYR B 1 275 ? 19.219 -12.242 -15.875 1 89.88 275 TYR B C 1
ATOM 5760 O O . TYR B 1 275 ? 20.266 -12.727 -15.453 1 89.88 275 TYR B O 1
ATOM 5768 N N . LYS B 1 276 ? 18.438 -11.297 -15.18 1 91.5 276 LYS B N 1
ATOM 5769 C CA . LYS B 1 276 ? 18.703 -10.945 -13.789 1 91.5 276 LYS B CA 1
ATOM 5770 C C . LYS B 1 276 ? 17.656 -11.578 -12.859 1 91.5 276 LYS B C 1
ATOM 5772 O O . LYS B 1 276 ? 16.547 -11.891 -13.289 1 91.5 276 LYS B O 1
ATOM 5777 N N . PRO B 1 277 ? 18.094 -11.797 -11.648 1 93.12 277 PRO B N 1
ATOM 5778 C CA . PRO B 1 277 ? 17.094 -12.297 -10.695 1 93.12 277 PRO B CA 1
ATOM 5779 C C . PRO B 1 277 ? 15.867 -11.398 -10.602 1 93.12 277 PRO B C 1
ATOM 5781 O O . PRO B 1 277 ? 16 -10.172 -10.562 1 93.12 277 PRO B O 1
ATOM 5784 N N . GLN B 1 278 ? 14.773 -12.031 -10.602 1 92.62 278 GLN B N 1
ATOM 5785 C CA . GLN B 1 278 ? 13.516 -11.289 -10.602 1 92.62 278 GLN B CA 1
ATOM 5786 C C . GLN B 1 278 ? 13.008 -11.07 -9.18 1 92.62 278 GLN B C 1
ATOM 5788 O O . GLN B 1 278 ? 13.156 -11.938 -8.32 1 92.62 278 GLN B O 1
ATOM 5793 N N . ALA B 1 279 ? 12.398 -9.891 -8.992 1 94.06 279 ALA B N 1
ATOM 5794 C CA . ALA B 1 279 ? 11.828 -9.57 -7.691 1 94.06 279 ALA B CA 1
ATOM 5795 C C . ALA B 1 279 ? 10.43 -10.156 -7.547 1 94.06 279 ALA B C 1
ATOM 5797 O O . ALA B 1 279 ? 9.742 -10.398 -8.547 1 94.06 279 ALA B O 1
ATOM 5798 N N . ILE B 1 280 ? 10.055 -10.422 -6.379 1 94.38 280 ILE B N 1
ATOM 5799 C CA . ILE B 1 280 ? 8.727 -10.945 -6.07 1 94.38 280 ILE B CA 1
ATOM 5800 C C . ILE B 1 280 ? 7.91 -9.883 -5.336 1 94.38 280 ILE B C 1
ATOM 5802 O O . ILE B 1 280 ? 8.352 -9.344 -4.324 1 94.38 280 ILE B O 1
ATOM 5806 N N . ILE B 1 281 ? 6.742 -9.609 -5.863 1 95.69 281 ILE B N 1
ATOM 5807 C CA . ILE B 1 281 ? 5.918 -8.531 -5.328 1 95.69 281 ILE B CA 1
ATOM 5808 C C . ILE B 1 281 ? 4.613 -9.109 -4.777 1 95.69 281 ILE B C 1
ATOM 5810 O O . ILE B 1 281 ? 4.102 -10.102 -5.293 1 95.69 281 ILE B O 1
ATOM 5814 N N . SER B 1 282 ? 4.145 -8.641 -3.711 1 96.69 282 SER B N 1
ATOM 5815 C CA . SER B 1 282 ? 2.809 -8.891 -3.176 1 96.69 282 SER B CA 1
ATOM 5816 C C . SER B 1 282 ? 1.927 -7.652 -3.293 1 96.69 282 SER B C 1
ATOM 5818 O O . SER B 1 282 ? 2.367 -6.543 -2.998 1 96.69 282 SER B O 1
ATOM 5820 N N . VAL B 1 283 ? 0.743 -7.812 -3.787 1 97.5 283 VAL B N 1
ATOM 5821 C CA . VAL B 1 283 ? -0.21 -6.723 -3.984 1 97.5 283 VAL B CA 1
ATOM 5822 C C . VAL B 1 283 ? -1.5 -7.02 -3.223 1 97.5 283 VAL B C 1
ATOM 5824 O O . VAL B 1 283 ? -1.959 -8.164 -3.191 1 97.5 283 VAL B O 1
ATOM 5827 N N . GLN B 1 284 ? -2.035 -6.039 -2.609 1 97.38 284 GLN B N 1
ATOM 5828 C CA . GLN B 1 284 ? -3.326 -6.145 -1.937 1 97.38 284 GLN B CA 1
ATOM 5829 C C . GLN B 1 284 ? -4.211 -4.941 -2.252 1 97.38 284 GLN B C 1
ATOM 5831 O O . GLN B 1 284 ? -3.758 -3.797 -2.182 1 97.38 284 GLN B O 1
ATOM 5836 N N . CYS B 1 285 ? -5.375 -5.258 -2.623 1 97.94 285 CYS B N 1
ATOM 5837 C CA . CYS B 1 285 ? -6.359 -4.219 -2.904 1 97.94 285 CYS B CA 1
ATOM 5838 C C . CYS B 1 285 ? -7.594 -4.383 -2.025 1 97.94 285 CYS B C 1
ATOM 5840 O O . CYS B 1 285 ? -8.031 -5.504 -1.768 1 97.94 285 CYS B O 1
ATOM 5842 N N . SER B 1 286 ? -8.125 -3.365 -1.566 1 96.62 286 SER B N 1
ATOM 5843 C CA . SER B 1 286 ? -9.414 -3.25 -0.882 1 96.62 286 SER B CA 1
ATOM 5844 C C . SER B 1 286 ? -10.094 -1.925 -1.203 1 96.62 286 SER B C 1
ATOM 5846 O O . SER B 1 286 ? -9.641 -0.866 -0.763 1 96.62 286 SER B O 1
ATOM 5848 N N . ARG B 1 287 ? -11.031 -2.131 -2.08 1 95.44 287 ARG B N 1
ATOM 5849 C CA . ARG B 1 287 ? -11.945 -3.17 -2.539 1 95.44 287 ARG B CA 1
ATOM 5850 C C . ARG B 1 287 ? -11.547 -3.686 -3.916 1 95.44 287 ARG B C 1
ATOM 5852 O O . ARG B 1 287 ? -10.609 -3.17 -4.527 1 95.44 287 ARG B O 1
ATOM 5859 N N . HIS B 1 288 ? -12.281 -4.746 -4.391 1 98.19 288 HIS B N 1
ATOM 5860 C CA . HIS B 1 288 ? -12.016 -5.336 -5.695 1 98.19 288 HIS B CA 1
ATOM 5861 C C . HIS B 1 288 ? -12.992 -4.824 -6.746 1 98.19 288 HIS B C 1
ATOM 5863 O O . HIS B 1 288 ? -12.75 -4.965 -7.949 1 98.19 288 HIS B O 1
ATOM 5869 N N . GLY B 1 289 ? -14.109 -4.258 -6.297 1 97.31 289 GLY B N 1
ATOM 5870 C CA . GLY B 1 289 ? -15.133 -3.803 -7.223 1 97.31 289 GLY B CA 1
ATOM 5871 C C . GLY B 1 289 ? -15.281 -2.293 -7.25 1 97.31 289 GLY B C 1
ATOM 5872 O O . GLY B 1 289 ? -15.195 -1.638 -6.207 1 97.31 289 GLY B O 1
ATOM 5873 N N . PHE B 1 290 ? -15.477 -1.743 -8.469 1 96.12 290 PHE B N 1
ATOM 5874 C CA . PHE B 1 290 ? -15.586 -0.3 -8.641 1 96.12 290 PHE B CA 1
ATOM 5875 C C . PHE B 1 290 ? -16.734 0.047 -9.586 1 96.12 290 PHE B C 1
ATOM 5877 O O . PHE B 1 290 ? -16.969 -0.666 -10.562 1 96.12 290 PHE B O 1
ATOM 5884 N N . PHE B 1 291 ? -17.438 1.079 -9.367 1 93.12 291 PHE B N 1
ATOM 5885 C CA . PHE B 1 291 ? -18.391 1.755 -10.25 1 93.12 291 PHE B CA 1
ATOM 5886 C C . PHE B 1 291 ? -19.469 0.79 -10.734 1 93.12 291 PHE B C 1
ATOM 5888 O O . PHE B 1 291 ? -19.906 0.869 -11.883 1 93.12 291 PHE B O 1
ATOM 5895 N N . ASP B 1 292 ? -19.75 -0.27 -10.062 1 92.06 292 ASP B N 1
ATOM 5896 C CA . ASP B 1 292 ? -20.812 -1.235 -10.273 1 92.06 292 ASP B CA 1
ATOM 5897 C C . ASP B 1 292 ? -20.578 -2.049 -11.539 1 92.06 292 ASP B C 1
ATOM 5899 O O . ASP B 1 292 ? -21.484 -2.734 -12.023 1 92.06 292 ASP B O 1
ATOM 5903 N N . LYS B 1 293 ? -19.359 -1.973 -12.102 1 94.62 293 LYS B N 1
ATOM 5904 C CA . LYS B 1 293 ? -19.188 -2.76 -13.32 1 94.62 293 LYS B CA 1
ATOM 5905 C C . LYS B 1 293 ? -17.734 -3.193 -13.492 1 94.62 293 LYS B C 1
ATOM 5907 O O . LYS B 1 293 ? -17.391 -3.891 -14.445 1 94.62 293 LYS B O 1
ATOM 5912 N N . LEU B 1 294 ? -16.828 -2.748 -12.664 1 97.06 294 LEU B N 1
ATOM 5913 C CA . LEU B 1 294 ? -15.406 -3.041 -12.812 1 97.06 294 LEU B CA 1
ATOM 5914 C C . LEU B 1 294 ? -14.906 -3.9 -11.656 1 97.06 294 LEU B C 1
ATOM 5916 O O . LEU B 1 294 ? -15.156 -3.59 -10.484 1 97.06 294 LEU B O 1
ATOM 5920 N N . LEU B 1 295 ? -14.195 -4.984 -11.984 1 98.25 295 LEU B N 1
ATOM 5921 C CA . LEU B 1 295 ? -13.672 -5.887 -10.969 1 98.25 295 LEU B CA 1
ATOM 5922 C C . LEU B 1 295 ? -12.172 -6.117 -11.156 1 98.25 295 LEU B C 1
ATOM 5924 O O . LEU B 1 295 ? -11.727 -6.43 -12.266 1 98.25 295 LEU B O 1
ATOM 5928 N N . LEU B 1 296 ? -11.367 -5.926 -10.125 1 98.62 296 LEU B N 1
ATOM 5929 C CA . LEU B 1 296 ? -9.977 -6.379 -10.094 1 98.62 296 LEU B CA 1
ATOM 5930 C C . LEU B 1 296 ? -9.891 -7.855 -9.727 1 98.62 296 LEU B C 1
ATOM 5932 O O . LEU B 1 296 ? -10.516 -8.297 -8.758 1 98.62 296 LEU B O 1
ATOM 5936 N N . MET B 1 297 ? -9.102 -8.602 -10.469 1 98.5 297 MET B N 1
ATOM 5937 C CA . MET B 1 297 ? -9.023 -10.039 -10.227 1 98.5 297 MET B CA 1
ATOM 5938 C C . MET B 1 297 ? -7.594 -10.539 -10.391 1 98.5 297 MET B C 1
ATOM 5940 O O . MET B 1 297 ? -6.793 -9.922 -11.094 1 98.5 297 MET B O 1
ATOM 5944 N N . GLY B 1 298 ? -7.305 -11.641 -9.75 1 97.94 298 GLY B N 1
ATOM 5945 C CA . GLY B 1 298 ? -5.98 -12.234 -9.867 1 97.94 298 GLY B CA 1
ATOM 5946 C C . GLY B 1 298 ? -4.879 -11.336 -9.336 1 97.94 298 GLY B C 1
ATOM 5947 O O . GLY B 1 298 ? -5.051 -10.664 -8.312 1 97.94 298 GLY B O 1
ATOM 5948 N N . ASP B 1 299 ? -3.768 -11.336 -10.062 1 97.06 299 ASP B N 1
ATOM 5949 C CA . ASP B 1 299 ? -2.594 -10.586 -9.617 1 97.06 299 ASP B CA 1
ATOM 5950 C C . ASP B 1 299 ? -2.869 -9.086 -9.609 1 97.06 299 ASP B C 1
ATOM 5952 O O . ASP B 1 299 ? -2.236 -8.336 -8.867 1 97.06 299 ASP B O 1
ATOM 5956 N N . ALA B 1 300 ? -3.812 -8.68 -10.438 1 98.12 300 ALA B N 1
ATOM 5957 C CA . ALA B 1 300 ? -4.18 -7.266 -10.438 1 98.12 300 ALA B CA 1
ATOM 5958 C C . ALA B 1 300 ? -4.785 -6.855 -9.102 1 98.12 300 ALA B C 1
ATOM 5960 O O . ALA B 1 300 ? -4.656 -5.699 -8.68 1 98.12 300 ALA B O 1
ATOM 5961 N N . ALA B 1 301 ? -5.422 -7.793 -8.414 1 98.31 301 ALA B N 1
ATOM 5962 C CA . ALA B 1 301 ? -6.09 -7.512 -7.148 1 98.31 301 ALA B CA 1
ATOM 5963 C C . ALA B 1 301 ? -5.238 -7.973 -5.965 1 98.31 301 ALA B C 1
ATOM 5965 O O . ALA B 1 301 ? -5.242 -7.336 -4.906 1 98.31 301 ALA B O 1
ATOM 5966 N N . HIS B 1 302 ? -4.559 -9.109 -6.168 1 98 302 HIS B N 1
ATOM 5967 C CA . HIS B 1 302 ? -3.945 -9.742 -5 1 98 302 HIS B CA 1
ATOM 5968 C C . HIS B 1 302 ? -2.734 -10.578 -5.398 1 98 302 HIS B C 1
ATOM 5970 O O . HIS B 1 302 ? -2.652 -11.758 -5.062 1 98 302 HIS B O 1
ATOM 5976 N N . ALA B 1 303 ? -1.778 -9.984 -6.059 1 96.75 303 ALA B N 1
ATOM 5977 C CA . ALA B 1 303 ? -0.541 -10.711 -6.32 1 96.75 303 ALA B CA 1
ATOM 5978 C C . ALA B 1 303 ? 0.066 -11.242 -5.023 1 96.75 303 ALA B C 1
ATOM 5980 O O . ALA B 1 303 ? 0.056 -10.555 -3.998 1 96.75 303 ALA B O 1
ATOM 5981 N N . MET B 1 304 ? 0.52 -12.461 -5.078 1 94.31 304 MET B N 1
ATOM 5982 C CA . MET B 1 304 ? 0.962 -13.133 -3.861 1 94.31 304 MET B CA 1
ATOM 5983 C C . MET B 1 304 ? 2.375 -13.688 -4.027 1 94.31 304 MET B C 1
ATOM 5985 O O . MET B 1 304 ? 2.842 -13.883 -5.148 1 94.31 304 MET B O 1
ATOM 5989 N N . LEU B 1 305 ? 2.996 -13.906 -2.867 1 92.94 305 LEU B N 1
ATOM 5990 C CA . LEU B 1 305 ? 4.266 -14.625 -2.863 1 92.94 305 LEU B CA 1
ATOM 5991 C C . LEU B 1 305 ? 4.059 -16.094 -3.225 1 92.94 305 LEU B C 1
ATOM 5993 O O . LEU B 1 305 ? 3.039 -16.688 -2.871 1 92.94 305 LEU B O 1
ATOM 5997 N N . PRO B 1 306 ? 5.012 -16.672 -3.842 1 87.31 306 PRO B N 1
ATOM 5998 C CA . PRO B 1 306 ? 4.816 -18.016 -4.367 1 87.31 306 PRO B CA 1
ATOM 5999 C C . PRO B 1 306 ? 5.137 -19.109 -3.336 1 87.31 306 PRO B C 1
ATOM 6001 O O . PRO B 1 306 ? 5.121 -20.297 -3.662 1 87.31 306 PRO B O 1
ATOM 6004 N N . PHE B 1 307 ? 5.301 -18.875 -2.15 1 83.38 307 PHE B N 1
ATOM 6005 C CA . PHE B 1 307 ? 5.891 -19.812 -1.203 1 83.38 307 PHE B CA 1
ATOM 6006 C C . PHE B 1 307 ? 4.832 -20.766 -0.663 1 83.38 307 PHE B C 1
ATOM 6008 O O . PHE B 1 307 ? 5.164 -21.812 -0.1 1 83.38 307 PHE B O 1
ATOM 6015 N N . GLN B 1 308 ? 3.592 -20.438 -0.884 1 81.56 308 GLN B N 1
ATOM 6016 C CA . GLN B 1 308 ? 2.539 -21.391 -0.527 1 81.56 308 GLN B CA 1
ATOM 6017 C C . GLN B 1 308 ? 1.812 -21.891 -1.77 1 81.56 308 GLN B C 1
ATOM 6019 O O . GLN B 1 308 ? 0.841 -22.641 -1.662 1 81.56 308 GLN B O 1
ATOM 6024 N N . GLY B 1 309 ? 2.186 -21.406 -2.85 1 84.62 309 GLY B N 1
ATOM 6025 C CA . GLY B 1 309 ? 1.665 -21.891 -4.121 1 84.62 309 GLY B CA 1
ATOM 6026 C C . GLY B 1 309 ? 0.208 -21.531 -4.344 1 84.62 309 GLY B C 1
ATOM 6027 O O . GLY B 1 309 ? -0.541 -22.297 -4.949 1 84.62 309 GLY B O 1
ATOM 6028 N N . GLN B 1 310 ? -0.206 -20.422 -3.838 1 89 310 GLN B N 1
ATOM 6029 C CA . GLN B 1 310 ? -1.635 -20.141 -3.908 1 89 310 GLN B CA 1
ATOM 6030 C C . GLN B 1 310 ? -1.925 -19.031 -4.926 1 89 310 GLN B C 1
ATOM 6032 O O . GLN B 1 310 ? -3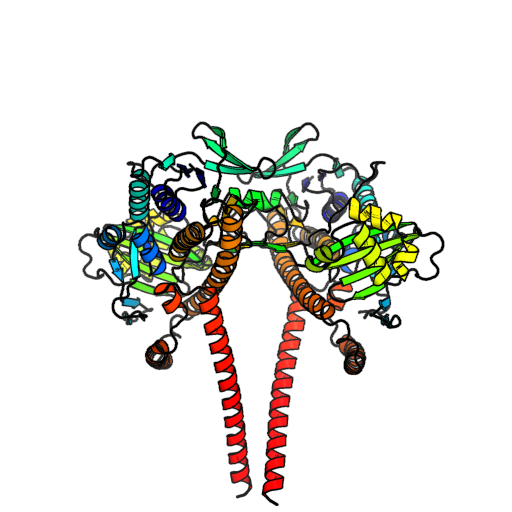.084 -18.672 -5.145 1 89 310 GLN B O 1
ATOM 6037 N N . GLY B 1 311 ? -1.014 -18.531 -5.609 1 92.69 311 GLY B N 1
ATOM 6038 C CA . GLY B 1 311 ? -1.251 -17.453 -6.555 1 92.69 311 GLY B CA 1
ATOM 6039 C C . GLY B 1 311 ? -2.242 -17.828 -7.641 1 92.69 311 GLY B C 1
ATOM 6040 O O . GLY B 1 311 ? -3.34 -17.266 -7.703 1 92.69 311 GLY B O 1
ATOM 6041 N N . ALA B 1 312 ? -1.833 -18.812 -8.398 1 94.19 312 ALA B N 1
ATOM 6042 C CA . ALA B 1 312 ? -2.709 -19.266 -9.484 1 94.19 312 ALA B CA 1
ATOM 6043 C C . ALA B 1 312 ? -3.988 -19.875 -8.93 1 94.19 312 ALA B C 1
ATOM 6045 O O . ALA B 1 312 ? -5.07 -19.688 -9.492 1 94.19 312 ALA B O 1
ATOM 6046 N N . ASN B 1 313 ? -3.834 -20.625 -7.859 1 97 313 ASN B N 1
ATOM 6047 C CA . ASN B 1 313 ? -4.992 -21.266 -7.246 1 97 313 ASN B CA 1
ATOM 6048 C C . ASN B 1 313 ? -6.027 -20.25 -6.793 1 97 313 ASN B C 1
ATOM 6050 O O . ASN B 1 313 ? -7.223 -20.406 -7.039 1 97 313 ASN B O 1
ATOM 6054 N N . CYS B 1 314 ? -5.566 -19.25 -6.172 1 97.44 314 CYS B N 1
ATOM 6055 C CA . CYS B 1 314 ? -6.453 -18.188 -5.711 1 97.44 314 CYS B CA 1
ATOM 6056 C C . CYS B 1 314 ? -7.066 -17.438 -6.891 1 97.44 314 CYS B C 1
ATOM 6058 O O . CYS B 1 314 ? -8.25 -17.094 -6.867 1 97.44 314 CYS B O 1
ATOM 6060 N N . GLY B 1 315 ? -6.293 -17.141 -7.879 1 97.81 315 GLY B N 1
ATOM 6061 C CA . GLY B 1 315 ? -6.789 -16.484 -9.078 1 97.81 315 GLY B CA 1
ATOM 6062 C C . GLY B 1 315 ? -7.883 -17.266 -9.781 1 97.81 315 GLY B C 1
ATOM 6063 O O . GLY B 1 315 ? -8.891 -16.688 -10.195 1 97.81 315 GLY B O 1
ATOM 6064 N N . PHE B 1 316 ? -7.656 -18.531 -9.938 1 98.38 316 PHE B N 1
ATOM 6065 C CA . PHE B 1 316 ? -8.664 -19.391 -10.547 1 98.38 316 PHE B CA 1
ATOM 6066 C C . PHE B 1 316 ? -9.938 -19.406 -9.711 1 98.38 316 PHE B C 1
ATOM 6068 O O . PHE B 1 316 ? -11.047 -19.359 -10.258 1 98.38 316 PHE B O 1
ATOM 6075 N N . GLU B 1 317 ? -9.758 -19.453 -8.445 1 98.06 317 GLU B N 1
ATOM 6076 C CA . GLU B 1 317 ? -10.914 -19.453 -7.559 1 98.06 317 GLU B CA 1
ATOM 6077 C C . GLU B 1 317 ? -11.688 -18.141 -7.66 1 98.06 317 GLU B C 1
ATOM 6079 O O . GLU B 1 317 ? -12.914 -18.125 -7.535 1 98.06 317 GLU B O 1
ATOM 6084 N N . ASP B 1 318 ? -10.992 -17.031 -7.852 1 98.5 318 ASP B N 1
ATOM 6085 C CA . ASP B 1 318 ? -11.68 -15.773 -8.109 1 98.5 318 ASP B CA 1
ATOM 6086 C C . ASP B 1 318 ? -12.742 -15.938 -9.195 1 98.5 318 ASP B C 1
ATOM 6088 O O . ASP B 1 318 ? -13.867 -15.453 -9.055 1 98.5 318 ASP B O 1
ATOM 6092 N N . CYS B 1 319 ? -12.375 -16.578 -10.266 1 98.62 319 CYS B N 1
ATOM 6093 C CA . CYS B 1 319 ? -13.242 -16.75 -11.43 1 98.62 319 CYS B CA 1
ATOM 6094 C C . CYS B 1 319 ? -14.453 -17.609 -11.078 1 98.62 319 CYS B C 1
ATOM 6096 O O . CYS B 1 319 ? -15.578 -17.297 -11.469 1 98.62 319 CYS B O 1
ATOM 6098 N N . LEU B 1 320 ? -14.148 -18.656 -10.383 1 97.94 320 LEU B N 1
ATOM 6099 C CA . LEU B 1 320 ? -15.219 -19.562 -10.016 1 97.94 320 LEU B CA 1
ATOM 6100 C C . LEU B 1 320 ? -16.219 -18.891 -9.078 1 97.94 320 LEU B C 1
ATOM 6102 O O . LEU B 1 320 ? -17.422 -19.031 -9.234 1 97.94 320 LEU B O 1
ATOM 6106 N N . VAL B 1 321 ? -15.719 -18.188 -8.086 1 97.81 321 VAL B N 1
ATOM 6107 C CA . VAL B 1 321 ? -16.562 -17.469 -7.141 1 97.81 321 VAL B CA 1
ATOM 6108 C C . VAL B 1 321 ? -17.406 -16.438 -7.879 1 97.81 321 VAL B C 1
ATOM 6110 O O . VAL B 1 321 ? -18.594 -16.281 -7.594 1 97.81 321 VAL B O 1
ATOM 6113 N N . LEU B 1 322 ? -16.781 -15.719 -8.805 1 97.12 322 LEU B N 1
ATOM 6114 C CA . LEU B 1 322 ? -17.516 -14.742 -9.602 1 97.12 322 LEU B CA 1
ATOM 6115 C C . LEU B 1 322 ? -18.672 -15.406 -10.352 1 97.12 322 LEU B C 1
ATOM 6117 O O . LEU B 1 322 ? -19.781 -14.883 -10.391 1 97.12 322 LEU B O 1
ATOM 6121 N N . GLN B 1 323 ? -18.422 -16.531 -10.938 1 95.5 323 GLN B N 1
ATOM 6122 C CA . GLN B 1 323 ? -19.438 -17.266 -11.672 1 95.5 323 GLN B CA 1
ATOM 6123 C C . GLN B 1 323 ? -20.562 -17.719 -10.758 1 95.5 323 GLN B C 1
ATOM 6125 O O . GLN B 1 323 ? -21.734 -17.656 -11.133 1 95.5 323 GLN B O 1
ATOM 6130 N N . GLU B 1 324 ? -20.203 -18.203 -9.594 1 95.5 324 GLU B N 1
ATOM 6131 C CA . GLU B 1 324 ? -21.203 -18.641 -8.625 1 95.5 324 GLU B CA 1
ATOM 6132 C C . GLU B 1 324 ? -22.109 -17.484 -8.203 1 95.5 324 GLU B C 1
ATOM 6134 O O . GLU B 1 324 ? -23.328 -17.656 -8.109 1 95.5 324 GLU B O 1
ATOM 6139 N N . ILE B 1 325 ? -21.562 -16.344 -7.984 1 95.38 325 ILE B N 1
ATOM 6140 C CA . ILE B 1 325 ? -22.344 -15.164 -7.598 1 95.38 325 ILE B CA 1
ATOM 6141 C C . ILE B 1 325 ? -23.203 -14.711 -8.773 1 95.38 325 ILE B C 1
ATOM 6143 O O . ILE B 1 325 ? -24.359 -14.305 -8.586 1 95.38 325 ILE B O 1
ATOM 6147 N N . LEU B 1 326 ? -22.656 -14.727 -9.977 1 93 326 LEU B N 1
ATOM 6148 C CA . LEU B 1 326 ? -23.391 -14.359 -11.172 1 93 326 LEU B CA 1
ATOM 6149 C C . LEU B 1 326 ? -24.641 -15.227 -11.336 1 93 326 LEU B C 1
ATOM 6151 O O . LEU B 1 326 ? -25.703 -14.734 -11.688 1 93 326 LEU B O 1
ATOM 6155 N N . GLU B 1 327 ? -24.484 -16.484 -11.062 1 90.25 327 GLU B N 1
ATOM 6156 C CA . GLU B 1 327 ? -25.594 -17.422 -11.156 1 90.25 327 GLU B CA 1
ATOM 6157 C C . GLU B 1 327 ? -26.672 -17.125 -10.109 1 90.25 327 GLU B C 1
ATOM 6159 O O . GLU B 1 327 ? -27.859 -17.281 -10.367 1 90.25 327 GLU B O 1
ATOM 6164 N N . GLU B 1 328 ? -26.25 -16.656 -8.984 1 88.88 328 GLU B N 1
ATOM 6165 C CA . GLU B 1 328 ? -27.172 -16.359 -7.879 1 88.88 328 GLU B CA 1
ATOM 6166 C C . GLU B 1 328 ? -27.891 -15.039 -8.102 1 88.88 328 GLU B C 1
ATOM 6168 O O . GLU B 1 328 ? -29.078 -14.906 -7.766 1 88.88 328 GLU B O 1
ATOM 6173 N N . THR B 1 329 ? -27.266 -13.938 -8.453 1 84.19 329 THR B N 1
ATOM 6174 C CA . THR B 1 329 ? -27.797 -12.586 -8.539 1 84.19 329 THR B CA 1
ATOM 6175 C C . THR B 1 329 ? -28.719 -12.453 -9.75 1 84.19 329 THR B C 1
ATOM 6177 O O . THR B 1 329 ? -29.625 -11.625 -9.758 1 84.19 329 THR B O 1
ATOM 6180 N N . GLY B 1 330 ? -28.828 -13.211 -10.617 1 66.81 330 GLY B N 1
ATOM 6181 C CA . GLY B 1 330 ? -29.625 -13.109 -11.82 1 66.81 330 GLY B CA 1
ATOM 6182 C C . GLY B 1 330 ? -29.234 -11.938 -12.703 1 66.81 330 GLY B C 1
ATOM 6183 O O . GLY B 1 330 ? -28.266 -11.234 -12.414 1 66.81 330 GLY B O 1
ATOM 6184 N N . GLU B 1 331 ? -29.859 -11.68 -13.969 1 57.66 331 GLU B N 1
ATOM 6185 C CA . GLU B 1 331 ? -29.5 -10.727 -15.016 1 57.66 331 GLU B CA 1
ATOM 6186 C C . GLU B 1 331 ? -29.656 -9.289 -14.539 1 57.66 331 GLU B C 1
ATOM 6188 O O . GLU B 1 331 ? -28.938 -8.391 -14.992 1 57.66 331 GLU B O 1
ATOM 6193 N N . ASP B 1 332 ? -30.469 -8.977 -13.656 1 61.47 332 ASP B N 1
ATOM 6194 C CA . ASP B 1 332 ? -30.719 -7.594 -13.258 1 61.47 332 ASP B CA 1
ATOM 6195 C C . ASP B 1 332 ? -29.734 -7.152 -12.18 1 61.47 332 ASP B C 1
ATOM 6197 O O . ASP B 1 332 ? -29.781 -6.004 -11.727 1 61.47 332 ASP B O 1
ATOM 6201 N N . GLY B 1 333 ? -28.578 -7.98 -12.039 1 78.19 333 GLY B N 1
ATOM 6202 C CA . GLY B 1 333 ? -27.969 -7.773 -10.734 1 78.19 333 GLY B CA 1
ATOM 6203 C C . GLY B 1 333 ? -26.484 -7.512 -10.797 1 78.19 333 GLY B C 1
ATOM 6204 O O . GLY B 1 333 ? -25.734 -7.953 -9.922 1 78.19 333 GLY B O 1
ATOM 6205 N N . LEU B 1 334 ? -26.078 -6.738 -11.992 1 84.56 334 LEU B N 1
ATOM 6206 C CA . LEU B 1 334 ? -24.641 -6.555 -12.117 1 84.56 334 LEU B CA 1
ATOM 6207 C C . LEU B 1 334 ? -24.094 -5.758 -10.938 1 84.56 334 LEU B C 1
ATOM 6209 O O . LEU B 1 334 ? -22.984 -6.047 -10.445 1 84.56 334 LEU B O 1
ATOM 6213 N N . LYS B 1 335 ? -24.875 -4.77 -10.539 1 85.94 335 LYS B N 1
ATOM 6214 C CA . LYS B 1 335 ? -24.469 -3.986 -9.383 1 85.94 335 LYS B CA 1
ATOM 6215 C C . LYS B 1 335 ? -24.281 -4.879 -8.156 1 85.94 335 LYS B C 1
ATOM 6217 O O . LYS B 1 335 ? -23.266 -4.777 -7.465 1 85.94 335 LYS B O 1
ATOM 6222 N N . SER B 1 336 ? -25.172 -5.707 -8 1 90.56 336 SER B N 1
ATOM 6223 C CA . SER B 1 336 ? -25.109 -6.633 -6.875 1 90.56 336 SER B CA 1
ATOM 6224 C C . SER B 1 336 ? -23.953 -7.613 -7.043 1 90.56 336 SER B C 1
ATOM 6226 O O . SER B 1 336 ? -23.297 -7.98 -6.066 1 90.56 336 SER B O 1
ATOM 6228 N N . LEU B 1 337 ? -23.703 -7.992 -8.25 1 94.38 337 LEU B N 1
ATOM 6229 C CA . LEU B 1 337 ? -22.609 -8.906 -8.562 1 94.38 337 LEU B CA 1
ATOM 6230 C C . LEU B 1 337 ? -21.266 -8.312 -8.141 1 94.38 337 LEU B C 1
ATOM 6232 O O . LEU B 1 337 ? -20.5 -8.961 -7.434 1 94.38 337 LEU B O 1
ATOM 6236 N N . VAL B 1 338 ? -21.016 -7.066 -8.547 1 96 338 VAL B N 1
ATOM 6237 C CA . VAL B 1 338 ? -19.75 -6.391 -8.297 1 96 338 VAL B CA 1
ATOM 6238 C C . VAL B 1 338 ? -19.562 -6.188 -6.793 1 96 338 VAL B C 1
ATOM 6240 O O . VAL B 1 338 ? -18.484 -6.449 -6.258 1 96 338 VAL B O 1
ATOM 6243 N N . GLN B 1 339 ? -20.609 -5.852 -6.152 1 94.62 339 GLN B N 1
ATOM 6244 C CA . GLN B 1 339 ? -20.547 -5.586 -4.719 1 94.62 339 GLN B CA 1
ATOM 6245 C C . GLN B 1 339 ? -20.297 -6.871 -3.932 1 94.62 339 GLN B C 1
ATOM 6247 O O . GLN B 1 339 ? -19.453 -6.918 -3.047 1 94.62 339 GLN B O 1
ATOM 6252 N N . GLN B 1 340 ? -21.047 -7.863 -4.23 1 95.12 340 GLN B N 1
ATOM 6253 C CA . GLN B 1 340 ? -20.938 -9.125 -3.508 1 95.12 340 GLN B CA 1
ATOM 6254 C C . GLN B 1 340 ? -19.562 -9.766 -3.717 1 95.12 340 GLN B C 1
ATOM 6256 O O . GLN B 1 340 ? -18.938 -10.234 -2.762 1 95.12 340 GLN B O 1
ATOM 6261 N N . TYR B 1 341 ? -19.125 -9.805 -4.957 1 97.12 341 TYR B N 1
ATOM 6262 C CA . TYR B 1 341 ? -17.812 -10.359 -5.238 1 97.12 341 TYR B CA 1
ATOM 6263 C C . TYR B 1 341 ? -16.734 -9.617 -4.457 1 97.12 341 TYR B C 1
ATOM 6265 O O . TYR B 1 341 ? -15.852 -10.25 -3.855 1 97.12 341 TYR B O 1
ATOM 6273 N N . SER B 1 342 ? -16.828 -8.328 -4.543 1 97.25 342 SER B N 1
ATOM 6274 C CA . SER B 1 342 ? -15.836 -7.496 -3.861 1 97.25 342 SER B CA 1
ATOM 6275 C C . SER B 1 342 ? -15.805 -7.785 -2.365 1 97.25 342 SER B C 1
ATOM 6277 O O . SER B 1 342 ? -14.727 -7.902 -1.772 1 97.25 342 SER B O 1
ATOM 6279 N N . GLU B 1 343 ? -16.922 -7.895 -1.781 1 94.81 343 GLU B N 1
ATOM 6280 C CA . GLU B 1 343 ? -17.016 -8.141 -0.345 1 94.81 343 GLU B CA 1
ATOM 6281 C C . GLU B 1 343 ? -16.422 -9.5 0.022 1 94.81 343 GLU B C 1
ATOM 6283 O O . GLU B 1 343 ? -15.641 -9.609 0.964 1 94.81 343 GLU B O 1
ATOM 6288 N N . VAL B 1 344 ? -16.719 -10.461 -0.693 1 94.94 344 VAL B N 1
ATOM 6289 C CA . VAL B 1 344 ? -16.312 -11.828 -0.383 1 94.94 344 VAL B CA 1
ATOM 6290 C C . VAL B 1 344 ? -14.828 -12.008 -0.651 1 94.94 344 VAL B C 1
ATOM 6292 O O . VAL B 1 344 ? -14.094 -12.5 0.207 1 94.94 344 VAL B O 1
ATOM 6295 N N . ARG B 1 345 ? -14.391 -11.57 -1.758 1 97.19 345 ARG B N 1
ATOM 6296 C CA . ARG B 1 345 ? -13.039 -11.914 -2.188 1 97.19 345 ARG B CA 1
ATOM 6297 C C . ARG B 1 345 ? -12.008 -11 -1.54 1 97.19 345 ARG B C 1
ATOM 6299 O O . ARG B 1 345 ? -10.875 -11.414 -1.285 1 97.19 345 ARG B O 1
ATOM 6306 N N . THR B 1 346 ? -12.383 -9.781 -1.271 1 96.94 346 THR B N 1
ATOM 6307 C CA . THR B 1 346 ? -11.445 -8.883 -0.61 1 96.94 346 THR B CA 1
ATOM 6308 C C . THR B 1 346 ? -10.984 -9.469 0.721 1 96.94 346 THR B C 1
ATOM 6310 O O . THR B 1 346 ? -9.781 -9.508 1.003 1 96.94 346 THR B O 1
ATOM 6313 N N . ASN B 1 347 ? -11.906 -9.914 1.477 1 94.88 347 ASN B N 1
ATOM 6314 C CA . ASN B 1 347 ? -11.57 -10.492 2.773 1 94.88 347 ASN B CA 1
ATOM 6315 C C . ASN B 1 347 ? -10.711 -11.742 2.623 1 94.88 347 ASN B C 1
ATOM 6317 O O . ASN B 1 347 ? -9.711 -11.898 3.318 1 94.88 347 ASN B O 1
ATOM 6321 N N . ASP B 1 348 ? -11.047 -12.547 1.755 1 96.31 348 ASP B N 1
ATOM 6322 C CA . ASP B 1 348 ? -10.344 -13.812 1.564 1 96.31 348 ASP B CA 1
ATOM 6323 C C . ASP B 1 348 ? -8.922 -13.594 1.054 1 96.31 348 ASP B C 1
ATOM 6325 O O . ASP B 1 348 ? -7.977 -14.195 1.558 1 96.31 348 ASP B O 1
ATOM 6329 N N . THR B 1 349 ? -8.789 -12.766 0.083 1 96.44 349 THR B N 1
ATOM 6330 C CA . THR B 1 349 ? -7.48 -12.578 -0.522 1 96.44 349 THR B CA 1
ATOM 6331 C C . THR B 1 349 ? -6.547 -11.836 0.434 1 96.44 349 THR B C 1
ATOM 6333 O O . THR B 1 349 ? -5.336 -12.086 0.439 1 96.44 349 THR B O 1
ATOM 6336 N N . ASN B 1 350 ? -7.094 -10.961 1.219 1 93.25 350 ASN B N 1
ATOM 6337 C CA . ASN B 1 350 ? -6.281 -10.305 2.238 1 93.25 350 ASN B CA 1
ATOM 6338 C C . ASN B 1 350 ? -5.734 -11.305 3.25 1 93.25 350 ASN B C 1
ATOM 6340 O O . ASN B 1 350 ? -4.57 -11.227 3.646 1 93.25 350 ASN B O 1
ATOM 6344 N N . MET B 1 351 ? -6.613 -12.211 3.619 1 92.44 351 MET B N 1
ATOM 6345 C CA . MET B 1 351 ? -6.195 -13.227 4.578 1 92.44 351 MET B CA 1
ATOM 6346 C C . MET B 1 351 ? -5.168 -14.172 3.961 1 92.44 351 MET B C 1
ATOM 6348 O O . MET B 1 351 ? -4.215 -14.578 4.629 1 92.44 351 MET B O 1
ATOM 6352 N N . MET B 1 352 ? -5.375 -14.477 2.762 1 93.44 352 MET B N 1
ATOM 6353 C CA . MET B 1 352 ? -4.422 -15.359 2.092 1 93.44 352 MET B CA 1
ATOM 6354 C C . MET B 1 352 ? -3.057 -14.688 1.97 1 93.44 352 MET B C 1
ATOM 6356 O O . MET B 1 352 ? -2.023 -15.336 2.143 1 93.44 352 MET B O 1
ATOM 6360 N N . ASN B 1 353 ? -3.08 -13.43 1.618 1 93.81 353 ASN B N 1
ATOM 6361 C CA . ASN B 1 353 ? -1.826 -12.688 1.539 1 93.81 353 ASN B CA 1
ATOM 6362 C C . ASN B 1 353 ? -1.101 -12.672 2.881 1 93.81 353 ASN B C 1
ATOM 6364 O O . ASN B 1 353 ? 0.126 -12.781 2.93 1 93.81 353 ASN B O 1
ATOM 6368 N N . LYS B 1 354 ? -1.851 -12.516 3.895 1 89.62 354 LYS B N 1
ATOM 6369 C CA . LYS B 1 354 ? -1.265 -12.562 5.23 1 89.62 354 LYS B CA 1
ATOM 6370 C C . LYS B 1 354 ? -0.615 -13.914 5.496 1 89.62 354 LYS B C 1
ATOM 6372 O O . LYS B 1 354 ? 0.491 -13.984 6.035 1 89.62 354 LYS B O 1
ATOM 6377 N N . MET B 1 355 ? -1.301 -14.891 5.105 1 87.81 355 MET B N 1
ATOM 6378 C CA . MET B 1 355 ? -0.778 -16.234 5.277 1 87.81 355 MET B CA 1
ATOM 6379 C C . MET B 1 355 ? 0.51 -16.438 4.48 1 87.81 355 MET B C 1
ATOM 6381 O O . MET B 1 355 ? 1.445 -17.078 4.953 1 87.81 355 MET B O 1
ATOM 6385 N N . GLU B 1 356 ? 0.55 -15.906 3.342 1 90.5 356 GLU B N 1
ATOM 6386 C CA . GLU B 1 356 ? 1.732 -16.016 2.492 1 90.5 356 GLU B CA 1
ATOM 6387 C C . GLU B 1 356 ? 2.928 -15.305 3.113 1 90.5 356 GLU B C 1
ATOM 6389 O O . GLU B 1 356 ? 4.055 -15.797 3.051 1 90.5 356 GLU B O 1
ATOM 6394 N N . TRP B 1 357 ? 2.703 -14.203 3.672 1 91.19 357 TRP B N 1
ATOM 6395 C CA . TRP B 1 357 ? 3.793 -13.469 4.309 1 91.19 357 TRP B CA 1
ATOM 6396 C C . TRP B 1 357 ? 4.289 -14.195 5.551 1 91.19 357 TRP B C 1
ATOM 6398 O O . TRP B 1 357 ? 5.484 -14.18 5.852 1 91.19 357 TRP B O 1
ATOM 6408 N N . GLU B 1 358 ? 3.352 -14.781 6.289 1 85.69 358 GLU B N 1
ATOM 6409 C CA . GLU B 1 358 ? 3.762 -15.609 7.418 1 85.69 358 GLU B CA 1
ATOM 6410 C C . GLU B 1 358 ? 4.648 -16.766 6.957 1 85.69 358 GLU B C 1
ATOM 6412 O O . GLU B 1 358 ? 5.648 -17.078 7.605 1 85.69 358 GLU B O 1
ATOM 6417 N N . GLY B 1 359 ? 4.215 -17.344 5.867 1 85 359 GLY B N 1
ATOM 6418 C CA . GLY B 1 359 ? 5.031 -18.391 5.277 1 85 359 GLY B CA 1
ATOM 6419 C C . GLY B 1 359 ? 6.398 -17.906 4.832 1 85 359 GLY B C 1
ATOM 6420 O O . GLY B 1 359 ? 7.398 -18.609 4.988 1 85 359 GLY B O 1
ATOM 6421 N N . TYR B 1 360 ? 6.461 -16.719 4.426 1 90.81 360 TYR B N 1
ATOM 6422 C CA . TYR B 1 360 ? 7.715 -16.109 4 1 90.81 360 TYR B CA 1
ATOM 6423 C C . TYR B 1 360 ? 8.664 -15.93 5.176 1 90.81 360 TYR B C 1
ATOM 6425 O O . TYR B 1 360 ? 9.852 -16.234 5.074 1 90.81 360 TYR B O 1
ATOM 6433 N N . VAL B 1 361 ? 8.156 -15.453 6.191 1 87.38 361 VAL B N 1
ATOM 6434 C CA . VAL B 1 361 ? 8.977 -15.234 7.379 1 87.38 361 VAL B CA 1
ATOM 6435 C C . VAL B 1 361 ? 9.562 -16.562 7.852 1 87.38 361 VAL B C 1
ATOM 6437 O O . VAL B 1 361 ? 10.75 -16.656 8.18 1 87.38 361 VAL B O 1
ATOM 6440 N N . GLN B 1 362 ? 8.758 -17.547 7.809 1 82.56 362 GLN B N 1
ATOM 6441 C CA . GLN B 1 362 ? 9.211 -18.875 8.203 1 82.56 362 GLN B CA 1
ATOM 6442 C C . GLN B 1 362 ? 10.273 -19.406 7.238 1 82.56 362 GLN B C 1
ATOM 6444 O O . GLN B 1 362 ? 11.258 -20.016 7.66 1 82.56 362 GLN B O 1
ATOM 6449 N N . LEU B 1 363 ? 10.031 -19.188 6.047 1 85.5 363 LEU B N 1
ATOM 6450 C CA . LEU B 1 363 ? 10.977 -19.625 5.023 1 85.5 363 LEU B CA 1
ATOM 6451 C C . LEU B 1 363 ? 12.336 -18.953 5.211 1 85.5 363 LEU B C 1
ATOM 6453 O O . LEU B 1 363 ? 13.375 -19.609 5.133 1 85.5 363 LEU B O 1
ATOM 6457 N N . VAL B 1 364 ? 12.32 -17.703 5.402 1 85.56 364 VAL B N 1
ATOM 6458 C CA . VAL B 1 364 ? 13.555 -16.953 5.578 1 85.56 364 VAL B CA 1
ATOM 6459 C C . VAL B 1 364 ? 14.297 -17.453 6.82 1 85.56 364 VAL B C 1
ATOM 6461 O O . VAL B 1 364 ? 15.523 -17.578 6.809 1 85.56 364 VAL B O 1
ATOM 6464 N N . GLU B 1 365 ? 13.539 -17.688 7.797 1 82.06 365 GLU B N 1
ATOM 6465 C CA . GLU B 1 365 ? 14.141 -18.219 9.016 1 82.06 365 GLU B CA 1
ATOM 6466 C C . GLU B 1 365 ? 14.789 -19.578 8.758 1 82.06 365 GLU B C 1
ATOM 6468 O O . GLU B 1 365 ? 15.891 -19.859 9.25 1 82.06 365 GLU B O 1
ATOM 6473 N N . ASN B 1 366 ? 14.125 -20.375 8.023 1 77.31 366 ASN B N 1
ATOM 6474 C CA . ASN B 1 366 ? 14.633 -21.703 7.691 1 77.31 366 ASN B CA 1
ATOM 6475 C C . ASN B 1 366 ? 15.859 -21.625 6.781 1 77.31 366 ASN B C 1
ATOM 6477 O O . ASN B 1 366 ? 16.75 -22.469 6.859 1 77.31 366 ASN B O 1
ATOM 6481 N N . MET B 1 367 ? 15.836 -20.688 5.977 1 81.62 367 MET B N 1
ATOM 6482 C CA . MET B 1 367 ? 16.969 -20.5 5.066 1 81.62 367 MET B CA 1
ATOM 6483 C C . MET B 1 367 ? 18.219 -20.078 5.832 1 81.62 367 MET B C 1
ATOM 6485 O O . MET B 1 367 ? 19.328 -20.406 5.434 1 81.62 367 MET B O 1
ATOM 6489 N N . GLN B 1 368 ? 17.938 -19.344 6.863 1 80.62 368 GLN B N 1
ATOM 6490 C CA . GLN B 1 368 ? 19.078 -18.875 7.656 1 80.62 368 GLN B CA 1
ATOM 6491 C C . GLN B 1 368 ? 19.609 -19.984 8.555 1 80.62 368 GLN B C 1
ATOM 6493 O O . GLN B 1 368 ? 20.797 -19.984 8.898 1 80.62 368 GLN B O 1
ATOM 6498 N N . ASN B 1 369 ? 18.703 -20.828 8.953 1 76.94 369 ASN B N 1
ATOM 6499 C CA . ASN B 1 369 ? 19.094 -21.969 9.781 1 76.94 369 ASN B CA 1
ATOM 6500 C C . ASN B 1 369 ? 18.656 -23.281 9.156 1 76.94 369 ASN B C 1
ATOM 6502 O O . ASN B 1 369 ? 17.766 -23.969 9.68 1 76.94 369 ASN B O 1
ATOM 6506 N N . PRO B 1 370 ? 19.328 -23.688 8.211 1 64.62 370 PRO B N 1
ATOM 6507 C CA . PRO B 1 370 ? 18.859 -24.859 7.473 1 64.62 370 PRO B CA 1
ATOM 6508 C C . PRO B 1 370 ? 18.906 -26.141 8.305 1 64.62 370 PRO B C 1
ATOM 6510 O O . PRO B 1 370 ? 18.141 -27.062 8.047 1 64.62 370 PRO B O 1
ATOM 6513 N N . ASN B 1 371 ? 19.766 -26.188 9.328 1 59.47 371 ASN B N 1
ATOM 6514 C CA . ASN B 1 371 ? 19.938 -27.406 10.109 1 59.47 371 ASN B CA 1
ATOM 6515 C C . ASN B 1 371 ? 18.953 -27.484 11.273 1 59.47 371 ASN B C 1
ATOM 6517 O O . ASN B 1 371 ? 18.844 -28.516 11.938 1 59.47 371 ASN B O 1
ATOM 6521 N N . ARG B 1 372 ? 18.375 -26.453 11.664 1 54.12 372 ARG B N 1
ATOM 6522 C CA . ARG B 1 372 ? 17.531 -26.438 12.852 1 54.12 372 ARG B CA 1
ATOM 6523 C C . ARG B 1 372 ? 16.312 -27.344 12.672 1 54.12 372 ARG B C 1
ATOM 6525 O O . ARG B 1 372 ? 15.812 -27.922 13.641 1 54.12 372 ARG B O 1
ATOM 6532 N N . SER B 1 373 ? 15.664 -27.266 11.641 1 51.06 373 SER B N 1
ATOM 6533 C CA . SER B 1 373 ? 14.32 -27.828 11.555 1 51.06 373 SER B CA 1
ATOM 6534 C C . SER B 1 373 ? 14.344 -29.344 11.672 1 51.06 373 SER B C 1
ATOM 6536 O O . SER B 1 373 ? 13.305 -29.969 11.875 1 51.06 373 SER B O 1
ATOM 6538 N N . PHE B 1 374 ? 15.438 -30.078 11.32 1 47.06 374 PHE B N 1
ATOM 6539 C CA . PHE B 1 374 ? 15.32 -31.516 11.156 1 47.06 374 PHE B CA 1
ATOM 6540 C C . PHE B 1 374 ? 15.852 -32.25 12.383 1 47.06 374 PHE B C 1
ATOM 6542 O O . PHE B 1 374 ? 15.953 -33.469 12.383 1 47.06 374 PHE B O 1
ATOM 6549 N N . GLY B 1 375 ? 16.016 -31.547 13.422 1 39.53 375 GLY B N 1
ATOM 6550 C CA . GLY B 1 375 ? 16.484 -32.375 14.539 1 39.53 375 GLY B CA 1
ATOM 6551 C C . GLY B 1 375 ? 15.406 -33.281 15.102 1 39.53 375 GLY B C 1
ATOM 6552 O O . GLY B 1 375 ? 14.258 -33.25 14.641 1 39.53 375 GLY B O 1
ATOM 6553 N N . TRP B 1 376 ? 15.781 -34.219 16.016 1 42.97 376 TRP B N 1
ATOM 6554 C CA . TRP B 1 376 ? 14.953 -35.25 16.641 1 42.97 376 TRP B CA 1
ATOM 6555 C C . TRP B 1 376 ? 13.625 -34.656 17.125 1 42.97 376 TRP B C 1
ATOM 6557 O O . TRP B 1 376 ? 12.586 -35.312 17.031 1 42.97 376 TRP B O 1
ATOM 6567 N N . PHE B 1 377 ? 13.633 -33.469 17.5 1 42.34 377 PHE B N 1
ATOM 6568 C CA . PHE B 1 377 ? 12.445 -32.781 18.031 1 42.34 377 PHE B CA 1
ATOM 6569 C C . PHE B 1 377 ? 11.469 -32.469 16.906 1 42.34 377 PHE B C 1
ATOM 6571 O O . PHE B 1 377 ? 10.25 -32.531 17.094 1 42.34 377 PHE B O 1
ATOM 6578 N N . ASN B 1 378 ? 11.914 -32.344 15.797 1 47.06 378 ASN B N 1
ATOM 6579 C CA . ASN B 1 378 ? 11.07 -31.984 14.656 1 47.06 378 ASN B CA 1
ATOM 6580 C C . ASN B 1 378 ? 10.375 -33.188 14.07 1 47.06 378 ASN B C 1
ATOM 6582 O O . ASN B 1 378 ? 9.234 -33.125 13.617 1 47.06 378 ASN B O 1
ATOM 6586 N N . LYS B 1 379 ? 11.062 -34.406 14.133 1 46.47 379 LYS B N 1
ATOM 6587 C CA . LYS B 1 379 ? 10.398 -35.656 13.742 1 46.47 379 LYS B CA 1
ATOM 6588 C C . LYS B 1 379 ? 9.219 -35.938 14.656 1 46.47 379 LYS B C 1
ATOM 6590 O O . LYS B 1 379 ? 8.164 -36.375 14.195 1 46.47 379 LYS B O 1
ATOM 6595 N N . MET B 1 380 ? 9.539 -35.812 15.953 1 43.5 380 MET B N 1
ATOM 6596 C CA . MET B 1 380 ? 8.438 -36.031 16.891 1 43.5 380 MET B CA 1
ATOM 6597 C C . MET B 1 380 ? 7.309 -35.031 16.625 1 43.5 380 MET B C 1
ATOM 6599 O O . MET B 1 380 ? 6.133 -35.406 16.672 1 43.5 380 MET B O 1
ATOM 6603 N N . LYS B 1 381 ? 7.73 -33.938 16.219 1 51.16 381 LYS B N 1
ATOM 6604 C CA . LYS B 1 381 ? 6.734 -32.906 15.945 1 51.16 381 LYS B CA 1
ATOM 6605 C C . LYS B 1 381 ? 5.988 -33.188 14.648 1 51.16 381 LYS B C 1
ATOM 6607 O O . LYS B 1 381 ? 4.777 -32.969 14.555 1 51.16 381 LYS B O 1
ATOM 6612 N N . SER B 1 382 ? 6.719 -33.875 13.844 1 51.53 382 SER B N 1
ATOM 6613 C CA . SER B 1 382 ? 6.121 -34.219 12.555 1 51.53 382 SER B CA 1
ATOM 6614 C C . SER B 1 382 ? 5.105 -35.344 12.695 1 51.53 382 SER B C 1
ATOM 6616 O O . SER B 1 382 ? 4.039 -35.312 12.07 1 51.53 382 SER B O 1
ATOM 6618 N N . SER B 1 383 ? 5.5 -36.406 13.469 1 51.31 383 SER B N 1
ATOM 6619 C CA . SER B 1 383 ? 4.562 -37.5 13.688 1 51.31 383 SER B CA 1
ATOM 6620 C C . SER B 1 383 ? 3.326 -37.031 14.445 1 51.31 383 SER B C 1
ATOM 6622 O O . SER B 1 383 ? 2.207 -37.469 14.141 1 51.31 383 SER B O 1
ATOM 6624 N N . LEU B 1 384 ? 3.551 -36.188 15.383 1 51.91 384 LEU B N 1
ATOM 6625 C CA . LEU B 1 384 ? 2.426 -35.625 16.125 1 51.91 384 LEU B CA 1
ATOM 6626 C C . LEU B 1 384 ? 1.593 -34.719 15.227 1 51.91 384 LEU B C 1
ATOM 6628 O O . LEU B 1 384 ? 0.363 -34.719 15.312 1 51.91 384 LEU B O 1
ATOM 6632 N N . LYS B 1 385 ? 2.254 -34.156 14.414 1 55.94 385 LYS B N 1
ATOM 6633 C CA . LYS B 1 385 ? 1.559 -33.25 13.492 1 55.94 385 LYS B CA 1
ATOM 6634 C C . LYS B 1 385 ? 0.681 -34.031 12.523 1 55.94 385 LYS B C 1
ATOM 6636 O O . LYS B 1 385 ? -0.432 -33.625 12.203 1 55.94 385 LYS B O 1
ATOM 6641 N N . LYS B 1 386 ? 1.206 -35.156 12.07 1 55.31 386 LYS B N 1
ATOM 6642 C CA . LYS B 1 386 ? 0.427 -36 11.164 1 55.31 386 LYS B CA 1
ATOM 6643 C C . LYS B 1 386 ? -0.849 -36.5 11.836 1 55.31 386 LYS B C 1
ATOM 6645 O O . LYS B 1 386 ? -1.923 -36.5 11.234 1 55.31 386 LYS B O 1
ATOM 6650 N N . LYS B 1 387 ? -0.633 -36.906 13.062 1 53.38 387 LYS B N 1
ATOM 6651 C CA . LYS B 1 387 ? -1.801 -37.375 13.789 1 53.38 387 LYS B CA 1
ATOM 6652 C C . LYS B 1 387 ? -2.76 -36.25 14.117 1 53.38 387 LYS B C 1
ATOM 6654 O O . LYS B 1 387 ? -3.98 -36.406 14.039 1 53.38 387 LYS B O 1
ATOM 6659 N N . LEU B 1 388 ? -2.199 -35.125 14.422 1 55.66 388 LEU B N 1
ATOM 6660 C CA . LEU B 1 388 ? -3.012 -33.969 14.789 1 55.66 388 LEU B CA 1
ATOM 6661 C C . LEU B 1 388 ? -3.639 -33.312 13.555 1 55.66 388 LEU B C 1
ATOM 6663 O O . LEU B 1 388 ? -4.711 -32.719 13.641 1 55.66 388 LEU B O 1
ATOM 6667 N N . ASN B 1 389 ? -3.006 -33.562 12.492 1 53.28 389 ASN B N 1
ATOM 6668 C CA . ASN B 1 389 ? -3.496 -32.969 11.242 1 53.28 389 ASN B CA 1
ATOM 6669 C C . ASN B 1 389 ? -4.859 -33.531 10.859 1 53.28 389 ASN B C 1
ATOM 6671 O O . ASN B 1 389 ? -5.637 -32.875 10.164 1 53.28 389 ASN B O 1
ATOM 6675 N N . VAL B 1 390 ? -5.035 -34.75 11.211 1 54.22 390 VAL B N 1
ATOM 6676 C CA . VAL B 1 390 ? -6.332 -35.344 10.93 1 54.22 390 VAL B CA 1
ATOM 6677 C C . VAL B 1 390 ? -7.426 -34.594 11.68 1 54.22 390 VAL B C 1
ATOM 6679 O O . VAL B 1 390 ? -8.508 -34.375 11.133 1 54.22 390 VAL B O 1
ATOM 6682 N N . TRP B 1 391 ? -7 -34.125 12.75 1 59.75 391 TRP B N 1
ATOM 6683 C CA . TRP B 1 391 ? -8 -33.438 13.562 1 59.75 391 TRP B CA 1
ATOM 6684 C C . TRP B 1 391 ? -7.883 -31.938 13.414 1 59.75 391 TRP B C 1
ATOM 6686 O O . TRP B 1 391 ? -8.891 -31.219 13.469 1 59.75 391 TRP B O 1
ATOM 6696 N N . PHE B 1 392 ? -6.648 -31.578 13.023 1 72.81 392 PHE B N 1
ATOM 6697 C CA . PHE B 1 392 ? -6.406 -30.141 12.875 1 72.81 392 PHE B CA 1
ATOM 6698 C C . PHE B 1 392 ? -5.504 -29.875 11.68 1 72.81 392 PHE B C 1
ATOM 6700 O O . PHE B 1 392 ? -4.309 -29.625 11.836 1 72.81 392 PHE B O 1
ATOM 6707 N N . PRO B 1 393 ? -6.176 -29.984 10.57 1 77.88 393 PRO B N 1
ATOM 6708 C CA . PRO B 1 393 ? -5.367 -29.781 9.367 1 77.88 393 PRO B CA 1
ATOM 6709 C C . PRO B 1 393 ? -4.664 -28.422 9.359 1 77.88 393 PRO B C 1
ATOM 6711 O O . PRO B 1 393 ? -5.195 -27.453 9.891 1 77.88 393 PRO B O 1
ATOM 6714 N N . SER B 1 394 ? -3.486 -28.469 8.797 1 82.81 394 SER B N 1
ATOM 6715 C CA . SER B 1 394 ? -2.707 -27.234 8.711 1 82.81 394 SER B CA 1
ATOM 6716 C C . SER B 1 394 ? -3.363 -26.234 7.773 1 82.81 394 SER B C 1
ATOM 6718 O O . SER B 1 394 ? -4.227 -26.594 6.973 1 82.81 394 SER B O 1
ATOM 6720 N N . LYS B 1 395 ? -2.982 -24.953 7.883 1 86.56 395 LYS B N 1
ATOM 6721 C CA . LYS B 1 395 ? -3.471 -23.906 6.984 1 86.56 395 LYS B CA 1
ATOM 6722 C C . LYS B 1 395 ? -3.156 -24.25 5.527 1 86.56 395 LYS B C 1
ATOM 6724 O O . LYS B 1 395 ? -3.994 -24.062 4.645 1 86.56 395 LYS B O 1
ATOM 6729 N N . PHE B 1 396 ? -2.021 -24.844 5.344 1 85.94 396 PHE B N 1
ATOM 6730 C CA . PHE B 1 396 ? -1.593 -25.188 3.996 1 85.94 396 PHE B CA 1
ATOM 6731 C C . PHE B 1 396 ? -2.48 -26.281 3.418 1 85.94 396 PHE B C 1
ATOM 6733 O O . PHE B 1 396 ? -2.904 -26.203 2.262 1 85.94 396 PHE B O 1
ATOM 6740 N N . THR B 1 397 ? -2.686 -27.266 4.184 1 87.19 397 THR B N 1
ATOM 6741 C CA . THR B 1 397 ? -3.467 -28.406 3.723 1 87.19 397 THR B CA 1
ATOM 6742 C C . THR B 1 397 ? -4.883 -27.984 3.354 1 87.19 397 THR B C 1
ATOM 6744 O O . THR B 1 397 ? -5.414 -28.391 2.318 1 87.19 397 THR B O 1
ATOM 6747 N N . LEU B 1 398 ? -5.441 -27.172 4.172 1 89.25 398 LEU B N 1
ATOM 6748 C CA . LEU B 1 398 ? -6.793 -26.703 3.887 1 89.25 398 LEU B CA 1
ATOM 6749 C C . LEU B 1 398 ? -6.809 -25.797 2.656 1 89.25 398 LEU B C 1
ATOM 6751 O O . LEU B 1 398 ? -7.723 -25.875 1.833 1 89.25 398 LEU B O 1
ATOM 6755 N N . ALA B 1 399 ? -5.836 -25.016 2.518 1 90.88 399 ALA B N 1
ATOM 6756 C CA . ALA B 1 399 ? -5.758 -24.094 1.383 1 90.88 399 ALA B CA 1
ATOM 6757 C C . ALA B 1 399 ? -5.52 -24.859 0.08 1 90.88 399 ALA B C 1
ATOM 6759 O O . ALA B 1 399 ? -6.062 -24.484 -0.965 1 90.88 399 ALA B O 1
ATOM 6760 N N . ALA B 1 400 ? -4.75 -25.938 0.128 1 91 400 ALA B N 1
ATOM 6761 C CA . ALA B 1 400 ? -4.316 -26.656 -1.065 1 91 400 ALA B CA 1
ATOM 6762 C C . ALA B 1 400 ? -5.367 -27.672 -1.51 1 91 400 ALA B C 1
ATOM 6764 O O . ALA B 1 400 ? -5.523 -27.922 -2.705 1 91 400 ALA B O 1
ATOM 6765 N N . PHE B 1 401 ? -6.113 -28.219 -0.502 1 93.19 401 PHE B N 1
ATOM 6766 C CA . PHE B 1 401 ? -6.887 -29.406 -0.868 1 93.19 401 PHE B CA 1
ATOM 6767 C C . PHE B 1 401 ? -8.367 -29.188 -0.584 1 93.19 401 PHE B C 1
ATOM 6769 O O . PHE B 1 401 ? -9.141 -30.156 -0.516 1 93.19 401 PHE B O 1
ATOM 6776 N N . SER B 1 402 ? -8.773 -27.938 -0.398 1 93.56 402 SER B N 1
ATOM 6777 C CA . SER B 1 402 ? -10.188 -27.641 -0.224 1 93.56 402 SER B CA 1
ATOM 6778 C C . SER B 1 402 ? -10.523 -26.234 -0.739 1 93.56 402 SER B C 1
ATOM 6780 O O . SER B 1 402 ? -9.625 -25.5 -1.146 1 93.56 402 SER B O 1
ATOM 6782 N N . ARG B 1 403 ? -11.812 -25.906 -0.712 1 94.62 403 ARG B N 1
ATOM 6783 C CA . ARG B 1 403 ? -12.258 -24.578 -1.083 1 94.62 403 ARG B CA 1
ATOM 6784 C C . ARG B 1 403 ? -12.781 -23.812 0.131 1 94.62 403 ARG B C 1
ATOM 6786 O O . ARG B 1 403 ? -13.641 -22.938 0 1 94.62 403 ARG B O 1
ATOM 6793 N N . GLU B 1 404 ? -12.367 -24.359 1.249 1 94.12 404 GLU B N 1
ATOM 6794 C CA . GLU B 1 404 ? -12.688 -23.547 2.416 1 94.12 404 GLU B CA 1
ATOM 6795 C C . GLU B 1 404 ? -12.148 -22.125 2.266 1 94.12 404 GLU B C 1
ATOM 6797 O O . GLU B 1 404 ? -11.008 -21.938 1.836 1 94.12 404 GLU B O 1
ATOM 6802 N N . ARG B 1 405 ? -13.008 -21.188 2.617 1 95.69 405 ARG B N 1
ATOM 6803 C CA . ARG B 1 405 ? -12.617 -19.797 2.426 1 95.69 405 ARG B CA 1
ATOM 6804 C C . ARG B 1 405 ? -11.344 -19.484 3.197 1 95.69 405 ARG B C 1
ATOM 6806 O O . ARG B 1 405 ? -11.172 -19.922 4.336 1 95.69 405 ARG B O 1
ATOM 6813 N N . TYR B 1 406 ? -10.461 -18.766 2.6 1 94.12 406 TYR B N 1
ATOM 6814 C CA . TYR B 1 406 ? -9.203 -18.406 3.236 1 94.12 406 TYR B CA 1
ATOM 6815 C C . TYR B 1 406 ? -9.445 -17.703 4.566 1 94.12 406 TYR B C 1
ATOM 6817 O O . TYR B 1 406 ? -8.711 -17.922 5.535 1 94.12 406 TYR B O 1
ATOM 6825 N N . SER B 1 407 ? -10.43 -16.781 4.594 1 92.75 407 SER B N 1
ATOM 6826 C CA . SER B 1 407 ? -10.773 -16.078 5.816 1 92.75 407 SER B CA 1
ATOM 6827 C C . SER B 1 407 ? -11.203 -17.031 6.918 1 92.75 407 SER B C 1
ATOM 6829 O O . SER B 1 407 ? -10.859 -16.844 8.086 1 92.75 407 SER B O 1
ATOM 6831 N N . GLU B 1 408 ? -11.898 -18.062 6.543 1 91.06 408 GLU B N 1
ATOM 6832 C CA . GLU B 1 408 ? -12.344 -19.047 7.512 1 91.06 408 GLU B CA 1
ATOM 6833 C C . GLU B 1 408 ? -11.188 -19.906 8.008 1 91.06 408 GLU B C 1
ATOM 6835 O O . GLU B 1 408 ? -11.125 -20.266 9.188 1 91.06 408 GLU B O 1
ATOM 6840 N N . ILE B 1 409 ? -10.32 -20.281 7.117 1 89.69 409 ILE B N 1
ATOM 6841 C CA . ILE B 1 409 ? -9.133 -21.047 7.48 1 89.69 409 ILE B CA 1
ATOM 6842 C C . ILE B 1 409 ? -8.328 -20.281 8.531 1 89.69 409 ILE B C 1
ATOM 6844 O O . ILE B 1 409 ? -7.926 -20.859 9.547 1 89.69 409 ILE B O 1
ATOM 6848 N N . THR B 1 410 ? -8.125 -19 8.297 1 85.94 410 THR B N 1
ATOM 6849 C CA . THR B 1 410 ? -7.336 -18.172 9.203 1 85.94 410 THR B CA 1
ATOM 6850 C C . THR B 1 410 ? -8.031 -18.016 10.555 1 85.94 410 THR B C 1
ATOM 6852 O O . THR B 1 410 ? -7.391 -18.078 11.602 1 85.94 410 THR B O 1
ATOM 6855 N N . ARG B 1 411 ? -9.289 -17.797 10.469 1 83.19 411 ARG B N 1
ATOM 6856 C CA . ARG B 1 411 ? -10.07 -17.656 11.695 1 83.19 411 ARG B CA 1
ATOM 6857 C C . ARG B 1 411 ? -9.984 -18.922 12.539 1 83.19 411 ARG B C 1
ATOM 6859 O O . ARG B 1 411 ? -9.773 -18.844 13.758 1 83.19 411 ARG B O 1
ATOM 6866 N N . LYS B 1 412 ? -10.133 -20.094 11.922 1 81.5 412 LYS B N 1
ATOM 6867 C CA . LYS B 1 412 ? -10.07 -21.375 12.617 1 81.5 412 LYS B CA 1
ATOM 6868 C C . LYS B 1 412 ? -8.711 -21.562 13.281 1 81.5 412 LYS B C 1
ATOM 6870 O O . LYS B 1 412 ? -8.633 -22.031 14.414 1 81.5 412 LYS B O 1
ATOM 6875 N N . HIS B 1 413 ? -7.75 -21.188 12.656 1 81.81 413 HIS B N 1
ATOM 6876 C CA . HIS B 1 413 ? -6.402 -21.375 13.18 1 81.81 413 HIS B CA 1
ATOM 6877 C C . HIS B 1 413 ? -6.086 -20.375 14.281 1 81.81 413 HIS B C 1
ATOM 6879 O O . HIS B 1 413 ? -5.34 -20.672 15.211 1 81.81 413 HIS B O 1
ATOM 6885 N N . GLN B 1 414 ? -6.574 -19.156 14.117 1 77.12 414 GLN B N 1
ATOM 6886 C CA . GLN B 1 414 ? -6.395 -18.172 15.172 1 77.12 414 GLN B CA 1
ATOM 6887 C C . GLN B 1 414 ? -7.094 -18.609 16.453 1 77.12 414 GLN B C 1
ATOM 6889 O O . GLN B 1 414 ? -6.555 -18.438 17.562 1 77.12 414 GLN B O 1
ATOM 6894 N N . LEU B 1 415 ? -8.211 -19.156 16.297 1 70.25 415 LEU B N 1
ATOM 6895 C CA . LEU B 1 415 ? -8.953 -19.656 17.453 1 70.25 415 LEU B CA 1
ATOM 6896 C C . LEU B 1 415 ? -8.227 -20.828 18.094 1 70.25 415 LEU B C 1
ATOM 6898 O O . LEU B 1 415 ? -8.156 -20.922 19.328 1 70.25 415 LEU B O 1
ATOM 6902 N N . ALA B 1 416 ? -7.684 -21.656 17.234 1 70.81 416 ALA B N 1
ATOM 6903 C CA . ALA B 1 416 ? -6.922 -22.797 17.734 1 70.81 416 ALA B CA 1
ATOM 6904 C C . ALA B 1 416 ? -5.68 -22.344 18.5 1 70.81 416 ALA B C 1
ATOM 6906 O O . ALA B 1 416 ? -5.34 -22.906 19.547 1 70.81 416 ALA B O 1
ATOM 6907 N N . GLN B 1 417 ? -5.074 -21.328 18 1 69 417 GLN B N 1
ATOM 6908 C CA . GLN B 1 417 ? -3.889 -20.781 18.656 1 69 417 GLN B CA 1
ATOM 6909 C C . GLN B 1 417 ? -4.246 -20.156 20 1 69 417 GLN B C 1
ATOM 6911 O O . GLN B 1 417 ? -3.504 -20.297 20.969 1 69 417 GLN B O 1
ATOM 6916 N N . LYS B 1 418 ? -5.258 -19.406 19.984 1 65.31 418 LYS B N 1
ATOM 6917 C CA . LYS B 1 418 ? -5.711 -18.797 21.25 1 65.31 418 LYS B CA 1
ATOM 6918 C C . LYS B 1 418 ? -6.039 -19.875 22.281 1 65.31 418 LYS B C 1
ATOM 6920 O O . LYS B 1 418 ? -5.707 -19.734 23.453 1 65.31 418 LYS B O 1
ATOM 6925 N N . PHE B 1 419 ? -6.582 -20.906 21.766 1 63.69 419 PHE B N 1
ATOM 6926 C CA . PHE B 1 419 ? -6.93 -22.016 22.641 1 63.69 419 PHE B CA 1
ATOM 6927 C C . PHE B 1 419 ? -5.676 -22.703 23.172 1 63.69 419 PHE B C 1
ATOM 6929 O O . PHE B 1 419 ? -5.598 -23.031 24.359 1 63.69 419 PHE B O 1
ATOM 6936 N N . GLN B 1 420 ? -4.734 -22.875 22.312 1 64 420 GLN B N 1
ATOM 6937 C CA . GLN B 1 420 ? -3.469 -23.484 22.703 1 64 420 GLN B CA 1
ATOM 6938 C C . GLN B 1 420 ? -2.74 -22.625 23.734 1 64 420 GLN B C 1
ATOM 6940 O O . GLN B 1 420 ? -2.168 -23.141 24.703 1 64 420 GLN B O 1
ATOM 6945 N N . LEU B 1 421 ? -2.809 -21.328 23.469 1 62.91 421 LEU B N 1
ATOM 6946 C CA . LEU B 1 421 ? -2.178 -20.406 24.406 1 62.91 421 LEU B CA 1
ATOM 6947 C C . LEU B 1 421 ? -2.883 -20.453 25.75 1 62.91 421 LEU B C 1
ATOM 6949 O O . LEU B 1 421 ? -2.232 -20.406 26.797 1 62.91 421 LEU B O 1
ATOM 6953 N N . SER B 1 422 ? -4.094 -20.578 25.672 1 62.56 422 SER B N 1
ATOM 6954 C CA . SER B 1 422 ? -4.859 -20.672 26.906 1 62.56 422 SER B CA 1
ATOM 6955 C C . SER B 1 422 ? -4.543 -21.953 27.656 1 62.56 422 SER B C 1
ATOM 6957 O O . SER B 1 422 ? -4.41 -21.953 28.875 1 62.56 422 SER B O 1
ATOM 6959 N N . ILE B 1 423 ? -4.348 -22.984 26.906 1 60.72 423 ILE B N 1
ATOM 6960 C CA . ILE B 1 423 ? -4.016 -24.266 27.516 1 60.72 423 ILE B CA 1
ATOM 6961 C C . ILE B 1 423 ? -2.607 -24.203 28.094 1 60.72 423 ILE B C 1
ATOM 6963 O O . ILE B 1 423 ? -2.385 -24.641 29.234 1 60.72 423 ILE B O 1
ATOM 6967 N N . LYS B 1 424 ? -1.767 -23.688 27.328 1 60.97 424 LYS B N 1
ATOM 6968 C CA . LYS B 1 424 ? -0.395 -23.547 27.797 1 60.97 424 LYS B CA 1
ATOM 6969 C C . LYS B 1 424 ? -0.336 -22.672 29.047 1 60.97 424 LYS B C 1
ATOM 6971 O O . LYS B 1 424 ? 0.402 -22.984 30 1 60.97 424 LYS B O 1
ATOM 6976 N N . ALA B 1 425 ? -1.107 -21.656 28.969 1 63.06 425 ALA B N 1
ATOM 6977 C CA . ALA B 1 425 ? -1.169 -20.781 30.141 1 63.06 425 ALA B CA 1
ATOM 6978 C C . ALA B 1 425 ? -1.742 -21.531 31.344 1 63.06 425 ALA B C 1
ATOM 6980 O O . ALA B 1 425 ? -1.226 -21.406 32.469 1 63.06 425 ALA B O 1
ATOM 6981 N N . THR B 1 426 ? -2.68 -22.344 31.047 1 61.94 426 THR B N 1
ATOM 6982 C CA . THR B 1 426 ? -3.291 -23.125 32.125 1 61.94 426 THR B CA 1
ATOM 6983 C C . THR B 1 426 ? -2.316 -24.188 32.625 1 61.94 426 THR B C 1
ATOM 6985 O O . THR B 1 426 ? -2.188 -24.375 33.844 1 61.94 426 THR B O 1
ATOM 6988 N N . PHE B 1 427 ? -1.641 -24.734 31.719 1 63.91 427 PHE B N 1
ATOM 6989 C CA . PHE B 1 427 ? -0.659 -25.75 32.125 1 63.91 427 PHE B CA 1
ATOM 6990 C C . PHE B 1 427 ? 0.48 -25.109 32.906 1 63.91 427 PHE B C 1
ATOM 6992 O O . PHE B 1 427 ? 0.958 -25.672 33.875 1 63.91 427 PHE B O 1
ATOM 6999 N N . ALA B 1 428 ? 0.831 -24.047 32.406 1 64 428 ALA B N 1
ATOM 7000 C CA . ALA B 1 428 ? 1.874 -23.312 33.125 1 64 428 ALA B CA 1
ATOM 7001 C C . ALA B 1 428 ? 1.429 -22.969 34.531 1 64 428 ALA B C 1
ATOM 7003 O O . ALA B 1 428 ? 2.205 -23.094 35.5 1 64 428 ALA B O 1
ATOM 7004 N N . ILE B 1 429 ? 0.267 -22.672 34.625 1 63.66 429 ILE B N 1
ATOM 7005 C CA . ILE B 1 429 ? -0.295 -22.344 35.938 1 63.66 429 ILE B CA 1
ATOM 7006 C C . ILE B 1 429 ? -0.333 -23.594 36.781 1 63.66 429 ILE B C 1
ATOM 7008 O O . ILE B 1 429 ? 0.035 -23.562 37.969 1 63.66 429 ILE B O 1
ATOM 7012 N N . ILE B 1 430 ? -0.62 -24.641 36.156 1 64.31 430 ILE B N 1
ATOM 7013 C CA . ILE B 1 430 ? -0.693 -25.906 36.875 1 64.31 430 ILE B CA 1
ATOM 7014 C C . ILE B 1 430 ? 0.703 -26.328 37.344 1 64.31 430 ILE B C 1
ATOM 7016 O O . ILE B 1 430 ? 0.887 -26.734 38.5 1 64.31 430 ILE B O 1
ATOM 7020 N N . ILE B 1 431 ? 1.584 -26.156 36.5 1 65.44 431 ILE B N 1
ATOM 7021 C CA . ILE B 1 431 ? 2.961 -26.516 36.844 1 65.44 431 ILE B CA 1
ATOM 7022 C C . ILE B 1 431 ? 3.453 -25.625 38 1 65.44 431 ILE B C 1
ATOM 7024 O O . ILE B 1 431 ? 4.09 -26.109 38.938 1 65.44 431 ILE B O 1
ATOM 7028 N N . ILE B 1 432 ? 3.129 -24.484 37.906 1 65.06 432 ILE B N 1
ATOM 7029 C CA . ILE B 1 432 ? 3.516 -23.547 38.938 1 65.06 432 ILE B CA 1
ATOM 7030 C C . ILE B 1 432 ? 2.877 -23.953 40.281 1 65.06 432 ILE B C 1
ATOM 7032 O O . ILE B 1 432 ? 3.539 -23.969 41.312 1 65.06 432 ILE B O 1
ATOM 7036 N N . ILE B 1 433 ? 1.77 -24.422 40.125 1 65.19 433 ILE B N 1
ATOM 7037 C CA . ILE B 1 433 ? 1.051 -24.875 41.312 1 65.19 433 ILE B CA 1
ATOM 7038 C C . ILE B 1 433 ? 1.702 -26.141 41.844 1 65.19 433 ILE B C 1
ATOM 7040 O O . ILE B 1 433 ? 1.92 -26.266 43.062 1 65.19 433 ILE B O 1
ATOM 7044 N N . ILE B 1 434 ? 2.078 -26.938 41 1 67.44 434 ILE B N 1
ATOM 7045 C CA . ILE B 1 434 ? 2.691 -28.203 41.375 1 67.44 434 ILE B CA 1
ATOM 7046 C C . ILE B 1 434 ? 4.055 -27.938 42.031 1 67.44 434 ILE B C 1
ATOM 7048 O O . ILE B 1 434 ? 4.383 -28.516 43.062 1 67.44 434 ILE B O 1
ATOM 7052 N N . VAL B 1 435 ? 4.75 -27.141 41.406 1 66.44 435 VAL B N 1
ATOM 7053 C CA . VAL B 1 435 ? 6.07 -26.797 41.938 1 66.44 435 VAL B CA 1
ATOM 7054 C C . VAL B 1 435 ? 5.934 -26.156 43.312 1 66.44 435 VAL B C 1
ATOM 7056 O O . VAL B 1 435 ? 6.691 -26.484 44.219 1 66.44 435 VAL B O 1
ATOM 7059 N N . PHE B 1 436 ? 5.027 -25.453 43.438 1 65.94 436 PHE B N 1
ATOM 7060 C CA . PHE B 1 436 ? 4.77 -24.812 44.719 1 65.94 436 PHE B CA 1
ATOM 7061 C C . PHE B 1 436 ? 4.352 -25.844 45.75 1 65.94 436 PHE B C 1
ATOM 7063 O O . PHE B 1 436 ? 4.773 -25.781 46.906 1 65.94 436 PHE B O 1
ATOM 7070 N N . MET B 1 437 ? 3.648 -26.781 45.281 1 66.31 437 MET B N 1
ATOM 7071 C CA . MET B 1 437 ? 3.217 -27.859 46.188 1 66.31 437 MET B CA 1
ATOM 7072 C C . MET B 1 437 ? 4.398 -28.734 46.594 1 66.31 437 MET B C 1
ATOM 7074 O O . MET B 1 437 ? 4.5 -29.141 47.75 1 66.31 437 MET B O 1
ATOM 7078 N N . ILE B 1 438 ? 5.215 -28.922 45.75 1 67.94 438 ILE B N 1
ATOM 7079 C CA . ILE B 1 438 ? 6.398 -29.734 46.031 1 67.94 438 ILE B CA 1
ATOM 7080 C C . ILE B 1 438 ? 7.316 -28.984 47 1 67.94 438 ILE B C 1
ATOM 7082 O O . ILE B 1 438 ? 7.832 -29.578 47.969 1 67.94 438 ILE B O 1
ATOM 7086 N N . ILE B 1 439 ? 7.496 -27.812 46.812 1 66.12 439 ILE B N 1
ATOM 7087 C CA . ILE B 1 439 ? 8.328 -26.984 47.656 1 66.12 439 ILE B CA 1
ATOM 7088 C C . ILE B 1 439 ? 7.738 -26.984 49.094 1 66.12 439 ILE B C 1
ATOM 7090 O O . ILE B 1 439 ? 8.477 -27.078 50.062 1 66.12 439 ILE B O 1
ATOM 7094 N N . ARG B 1 440 ? 6.578 -27.031 49.188 1 61.12 440 ARG B N 1
ATOM 7095 C CA . ARG B 1 440 ? 5.891 -27.062 50.469 1 61.12 440 ARG B CA 1
ATOM 7096 C C . ARG B 1 440 ? 6.086 -28.422 51.156 1 61.12 440 ARG B C 1
ATOM 7098 O O . ARG B 1 440 ? 6.277 -28.484 52.375 1 61.12 440 ARG B O 1
ATOM 7105 N N . LEU B 1 441 ? 6.141 -29.344 50.438 1 65.5 441 LEU B N 1
ATOM 7106 C CA . LEU B 1 441 ? 6.316 -30.688 50.969 1 65.5 441 LEU B CA 1
ATOM 7107 C C . LEU B 1 441 ? 7.746 -30.891 51.469 1 65.5 441 LEU B C 1
ATOM 7109 O O . LEU B 1 441 ? 7.969 -31.562 52.469 1 65.5 441 LEU B O 1
ATOM 7113 N N . ILE B 1 442 ? 8.562 -30.25 50.844 1 66.88 442 ILE B N 1
ATOM 7114 C CA . ILE B 1 442 ? 9.961 -30.391 51.25 1 66.88 442 ILE B CA 1
ATOM 7115 C C . ILE B 1 442 ? 10.227 -29.531 52.5 1 66.88 442 ILE B C 1
ATOM 7117 O O . ILE B 1 442 ? 10.984 -29.922 53.375 1 66.88 442 ILE B O 1
ATOM 7121 N N . SER B 1 443 ? 9.609 -28.5 52.5 1 61.41 443 SER B N 1
ATOM 7122 C CA . SER B 1 443 ? 9.844 -27.641 53.656 1 61.41 443 SER B CA 1
ATOM 7123 C C . SER B 1 443 ? 9.164 -28.188 54.906 1 61.41 443 SER B C 1
ATOM 7125 O O . SER B 1 443 ? 9.609 -27.922 56.031 1 61.41 443 SER B O 1
ATOM 7127 N N . ASP B 1 444 ? 8.25 -28.797 54.75 1 57.19 444 ASP B N 1
ATOM 7128 C CA . ASP B 1 444 ? 7.594 -29.391 55.906 1 57.19 444 ASP B CA 1
ATOM 7129 C C . ASP B 1 444 ? 8.352 -30.625 56.406 1 57.19 444 ASP B C 1
ATOM 7131 O O . ASP B 1 444 ? 8.203 -31.031 57.562 1 57.19 444 ASP B O 1
ATOM 7135 N N . ASP B 1 445 ? 9.289 -31.078 55.688 1 46 445 ASP B N 1
ATOM 7136 C CA . ASP B 1 445 ? 10.133 -32.125 56.281 1 46 445 ASP B CA 1
ATOM 7137 C C . ASP B 1 445 ? 11.453 -31.531 56.781 1 46 445 ASP B C 1
ATOM 7139 O O . ASP B 1 445 ? 12.188 -30.922 56 1 46 445 ASP B O 1
#

Sequence (890 aa):
MPSVLIAGGGLVGSVNACLFGREGWRVTVFESRSDPRGNALQRGRSFNLALGFRAMETLKHIGILEDVIKMGVPIKQKINHLEDEEGVLEKLLLLKEGDFILTINRQKLSKLLIKKAESYSNVKFRFGHKATKYDVECEKLLVESPDGSQITVEGDLILVCDGAHSTIRRSLLRTPQFNFSQKYCDIGYMDLSVPIENVSELKLGIHYSWRRKGVILVALVNRDRTLTVSLFANFTVFAENCSTPENSVLFFQKHFSLIYSIIGERHIFYTFSRYKPQAIISVQCSRHGFFDKLLLMGDAAHAMLPFQGQGANCGFEDCLVLQEILEETGEDGLKSLVQQYSEVRTNDTNMMNKMEWEGYVQLVENMQNPNRSFGWFNKMKSSLKKKLNVWFPSKFTLAAFSRERYSEITRKHQLAQKFQLSIKATFAIIIIIIVFMIIRLISDDMPSVLIAGGGLVGSVNACLFGREGWRVTVFESRSDPRGNALQRGRSFNLALGFRAMETLKHIGILEDVIKMGVPIKQKINHLEDEEGVLEKLLLLKEGDFILTINRQKLSKLLIKKAESYSNVKFRFGHKATKYDVECEKLLVESPDGSQITVEGDLILVCDGAHSTIRRSLLRTPQFNFSQKYCDIGYMDLSVPIENVSELKLGIHYSWRRKGVILVALVNRDRTLTVSLFANFTVFAENCSTPENSVLFFQKHFSLIYSIIGERHIFYTFSRYKPQAIISVQCSRHGFFDKLLLMGDAAHAMLPFQGQGANCGFEDCLVLQEILEETGEDGLKSLVQQYSEVRTNDTNMMNKMEWEGYVQLVENMQNPNRSFGWFNKMKSSLKKKLNVWFPSKFTLAAFSRERYSEITRKHQLAQKFQLSIKATFAIIIIIIVFMIIRLISDD